Protein 2O4C (pdb70)

InterPro domains:
  IPR006139 D-isomer specific 2-hydroxyacid dehydrogenase, catalytic domain [PF00389] (33-277)
  IPR006140 D-isomer specific 2-hydroxyacid dehydrogenase, NAD-binding domain [PF02826] (108-256)
  IPR020921 Erythronate-4-phosphate dehydrogenase [MF_01825] (1-363)
  IPR020921 Erythronate-4-phosphate dehydrogenase [cd12158] (2-350)
  IPR024531 Erythronate-4-phosphate dehydrogenase, dimerisation domain [PF11890] (289-376)
  IPR029753 D-isomer specific 2-hydroxyacid dehydrogenase, NAD-binding domain conserved site [PS00671] (197-213)
  IPR036291 NAD(P)-binding domain superfamily [SSF51735] (91-258)
  IPR038251 PdxB, dimerisation domain superfamily [G3DSA:3.30.1370.170] (293-380)

Structure (mmCIF, N/CA/C/O backbone):
data_2O4C
#
_entry.id   2O4C
#
_cell.length_a   84.914
_cell.length_b   101.630
_cell.length_c   142.994
_cell.angle_alpha   90.000
_cell.angle_beta   90.000
_cell.angle_gamma   90.000
#
_symmetry.space_group_name_H-M   'P 21 21 21'
#
loop_
_entity.id
_entity.type
_entity.pdbx_description
1 polymer 'Erythronate-4-phosphate dehydrogenase'
2 non-polymer 'PHOSPHATE ION'
3 non-polymer NICOTINAMIDE-ADENINE-DINUCLEOTIDE
4 non-polymer 'L(+)-TARTARIC ACID'
5 non-polymer GLYCEROL
6 water water
#
loop_
_atom_site.group_PDB
_atom_site.id
_atom_site.type_symbol
_atom_site.label_atom_id
_atom_site.label_alt_id
_atom_site.label_comp_id
_atom_site.label_asym_id
_atom_site.label_entity_id
_atom_site.label_seq_id
_atom_site.pdbx_PDB_ins_code
_atom_site.Cartn_x
_atom_site.Cartn_y
_atom_site.Cartn_z
_atom_site.occupancy
_atom_site.B_iso_or_equiv
_atom_site.auth_seq_id
_atom_site.auth_comp_id
_atom_site.auth_asym_id
_atom_site.auth_atom_id
_atom_site.pdbx_PDB_model_num
ATOM 1 N N . MET A 1 1 ? 39.060 83.402 -23.485 1.00 46.20 1 MET A N 1
ATOM 2 C CA . MET A 1 1 ? 38.511 84.513 -22.660 1.00 46.43 1 MET A CA 1
ATOM 3 C C . MET A 1 1 ? 39.602 85.213 -21.860 1.00 46.50 1 MET A C 1
ATOM 4 O O . MET A 1 1 ? 40.700 84.682 -21.689 1.00 46.72 1 MET A O 1
ATOM 9 N N . ARG A 1 2 ? 39.284 86.399 -21.354 1.00 46.47 2 ARG A N 1
ATOM 10 C CA . ARG A 1 2 ? 40.159 87.098 -20.429 1.00 47.01 2 ARG A CA 1
ATOM 11 C C . ARG A 1 2 ? 39.427 87.341 -19.114 1.00 46.50 2 ARG A C 1
ATOM 12 O O . ARG A 1 2 ? 38.495 88.150 -19.042 1.00 46.34 2 ARG A O 1
ATOM 20 N N . ILE A 1 3 ? 39.862 86.631 -18.076 1.00 45.86 3 ILE A N 1
ATOM 21 C CA . ILE A 1 3 ? 39.161 86.617 -16.798 1.00 45.06 3 ILE A CA 1
ATOM 22 C C . ILE A 1 3 ? 39.807 87.612 -15.844 1.00 44.66 3 ILE A C 1
ATOM 23 O O . ILE A 1 3 ? 41.033 87.656 -15.718 1.00 44.83 3 ILE A O 1
ATOM 28 N N . LEU A 1 4 ? 38.981 88.432 -15.206 1.00 43.84 4 LEU A N 1
ATOM 29 C CA . LEU A 1 4 ? 39.413 89.186 -14.040 1.00 43.58 4 LEU A CA 1
ATOM 30 C C . LEU A 1 4 ? 38.577 88.749 -12.843 1.00 43.26 4 LEU A C 1
ATOM 31 O O . LEU A 1 4 ? 37.363 88.571 -12.956 1.00 42.94 4 LEU A O 1
ATOM 36 N N . ALA A 1 5 ? 39.237 88.594 -11.701 1.00 43.03 5 ALA A N 1
ATOM 37 C CA . ALA A 1 5 ? 38.573 88.182 -10.484 1.00 43.20 5 ALA A CA 1
ATOM 38 C C . ALA A 1 5 ? 39.085 88.946 -9.275 1.00 43.37 5 ALA A C 1
ATOM 39 O O . ALA A 1 5 ? 40.264 89.272 -9.191 1.00 43.43 5 ALA A O 1
ATOM 41 N N . ASP A 1 6 ? 38.178 89.233 -8.346 1.00 43.78 6 ASP A N 1
ATOM 42 C CA . ASP A 1 6 ? 38.546 89.644 -6.997 1.00 44.35 6 ASP A CA 1
ATOM 43 C C . ASP A 1 6 ? 39.549 88.608 -6.458 1.00 44.63 6 ASP A C 1
ATOM 44 O O . ASP A 1 6 ? 39.292 87.401 -6.500 1.00 44.81 6 ASP A O 1
ATOM 49 N N . GLU A 1 7 ? 40.689 89.091 -5.968 1.00 45.07 7 GLU A N 1
ATOM 50 C CA . GLU A 1 7 ? 41.802 88.235 -5.527 1.00 45.45 7 GLU A CA 1
ATOM 51 C C . GLU A 1 7 ? 41.459 87.296 -4.363 1.00 44.83 7 GLU A C 1
ATOM 52 O O . GLU A 1 7 ? 42.213 86.361 -4.073 1.00 45.20 7 GLU A O 1
ATOM 58 N N . ASN A 1 8 ? 40.326 87.548 -3.707 1.00 44.01 8 ASN A N 1
ATOM 59 C CA . ASN A 1 8 ? 39.839 86.694 -2.627 1.00 42.96 8 ASN A CA 1
ATOM 60 C C . ASN A 1 8 ? 38.981 85.512 -3.105 1.00 41.53 8 ASN A C 1
ATOM 61 O O . ASN A 1 8 ? 38.704 84.595 -2.328 1.00 41.47 8 ASN A O 1
ATOM 66 N N . ILE A 1 9 ? 38.572 85.530 -4.373 1.00 39.67 9 ILE A N 1
ATOM 67 C CA . ILE A 1 9 ? 37.786 84.433 -4.950 1.00 37.84 9 ILE A CA 1
ATOM 68 C C . ILE A 1 9 ? 38.642 83.170 -5.128 1.00 36.56 9 ILE A C 1
ATOM 69 O O . ILE A 1 9 ? 39.641 83.186 -5.850 1.00 36.41 9 ILE A O 1
ATOM 74 N N . PRO A 1 10 ? 38.251 82.068 -4.459 1.00 35.09 10 PRO A N 1
ATOM 75 C CA . PRO A 1 10 ? 39.075 80.860 -4.505 1.00 33.53 10 PRO A CA 1
ATOM 76 C C . PRO A 1 10 ? 38.898 80.025 -5.774 1.00 32.44 10 PRO A C 1
ATOM 77 O O . PRO A 1 10 ? 37.881 80.135 -6.469 1.00 31.69 10 PRO A O 1
ATOM 81 N N . VAL A 1 11 ? 39.907 79.198 -6.048 1.00 31.90 11 VAL A N 1
ATOM 82 C CA . VAL A 1 11 ? 39.897 78.143 -7.087 1.00 31.20 11 VAL A CA 1
ATOM 83 C C . VAL A 1 11 ? 39.490 78.587 -8.501 1.00 31.50 11 VAL A C 1
ATOM 84 O O . VAL A 1 11 ? 38.909 77.826 -9.274 1.00 31.25 11 VAL A O 1
ATOM 88 N N . VAL A 1 12 ? 39.836 79.820 -8.840 1.00 32.09 12 VAL A N 1
ATOM 89 C CA . VAL A 1 12 ? 39.611 80.338 -10.181 1.00 32.53 12 VAL A CA 1
ATOM 90 C C . VAL A 1 12 ? 40.448 79.576 -11.215 1.00 33.17 12 VAL A C 1
ATOM 91 O O . VAL A 1 12 ? 39.960 79.272 -12.308 1.00 33.24 12 VAL A O 1
ATOM 95 N N . ASP A 1 13 ? 41.692 79.243 -10.863 1.00 33.29 13 ASP A N 1
ATOM 96 C CA . ASP A 1 13 ? 42.561 78.483 -11.770 1.00 33.56 13 ASP A CA 1
ATOM 97 C C . ASP A 1 13 ? 42.007 77.106 -12.125 1.00 34.12 13 ASP A C 1
ATOM 98 O O . ASP A 1 13 ? 41.967 76.740 -13.308 1.00 34.46 13 ASP A O 1
ATOM 103 N N . ALA A 1 14 ? 41.603 76.337 -11.108 1.00 34.48 14 ALA A N 1
ATOM 104 C CA . ALA A 1 14 ? 41.055 74.993 -11.319 1.00 34.76 14 ALA A CA 1
ATOM 105 C C . ALA A 1 14 ? 39.850 75.028 -12.251 1.00 35.42 14 ALA A C 1
ATOM 106 O O . ALA A 1 14 ? 39.683 74.140 -13.098 1.00 35.97 14 ALA A O 1
ATOM 108 N N . PHE A 1 15 ? 39.012 76.052 -12.100 1.00 35.52 15 PHE A N 1
ATOM 109 C CA . PHE A 1 15 ? 37.806 76.152 -12.919 1.00 35.86 15 PHE A CA 1
ATOM 110 C C . PHE A 1 15 ? 38.000 76.875 -14.262 1.00 36.22 15 PHE A C 1
ATOM 111 O O . PHE A 1 15 ? 37.297 76.564 -15.231 1.00 36.25 15 PHE A O 1
ATOM 119 N N . PHE A 1 16 ? 38.968 77.796 -14.328 1.00 36.52 16 PHE A N 1
ATOM 120 C CA . PHE A 1 16 ? 39.096 78.689 -15.492 1.00 37.45 16 PHE A CA 1
ATOM 121 C C . PHE A 1 16 ? 40.415 78.655 -16.294 1.00 37.99 16 PHE A C 1
ATOM 122 O O . PHE A 1 16 ? 40.467 79.232 -17.376 1.00 38.28 16 PHE A O 1
ATOM 130 N N . ALA A 1 17 ? 41.465 78.006 -15.788 1.00 38.48 17 ALA A N 1
ATOM 131 C CA . ALA A 1 17 ? 42.773 77.993 -16.481 1.00 39.35 17 ALA A CA 1
ATOM 132 C C . ALA A 1 17 ? 42.677 77.603 -17.965 1.00 40.13 17 ALA A C 1
ATOM 133 O O . ALA A 1 17 ? 43.384 78.146 -18.814 1.00 39.88 17 ALA A O 1
ATOM 135 N N . ASP A 1 18 ? 41.781 76.668 -18.257 1.00 41.32 18 ASP A N 1
ATOM 136 C CA . ASP A 1 18 ? 41.523 76.187 -19.610 1.00 42.66 18 ASP A CA 1
ATOM 137 C C . ASP A 1 18 ? 40.775 77.185 -20.504 1.00 42.90 18 ASP A C 1
ATOM 138 O O . ASP A 1 18 ? 40.603 76.941 -21.696 1.00 43.15 18 ASP A O 1
ATOM 143 N N . GLN A 1 19 ? 40.331 78.302 -19.934 1.00 43.22 19 GLN A N 1
ATOM 144 C CA . GLN A 1 19 ? 39.490 79.262 -20.663 1.00 43.47 19 GLN A CA 1
ATOM 145 C C . GLN A 1 19 ? 40.254 80.477 -21.171 1.00 43.46 19 GLN A C 1
ATOM 146 O O . GLN A 1 19 ? 39.703 81.280 -21.922 1.00 43.74 19 GLN A O 1
ATOM 152 N N . GLY A 1 20 ? 41.511 80.613 -20.755 1.00 43.36 20 GLY A N 1
ATOM 153 C CA . GLY A 1 20 ? 42.361 81.719 -21.200 1.00 43.16 20 GLY A CA 1
ATOM 154 C C . GLY A 1 20 ? 43.136 82.358 -20.066 1.00 43.08 20 GLY A C 1
ATOM 155 O O . GLY A 1 20 ? 43.569 81.673 -19.136 1.00 42.98 20 GLY A O 1
ATOM 156 N N . SER A 1 21 ? 43.309 83.675 -20.152 1.00 42.98 21 SER A N 1
ATOM 157 C CA . SER A 1 21 ? 44.100 84.435 -19.189 1.00 42.93 21 SER A CA 1
ATOM 158 C C . SER A 1 21 ? 43.333 84.748 -17.903 1.00 42.85 21 SER A C 1
ATOM 159 O O . SER A 1 21 ? 42.114 84.923 -17.924 1.00 42.64 21 SER A O 1
ATOM 162 N N . ILE A 1 22 ? 44.062 84.827 -16.791 1.00 42.79 22 ILE A N 1
ATOM 163 C CA . ILE A 1 22 ? 43.471 85.131 -15.496 1.00 42.54 22 ILE A CA 1
ATOM 164 C C . ILE A 1 22 ? 44.234 86.253 -14.794 1.00 43.29 22 ILE A C 1
ATOM 165 O O . ILE A 1 22 ? 45.407 86.102 -14.455 1.00 42.90 22 ILE A O 1
ATOM 170 N N . ARG A 1 23 ? 43.555 87.378 -14.584 1.00 44.22 23 ARG A N 1
ATOM 171 C CA . ARG A 1 23 ? 44.105 88.485 -13.819 1.00 45.50 23 ARG A CA 1
ATOM 172 C C . ARG A 1 23 ? 43.321 88.598 -12.530 1.00 45.46 23 ARG A C 1
ATOM 173 O O . ARG A 1 23 ? 42.143 88.259 -12.493 1.00 45.58 23 ARG A O 1
ATOM 181 N N . ARG A 1 24 ? 43.988 89.071 -11.484 1.00 45.95 24 ARG A N 1
ATOM 182 C CA . ARG A 1 24 ? 43.353 89.338 -10.200 1.00 46.43 24 ARG A CA 1
ATOM 183 C C . ARG A 1 24 ? 43.587 90.782 -9.774 1.00 47.39 24 ARG A C 1
ATOM 184 O O . ARG A 1 24 ? 44.544 91.423 -10.214 1.00 47.32 24 ARG A O 1
ATOM 192 N N . LEU A 1 25 ? 42.686 91.282 -8.931 1.00 48.53 25 LEU A N 1
ATOM 193 C CA . LEU A 1 25 ? 42.762 92.629 -8.366 1.00 49.79 25 LEU A CA 1
ATOM 194 C C . LEU A 1 25 ? 42.023 92.642 -7.045 1.00 50.69 25 LEU A C 1
ATOM 195 O O . LEU A 1 25 ? 41.090 91.855 -6.861 1.00 50.58 25 LEU A O 1
ATOM 200 N N . PRO A 1 26 ? 42.435 93.526 -6.110 1.00 51.83 26 PRO A N 1
ATOM 201 C CA . PRO A 1 26 ? 41.573 93.749 -4.948 1.00 52.51 26 PRO A CA 1
ATOM 202 C C . PRO A 1 26 ? 40.184 94.224 -5.402 1.00 53.61 26 PRO A C 1
ATOM 203 O O . PRO A 1 26 ? 40.056 94.877 -6.450 1.00 53.33 26 PRO A O 1
ATOM 207 N N . GLY A 1 27 ? 39.159 93.864 -4.631 1.00 54.76 27 GLY A N 1
ATOM 208 C CA . GLY A 1 27 ? 37.778 94.197 -4.951 1.00 56.31 27 GLY A CA 1
ATOM 209 C C . GLY A 1 27 ? 37.529 95.662 -5.257 1.00 57.57 27 GLY A C 1
ATOM 210 O O . GLY A 1 27 ? 37.015 95.994 -6.329 1.00 57.71 27 GLY A O 1
ATOM 211 N N . ARG A 1 28 ? 37.902 96.540 -4.327 1.00 58.70 28 ARG A N 1
ATOM 212 C CA . ARG A 1 28 ? 37.615 97.977 -4.475 1.00 60.10 28 ARG A CA 1
ATOM 213 C C . ARG A 1 28 ? 38.413 98.655 -5.584 1.00 60.47 28 ARG A C 1
ATOM 214 O O . ARG A 1 28 ? 38.060 99.748 -6.018 1.00 60.70 28 ARG A O 1
ATOM 222 N N . ALA A 1 29 ? 39.473 97.992 -6.044 1.00 61.01 29 ALA A N 1
ATOM 223 C CA . ALA A 1 29 ? 40.320 98.503 -7.120 1.00 61.44 29 ALA A CA 1
ATOM 224 C C . ALA A 1 29 ? 39.805 98.120 -8.509 1.00 61.79 29 ALA A C 1
ATOM 225 O O . ALA A 1 29 ? 40.468 98.382 -9.517 1.00 61.86 29 ALA A O 1
ATOM 227 N N . ILE A 1 30 ? 38.628 97.502 -8.563 1.00 62.34 30 ILE A N 1
ATOM 228 C CA . ILE A 1 30 ? 38.016 97.136 -9.845 1.00 63.00 30 ILE A CA 1
ATOM 229 C C . ILE A 1 30 ? 37.065 98.232 -10.319 1.00 63.53 30 ILE A C 1
ATOM 230 O O . ILE A 1 30 ? 36.057 98.518 -9.666 1.00 63.56 30 ILE A O 1
ATOM 235 N N . ASP A 1 31 ? 37.408 98.838 -11.456 1.00 64.32 31 ASP A N 1
ATOM 236 C CA . ASP A 1 31 ? 36.597 99.888 -12.090 1.00 64.96 31 ASP A CA 1
ATOM 237 C C . ASP A 1 31 ? 36.656 99.791 -13.622 1.00 65.42 31 ASP A C 1
ATOM 238 O O . ASP A 1 31 ? 37.163 98.802 -14.166 1.00 65.50 31 ASP A O 1
ATOM 243 N N . ARG A 1 32 ? 36.129 100.808 -14.305 1.00 66.02 32 ARG A N 1
ATOM 244 C CA . ARG A 1 32 ? 36.089 100.857 -15.774 1.00 66.22 32 ARG A CA 1
ATOM 245 C C . ARG A 1 32 ? 37.487 100.850 -16.399 1.00 66.25 32 ARG A C 1
ATOM 246 O O . ARG A 1 32 ? 37.692 100.262 -17.471 1.00 66.12 32 ARG A O 1
ATOM 254 N N . ALA A 1 33 ? 38.437 101.508 -15.728 1.00 66.09 33 ALA A N 1
ATOM 255 C CA . ALA A 1 33 ? 39.845 101.454 -16.125 1.00 66.05 33 ALA A CA 1
ATOM 256 C C . ALA A 1 33 ? 40.325 100.000 -16.127 1.00 65.88 33 ALA A C 1
ATOM 257 O O . ALA A 1 33 ? 40.801 99.489 -17.146 1.00 65.78 33 ALA A O 1
ATOM 259 N N . ALA A 1 34 ? 40.138 99.333 -14.989 1.00 65.78 34 ALA A N 1
ATOM 260 C CA . ALA A 1 34 ? 40.537 97.935 -14.796 1.00 65.46 34 ALA A CA 1
ATOM 261 C C . ALA A 1 34 ? 39.818 96.925 -15.701 1.00 65.11 34 ALA A C 1
ATOM 262 O O . ALA A 1 34 ? 40.298 95.809 -15.877 1.00 65.33 34 ALA A O 1
ATOM 264 N N . LEU A 1 35 ? 38.689 97.323 -16.282 1.00 64.66 35 LEU A N 1
ATOM 265 C CA . LEU A 1 35 ? 37.827 96.401 -17.036 1.00 64.13 35 LEU A CA 1
ATOM 266 C C . LEU A 1 35 ? 37.986 96.443 -18.559 1.00 63.69 35 LEU A C 1
ATOM 267 O O . LEU A 1 35 ? 37.234 95.784 -19.288 1.00 63.34 35 LEU A O 1
ATOM 272 N N . ALA A 1 36 ? 38.969 97.208 -19.031 1.00 63.43 36 ALA A N 1
ATOM 273 C CA . ALA A 1 36 ? 39.194 97.400 -20.467 1.00 63.02 36 ALA A CA 1
ATOM 274 C C . ALA A 1 36 ? 39.524 96.091 -21.181 1.00 62.76 36 ALA A C 1
ATOM 275 O O . ALA A 1 36 ? 39.124 95.878 -22.330 1.00 62.65 36 ALA A O 1
ATOM 277 N N . GLU A 1 37 ? 40.224 95.209 -20.468 1.00 62.38 37 GLU A N 1
ATOM 278 C CA . GLU A 1 37 ? 40.790 93.993 -21.036 1.00 61.98 37 GLU A CA 1
ATOM 279 C C . GLU A 1 37 ? 40.071 92.722 -20.550 1.00 61.38 37 GLU A C 1
ATOM 280 O O . GLU A 1 37 ? 40.660 91.635 -20.547 1.00 61.55 37 GLU A O 1
ATOM 286 N N . VAL A 1 38 ? 38.803 92.854 -20.162 1.00 60.41 38 VAL A N 1
ATOM 287 C CA . VAL A 1 38 ? 38.083 91.786 -19.449 1.00 59.20 38 VAL A CA 1
ATOM 288 C C . VAL A 1 38 ? 36.821 91.317 -20.178 1.00 58.57 38 VAL A C 1
ATOM 289 O O . VAL A 1 38 ? 35.953 92.127 -20.514 1.00 58.58 38 VAL A O 1
ATOM 293 N N . ASP A 1 39 ? 36.725 90.009 -20.415 1.00 57.67 39 ASP A N 1
ATOM 294 C CA . ASP A 1 39 ? 35.515 89.385 -20.977 1.00 56.72 39 ASP A CA 1
ATOM 295 C C . ASP A 1 39 ? 34.659 88.746 -19.886 1.00 56.09 39 ASP A C 1
ATOM 296 O O . ASP A 1 39 ? 33.434 88.929 -19.850 1.00 55.79 39 ASP A O 1
ATOM 301 N N . VAL A 1 40 ? 35.318 87.992 -19.004 1.00 55.08 40 VAL A N 1
ATOM 302 C CA . VAL A 1 40 ? 34.652 87.327 -17.888 1.00 54.07 40 VAL A CA 1
ATOM 303 C C . VAL A 1 40 ? 35.056 88.000 -16.580 1.00 53.61 40 VAL A C 1
ATOM 304 O O . VAL A 1 40 ? 36.241 88.064 -16.241 1.00 53.75 40 VAL A O 1
ATOM 308 N N . LEU A 1 41 ? 34.064 88.514 -15.858 1.00 52.87 41 LEU A N 1
ATOM 309 C CA . LEU A 1 41 ? 34.303 89.201 -14.595 1.00 52.41 41 LEU A CA 1
ATOM 310 C C . LEU A 1 41 ? 33.739 88.406 -13.420 1.00 51.97 41 LEU A C 1
ATOM 311 O O . LEU A 1 41 ? 32.573 88.023 -13.420 1.00 51.85 41 LEU A O 1
ATOM 316 N N . LEU A 1 42 ? 34.582 88.149 -12.427 1.00 51.49 42 LEU A N 1
ATOM 317 C CA . LEU A 1 42 ? 34.151 87.451 -11.222 1.00 51.29 42 LEU A CA 1
ATOM 318 C C . LEU A 1 42 ? 34.353 88.379 -10.048 1.00 51.24 42 LEU A C 1
ATOM 319 O O . LEU A 1 42 ? 35.466 88.840 -9.811 1.00 51.10 42 LEU A O 1
ATOM 324 N N . VAL A 1 43 ? 33.272 88.661 -9.322 1.00 51.43 43 VAL A N 1
ATOM 325 C CA . VAL A 1 43 ? 33.307 89.662 -8.259 1.00 52.01 43 VAL A CA 1
ATOM 326 C C . VAL A 1 43 ? 32.758 89.202 -6.913 1.00 52.65 43 VAL A C 1
ATOM 327 O O . VAL A 1 43 ? 32.166 88.128 -6.792 1.00 52.60 43 VAL A O 1
ATOM 331 N N . ARG A 1 44 ? 32.980 90.051 -5.914 1.00 53.61 44 ARG A N 1
ATOM 332 C CA . ARG A 1 44 ? 32.397 89.951 -4.588 1.00 54.66 44 ARG A CA 1
ATOM 333 C C . ARG A 1 44 ? 31.527 91.209 -4.400 1.00 55.23 44 ARG A C 1
ATOM 334 O O . ARG A 1 44 ? 31.460 92.050 -5.299 1.00 55.45 44 ARG A O 1
ATOM 342 N N . SER A 1 45 ? 30.874 91.343 -3.246 1.00 56.18 45 SER A N 1
ATOM 343 C CA . SER A 1 45 ? 29.941 92.455 -2.998 1.00 57.11 45 SER A CA 1
ATOM 344 C C . SER A 1 45 ? 30.617 93.828 -2.905 1.00 57.98 45 SER A C 1
ATOM 345 O O . SER A 1 45 ? 29.966 94.860 -3.099 1.00 58.12 45 SER A O 1
ATOM 348 N N . VAL A 1 46 ? 31.919 93.832 -2.616 1.00 58.93 46 VAL A N 1
ATOM 349 C CA . VAL A 1 46 ? 32.688 95.072 -2.427 1.00 59.73 46 VAL A CA 1
ATOM 350 C C . VAL A 1 46 ? 32.933 95.895 -3.704 1.00 60.27 46 VAL A C 1
ATOM 351 O O . VAL A 1 46 ? 33.385 97.034 -3.612 1.00 60.38 46 VAL A O 1
ATOM 355 N N . THR A 1 47 ? 32.653 95.326 -4.877 1.00 61.04 47 THR A N 1
ATOM 356 C CA . THR A 1 47 ? 32.780 96.071 -6.146 1.00 62.00 47 THR A CA 1
ATOM 357 C C . THR A 1 47 ? 31.470 96.262 -6.918 1.00 62.65 47 THR A C 1
ATOM 358 O O . THR A 1 47 ? 30.725 95.302 -7.159 1.00 62.51 47 THR A O 1
ATOM 362 N N . GLU A 1 48 ? 31.217 97.512 -7.306 1.00 63.48 48 GLU A N 1
ATOM 363 C CA . GLU A 1 48 ? 30.042 97.878 -8.092 1.00 64.33 48 GLU A CA 1
ATOM 364 C C . GLU A 1 48 ? 30.196 97.475 -9.551 1.00 64.69 48 GLU A C 1
ATOM 365 O O . GLU A 1 48 ? 31.142 97.885 -10.224 1.00 64.88 48 GLU A O 1
ATOM 371 N N . VAL A 1 49 ? 29.262 96.668 -10.039 1.00 65.27 49 VAL A N 1
ATOM 372 C CA . VAL A 1 49 ? 29.253 96.297 -11.448 1.00 65.90 49 VAL A CA 1
ATOM 373 C C . VAL A 1 49 ? 28.155 97.114 -12.140 1.00 66.38 49 VAL A C 1
ATOM 374 O O . VAL A 1 49 ? 27.144 96.579 -12.617 1.00 66.28 49 VAL A O 1
ATOM 378 N N . SER A 1 50 ? 28.391 98.425 -12.180 1.00 67.04 50 SER A N 1
ATOM 379 C CA . SER A 1 50 ? 27.405 99.414 -12.608 1.00 67.53 50 SER A CA 1
ATOM 380 C C . SER A 1 50 ? 27.491 99.757 -14.096 1.00 68.05 50 SER A C 1
ATOM 381 O O . SER A 1 50 ? 28.386 99.284 -14.809 1.00 68.22 50 SER A O 1
ATOM 384 N N . ARG A 1 51 ? 26.539 100.579 -14.547 1.00 68.59 51 ARG A N 1
ATOM 385 C CA . ARG A 1 51 ? 26.493 101.112 -15.914 1.00 68.86 51 ARG A CA 1
ATOM 386 C C . ARG A 1 51 ? 27.739 101.942 -16.235 1.00 68.96 51 ARG A C 1
ATOM 387 O O . ARG A 1 51 ? 28.296 101.831 -17.328 1.00 69.00 51 ARG A O 1
ATOM 395 N N . ALA A 1 52 ? 28.161 102.764 -15.272 1.00 69.03 52 ALA A N 1
ATOM 396 C CA . ALA A 1 52 ? 29.342 103.616 -15.413 1.00 69.17 52 ALA A CA 1
ATOM 397 C C . ALA A 1 52 ? 30.627 102.794 -15.525 1.00 69.24 52 ALA A C 1
ATOM 398 O O . ALA A 1 52 ? 31.507 103.109 -16.336 1.00 69.40 52 ALA A O 1
ATOM 400 N N . ALA A 1 53 ? 30.717 101.740 -14.713 1.00 69.14 53 ALA A N 1
ATOM 401 C CA . ALA A 1 53 ? 31.889 100.862 -14.682 1.00 68.84 53 ALA A CA 1
ATOM 402 C C . ALA A 1 53 ? 32.004 99.943 -15.903 1.00 68.57 53 ALA A C 1
ATOM 403 O O . ALA A 1 53 ? 33.111 99.629 -16.328 1.00 68.64 53 ALA A O 1
ATOM 405 N N . LEU A 1 54 ? 30.875 99.523 -16.472 1.00 68.22 54 LEU A N 1
ATOM 406 C CA . LEU A 1 54 ? 30.897 98.529 -17.555 1.00 68.00 54 LEU A CA 1
ATOM 407 C C . LEU A 1 54 ? 30.771 99.070 -18.978 1.00 67.73 54 LEU A C 1
ATOM 408 O O . LEU A 1 54 ? 30.978 98.320 -19.937 1.00 67.69 54 LEU A O 1
ATOM 413 N N . ALA A 1 55 ? 30.424 100.348 -19.120 1.00 67.47 55 ALA A N 1
ATOM 414 C CA . ALA A 1 55 ? 30.169 100.931 -20.445 1.00 67.14 55 ALA A CA 1
ATOM 415 C C . ALA A 1 55 ? 31.429 101.013 -21.308 1.00 66.79 55 ALA A C 1
ATOM 416 O O . ALA A 1 55 ? 32.413 101.649 -20.924 1.00 66.76 55 ALA A O 1
ATOM 418 N N . GLY A 1 56 ? 31.392 100.358 -22.468 1.00 66.39 56 GLY A N 1
ATOM 419 C CA . GLY A 1 56 ? 32.526 100.358 -23.399 1.00 65.92 56 GLY A CA 1
ATOM 420 C C . GLY A 1 56 ? 33.460 99.161 -23.272 1.00 65.54 56 GLY A C 1
ATOM 421 O O . GLY A 1 56 ? 34.198 98.836 -24.217 1.00 65.49 56 GLY A O 1
ATOM 422 N N . SER A 1 57 ? 33.427 98.507 -22.107 1.00 64.78 57 SER A N 1
ATOM 423 C CA . SER A 1 57 ? 34.224 97.300 -21.856 1.00 63.93 57 SER A CA 1
ATOM 424 C C . SER A 1 57 ? 33.661 96.077 -22.610 1.00 63.03 57 SER A C 1
ATOM 425 O O . SER A 1 57 ? 32.485 96.067 -22.983 1.00 63.08 57 SER A O 1
ATOM 428 N N . PRO A 1 58 ? 34.503 95.051 -22.857 1.00 62.14 58 PRO A N 1
ATOM 429 C CA . PRO A 1 58 ? 33.999 93.868 -23.552 1.00 61.31 58 PRO A CA 1
ATOM 430 C C . PRO A 1 58 ? 33.409 92.794 -22.622 1.00 60.56 58 PRO A C 1
ATOM 431 O O . PRO A 1 58 ? 33.194 91.662 -23.065 1.00 60.36 58 PRO A O 1
ATOM 435 N N . VAL A 1 59 ? 33.141 93.157 -21.363 1.00 59.74 59 VAL A N 1
ATOM 436 C CA . VAL A 1 59 ? 32.548 92.244 -20.366 1.00 59.14 59 VAL A CA 1
ATOM 437 C C . VAL A 1 59 ? 31.202 91.683 -20.824 1.00 58.82 59 VAL A C 1
ATOM 438 O O . VAL A 1 59 ? 30.228 92.430 -20.976 1.00 59.00 59 VAL A O 1
ATOM 442 N N . ARG A 1 60 ? 31.158 90.369 -21.038 1.00 58.33 60 ARG A N 1
ATOM 443 C CA . ARG A 1 60 ? 29.940 89.684 -21.483 1.00 57.79 60 ARG A CA 1
ATOM 444 C C . ARG A 1 60 ? 29.329 88.743 -20.427 1.00 57.01 60 ARG A C 1
ATOM 445 O O . ARG A 1 60 ? 28.165 88.349 -20.547 1.00 56.71 60 ARG A O 1
ATOM 453 N N . PHE A 1 61 ? 30.115 88.393 -19.404 1.00 56.01 61 PHE A N 1
ATOM 454 C CA . PHE A 1 61 ? 29.676 87.497 -18.325 1.00 54.84 61 PHE A CA 1
ATOM 455 C C . PHE A 1 61 ? 30.142 88.017 -16.969 1.00 54.09 61 PHE A C 1
ATOM 456 O O . PHE A 1 61 ? 31.300 88.400 -16.807 1.00 53.86 61 PHE A O 1
ATOM 464 N N . VAL A 1 62 ? 29.225 88.038 -16.003 1.00 53.32 62 VAL A N 1
ATOM 465 C CA . VAL A 1 62 ? 29.528 88.464 -14.635 1.00 52.45 62 VAL A CA 1
ATOM 466 C C . VAL A 1 62 ? 29.098 87.369 -13.651 1.00 51.89 62 VAL A C 1
ATOM 467 O O . VAL A 1 62 ? 27.973 86.887 -13.716 1.00 52.01 62 VAL A O 1
ATOM 471 N N . GLY A 1 63 ? 30.002 86.978 -12.753 1.00 51.11 63 GLY A N 1
ATOM 472 C CA . GLY A 1 63 ? 29.709 85.969 -11.741 1.00 49.69 63 GLY A CA 1
ATOM 473 C C . GLY A 1 63 ? 30.023 86.474 -10.348 1.00 49.08 63 GLY A C 1
ATOM 474 O O . GLY A 1 63 ? 31.026 87.159 -10.146 1.00 49.17 63 GLY A O 1
ATOM 475 N N . THR A 1 64 ? 29.164 86.140 -9.384 1.00 48.25 64 THR A N 1
ATOM 476 C CA . THR A 1 64 ? 29.378 86.522 -7.986 1.00 47.62 64 THR A CA 1
ATOM 477 C C . THR A 1 64 ? 28.781 85.507 -6.998 1.00 47.62 64 THR A C 1
ATOM 478 O O . THR A 1 64 ? 27.738 84.918 -7.263 1.00 47.39 64 THR A O 1
ATOM 482 N N . CYS A 1 65 ? 29.466 85.293 -5.877 1.00 47.40 65 CYS A N 1
ATOM 483 C CA . CYS A 1 65 ? 28.910 84.539 -4.740 1.00 48.36 65 CYS A CA 1
ATOM 484 C C . CYS A 1 65 ? 29.243 85.287 -3.459 1.00 49.57 65 CYS A C 1
ATOM 485 O O . CYS A 1 65 ? 30.387 85.281 -2.996 1.00 49.76 65 CYS A O 1
ATOM 488 N N . THR A 1 66 ? 28.234 85.939 -2.895 1.00 51.26 66 THR A N 1
ATOM 489 C CA . THR A 1 66 ? 28.449 86.861 -1.787 1.00 52.86 66 THR A CA 1
ATOM 490 C C . THR A 1 66 ? 27.122 87.151 -1.086 1.00 54.31 66 THR A C 1
ATOM 491 O O . THR A 1 66 ? 26.199 86.336 -1.144 1.00 54.68 66 THR A O 1
ATOM 495 N N . ILE A 1 67 ? 27.045 88.297 -0.414 1.00 56.15 67 ILE A N 1
ATOM 496 C CA . ILE A 1 67 ? 25.832 88.769 0.254 1.00 57.69 67 ILE A CA 1
ATOM 497 C C . ILE A 1 67 ? 24.983 89.570 -0.736 1.00 58.63 67 ILE A C 1
ATOM 498 O O . ILE A 1 67 ? 25.343 90.700 -1.106 1.00 59.02 67 ILE A O 1
ATOM 503 N N . GLY A 1 68 ? 23.875 88.975 -1.179 1.00 59.47 68 GLY A N 1
ATOM 504 C CA . GLY A 1 68 ? 22.926 89.634 -2.092 1.00 60.41 68 GLY A CA 1
ATOM 505 C C . GLY A 1 68 ? 23.473 89.987 -3.465 1.00 61.13 68 GLY A C 1
ATOM 506 O O . GLY A 1 68 ? 24.601 89.621 -3.809 1.00 61.19 68 GLY A O 1
ATOM 507 N N . THR A 1 69 ? 22.665 90.703 -4.251 1.00 61.85 69 THR A N 1
ATOM 508 C CA . THR A 1 69 ? 23.073 91.178 -5.584 1.00 62.44 69 THR A CA 1
ATOM 509 C C . THR A 1 69 ? 22.914 92.696 -5.756 1.00 63.00 69 THR A C 1
ATOM 510 O O . THR A 1 69 ? 22.737 93.184 -6.877 1.00 63.03 69 THR A O 1
ATOM 514 N N . ASP A 1 70 ? 23.002 93.432 -4.649 1.00 63.85 70 ASP A N 1
ATOM 515 C CA . ASP A 1 70 ? 22.833 94.894 -4.652 1.00 64.81 70 ASP A CA 1
ATOM 516 C C . ASP A 1 70 ? 23.960 95.647 -5.373 1.00 65.26 70 ASP A C 1
ATOM 517 O O . ASP A 1 70 ? 23.754 96.760 -5.870 1.00 65.32 70 ASP A O 1
ATOM 522 N N . HIS A 1 71 ? 25.141 95.029 -5.422 1.00 65.61 71 HIS A N 1
ATOM 523 C CA . HIS A 1 71 ? 26.308 95.572 -6.117 1.00 65.78 71 HIS A CA 1
ATOM 524 C C . HIS A 1 71 ? 26.249 95.359 -7.638 1.00 66.02 71 HIS A C 1
ATOM 525 O O . HIS A 1 71 ? 27.046 95.933 -8.386 1.00 65.88 71 HIS A O 1
ATOM 532 N N . LEU A 1 72 ? 25.304 94.533 -8.085 1.00 66.44 72 LEU A N 1
ATOM 533 C CA . LEU A 1 72 ? 25.093 94.288 -9.512 1.00 66.96 72 LEU A CA 1
ATOM 534 C C . LEU A 1 72 ? 24.000 95.196 -10.089 1.00 67.51 72 LEU A C 1
ATOM 535 O O . LEU A 1 72 ? 22.974 95.440 -9.443 1.00 67.57 72 LEU A O 1
ATOM 540 N N . ASP A 1 73 ? 24.233 95.698 -11.300 1.00 68.03 73 ASP A N 1
ATOM 541 C CA . ASP A 1 73 ? 23.239 96.483 -12.029 1.00 68.45 73 ASP A CA 1
ATOM 542 C C . ASP A 1 73 ? 22.511 95.554 -13.004 1.00 68.86 73 ASP A C 1
ATOM 543 O O . ASP A 1 73 ? 22.799 95.535 -14.210 1.00 68.89 73 ASP A O 1
ATOM 548 N N . LEU A 1 74 ? 21.572 94.781 -12.459 1.00 69.39 74 LEU A N 1
ATOM 549 C CA . LEU A 1 74 ? 20.874 93.719 -13.193 1.00 69.94 74 LEU A CA 1
ATOM 550 C C . LEU A 1 74 ? 19.996 94.212 -14.344 1.00 70.37 74 LEU A C 1
ATOM 551 O O . LEU A 1 74 ? 19.787 93.487 -15.326 1.00 70.33 74 LEU A O 1
ATOM 556 N N . ASP A 1 75 ? 19.474 95.432 -14.212 1.00 70.92 75 ASP A N 1
ATOM 557 C CA . ASP A 1 75 ? 18.718 96.075 -15.291 1.00 71.47 75 ASP A CA 1
ATOM 558 C C . ASP A 1 75 ? 19.609 96.310 -16.515 1.00 71.81 75 ASP A C 1
ATOM 559 O O . ASP A 1 75 ? 19.266 95.911 -17.639 1.00 71.81 75 ASP A O 1
ATOM 564 N N . TYR A 1 76 ? 20.762 96.935 -16.270 1.00 72.19 76 TYR A N 1
ATOM 565 C CA . TYR A 1 76 ? 21.772 97.177 -17.297 1.00 72.52 76 TYR A CA 1
ATOM 566 C C . TYR A 1 76 ? 22.268 95.900 -17.985 1.00 72.39 76 TYR A C 1
ATOM 567 O O . TYR A 1 76 ? 22.492 95.913 -19.199 1.00 72.52 76 TYR A O 1
ATOM 576 N N . PHE A 1 77 ? 22.432 94.811 -17.223 1.00 72.03 77 PHE A N 1
ATOM 577 C CA . PHE A 1 77 ? 22.871 93.532 -17.803 1.00 71.58 77 PHE A CA 1
ATOM 578 C C . PHE A 1 77 ? 21.835 93.022 -18.802 1.00 71.20 77 PHE A C 1
ATOM 579 O O . PHE A 1 77 ? 22.188 92.598 -19.903 1.00 71.22 77 PHE A O 1
ATOM 587 N N . ALA A 1 78 ? 20.563 93.063 -18.401 1.00 70.73 78 ALA A N 1
ATOM 588 C CA . ALA A 1 78 ? 19.446 92.661 -19.262 1.00 70.15 78 ALA A CA 1
ATOM 589 C C . ALA A 1 78 ? 19.390 93.515 -20.532 1.00 69.63 78 ALA A C 1
ATOM 590 O O . ALA A 1 78 ? 19.165 92.994 -21.627 1.00 69.53 78 ALA A O 1
ATOM 592 N N . GLU A 1 79 ? 19.610 94.820 -20.366 1.00 68.91 79 GLU A N 1
ATOM 593 C CA . GLU A 1 79 ? 19.699 95.766 -21.479 1.00 68.30 79 GLU A CA 1
ATOM 594 C C . GLU A 1 79 ? 20.883 95.448 -22.405 1.00 67.70 79 GLU A C 1
ATOM 595 O O . GLU A 1 79 ? 20.699 95.256 -23.611 1.00 67.48 79 GLU A O 1
ATOM 601 N N . ALA A 1 80 ? 22.084 95.370 -21.826 1.00 66.85 80 ALA A N 1
ATOM 602 C CA . ALA A 1 80 ? 23.327 95.233 -22.596 1.00 65.94 80 ALA A CA 1
ATOM 603 C C . ALA A 1 80 ? 23.649 93.809 -23.086 1.00 65.20 80 ALA A C 1
ATOM 604 O O . ALA A 1 80 ? 24.657 93.599 -23.768 1.00 65.22 80 ALA A O 1
ATOM 606 N N . GLY A 1 81 ? 22.793 92.843 -22.756 1.00 64.28 81 GLY A N 1
ATOM 607 C CA . GLY A 1 81 ? 22.987 91.453 -23.183 1.00 63.14 81 GLY A CA 1
ATOM 608 C C . GLY A 1 81 ? 24.104 90.735 -22.437 1.00 62.28 81 GLY A C 1
ATOM 609 O O . GLY A 1 81 ? 24.698 89.785 -22.952 1.00 62.26 81 GLY A O 1
ATOM 610 N N . ILE A 1 82 ? 24.385 91.199 -21.223 1.00 61.27 82 ILE A N 1
ATOM 611 C CA . ILE A 1 82 ? 25.404 90.605 -20.358 1.00 60.22 82 ILE A CA 1
ATOM 612 C C . ILE A 1 82 ? 24.819 89.444 -19.541 1.00 59.48 82 ILE A C 1
ATOM 613 O O . ILE A 1 82 ? 23.885 89.628 -18.754 1.00 59.32 82 ILE A O 1
ATOM 618 N N . ALA A 1 83 ? 25.366 88.249 -19.762 1.00 58.62 83 ALA A N 1
ATOM 619 C CA . ALA A 1 83 ? 25.009 87.052 -18.996 1.00 57.53 83 ALA A CA 1
ATOM 620 C C . ALA A 1 83 ? 25.572 87.138 -17.579 1.00 56.72 83 ALA A C 1
ATOM 621 O O . ALA A 1 83 ? 26.545 87.844 -17.338 1.00 56.65 83 ALA A O 1
ATOM 623 N N . TRP A 1 84 ? 24.957 86.434 -16.637 1.00 55.86 84 TRP A N 1
ATOM 624 C CA . TRP A 1 84 ? 25.387 86.534 -15.245 1.00 55.08 84 TRP A CA 1
ATOM 625 C C . TRP A 1 84 ? 24.980 85.351 -14.377 1.00 54.01 84 TRP A C 1
ATOM 626 O O . TRP A 1 84 ? 24.168 84.504 -14.778 1.00 53.81 84 TRP A O 1
ATOM 637 N N . SER A 1 85 ? 25.583 85.298 -13.191 1.00 52.49 85 SER A N 1
ATOM 638 C CA . SER A 1 85 ? 25.260 84.310 -12.176 1.00 50.91 85 SER A CA 1
ATOM 639 C C . SER A 1 85 ? 25.533 84.895 -10.804 1.00 49.82 85 SER A C 1
ATOM 640 O O . SER A 1 85 ? 26.575 85.517 -10.566 1.00 49.24 85 SER A O 1
ATOM 643 N N . SER A 1 86 ? 24.570 84.705 -9.911 1.00 48.44 86 SER A N 1
ATOM 644 C CA . SER A 1 86 ? 24.740 85.038 -8.504 1.00 47.09 86 SER A CA 1
ATOM 645 C C . SER A 1 86 ? 24.946 83.760 -7.695 1.00 45.88 86 SER A C 1
ATOM 646 O O . SER A 1 86 ? 24.925 83.791 -6.462 1.00 45.95 86 SER A O 1
ATOM 649 N N . ALA A 1 87 ? 25.161 82.649 -8.399 1.00 44.41 87 ALA A N 1
ATOM 650 C CA . ALA A 1 87 ? 25.366 81.347 -7.772 1.00 43.21 87 ALA A CA 1
ATOM 651 C C . ALA A 1 87 ? 24.416 81.184 -6.578 1.00 42.32 87 ALA A C 1
ATOM 652 O O . ALA A 1 87 ? 24.872 81.088 -5.436 1.00 42.16 87 ALA A O 1
ATOM 654 N N . PRO A 1 88 ? 23.089 81.158 -6.838 1.00 41.31 88 PRO A N 1
ATOM 655 C CA . PRO A 1 88 ? 22.115 81.164 -5.736 1.00 40.46 88 PRO A CA 1
ATOM 656 C C . PRO A 1 88 ? 22.292 79.972 -4.796 1.00 39.36 88 PRO A C 1
ATOM 657 O O . PRO A 1 88 ? 22.451 78.836 -5.244 1.00 39.00 88 PRO A O 1
ATOM 661 N N . GLY A 1 89 ? 22.306 80.254 -3.498 1.00 38.57 89 GLY A N 1
ATOM 662 C CA . GLY A 1 89 ? 22.475 79.222 -2.472 1.00 37.00 89 GLY A CA 1
ATOM 663 C C . GLY A 1 89 ? 23.904 78.765 -2.223 1.00 36.28 89 GLY A C 1
ATOM 664 O O . GLY A 1 89 ? 24.111 77.766 -1.535 1.00 35.38 89 GLY A O 1
ATOM 665 N N . CYS A 1 90 ? 24.894 79.483 -2.764 1.00 35.33 90 CYS A N 1
ATOM 666 C CA . CYS A 1 90 ? 26.297 79.029 -2.664 1.00 35.02 90 CYS A CA 1
ATOM 667 C C . CYS A 1 90 ? 26.769 78.919 -1.213 1.00 34.17 90 CYS A C 1
ATOM 668 O O . CYS A 1 90 ? 27.519 78.010 -0.877 1.00 33.66 90 CYS A O 1
ATOM 671 N N . ASN A 1 91 ? 26.280 79.830 -0.371 1.00 33.63 91 ASN A N 1
ATOM 672 C CA . ASN A 1 91 ? 26.637 79.932 1.045 1.00 33.26 91 ASN A CA 1
ATOM 673 C C . ASN A 1 91 ? 25.447 79.665 1.978 1.00 32.13 91 ASN A C 1
ATOM 674 O O . ASN A 1 91 ? 25.507 79.948 3.173 1.00 32.31 91 ASN A O 1
ATOM 679 N N . ALA A 1 92 ? 24.367 79.124 1.428 1.00 31.03 92 ALA A N 1
ATOM 680 C CA . ALA A 1 92 ? 23.114 78.937 2.166 1.00 29.58 92 ALA A CA 1
ATOM 681 C C . ALA A 1 92 ? 23.192 77.930 3.333 1.00 28.82 92 ALA A C 1
ATOM 682 O O . ALA A 1 92 ? 22.730 78.220 4.440 1.00 28.38 92 ALA A O 1
ATOM 684 N N . ARG A 1 93 ? 23.779 76.760 3.087 1.00 28.10 93 ARG A N 1
ATOM 685 C CA . ARG A 1 93 ? 23.746 75.653 4.069 1.00 27.41 93 ARG A CA 1
ATOM 686 C C . ARG A 1 93 ? 24.513 75.941 5.369 1.00 26.59 93 ARG A C 1
ATOM 687 O O . ARG A 1 93 ? 24.081 75.518 6.445 1.00 26.20 93 ARG A O 1
ATOM 695 N N . GLY A 1 94 ? 25.604 76.703 5.278 1.00 25.63 94 GLY A N 1
ATOM 696 C CA . GLY A 1 94 ? 26.324 77.137 6.478 1.00 25.09 94 GLY A CA 1
ATOM 697 C C . GLY A 1 94 ? 25.423 77.889 7.452 1.00 25.16 94 GLY A C 1
ATOM 698 O O . GLY A 1 94 ? 25.553 77.731 8.679 1.00 24.88 94 GLY A O 1
ATOM 699 N N . VAL A 1 95 ? 24.503 78.698 6.905 1.00 25.02 95 VAL A N 1
ATOM 700 C CA . VAL A 1 95 ? 23.529 79.468 7.711 1.00 25.07 95 VAL A CA 1
ATOM 701 C C . VAL A 1 95 ? 22.530 78.556 8.414 1.00 24.57 95 VAL A C 1
ATOM 702 O O . VAL A 1 95 ? 22.166 78.800 9.572 1.00 25.02 95 VAL A O 1
ATOM 706 N N . VAL A 1 96 ? 22.069 77.533 7.697 1.00 24.12 96 VAL A N 1
ATOM 707 C CA . VAL A 1 96 ? 21.215 76.478 8.271 1.00 23.23 96 VAL A CA 1
ATOM 708 C C . VAL A 1 96 ? 21.890 75.836 9.500 1.00 23.06 96 VAL A C 1
ATOM 709 O O . VAL A 1 96 ? 21.288 75.801 10.567 1.00 22.59 96 VAL A O 1
ATOM 713 N N . ASP A 1 97 ? 23.134 75.362 9.336 1.00 22.90 97 ASP A N 1
ATOM 714 C CA . ASP A 1 97 ? 23.937 74.775 10.424 1.00 23.28 97 ASP A CA 1
ATOM 715 C C . ASP A 1 97 ? 24.097 75.750 11.590 1.00 23.69 97 ASP A C 1
ATOM 716 O O . ASP A 1 97 ? 24.094 75.351 12.758 1.00 23.66 97 ASP A O 1
ATOM 721 N N . TYR A 1 98 ? 24.245 77.032 11.252 1.00 24.29 98 TYR A N 1
ATOM 722 C CA . TYR A 1 98 ? 24.338 78.105 12.238 1.00 24.15 98 TYR A CA 1
ATOM 723 C C . TYR A 1 98 ? 23.047 78.209 13.050 1.00 24.24 98 TYR A C 1
ATOM 724 O O . TYR A 1 98 ? 23.107 78.258 14.278 1.00 24.55 98 TYR A O 1
ATOM 733 N N . VAL A 1 99 ? 21.893 78.233 12.372 1.00 23.81 99 VAL A N 1
ATOM 734 C CA . VAL A 1 99 ? 20.594 78.340 13.049 1.00 23.92 99 VAL A CA 1
ATOM 735 C C . VAL A 1 99 ? 20.375 77.148 13.993 1.00 24.36 99 VAL A C 1
ATOM 736 O O . VAL A 1 99 ? 19.945 77.321 15.145 1.00 24.46 99 VAL A O 1
ATOM 740 N N . LEU A 1 100 ? 20.687 75.948 13.499 1.00 24.09 100 LEU A N 1
ATOM 741 C CA . LEU A 1 100 ? 20.546 74.720 14.272 1.00 24.64 100 LEU A CA 1
ATOM 742 C C . LEU A 1 100 ? 21.367 74.809 15.549 1.00 24.70 100 LEU A C 1
ATOM 743 O O . LEU A 1 100 ? 20.868 74.483 16.605 1.00 25.07 100 LEU A O 1
ATOM 748 N N . GLY A 1 101 ? 22.620 75.251 15.426 1.00 24.82 101 GLY A N 1
ATOM 749 C CA . GLY A 1 101 ? 23.503 75.473 16.561 1.00 24.72 101 GLY A CA 1
ATOM 750 C C . GLY A 1 101 ? 22.966 76.485 17.556 1.00 25.37 101 GLY A C 1
ATOM 751 O O . GLY A 1 101 ? 23.141 76.306 18.768 1.00 25.57 101 GLY A O 1
ATOM 752 N N . CYS A 1 102 ? 22.331 77.551 17.055 1.00 25.16 102 CYS A N 1
ATOM 753 C CA . CYS A 1 102 ? 21.651 78.542 17.913 1.00 25.73 102 CYS A CA 1
ATOM 754 C C . CYS A 1 102 ? 20.473 77.931 18.683 1.00 25.69 102 CYS A C 1
ATOM 755 O O . CYS A 1 102 ? 20.350 78.137 19.886 1.00 26.02 102 CYS A O 1
ATOM 758 N N . LEU A 1 103 ? 19.625 77.171 17.990 1.00 26.07 103 LEU A N 1
ATOM 759 C CA . LEU A 1 103 ? 18.502 76.467 18.630 1.00 26.02 103 LEU A CA 1
ATOM 760 C C . LEU A 1 103 ? 18.973 75.521 19.720 1.00 25.63 103 LEU A C 1
ATOM 761 O O . LEU A 1 103 ? 18.328 75.399 20.755 1.00 25.58 103 LEU A O 1
ATOM 766 N N . LEU A 1 104 ? 20.079 74.832 19.470 1.00 25.85 104 LEU A N 1
ATOM 767 C CA . LEU A 1 104 ? 20.663 73.920 20.462 1.00 25.92 104 LEU A CA 1
ATOM 768 C C . LEU A 1 104 ? 21.147 74.702 21.699 1.00 26.18 104 LEU A C 1
ATOM 769 O O . LEU A 1 104 ? 20.890 74.313 22.838 1.00 26.61 104 LEU A O 1
ATOM 774 N N . ALA A 1 105 ? 21.828 75.819 21.463 1.00 26.85 105 ALA A N 1
ATOM 775 C CA . ALA A 1 105 ? 22.294 76.711 22.537 1.00 27.21 105 ALA A CA 1
ATOM 776 C C . ALA A 1 105 ? 21.114 77.240 23.328 1.00 27.23 105 ALA A C 1
ATOM 777 O O . ALA A 1 105 ? 21.115 77.178 24.565 1.00 28.52 105 ALA A O 1
ATOM 779 N N . MET A 1 106 ? 20.100 77.721 22.603 1.00 26.73 106 MET A N 1
ATOM 780 C CA . MET A 1 106 ? 18.879 78.294 23.196 1.00 25.05 106 MET A CA 1
ATOM 781 C C . MET A 1 106 ? 18.064 77.281 24.009 1.00 26.84 106 MET A C 1
ATOM 782 O O . MET A 1 106 ? 17.601 77.609 25.107 1.00 27.20 106 MET A O 1
ATOM 787 N N . ALA A 1 107 ? 17.880 76.068 23.473 1.00 27.22 107 ALA A N 1
ATOM 788 C CA . ALA A 1 107 ? 17.225 74.983 24.223 1.00 28.08 107 ALA A CA 1
ATOM 789 C C . ALA A 1 107 ? 17.972 74.633 25.501 1.00 28.29 107 ALA A C 1
ATOM 790 O O . ALA A 1 107 ? 17.363 74.375 26.526 1.00 28.57 107 ALA A O 1
ATOM 792 N N . GLU A 1 108 ? 19.292 74.615 25.424 1.00 29.33 108 GLU A N 1
ATOM 793 C CA . GLU A 1 108 ? 20.132 74.255 26.558 1.00 30.46 108 GLU A CA 1
ATOM 794 C C . GLU A 1 108 ? 20.016 75.273 27.704 1.00 31.19 108 GLU A C 1
ATOM 795 O O . GLU A 1 108 ? 19.788 74.896 28.845 1.00 31.17 108 GLU A O 1
ATOM 801 N N . VAL A 1 109 ? 20.138 76.562 27.391 1.00 32.10 109 VAL A N 1
ATOM 802 C CA . VAL A 1 109 ? 19.974 77.607 28.404 1.00 32.74 109 VAL A CA 1
ATOM 803 C C . VAL A 1 109 ? 18.554 77.587 29.021 1.00 33.44 109 VAL A C 1
ATOM 804 O O . VAL A 1 109 ? 18.399 77.707 30.242 1.00 33.00 109 VAL A O 1
ATOM 808 N N . ARG A 1 110 ? 17.534 77.417 28.180 1.00 33.80 110 ARG A N 1
ATOM 809 C CA . ARG A 1 110 ? 16.156 77.485 28.647 1.00 34.65 110 ARG A CA 1
ATOM 810 C C . ARG A 1 110 ? 15.625 76.144 29.175 1.00 34.67 110 ARG A C 1
ATOM 811 O O . ARG A 1 110 ? 14.566 76.102 29.796 1.00 35.47 110 ARG A O 1
ATOM 819 N N . GLY A 1 111 ? 16.365 75.064 28.948 1.00 34.46 111 GLY A N 1
ATOM 820 C CA . GLY A 1 111 ? 15.916 73.722 29.335 1.00 34.44 111 GLY A CA 1
ATOM 821 C C . GLY A 1 111 ? 14.702 73.296 28.518 1.00 34.46 111 GLY A C 1
ATOM 822 O O . GLY A 1 111 ? 13.815 72.617 29.023 1.00 34.38 111 GLY A O 1
ATOM 823 N N . ALA A 1 112 ? 14.669 73.696 27.246 1.00 33.69 112 ALA A N 1
ATOM 824 C CA . ALA A 1 112 ? 13.508 73.449 26.400 1.00 32.93 112 ALA A CA 1
ATOM 825 C C . ALA A 1 112 ? 13.651 72.198 25.557 1.00 32.48 112 ALA A C 1
ATOM 826 O O . ALA A 1 112 ? 14.754 71.790 25.192 1.00 32.53 112 ALA A O 1
ATOM 828 N N . ASP A 1 113 ? 12.515 71.595 25.250 1.00 32.17 113 ASP A N 1
ATOM 829 C CA . ASP A 1 113 ? 12.447 70.534 24.262 1.00 32.12 113 ASP A CA 1
ATOM 830 C C . ASP A 1 113 ? 12.215 71.186 22.881 1.00 31.63 113 ASP A C 1
ATOM 831 O O . ASP A 1 113 ? 11.170 71.790 22.639 1.00 31.16 113 ASP A O 1
ATOM 836 N N . LEU A 1 114 ? 13.208 71.074 21.998 1.00 31.14 114 LEU A N 1
ATOM 837 C CA . LEU A 1 114 ? 13.117 71.575 20.603 1.00 30.35 114 LEU A CA 1
ATOM 838 C C . LEU A 1 114 ? 11.904 71.062 19.832 1.00 30.42 114 LEU A C 1
ATOM 839 O O . LEU A 1 114 ? 11.360 71.770 18.980 1.00 30.25 114 LEU A O 1
ATOM 844 N N . ALA A 1 115 ? 11.490 69.834 20.142 1.00 30.53 115 ALA A N 1
ATOM 845 C CA . ALA A 1 115 ? 10.357 69.189 19.476 1.00 30.89 115 ALA A CA 1
ATOM 846 C C . ALA A 1 115 ? 8.995 69.776 19.861 1.00 31.03 115 ALA A C 1
ATOM 847 O O . ALA A 1 115 ? 7.996 69.469 19.212 1.00 30.98 115 ALA A O 1
ATOM 849 N N . GLU A 1 116 ? 8.975 70.626 20.892 1.00 31.56 116 GLU A N 1
ATOM 850 C CA . GLU A 1 116 ? 7.745 71.235 21.443 1.00 32.85 116 GLU A CA 1
ATOM 851 C C . GLU A 1 116 ? 7.535 72.685 21.015 1.00 32.14 116 GLU A C 1
ATOM 852 O O . GLU A 1 116 ? 6.479 73.278 21.257 1.00 32.09 116 GLU A O 1
ATOM 858 N N . ARG A 1 117 ? 8.568 73.259 20.416 1.00 31.48 117 ARG A N 1
ATOM 859 C CA . ARG A 1 117 ? 8.524 74.618 19.901 1.00 30.76 117 ARG A CA 1
ATOM 860 C C . ARG A 1 117 ? 7.645 74.736 18.656 1.00 30.25 117 ARG A C 1
ATOM 861 O O . ARG A 1 117 ? 7.367 73.745 17.981 1.00 29.89 117 ARG A O 1
ATOM 869 N N . THR A 1 118 ? 7.200 75.954 18.367 1.00 29.77 118 THR A N 1
ATOM 870 C CA . THR A 1 118 ? 6.565 76.254 17.090 1.00 29.17 118 THR A CA 1
ATOM 871 C C . THR A 1 118 ? 7.484 77.190 16.353 1.00 28.39 118 THR A C 1
ATOM 872 O O . THR A 1 118 ? 7.765 78.275 16.824 1.00 28.69 118 THR A O 1
ATOM 876 N N . TYR A 1 119 ? 7.951 76.743 15.195 1.00 28.18 119 TYR A N 1
ATOM 877 C CA . TYR A 1 119 ? 8.943 77.460 14.399 1.00 27.25 119 TYR A CA 1
ATOM 878 C C . TYR A 1 119 ? 8.274 78.338 13.355 1.00 27.25 119 TYR A C 1
ATOM 879 O O . TYR A 1 119 ? 7.365 77.903 12.670 1.00 27.12 119 TYR A O 1
ATOM 888 N N . GLY A 1 120 ? 8.683 79.601 13.291 1.00 27.31 120 GLY A N 1
ATOM 889 C CA . GLY A 1 120 ? 8.239 80.497 12.231 1.00 27.23 120 GLY A CA 1
ATOM 890 C C . GLY A 1 120 ? 9.428 80.866 11.374 1.00 27.06 120 GLY A C 1
ATOM 891 O O . GLY A 1 120 ? 10.389 81.435 11.873 1.00 27.99 120 GLY A O 1
ATOM 892 N N . VAL A 1 121 ? 9.388 80.501 10.100 1.00 26.91 121 VAL A N 1
ATOM 893 C CA . VAL A 1 121 ? 10.403 80.923 9.145 1.00 26.89 121 VAL A CA 1
ATOM 894 C C . VAL A 1 121 ? 9.850 82.054 8.246 1.00 27.11 121 VAL A C 1
ATOM 895 O O . VAL A 1 121 ? 8.910 81.851 7.461 1.00 26.12 121 VAL A O 1
ATOM 899 N N . VAL A 1 122 ? 10.443 83.241 8.394 1.00 27.46 122 VAL A N 1
ATOM 900 C CA . VAL A 1 122 ? 10.069 84.433 7.618 1.00 27.63 122 VAL A CA 1
ATOM 901 C C . VAL A 1 122 ? 11.033 84.550 6.438 1.00 28.01 122 VAL A C 1
ATOM 902 O O . VAL A 1 122 ? 12.199 84.894 6.615 1.00 28.33 122 VAL A O 1
ATOM 906 N N . GLY A 1 123 ? 10.561 84.221 5.239 1.00 28.12 123 GLY A N 1
ATOM 907 C CA . GLY A 1 123 ? 11.442 84.137 4.076 1.00 28.21 123 GLY A CA 1
ATOM 908 C C . GLY A 1 123 ? 11.970 82.728 3.883 1.00 28.62 123 GLY A C 1
ATOM 909 O O . GLY A 1 123 ? 12.793 82.247 4.670 1.00 28.23 123 GLY A O 1
ATOM 910 N N . ALA A 1 124 ? 11.494 82.076 2.821 1.00 28.77 124 ALA A N 1
ATOM 911 C CA . ALA A 1 124 ? 11.778 80.672 2.558 1.00 28.82 124 ALA A CA 1
ATOM 912 C C . ALA A 1 124 ? 12.434 80.471 1.192 1.00 28.96 124 ALA A C 1
ATOM 913 O O . ALA A 1 124 ? 11.944 79.689 0.356 1.00 29.26 124 ALA A O 1
ATOM 915 N N . GLY A 1 125 ? 13.556 81.159 0.986 1.00 28.76 125 GLY A N 1
ATOM 916 C CA . GLY A 1 125 ? 14.331 81.051 -0.253 1.00 28.55 125 GLY A CA 1
ATOM 917 C C . GLY A 1 125 ? 15.438 80.030 -0.108 1.00 28.33 125 GLY A C 1
ATOM 918 O O . GLY A 1 125 ? 15.214 78.939 0.434 1.00 28.20 125 GLY A O 1
ATOM 919 N N . GLN A 1 126 ? 16.636 80.388 -0.565 1.00 27.80 126 GLN A N 1
ATOM 920 C CA . GLN A 1 126 ? 17.773 79.473 -0.529 1.00 27.89 126 GLN A CA 1
ATOM 921 C C . GLN A 1 126 ? 18.086 78.986 0.893 1.00 27.46 126 GLN A C 1
ATOM 922 O O . GLN A 1 126 ? 18.275 77.793 1.115 1.00 27.46 126 GLN A O 1
ATOM 928 N N . VAL A 1 127 ? 18.132 79.914 1.843 1.00 26.98 127 VAL A N 1
ATOM 929 C CA . VAL A 1 127 ? 18.401 79.586 3.238 1.00 26.39 127 VAL A CA 1
ATOM 930 C C . VAL A 1 127 ? 17.138 79.093 3.975 1.00 26.69 127 VAL A C 1
ATOM 931 O O . VAL A 1 127 ? 17.140 77.995 4.546 1.00 26.13 127 VAL A O 1
ATOM 935 N N . GLY A 1 128 ? 16.086 79.919 3.976 1.00 26.28 128 GLY A N 1
ATOM 936 C CA . GLY A 1 128 ? 14.857 79.621 4.707 1.00 26.41 128 GLY A CA 1
ATOM 937 C C . GLY A 1 128 ? 14.199 78.326 4.254 1.00 26.88 128 GLY A C 1
ATOM 938 O O . GLY A 1 128 ? 13.731 77.537 5.085 1.00 26.82 128 GLY A O 1
ATOM 939 N N . GLY A 1 129 ? 14.189 78.095 2.939 1.00 27.03 129 GLY A N 1
ATOM 940 C CA . GLY A 1 129 ? 13.616 76.869 2.367 1.00 27.22 129 GLY A CA 1
ATOM 941 C C . GLY A 1 129 ? 14.374 75.632 2.813 1.00 27.10 129 GLY A C 1
ATOM 942 O O . GLY A 1 129 ? 13.773 74.602 3.082 1.00 27.26 129 GLY A O 1
ATOM 943 N N . ARG A 1 130 ? 15.701 75.728 2.879 1.00 27.29 130 ARG A N 1
ATOM 944 C CA . ARG A 1 130 ? 16.523 74.644 3.419 1.00 27.33 130 ARG A CA 1
ATOM 945 C C . ARG A 1 130 ? 16.243 74.370 4.902 1.00 27.60 130 ARG A C 1
ATOM 946 O O . ARG A 1 130 ? 16.159 73.199 5.327 1.00 27.94 130 ARG A O 1
ATOM 954 N N . LEU A 1 131 ? 16.119 75.444 5.681 1.00 27.23 131 LEU A N 1
ATOM 955 C CA . LEU A 1 131 ? 15.788 75.360 7.108 1.00 27.83 131 LEU A CA 1
ATOM 956 C C . LEU A 1 131 ? 14.451 74.644 7.313 1.00 28.04 131 LEU A C 1
ATOM 957 O O . LEU A 1 131 ? 14.343 73.717 8.122 1.00 27.94 131 LEU A O 1
ATOM 962 N N . VAL A 1 132 ? 13.439 75.084 6.565 1.00 28.24 132 VAL A N 1
ATOM 963 C CA . VAL A 1 132 ? 12.087 74.542 6.664 1.00 28.76 132 VAL A CA 1
ATOM 964 C C . VAL A 1 132 ? 12.090 73.024 6.470 1.00 29.53 132 VAL A C 1
ATOM 965 O O . VAL A 1 132 ? 11.478 72.301 7.239 1.00 29.50 132 VAL A O 1
ATOM 969 N N . GLU A 1 133 ? 12.795 72.579 5.433 1.00 30.41 133 GLU A N 1
ATOM 970 C CA . GLU A 1 133 ? 12.965 71.168 5.074 1.00 31.57 133 GLU A CA 1
ATOM 971 C C . GLU A 1 133 ? 13.595 70.356 6.223 1.00 30.55 133 GLU A C 1
ATOM 972 O O . GLU A 1 133 ? 13.137 69.246 6.521 1.00 30.36 133 GLU A O 1
ATOM 978 N N . VAL A 1 134 ? 14.620 70.914 6.879 1.00 30.21 134 VAL A N 1
ATOM 979 C CA . VAL A 1 134 ? 15.210 70.282 8.068 1.00 29.51 134 VAL A CA 1
ATOM 980 C C . VAL A 1 134 ? 14.180 70.164 9.198 1.00 29.97 134 VAL A C 1
ATOM 981 O O . VAL A 1 134 ? 13.976 69.076 9.757 1.00 29.71 134 VAL A O 1
ATOM 985 N N . LEU A 1 135 ? 13.540 71.286 9.529 1.00 29.99 135 LEU A N 1
ATOM 986 C CA . LEU A 1 135 ? 12.556 71.320 10.617 1.00 30.63 135 LEU A CA 1
ATOM 987 C C . LEU A 1 135 ? 11.389 70.366 10.374 1.00 30.43 135 LEU A C 1
ATOM 988 O O . LEU A 1 135 ? 11.014 69.619 11.270 1.00 30.34 135 LEU A O 1
ATOM 993 N N . ARG A 1 136 ? 10.839 70.378 9.160 1.00 30.25 136 ARG A N 1
ATOM 994 C CA . ARG A 1 136 ? 9.772 69.442 8.801 1.00 30.43 136 ARG A CA 1
ATOM 995 C C . ARG A 1 136 ? 10.238 67.995 8.839 1.00 30.46 136 ARG A C 1
ATOM 996 O O . ARG A 1 136 ? 9.483 67.118 9.260 1.00 30.84 136 ARG A O 1
ATOM 1004 N N . GLY A 1 137 ? 11.471 67.758 8.386 1.00 30.02 137 GLY A N 1
ATOM 1005 C CA . GLY A 1 137 ? 12.043 66.416 8.315 1.00 30.13 137 GLY A CA 1
ATOM 1006 C C . GLY A 1 137 ? 12.172 65.786 9.688 1.00 30.29 137 GLY A C 1
ATOM 1007 O O . GLY A 1 137 ? 12.137 64.570 9.820 1.00 29.62 137 GLY A O 1
ATOM 1008 N N . LEU A 1 138 ? 12.337 66.638 10.702 1.00 30.61 138 LEU A N 1
ATOM 1009 C CA . LEU A 1 138 ? 12.421 66.222 12.096 1.00 30.47 138 LEU A CA 1
ATOM 1010 C C . LEU A 1 138 ? 11.044 66.016 12.730 1.00 30.75 138 LEU A C 1
ATOM 1011 O O . LEU A 1 138 ? 10.944 65.529 13.858 1.00 31.11 138 LEU A O 1
ATOM 1016 N N . GLY A 1 139 ? 9.989 66.393 12.005 1.00 30.67 139 GLY A N 1
ATOM 1017 C CA . GLY A 1 139 ? 8.613 66.258 12.478 1.00 30.32 139 GLY A CA 1
ATOM 1018 C C . GLY A 1 139 ? 8.124 67.399 13.357 1.00 30.49 139 GLY A C 1
ATOM 1019 O O . GLY A 1 139 ? 7.101 67.269 14.031 1.00 30.42 139 GLY A O 1
ATOM 1020 N N . TRP A 1 140 ? 8.831 68.527 13.337 1.00 30.51 140 TRP A N 1
ATOM 1021 C CA . TRP A 1 140 ? 8.494 69.668 14.192 1.00 30.69 140 TRP A CA 1
ATOM 1022 C C . TRP A 1 140 ? 7.489 70.623 13.531 1.00 30.86 140 TRP A C 1
ATOM 1023 O O . TRP A 1 140 ? 7.392 70.698 12.298 1.00 31.00 140 TRP A O 1
ATOM 1034 N N . LYS A 1 141 ? 6.757 71.353 14.365 1.00 30.62 141 LYS A N 1
ATOM 1035 C CA . LYS A 1 141 ? 5.753 72.317 13.914 1.00 30.78 141 LYS A CA 1
ATOM 1036 C C . LYS A 1 141 ? 6.375 73.571 13.297 1.00 30.69 141 LYS A C 1
ATOM 1037 O O . LYS A 1 141 ? 7.172 74.273 13.940 1.00 30.88 141 LYS A O 1
ATOM 1043 N N . VAL A 1 142 ? 6.006 73.841 12.046 1.00 30.96 142 VAL A N 1
ATOM 1044 C CA . VAL A 1 142 ? 6.605 74.937 11.278 1.00 30.73 142 VAL A CA 1
ATOM 1045 C C . VAL A 1 142 ? 5.564 75.804 10.564 1.00 31.04 142 VAL A C 1
ATOM 1046 O O . VAL A 1 142 ? 4.652 75.295 9.889 1.00 30.37 142 VAL A O 1
ATOM 1050 N N . LEU A 1 143 ? 5.741 77.116 10.715 1.00 31.16 143 LEU A N 1
ATOM 1051 C CA . LEU A 1 143 ? 4.983 78.139 9.995 1.00 31.84 143 LEU A CA 1
ATOM 1052 C C . LEU A 1 143 ? 5.911 78.875 9.034 1.00 31.71 143 LEU A C 1
ATOM 1053 O O . LEU A 1 143 ? 7.009 79.291 9.413 1.00 31.25 143 LEU A O 1
ATOM 1058 N N . VAL A 1 144 ? 5.470 79.018 7.786 1.00 31.70 144 VAL A N 1
ATOM 1059 C CA . VAL A 1 144 ? 6.275 79.683 6.765 1.00 31.43 144 VAL A CA 1
ATOM 1060 C C . VAL A 1 144 ? 5.607 80.988 6.306 1.00 32.11 144 VAL A C 1
ATOM 1061 O O . VAL A 1 144 ? 4.455 80.984 5.863 1.00 31.96 144 VAL A O 1
ATOM 1065 N N . CYS A 1 145 ? 6.329 82.098 6.447 1.00 32.35 145 CYS A N 1
ATOM 1066 C CA . CYS A 1 145 ? 5.886 83.387 5.904 1.00 32.53 145 CYS A CA 1
ATOM 1067 C C . CYS A 1 145 ? 6.777 83.804 4.723 1.00 32.56 145 CYS A C 1
ATOM 1068 O O . CYS A 1 145 ? 7.985 83.994 4.874 1.00 32.42 145 CYS A O 1
ATOM 1071 N N . ASP A 1 146 ? 6.175 83.905 3.543 1.00 32.77 146 ASP A N 1
ATOM 1072 C CA . ASP A 1 146 ? 6.889 84.290 2.330 1.00 33.28 146 ASP A CA 1
ATOM 1073 C C . ASP A 1 146 ? 5.865 84.781 1.301 1.00 33.43 146 ASP A C 1
ATOM 1074 O O . ASP A 1 146 ? 5.445 84.015 0.424 1.00 32.95 146 ASP A O 1
ATOM 1079 N N . PRO A 1 147 ? 5.441 86.055 1.425 1.00 33.81 147 PRO A N 1
ATOM 1080 C CA . PRO A 1 147 ? 4.365 86.576 0.566 1.00 34.69 147 PRO A CA 1
ATOM 1081 C C . PRO A 1 147 ? 4.645 86.527 -0.942 1.00 35.02 147 PRO A C 1
ATOM 1082 O O . PRO A 1 147 ? 3.749 86.136 -1.692 1.00 35.81 147 PRO A O 1
ATOM 1086 N N . PRO A 1 148 ? 5.867 86.912 -1.394 1.00 35.33 148 PRO A N 1
ATOM 1087 C CA . PRO A 1 148 ? 6.212 86.688 -2.799 1.00 35.19 148 PRO A CA 1
ATOM 1088 C C . PRO A 1 148 ? 6.060 85.248 -3.276 1.00 35.23 148 PRO A C 1
ATOM 1089 O O . PRO A 1 148 ? 5.499 85.019 -4.347 1.00 35.61 148 PRO A O 1
ATOM 1093 N N . ARG A 1 149 ? 6.566 84.288 -2.508 1.00 35.46 149 ARG A N 1
ATOM 1094 C CA . ARG A 1 149 ? 6.413 82.865 -2.847 1.00 35.63 149 ARG A CA 1
ATOM 1095 C C . ARG A 1 149 ? 4.974 82.379 -2.769 1.00 35.60 149 ARG A C 1
ATOM 1096 O O . ARG A 1 149 ? 4.564 81.564 -3.573 1.00 35.63 149 ARG A O 1
ATOM 1104 N N . GLN A 1 150 ? 4.222 82.872 -1.794 1.00 36.44 150 GLN A N 1
ATOM 1105 C CA . GLN A 1 150 ? 2.825 82.473 -1.612 1.00 37.41 150 GLN A CA 1
ATOM 1106 C C . GLN A 1 150 ? 1.960 82.936 -2.779 1.00 38.23 150 GLN A C 1
ATOM 1107 O O . GLN A 1 150 ? 1.119 82.186 -3.255 1.00 38.21 150 GLN A O 1
ATOM 1113 N N . ALA A 1 151 ? 2.180 84.173 -3.230 1.00 39.20 151 ALA A N 1
ATOM 1114 C CA . ALA A 1 151 ? 1.421 84.749 -4.340 1.00 39.68 151 ALA A CA 1
ATOM 1115 C C . ALA A 1 151 ? 1.675 83.971 -5.626 1.00 39.92 151 ALA A C 1
ATOM 1116 O O . ALA A 1 151 ? 0.760 83.748 -6.408 1.00 39.90 151 ALA A O 1
ATOM 1118 N N . ARG A 1 152 ? 2.916 83.525 -5.816 1.00 40.51 152 ARG A N 1
ATOM 1119 C CA . ARG A 1 152 ? 3.285 82.698 -6.971 1.00 40.66 152 ARG A CA 1
ATOM 1120 C C . ARG A 1 152 ? 2.971 81.211 -6.819 1.00 40.68 152 ARG A C 1
ATOM 1121 O O . ARG A 1 152 ? 2.834 80.502 -7.818 1.00 40.82 152 ARG A O 1
ATOM 1129 N N . GLU A 1 153 ? 2.908 80.726 -5.577 1.00 40.49 153 GLU A N 1
ATOM 1130 C CA . GLU A 1 153 ? 2.657 79.305 -5.300 1.00 40.14 153 GLU A CA 1
ATOM 1131 C C . GLU A 1 153 ? 1.430 79.195 -4.398 1.00 39.98 153 GLU A C 1
ATOM 1132 O O . GLU A 1 153 ? 1.547 78.790 -3.245 1.00 39.54 153 GLU A O 1
ATOM 1138 N N . PRO A 1 154 ? 0.239 79.539 -4.927 1.00 40.04 154 PRO A N 1
ATOM 1139 C CA . PRO A 1 154 ? -0.907 79.752 -4.043 1.00 40.24 154 PRO A CA 1
ATOM 1140 C C . PRO A 1 154 ? -1.419 78.487 -3.346 1.00 40.35 154 PRO A C 1
ATOM 1141 O O . PRO A 1 154 ? -1.998 78.593 -2.266 1.00 40.48 154 PRO A O 1
ATOM 1145 N N . ASP A 1 155 ? -1.173 77.315 -3.933 1.00 40.42 155 ASP A N 1
ATOM 1146 C CA . ASP A 1 155 ? -1.523 76.033 -3.300 1.00 41.03 155 ASP A CA 1
ATOM 1147 C C . ASP A 1 155 ? -0.537 75.579 -2.205 1.00 40.69 155 ASP A C 1
ATOM 1148 O O . ASP A 1 155 ? -0.708 74.523 -1.594 1.00 40.81 155 ASP A O 1
ATOM 1153 N N . GLY A 1 156 ? 0.486 76.387 -1.954 1.00 40.20 156 GLY A N 1
ATOM 1154 C CA . GLY A 1 156 ? 1.424 76.119 -0.881 1.00 40.35 156 GLY A CA 1
ATOM 1155 C C . GLY A 1 156 ? 0.845 76.354 0.517 1.00 40.18 156 GLY A C 1
ATOM 1156 O O . GLY A 1 156 ? -0.293 76.845 0.677 1.00 40.37 156 GLY A O 1
ATOM 1157 N N . GLU A 1 157 ? 1.624 75.986 1.528 1.00 38.75 157 GLU A N 1
ATOM 1158 C CA . GLU A 1 157 ? 1.234 76.222 2.901 1.00 38.24 157 GLU A CA 1
ATOM 1159 C C . GLU A 1 157 ? 1.992 77.419 3.428 1.00 37.53 157 GLU A C 1
ATOM 1160 O O . GLU A 1 157 ? 3.143 77.304 3.874 1.00 37.31 157 GLU A O 1
ATOM 1166 N N . PHE A 1 158 ? 1.345 78.575 3.345 1.00 36.61 158 PHE A N 1
ATOM 1167 C CA . PHE A 1 158 ? 1.928 79.810 3.831 1.00 36.07 158 PHE A CA 1
ATOM 1168 C C . PHE A 1 158 ? 0.989 80.481 4.809 1.00 35.97 158 PHE A C 1
ATOM 1169 O O . PHE A 1 158 ? -0.186 80.118 4.915 1.00 36.11 158 PHE A O 1
ATOM 1177 N N . VAL A 1 159 ? 1.523 81.461 5.516 1.00 35.71 159 VAL A N 1
ATOM 1178 C CA . VAL A 1 159 ? 0.779 82.198 6.507 1.00 35.91 159 VAL A CA 1
ATOM 1179 C C . VAL A 1 159 ? 1.245 83.662 6.492 1.00 36.30 159 VAL A C 1
ATOM 1180 O O . VAL A 1 159 ? 2.354 83.965 6.040 1.00 36.46 159 VAL A O 1
ATOM 1184 N N . SER A 1 160 ? 0.383 84.561 6.962 1.00 36.60 160 SER A N 1
ATOM 1185 C CA . SER A 1 160 ? 0.731 85.968 7.150 1.00 36.90 160 SER A CA 1
ATOM 1186 C C . SER A 1 160 ? 1.756 86.119 8.278 1.00 37.24 160 SER A C 1
ATOM 1187 O O . SER A 1 160 ? 1.875 85.244 9.146 1.00 36.81 160 SER A O 1
ATOM 1190 N N . LEU A 1 161 ? 2.482 87.236 8.258 1.00 37.77 161 LEU A N 1
ATOM 1191 C CA . LEU A 1 161 ? 3.446 87.582 9.298 1.00 38.29 161 LEU A CA 1
ATOM 1192 C C . LEU A 1 161 ? 2.751 87.701 10.638 1.00 38.80 161 LEU A C 1
ATOM 1193 O O . LEU A 1 161 ? 3.226 87.161 11.639 1.00 38.80 161 LEU A O 1
ATOM 1198 N N . GLU A 1 162 ? 1.626 88.421 10.645 1.00 39.36 162 GLU A N 1
ATOM 1199 C CA . GLU A 1 162 ? 0.840 88.661 11.852 1.00 40.11 162 GLU A CA 1
ATOM 1200 C C . GLU A 1 162 ? 0.524 87.358 12.573 1.00 39.07 162 GLU A C 1
ATOM 1201 O O . GLU A 1 162 ? 0.704 87.258 13.778 1.00 39.27 162 GLU A O 1
ATOM 1207 N N . ARG A 1 163 ? 0.054 86.364 11.830 1.00 38.78 163 ARG A N 1
ATOM 1208 C CA . ARG A 1 163 ? -0.304 85.077 12.419 1.00 38.45 163 ARG A CA 1
ATOM 1209 C C . ARG A 1 163 ? 0.919 84.256 12.821 1.00 37.33 163 ARG A C 1
ATOM 1210 O O . ARG A 1 163 ? 0.928 83.640 13.878 1.00 36.65 163 ARG A O 1
ATOM 1218 N N . LEU A 1 164 ? 1.942 84.237 11.969 1.00 36.50 164 LEU A N 1
ATOM 1219 C CA . LEU A 1 164 ? 3.193 83.576 12.322 1.00 35.86 164 LEU A CA 1
ATOM 1220 C C . LEU A 1 164 ? 3.720 84.143 13.647 1.00 35.84 164 LEU A C 1
ATOM 1221 O O . LEU A 1 164 ? 4.067 83.390 14.562 1.00 35.70 164 LEU A O 1
ATOM 1226 N N . LEU A 1 165 ? 3.744 85.467 13.749 1.00 35.63 165 LEU A N 1
ATOM 1227 C CA . LEU A 1 165 ? 4.237 86.143 14.943 1.00 35.77 165 LEU A CA 1
ATOM 1228 C C . LEU A 1 165 ? 3.402 85.876 16.185 1.00 35.68 165 LEU A C 1
ATOM 1229 O O . LEU A 1 165 ? 3.913 85.924 17.300 1.00 35.99 165 LEU A O 1
ATOM 1234 N N . ALA A 1 166 ? 2.119 85.597 15.993 1.00 35.72 166 ALA A N 1
ATOM 1235 C CA . ALA A 1 166 ? 1.240 85.244 17.103 1.00 35.40 166 ALA A CA 1
ATOM 1236 C C . ALA A 1 166 ? 1.383 83.773 17.511 1.00 35.42 166 ALA A C 1
ATOM 1237 O O . ALA A 1 166 ? 1.230 83.431 18.678 1.00 35.56 166 ALA A O 1
ATOM 1239 N N . GLU A 1 167 ? 1.674 82.895 16.558 1.00 35.71 167 GLU A N 1
ATOM 1240 C CA . GLU A 1 167 ? 1.698 81.454 16.859 1.00 35.83 167 GLU A CA 1
ATOM 1241 C C . GLU A 1 167 ? 3.087 80.911 17.178 1.00 35.09 167 GLU A C 1
ATOM 1242 O O . GLU A 1 167 ? 3.222 80.010 18.001 1.00 35.43 167 GLU A O 1
ATOM 1248 N N . ALA A 1 168 ? 4.114 81.456 16.530 1.00 34.49 168 ALA A N 1
ATOM 1249 C CA . ALA A 1 168 ? 5.474 80.938 16.668 1.00 33.65 168 ALA A CA 1
ATOM 1250 C C . ALA A 1 168 ? 6.135 81.394 17.966 1.00 33.44 168 ALA A C 1
ATOM 1251 O O . ALA A 1 168 ? 5.918 82.516 18.422 1.00 33.26 168 ALA A O 1
ATOM 1253 N N . ASP A 1 169 ? 6.921 80.506 18.569 1.00 33.13 169 ASP A N 1
ATOM 1254 C CA . ASP A 1 169 ? 7.751 80.900 19.702 1.00 32.95 169 ASP A CA 1
ATOM 1255 C C . ASP A 1 169 ? 9.231 80.764 19.389 1.00 32.56 169 ASP A C 1
ATOM 1256 O O . ASP A 1 169 ? 10.070 80.989 20.252 1.00 33.37 169 ASP A O 1
ATOM 1261 N N . VAL A 1 170 ? 9.540 80.375 18.152 1.00 32.16 170 VAL A N 1
ATOM 1262 C CA . VAL A 1 170 ? 10.903 80.450 17.622 1.00 31.29 170 VAL A CA 1
ATOM 1263 C C . VAL A 1 170 ? 10.818 81.078 16.239 1.00 31.26 170 VAL A C 1
ATOM 1264 O O . VAL A 1 170 ? 10.180 80.531 15.344 1.00 31.38 170 VAL A O 1
ATOM 1268 N N . ILE A 1 171 ? 11.446 82.244 16.079 1.00 30.93 171 ILE A N 1
ATOM 1269 C CA . ILE A 1 171 ? 11.411 82.973 14.821 1.00 30.21 171 ILE A CA 1
ATOM 1270 C C . ILE A 1 171 ? 12.805 83.030 14.198 1.00 29.79 171 ILE A C 1
ATOM 1271 O O . ILE A 1 171 ? 13.769 83.421 14.851 1.00 29.70 171 ILE A O 1
ATOM 1276 N N . SER A 1 172 ? 12.914 82.618 12.940 1.00 28.77 172 SER A N 1
ATOM 1277 C CA . SER A 1 172 ? 14.169 82.799 12.223 1.00 28.04 172 SER A CA 1
ATOM 1278 C C . SER A 1 172 ? 13.921 83.565 10.925 1.00 27.96 172 SER A C 1
ATOM 1279 O O . SER A 1 172 ? 12.998 83.261 10.180 1.00 27.90 172 SER A O 1
ATOM 1282 N N . LEU A 1 173 ? 14.765 84.555 10.668 1.00 28.28 173 LEU A N 1
ATOM 1283 C CA . LEU A 1 173 ? 14.535 85.511 9.594 1.00 28.49 173 LEU A CA 1
ATOM 1284 C C . LEU A 1 173 ? 15.511 85.295 8.464 1.00 28.82 173 LEU A C 1
ATOM 1285 O O . LEU A 1 173 ? 16.731 85.270 8.676 1.00 28.55 173 LEU A O 1
ATOM 1290 N N . HIS A 1 174 ? 14.965 85.146 7.261 1.00 29.03 174 HIS A N 1
ATOM 1291 C CA . HIS A 1 174 ? 15.764 84.852 6.089 1.00 29.75 174 HIS A CA 1
ATOM 1292 C C . HIS A 1 174 ? 15.261 85.620 4.851 1.00 30.58 174 HIS A C 1
ATOM 1293 O O . HIS A 1 174 ? 15.257 85.090 3.748 1.00 30.44 174 HIS A O 1
ATOM 1300 N N . THR A 1 175 ? 14.839 86.872 5.050 1.00 32.10 175 THR A N 1
ATOM 1301 C CA . THR A 1 175 ? 14.436 87.756 3.936 1.00 33.61 175 THR A CA 1
ATOM 1302 C C . THR A 1 175 ? 15.623 88.587 3.430 1.00 35.34 175 THR A C 1
ATOM 1303 O O . THR A 1 175 ? 16.641 88.711 4.128 1.00 34.63 175 THR A O 1
ATOM 1307 N N . PRO A 1 176 ? 15.512 89.147 2.203 1.00 37.23 176 PRO A N 1
ATOM 1308 C CA . PRO A 1 176 ? 16.461 90.201 1.817 1.00 38.44 176 PRO A CA 1
ATOM 1309 C C . PRO A 1 176 ? 16.173 91.499 2.580 1.00 39.48 176 PRO A C 1
ATOM 1310 O O . PRO A 1 176 ? 15.228 91.553 3.366 1.00 39.06 176 PRO A O 1
ATOM 1314 N N . LEU A 1 177 ? 17.002 92.520 2.381 1.00 41.63 177 LEU A N 1
ATOM 1315 C CA . LEU A 1 177 ? 16.741 93.838 2.956 1.00 43.58 177 LEU A CA 1
ATOM 1316 C C . LEU A 1 177 ? 16.175 94.717 1.847 1.00 45.19 177 LEU A C 1
ATOM 1317 O O . LEU A 1 177 ? 16.895 95.112 0.924 1.00 45.57 177 LEU A O 1
ATOM 1322 N N . ASN A 1 178 ? 14.876 94.987 1.924 1.00 47.09 178 ASN A N 1
ATOM 1323 C CA . ASN A 1 178 ? 14.185 95.782 0.910 1.00 48.94 178 ASN A CA 1
ATOM 1324 C C . ASN A 1 178 ? 13.509 96.981 1.546 1.00 50.22 178 ASN A C 1
ATOM 1325 O O . ASN A 1 178 ? 12.692 96.830 2.455 1.00 50.18 178 ASN A O 1
ATOM 1330 N N . ARG A 1 179 ? 13.872 98.172 1.076 1.00 52.21 179 ARG A N 1
ATOM 1331 C CA . ARG A 1 179 ? 13.352 99.409 1.655 1.00 54.10 179 ARG A CA 1
ATOM 1332 C C . ARG A 1 179 ? 11.959 99.684 1.112 1.00 54.50 179 ARG A C 1
ATOM 1333 O O . ARG A 1 179 ? 11.096 100.185 1.834 1.00 54.68 179 ARG A O 1
ATOM 1341 N N . ASP A 1 180 ? 11.753 99.327 -0.157 1.00 55.22 180 ASP A N 1
ATOM 1342 C CA . ASP A 1 180 ? 10.513 99.630 -0.883 1.00 55.88 180 ASP A CA 1
ATOM 1343 C C . ASP A 1 180 ? 9.859 98.369 -1.453 1.00 55.82 180 ASP A C 1
ATOM 1344 O O . ASP A 1 180 ? 10.435 97.274 -1.410 1.00 55.85 180 ASP A O 1
ATOM 1349 N N . GLY A 1 181 ? 8.664 98.546 -2.012 1.00 55.51 181 GLY A N 1
ATOM 1350 C CA . GLY A 1 181 ? 7.922 97.463 -2.641 1.00 54.98 181 GLY A CA 1
ATOM 1351 C C . GLY A 1 181 ? 6.647 97.187 -1.875 1.00 54.93 181 GLY A C 1
ATOM 1352 O O . GLY A 1 181 ? 6.247 97.964 -0.997 1.00 54.77 181 GLY A O 1
ATOM 1353 N N . GLU A 1 182 ? 6.015 96.065 -2.204 1.00 54.76 182 GLU A N 1
ATOM 1354 C CA . GLU A 1 182 ? 4.805 95.612 -1.519 1.00 54.37 182 GLU A CA 1
ATOM 1355 C C . GLU A 1 182 ? 5.137 94.957 -0.186 1.00 53.44 182 GLU A C 1
ATOM 1356 O O . GLU A 1 182 ? 4.309 94.932 0.729 1.00 53.20 182 GLU A O 1
ATOM 1362 N N . HIS A 1 183 ? 6.348 94.412 -0.088 1.00 52.32 183 HIS A N 1
ATOM 1363 C CA . HIS A 1 183 ? 6.758 93.682 1.107 1.00 51.21 183 HIS A CA 1
ATOM 1364 C C . HIS A 1 183 ? 8.145 94.118 1.571 1.00 50.64 183 HIS A C 1
ATOM 1365 O O . HIS A 1 183 ? 9.077 93.299 1.597 1.00 50.57 183 HIS A O 1
ATOM 1372 N N . PRO A 1 184 ? 8.280 95.409 1.961 1.00 49.79 184 PRO A N 1
ATOM 1373 C CA . PRO A 1 184 ? 9.566 95.920 2.421 1.00 49.00 184 PRO A CA 1
ATOM 1374 C C . PRO A 1 184 ? 9.956 95.261 3.749 1.00 48.20 184 PRO A C 1
ATOM 1375 O O . PRO A 1 184 ? 9.081 94.901 4.540 1.00 47.68 184 PRO A O 1
ATOM 1379 N N . THR A 1 185 ? 11.253 95.091 3.982 1.00 47.72 185 THR A N 1
ATOM 1380 C CA . THR A 1 185 ? 11.702 94.338 5.156 1.00 47.46 185 THR A CA 1
ATOM 1381 C C . THR A 1 185 ? 12.553 95.115 6.150 1.00 47.60 185 THR A C 1
ATOM 1382 O O . THR A 1 185 ? 13.015 94.539 7.142 1.00 47.39 185 THR A O 1
ATOM 1386 N N . ARG A 1 186 ? 12.757 96.411 5.896 1.00 47.41 186 ARG A N 1
ATOM 1387 C CA . ARG A 1 186 ? 13.486 97.238 6.848 1.00 47.37 186 ARG A CA 1
ATOM 1388 C C . ARG A 1 186 ? 12.647 97.390 8.108 1.00 47.02 186 ARG A C 1
ATOM 1389 O O . ARG A 1 186 ? 11.489 97.818 8.052 1.00 47.01 186 ARG A O 1
ATOM 1397 N N . HIS A 1 187 ? 13.240 97.010 9.237 1.00 46.40 187 HIS A N 1
ATOM 1398 C CA . HIS A 1 187 ? 12.552 96.976 10.523 1.00 46.03 187 HIS A CA 1
ATOM 1399 C C . HIS A 1 187 ? 11.246 96.192 10.442 1.00 45.81 187 HIS A C 1
ATOM 1400 O O . HIS A 1 187 ? 10.235 96.572 11.051 1.00 45.61 187 HIS A O 1
ATOM 1407 N N . LEU A 1 188 ? 11.282 95.082 9.696 1.00 45.60 188 LEU A N 1
ATOM 1408 C CA . LEU A 1 188 ? 10.178 94.121 9.676 1.00 45.20 188 LEU A CA 1
ATOM 1409 C C . LEU A 1 188 ? 9.856 93.717 11.100 1.00 45.21 188 LEU A C 1
ATOM 1410 O O . LEU A 1 188 ? 8.694 93.550 11.456 1.00 45.15 188 LEU A O 1
ATOM 1415 N N . LEU A 1 189 ? 10.892 93.559 11.917 1.00 45.34 189 LEU A N 1
ATOM 1416 C CA . LEU A 1 189 ? 10.692 93.448 13.348 1.00 45.97 189 LEU A CA 1
ATOM 1417 C C . LEU A 1 189 ? 10.999 94.793 14.008 1.00 46.28 189 LEU A C 1
ATOM 1418 O O . LEU A 1 189 ? 12.165 95.182 14.168 1.00 46.09 189 LEU A O 1
ATOM 1423 N N . ASP A 1 190 ? 9.923 95.501 14.355 1.00 46.84 190 ASP A N 1
ATOM 1424 C CA . ASP A 1 190 ? 9.979 96.857 14.907 1.00 47.42 190 ASP A CA 1
ATOM 1425 C C . ASP A 1 190 ? 9.527 96.825 16.350 1.00 47.80 190 ASP A C 1
ATOM 1426 O O . ASP A 1 190 ? 9.175 95.764 16.854 1.00 48.03 190 ASP A O 1
ATOM 1431 N N . GLU A 1 191 ? 9.512 97.983 17.007 1.00 48.46 191 GLU A N 1
ATOM 1432 C CA . GLU A 1 191 ? 9.121 98.063 18.421 1.00 49.20 191 GLU A CA 1
ATOM 1433 C C . GLU A 1 191 ? 7.809 97.331 18.757 1.00 48.77 191 GLU A C 1
ATOM 1434 O O . GLU A 1 191 ? 7.820 96.480 19.647 1.00 48.77 191 GLU A O 1
ATOM 1440 N N . PRO A 1 192 ? 6.690 97.643 18.055 1.00 48.56 192 PRO A N 1
ATOM 1441 C CA . PRO A 1 192 ? 5.435 96.981 18.452 1.00 48.39 192 PRO A CA 1
ATOM 1442 C C . PRO A 1 192 ? 5.399 95.461 18.233 1.00 48.07 192 PRO A C 1
ATOM 1443 O O . PRO A 1 192 ? 4.807 94.743 19.042 1.00 48.20 192 PRO A O 1
ATOM 1447 N N . ARG A 1 193 ? 6.021 94.981 17.158 1.00 47.82 193 ARG A N 1
ATOM 1448 C CA . ARG A 1 193 ? 6.076 93.538 16.887 1.00 47.38 193 ARG A CA 1
ATOM 1449 C C . ARG A 1 193 ? 6.979 92.809 17.869 1.00 47.28 193 ARG A C 1
ATOM 1450 O O . ARG A 1 193 ? 6.593 91.773 18.410 1.00 47.26 193 ARG A O 1
ATOM 1458 N N . LEU A 1 194 ? 8.167 93.361 18.101 1.00 47.02 194 LEU A N 1
ATOM 1459 C CA . LEU A 1 194 ? 9.095 92.837 19.098 1.00 47.11 194 LEU A CA 1
ATOM 1460 C C . LEU A 1 194 ? 8.463 92.807 20.489 1.00 47.35 194 LEU A C 1
ATOM 1461 O O . LEU A 1 194 ? 8.603 91.818 21.222 1.00 47.42 194 LEU A O 1
ATOM 1466 N N . ALA A 1 195 ? 7.750 93.881 20.838 1.00 47.57 195 ALA A N 1
ATOM 1467 C CA . ALA A 1 195 ? 7.062 93.974 22.126 1.00 47.62 195 ALA A CA 1
ATOM 1468 C C . ALA A 1 195 ? 5.931 92.958 22.301 1.00 47.61 195 ALA A C 1
ATOM 1469 O O . ALA A 1 195 ? 5.669 92.518 23.416 1.00 47.58 195 ALA A O 1
ATOM 1471 N N . ALA A 1 196 ? 5.273 92.580 21.205 1.00 47.76 196 ALA A N 1
ATOM 1472 C CA . ALA A 1 196 ? 4.154 91.630 21.260 1.00 48.00 196 ALA A CA 1
ATOM 1473 C C . ALA A 1 196 ? 4.572 90.161 21.126 1.00 48.36 196 ALA A C 1
ATOM 1474 O O . ALA A 1 196 ? 3.721 89.275 21.018 1.00 48.72 196 ALA A O 1
ATOM 1476 N N . LEU A 1 197 ? 5.876 89.900 21.131 1.00 48.39 197 LEU A N 1
ATOM 1477 C CA . LEU A 1 197 ? 6.376 88.532 21.078 1.00 48.41 197 LEU A CA 1
ATOM 1478 C C . LEU A 1 197 ? 6.038 87.785 22.367 1.00 48.80 197 LEU A C 1
ATOM 1479 O O . LEU A 1 197 ? 6.294 88.281 23.466 1.00 48.96 197 LEU A O 1
ATOM 1484 N N . ARG A 1 198 ? 5.459 86.594 22.225 1.00 49.05 198 ARG A N 1
ATOM 1485 C CA . ARG A 1 198 ? 5.087 85.766 23.376 1.00 49.14 198 ARG A CA 1
ATOM 1486 C C . ARG A 1 198 ? 6.308 85.593 24.271 1.00 48.43 198 ARG A C 1
ATOM 1487 O O . ARG A 1 198 ? 7.405 85.364 23.764 1.00 48.60 198 ARG A O 1
ATOM 1495 N N . PRO A 1 199 ? 6.134 85.715 25.602 1.00 47.66 199 PRO A N 1
ATOM 1496 C CA . PRO A 1 199 ? 7.289 85.607 26.502 1.00 46.48 199 PRO A CA 1
ATOM 1497 C C . PRO A 1 199 ? 7.985 84.256 26.349 1.00 45.38 199 PRO A C 1
ATOM 1498 O O . PRO A 1 199 ? 7.315 83.228 26.176 1.00 45.19 199 PRO A O 1
ATOM 1502 N N . GLY A 1 200 ? 9.317 84.274 26.384 1.00 43.68 200 GLY A N 1
ATOM 1503 C CA . GLY A 1 200 ? 10.111 83.075 26.160 1.00 41.57 200 GLY A CA 1
ATOM 1504 C C . GLY A 1 200 ? 10.341 82.740 24.693 1.00 40.03 200 GLY A C 1
ATOM 1505 O O . GLY A 1 200 ? 10.801 81.645 24.379 1.00 40.33 200 GLY A O 1
ATOM 1506 N N . THR A 1 201 ? 10.021 83.676 23.799 1.00 38.53 201 THR A N 1
ATOM 1507 C CA . THR A 1 201 ? 10.221 83.491 22.356 1.00 37.00 201 THR A CA 1
ATOM 1508 C C . THR A 1 201 ? 11.709 83.598 22.022 1.00 35.64 201 THR A C 1
ATOM 1509 O O . THR A 1 201 ? 12.442 84.356 22.670 1.00 35.45 201 THR A O 1
ATOM 1513 N N . TRP A 1 202 ? 12.150 82.808 21.042 1.00 33.62 202 TRP A N 1
ATOM 1514 C CA . TRP A 1 202 ? 13.519 82.905 20.541 1.00 32.12 202 TRP A CA 1
ATOM 1515 C C . TRP A 1 202 ? 13.501 83.580 19.194 1.00 31.55 202 TRP A C 1
ATOM 1516 O O . TRP A 1 202 ? 12.665 83.272 18.348 1.00 31.36 202 TRP A O 1
ATOM 1527 N N . LEU A 1 203 ? 14.429 84.508 19.007 1.00 30.86 203 LEU A N 1
ATOM 1528 C CA . LEU A 1 203 ? 14.565 85.202 17.750 1.00 30.18 203 LEU A CA 1
ATOM 1529 C C . LEU A 1 203 ? 15.959 84.973 17.213 1.00 29.43 203 LEU A C 1
ATOM 1530 O O . LEU A 1 203 ? 16.933 85.169 17.921 1.00 29.68 203 LEU A O 1
ATOM 1535 N N . VAL A 1 204 ? 16.047 84.545 15.961 1.00 28.61 204 VAL A N 1
ATOM 1536 C CA . VAL A 1 204 ? 17.322 84.404 15.284 1.00 27.79 204 VAL A CA 1
ATOM 1537 C C . VAL A 1 204 ? 17.300 85.328 14.070 1.00 27.37 204 VAL A C 1
ATOM 1538 O O . VAL A 1 204 ? 16.369 85.279 13.274 1.00 26.57 204 VAL A O 1
ATOM 1542 N N . ASN A 1 205 ? 18.304 86.198 13.966 1.00 27.09 205 ASN A N 1
ATOM 1543 C CA . ASN A 1 205 ? 18.519 86.972 12.745 1.00 27.35 205 ASN A CA 1
ATOM 1544 C C . ASN A 1 205 ? 19.910 86.766 12.168 1.00 26.98 205 ASN A C 1
ATOM 1545 O O . ASN A 1 205 ? 20.888 87.304 12.670 1.00 27.13 205 ASN A O 1
ATOM 1550 N N . ALA A 1 206 ? 19.972 85.971 11.110 1.00 27.45 206 ALA A N 1
ATOM 1551 C CA . ALA A 1 206 ? 21.165 85.825 10.293 1.00 27.71 206 ALA A CA 1
ATOM 1552 C C . ALA A 1 206 ? 20.853 86.196 8.832 1.00 28.19 206 ALA A C 1
ATOM 1553 O O . ALA A 1 206 ? 21.492 85.688 7.906 1.00 28.52 206 ALA A O 1
ATOM 1555 N N . SER A 1 207 ? 19.872 87.080 8.627 1.00 28.56 207 SER A N 1
ATOM 1556 C CA . SER A 1 207 ? 19.586 87.627 7.278 1.00 29.30 207 SER A CA 1
ATOM 1557 C C . SER A 1 207 ? 20.402 88.901 7.013 1.00 29.91 207 SER A C 1
ATOM 1558 O O . SER A 1 207 ? 21.559 88.816 6.596 1.00 29.91 207 SER A O 1
ATOM 1561 N N . ARG A 1 208 ? 19.809 90.068 7.258 1.00 31.13 208 ARG A N 1
ATOM 1562 C CA . ARG A 1 208 ? 20.530 91.353 7.185 1.00 32.32 208 ARG A CA 1
ATOM 1563 C C . ARG A 1 208 ? 20.252 92.175 8.438 1.00 32.22 208 ARG A C 1
ATOM 1564 O O . ARG A 1 208 ? 19.219 91.994 9.098 1.00 32.18 208 ARG A O 1
ATOM 1572 N N . GLY A 1 209 ? 21.182 93.070 8.770 1.00 32.18 209 GLY A N 1
ATOM 1573 C CA . GLY A 1 209 ? 21.102 93.833 10.007 1.00 32.70 209 GLY A CA 1
ATOM 1574 C C . GLY A 1 209 ? 19.777 94.523 10.239 1.00 33.07 209 GLY A C 1
ATOM 1575 O O . GLY A 1 209 ? 19.140 94.311 11.265 1.00 33.01 209 GLY A O 1
ATOM 1576 N N . ALA A 1 210 ? 19.356 95.324 9.259 1.00 33.98 210 ALA A N 1
ATOM 1577 C CA . ALA A 1 210 ? 18.268 96.310 9.430 1.00 34.50 210 ALA A CA 1
ATOM 1578 C C . ALA A 1 210 ? 16.865 95.724 9.307 1.00 34.71 210 ALA A C 1
ATOM 1579 O O . ALA A 1 210 ? 15.879 96.463 9.349 1.00 34.87 210 ALA A O 1
ATOM 1581 N N . VAL A 1 211 ? 16.780 94.402 9.147 1.00 34.71 211 VAL A N 1
ATOM 1582 C CA . VAL A 1 211 ? 15.498 93.689 9.192 1.00 34.14 211 VAL A CA 1
ATOM 1583 C C . VAL A 1 211 ? 14.916 93.750 10.603 1.00 34.25 211 VAL A C 1
ATOM 1584 O O . VAL A 1 211 ? 13.700 93.770 10.774 1.00 34.40 211 VAL A O 1
ATOM 1588 N N . VAL A 1 212 ? 15.790 93.760 11.609 1.00 34.44 212 VAL A N 1
ATOM 1589 C CA . VAL A 1 212 ? 15.384 93.965 12.996 1.00 35.19 212 VAL A CA 1
ATOM 1590 C C . VAL A 1 212 ? 15.787 95.382 13.453 1.00 36.27 212 VAL A C 1
ATOM 1591 O O . VAL A 1 212 ? 16.889 95.849 13.170 1.00 36.18 212 VAL A O 1
ATOM 1595 N N . ASP A 1 213 ? 14.875 96.065 14.137 1.00 37.59 213 ASP A N 1
ATOM 1596 C CA . ASP A 1 213 ? 15.190 97.331 14.796 1.00 38.67 213 ASP A CA 1
ATOM 1597 C C . ASP A 1 213 ? 16.078 97.069 15.998 1.00 38.89 213 ASP A C 1
ATOM 1598 O O . ASP A 1 213 ? 15.592 96.682 17.065 1.00 38.98 213 ASP A O 1
ATOM 1603 N N . ASN A 1 214 ? 17.380 97.289 15.825 1.00 39.74 214 ASN A N 1
ATOM 1604 C CA . ASN A 1 214 ? 18.367 96.934 16.859 1.00 40.77 214 ASN A CA 1
ATOM 1605 C C . ASN A 1 214 ? 18.227 97.724 18.150 1.00 41.73 214 ASN A C 1
ATOM 1606 O O . ASN A 1 214 ? 18.290 97.155 19.241 1.00 42.16 214 ASN A O 1
ATOM 1611 N N . GLN A 1 215 ? 18.026 99.036 18.019 1.00 42.89 215 GLN A N 1
ATOM 1612 C CA . GLN A 1 215 ? 17.800 99.911 19.168 1.00 43.63 215 GLN A CA 1
ATOM 1613 C C . GLN A 1 215 ? 16.546 99.548 19.963 1.00 43.38 215 GLN A C 1
ATOM 1614 O O . GLN A 1 215 ? 16.595 99.466 21.189 1.00 43.72 215 GLN A O 1
ATOM 1620 N N . ALA A 1 216 ? 15.437 99.310 19.267 1.00 43.48 216 ALA A N 1
ATOM 1621 C CA . ALA A 1 216 ? 14.191 98.884 19.911 1.00 43.57 216 ALA A CA 1
ATOM 1622 C C . ALA A 1 216 ? 14.339 97.523 20.588 1.00 43.95 216 ALA A C 1
ATOM 1623 O O . ALA A 1 216 ? 13.825 97.320 21.696 1.00 44.14 216 ALA A O 1
ATOM 1625 N N . LEU A 1 217 ? 15.039 96.596 19.923 1.00 44.07 217 LEU A N 1
ATOM 1626 C CA . LEU A 1 217 ? 15.353 95.294 20.514 1.00 44.00 217 LEU A CA 1
ATOM 1627 C C . LEU A 1 217 ? 16.150 95.485 21.811 1.00 44.25 217 LEU A C 1
ATOM 1628 O O . LEU A 1 217 ? 15.773 94.948 22.860 1.00 43.80 217 LEU A O 1
ATOM 1633 N N . ARG A 1 218 ? 17.229 96.263 21.737 1.00 45.00 218 ARG A N 1
ATOM 1634 C CA . ARG A 1 218 ? 18.085 96.512 22.904 1.00 46.39 218 ARG A CA 1
ATOM 1635 C C . ARG A 1 218 ? 17.329 97.080 24.113 1.00 47.07 218 ARG A C 1
ATOM 1636 O O . ARG A 1 218 ? 17.544 96.636 25.251 1.00 47.33 218 ARG A O 1
ATOM 1644 N N . ARG A 1 219 ? 16.448 98.051 23.860 1.00 47.90 219 ARG A N 1
ATOM 1645 C CA . ARG A 1 219 ? 15.647 98.672 24.922 1.00 48.98 219 ARG A CA 1
ATOM 1646 C C . ARG A 1 219 ? 14.663 97.691 25.543 1.00 49.14 219 ARG A C 1
ATOM 1647 O O . ARG A 1 219 ? 14.460 97.694 26.760 1.00 49.53 219 ARG A O 1
ATOM 1655 N N . LEU A 1 220 ? 14.066 96.840 24.712 1.00 49.56 220 LEU A N 1
ATOM 1656 C CA . LEU A 1 220 ? 13.172 95.801 25.211 1.00 49.99 220 LEU A CA 1
ATOM 1657 C C . LEU A 1 220 ? 13.900 94.795 26.106 1.00 50.05 220 LEU A C 1
ATOM 1658 O O . LEU A 1 220 ? 13.408 94.444 27.181 1.00 50.34 220 LEU A O 1
ATOM 1663 N N . LEU A 1 221 ? 15.077 94.356 25.670 1.00 50.17 221 LEU A N 1
ATOM 1664 C CA . LEU A 1 221 ? 15.890 93.413 26.441 1.00 50.18 221 LEU A CA 1
ATOM 1665 C C . LEU A 1 221 ? 16.394 94.026 27.747 1.00 50.59 221 LEU A C 1
ATOM 1666 O O . LEU A 1 221 ? 16.441 93.348 28.774 1.00 50.85 221 LEU A O 1
ATOM 1671 N N . GLU A 1 222 ? 16.766 95.307 27.699 1.00 51.00 222 GLU A N 1
ATOM 1672 C CA . GLU A 1 222 ? 17.094 96.084 28.905 1.00 51.10 222 GLU A CA 1
ATOM 1673 C C . GLU A 1 222 ? 15.887 96.264 29.824 1.00 50.90 222 GLU A C 1
ATOM 1674 O O . GLU A 1 222 ? 16.029 96.263 31.050 1.00 51.16 222 GLU A O 1
ATOM 1680 N N . GLY A 1 223 ? 14.705 96.419 29.229 1.00 50.34 223 GLY A N 1
ATOM 1681 C CA . GLY A 1 223 ? 13.462 96.554 29.990 1.00 49.58 223 GLY A CA 1
ATOM 1682 C C . GLY A 1 223 ? 12.955 95.270 30.625 1.00 49.12 223 GLY A C 1
ATOM 1683 O O . GLY A 1 223 ? 11.907 95.270 31.275 1.00 49.34 223 GLY A O 1
ATOM 1684 N N . GLY A 1 224 ? 13.687 94.172 30.425 1.00 48.46 224 GLY A N 1
ATOM 1685 C CA . GLY A 1 224 ? 13.372 92.893 31.053 1.00 47.10 224 GLY A CA 1
ATOM 1686 C C . GLY A 1 224 ? 12.556 91.928 30.210 1.00 46.40 224 GLY A C 1
ATOM 1687 O O . GLY A 1 224 ? 12.052 90.923 30.735 1.00 46.07 224 GLY A O 1
ATOM 1688 N N . ALA A 1 225 ? 12.428 92.220 28.912 1.00 45.43 225 ALA A N 1
ATOM 1689 C CA . ALA A 1 225 ? 11.705 91.337 27.977 1.00 44.75 225 ALA A CA 1
ATOM 1690 C C . ALA A 1 225 ? 12.172 89.878 28.054 1.00 44.16 225 ALA A C 1
ATOM 1691 O O . ALA A 1 225 ? 13.371 89.598 28.038 1.00 44.00 225 ALA A O 1
ATOM 1693 N N . ASP A 1 226 ? 11.210 88.965 28.160 1.00 43.51 226 ASP A N 1
ATOM 1694 C CA . ASP A 1 226 ? 11.486 87.528 28.223 1.00 42.84 226 ASP A CA 1
ATOM 1695 C C . ASP A 1 226 ? 11.697 86.988 26.802 1.00 41.96 226 ASP A C 1
ATOM 1696 O O . ASP A 1 226 ? 10.736 86.636 26.111 1.00 41.85 226 ASP A O 1
ATOM 1701 N N . LEU A 1 227 ? 12.963 86.953 26.381 1.00 40.76 227 LEU A N 1
ATOM 1702 C CA . LEU A 1 227 ? 13.355 86.587 25.020 1.00 39.99 227 LEU A CA 1
ATOM 1703 C C . LEU A 1 227 ? 14.760 86.009 24.985 1.00 39.02 227 LEU A C 1
ATOM 1704 O O . LEU A 1 227 ? 15.616 86.435 25.757 1.00 39.04 227 LEU A O 1
ATOM 1709 N N . GLU A 1 228 ? 14.997 85.053 24.083 1.00 37.63 228 GLU A N 1
ATOM 1710 C CA . GLU A 1 228 ? 16.364 84.688 23.694 1.00 36.04 228 GLU A CA 1
ATOM 1711 C C . GLU A 1 228 ? 16.629 85.210 22.285 1.00 34.72 228 GLU A C 1
ATOM 1712 O O . GLU A 1 228 ? 15.749 85.188 21.421 1.00 34.12 228 GLU A O 1
ATOM 1718 N N . VAL A 1 229 ? 17.849 85.677 22.059 1.00 33.24 229 VAL A N 1
ATOM 1719 C CA . VAL A 1 229 ? 18.204 86.325 20.807 1.00 32.16 229 VAL A CA 1
ATOM 1720 C C . VAL A 1 229 ? 19.549 85.813 20.323 1.00 31.04 229 VAL A C 1
ATOM 1721 O O . VAL A 1 229 ? 20.490 85.693 21.098 1.00 30.63 229 VAL A O 1
ATOM 1725 N N . ALA A 1 230 ? 19.611 85.498 19.038 1.00 29.89 230 ALA A N 1
ATOM 1726 C CA . ALA A 1 230 ? 20.853 85.119 18.384 1.00 29.48 230 ALA A CA 1
ATOM 1727 C C . ALA A 1 230 ? 21.006 86.023 17.176 1.00 29.08 230 ALA A C 1
ATOM 1728 O O . ALA A 1 230 ? 20.162 86.006 16.278 1.00 29.29 230 ALA A O 1
ATOM 1730 N N . LEU A 1 231 ? 22.069 86.822 17.160 1.00 28.80 231 LEU A N 1
ATOM 1731 C CA . LEU A 1 231 ? 22.298 87.747 16.041 1.00 28.85 231 LEU A CA 1
ATOM 1732 C C . LEU A 1 231 ? 23.626 87.494 15.373 1.00 28.15 231 LEU A C 1
ATOM 1733 O O . LEU A 1 231 ? 24.643 87.399 16.034 1.00 27.40 231 LEU A O 1
ATOM 1738 N N . ASP A 1 232 ? 23.591 87.381 14.050 1.00 28.48 232 ASP A N 1
ATOM 1739 C CA . ASP A 1 232 ? 24.802 87.248 13.246 1.00 28.79 232 ASP A CA 1
ATOM 1740 C C . ASP A 1 232 ? 24.925 88.506 12.395 1.00 29.53 232 ASP A C 1
ATOM 1741 O O . ASP A 1 232 ? 25.964 88.765 11.802 1.00 29.31 232 ASP A O 1
ATOM 1746 N N . VAL A 1 233 ? 23.845 89.287 12.361 1.00 30.73 233 VAL A N 1
ATOM 1747 C CA . VAL A 1 233 ? 23.742 90.475 11.509 1.00 31.51 233 VAL A CA 1
ATOM 1748 C C . VAL A 1 233 ? 23.212 91.668 12.307 1.00 32.49 233 VAL A C 1
ATOM 1749 O O . VAL A 1 233 ? 22.285 91.541 13.122 1.00 32.54 233 VAL A O 1
ATOM 1753 N N . TRP A 1 234 ? 23.817 92.824 12.049 1.00 33.10 234 TRP A N 1
ATOM 1754 C CA . TRP A 1 234 ? 23.710 93.997 12.916 1.00 33.88 234 TRP A CA 1
ATOM 1755 C C . TRP A 1 234 ? 23.474 95.246 12.077 1.00 34.56 234 TRP A C 1
ATOM 1756 O O . TRP A 1 234 ? 24.014 95.372 10.991 1.00 34.66 234 TRP A O 1
ATOM 1767 N N . GLU A 1 235 ? 22.647 96.156 12.575 1.00 35.85 235 GLU A N 1
ATOM 1768 C CA . GLU A 1 235 ? 22.599 97.509 12.021 1.00 37.02 235 GLU A CA 1
ATOM 1769 C C . GLU A 1 235 ? 23.908 98.181 12.404 1.00 37.37 235 GLU A C 1
ATOM 1770 O O . GLU A 1 235 ? 24.356 98.063 13.551 1.00 37.52 235 GLU A O 1
ATOM 1776 N N . GLY A 1 236 ? 24.542 98.830 11.436 1.00 37.82 236 GLY A N 1
ATOM 1777 C CA . GLY A 1 236 ? 25.784 99.541 11.679 1.00 38.50 236 GLY A CA 1
ATOM 1778 C C . GLY A 1 236 ? 27.056 98.731 11.506 1.00 39.16 236 GLY A C 1
ATOM 1779 O O . GLY A 1 236 ? 28.123 99.197 11.885 1.00 39.04 236 GLY A O 1
ATOM 1780 N N . GLU A 1 237 ? 26.963 97.524 10.939 1.00 39.71 237 GLU A N 1
ATOM 1781 C CA . GLU A 1 237 ? 28.150 96.668 10.719 1.00 40.05 237 GLU A CA 1
ATOM 1782 C C . GLU A 1 237 ? 29.241 97.460 9.996 1.00 40.53 237 GLU A C 1
ATOM 1783 O O . GLU A 1 237 ? 28.925 98.218 9.082 1.00 40.67 237 GLU A O 1
ATOM 1789 N N . PRO A 1 238 ? 30.527 97.289 10.380 1.00 40.73 238 PRO A N 1
ATOM 1790 C CA . PRO A 1 238 ? 31.142 96.448 11.419 1.00 40.78 238 PRO A CA 1
ATOM 1791 C C . PRO A 1 238 ? 31.032 96.971 12.857 1.00 40.93 238 PRO A C 1
ATOM 1792 O O . PRO A 1 238 ? 31.695 96.449 13.758 1.00 40.53 238 PRO A O 1
ATOM 1796 N N . GLN A 1 239 ? 30.193 97.980 13.064 1.00 41.17 239 GLN A N 1
ATOM 1797 C CA . GLN A 1 239 ? 29.996 98.571 14.376 1.00 41.59 239 GLN A CA 1
ATOM 1798 C C . GLN A 1 239 ? 28.773 97.976 15.067 1.00 41.87 239 GLN A C 1
ATOM 1799 O O . GLN A 1 239 ? 27.716 98.614 15.133 1.00 42.28 239 GLN A O 1
ATOM 1805 N N . ALA A 1 240 ? 28.915 96.762 15.590 1.00 41.95 240 ALA A N 1
ATOM 1806 C CA . ALA A 1 240 ? 27.827 96.113 16.305 1.00 41.88 240 ALA A CA 1
ATOM 1807 C C . ALA A 1 240 ? 27.537 96.896 17.578 1.00 42.21 240 ALA A C 1
ATOM 1808 O O . ALA A 1 240 ? 28.466 97.378 18.236 1.00 42.63 240 ALA A O 1
ATOM 1810 N N . ASP A 1 241 ? 26.256 97.023 17.922 1.00 42.03 241 ASP A N 1
ATOM 1811 C CA . ASP A 1 241 ? 25.861 97.645 19.179 1.00 42.02 241 ASP A CA 1
ATOM 1812 C C . ASP A 1 241 ? 26.229 96.703 20.332 1.00 42.12 241 ASP A C 1
ATOM 1813 O O . ASP A 1 241 ? 25.581 95.670 20.513 1.00 42.15 241 ASP A O 1
ATOM 1818 N N . PRO A 1 242 ? 27.259 97.070 21.128 1.00 42.33 242 PRO A N 1
ATOM 1819 C CA . PRO A 1 242 ? 27.814 96.174 22.147 1.00 42.25 242 PRO A CA 1
ATOM 1820 C C . PRO A 1 242 ? 26.882 95.939 23.335 1.00 42.35 242 PRO A C 1
ATOM 1821 O O . PRO A 1 242 ? 26.956 94.894 23.984 1.00 42.11 242 PRO A O 1
ATOM 1825 N N . GLU A 1 243 ? 26.020 96.913 23.619 1.00 42.47 243 GLU A N 1
ATOM 1826 C CA . GLU A 1 243 ? 25.018 96.773 24.669 1.00 42.52 243 GLU A CA 1
ATOM 1827 C C . GLU A 1 243 ? 23.912 95.813 24.237 1.00 41.84 243 GLU A C 1
ATOM 1828 O O . GLU A 1 243 ? 23.352 95.082 25.063 1.00 41.96 243 GLU A O 1
ATOM 1834 N N . LEU A 1 244 ? 23.609 95.807 22.939 1.00 41.07 244 LEU A N 1
ATOM 1835 C CA . LEU A 1 244 ? 22.696 94.817 22.367 1.00 39.96 244 LEU A CA 1
ATOM 1836 C C . LEU A 1 244 ? 23.319 93.408 22.429 1.00 39.75 244 LEU A C 1
ATOM 1837 O O . LEU A 1 244 ? 22.708 92.472 22.959 1.00 39.27 244 LEU A O 1
ATOM 1842 N N . ALA A 1 245 ? 24.538 93.291 21.899 1.00 39.24 245 ALA A N 1
ATOM 1843 C CA . ALA A 1 245 ? 25.302 92.049 21.859 1.00 38.75 245 ALA A CA 1
ATOM 1844 C C . ALA A 1 245 ? 25.402 91.373 23.220 1.00 38.80 245 ALA A C 1
ATOM 1845 O O . ALA A 1 245 ? 25.229 90.155 23.319 1.00 38.71 245 ALA A O 1
ATOM 1847 N N . ALA A 1 246 ? 25.672 92.166 24.262 1.00 38.47 246 ALA A N 1
ATOM 1848 C CA . ALA A 1 246 ? 25.723 91.683 25.646 1.00 38.23 246 ALA A CA 1
ATOM 1849 C C . ALA A 1 246 ? 24.434 91.015 26.122 1.00 38.03 246 ALA A C 1
ATOM 1850 O O . ALA A 1 246 ? 24.457 90.194 27.038 1.00 38.19 246 ALA A O 1
ATOM 1852 N N . ARG A 1 247 ? 23.313 91.383 25.514 1.00 37.92 247 ARG A N 1
ATOM 1853 C CA . ARG A 1 247 ? 22.014 90.824 25.873 1.00 37.91 247 ARG A CA 1
ATOM 1854 C C . ARG A 1 247 ? 21.577 89.671 24.935 1.00 37.05 247 ARG A C 1
ATOM 1855 O O . ARG A 1 247 ? 20.526 89.056 25.148 1.00 36.59 247 ARG A O 1
ATOM 1863 N N . CYS A 1 248 ? 22.385 89.393 23.909 1.00 35.75 248 CYS A N 1
ATOM 1864 C CA . CYS A 1 248 ? 22.134 88.277 22.984 1.00 35.09 248 CYS A CA 1
ATOM 1865 C C . CYS A 1 248 ? 22.798 87.004 23.488 1.00 34.33 248 CYS A C 1
ATOM 1866 O O . CYS A 1 248 ? 23.963 87.030 23.887 1.00 34.21 248 CYS A O 1
ATOM 1869 N N . LEU A 1 249 ? 22.049 85.903 23.484 1.00 33.90 249 LEU A N 1
ATOM 1870 C CA . LEU A 1 249 ? 22.592 84.590 23.823 1.00 33.38 249 LEU A CA 1
ATOM 1871 C C . LEU A 1 249 ? 23.714 84.248 22.843 1.00 32.38 249 LEU A C 1
ATOM 1872 O O . LEU A 1 249 ? 24.772 83.770 23.250 1.00 32.28 249 LEU A O 1
ATOM 1877 N N . ILE A 1 250 ? 23.482 84.516 21.559 1.00 30.70 250 ILE A N 1
ATOM 1878 C CA . ILE A 1 250 ? 24.499 84.286 20.535 1.00 29.51 250 ILE A CA 1
ATOM 1879 C C . ILE A 1 250 ? 24.746 85.577 19.757 1.00 28.86 250 ILE A C 1
ATOM 1880 O O . ILE A 1 250 ? 23.810 86.248 19.337 1.00 28.61 250 ILE A O 1
ATOM 1885 N N . ALA A 1 251 ? 26.013 85.920 19.578 1.00 28.31 251 ALA A N 1
ATOM 1886 C CA . ALA A 1 251 ? 26.373 87.130 18.859 1.00 28.27 251 ALA A CA 1
ATOM 1887 C C . ALA A 1 251 ? 27.607 86.840 18.039 1.00 27.77 251 ALA A C 1
ATOM 1888 O O . ALA A 1 251 ? 28.638 86.443 18.581 1.00 28.03 251 ALA A O 1
ATOM 1890 N N . THR A 1 252 ? 27.512 87.043 16.733 1.00 27.29 252 THR A N 1
ATOM 1891 C CA . THR A 1 252 ? 28.617 86.712 15.833 1.00 27.24 252 THR A CA 1
ATOM 1892 C C . THR A 1 252 ? 28.785 87.758 14.722 1.00 27.21 252 THR A C 1
ATOM 1893 O O . THR A 1 252 ? 27.826 88.465 14.397 1.00 26.60 252 THR A O 1
ATOM 1897 N N . PRO A 1 253 ? 30.010 87.872 14.150 1.00 27.63 253 PRO A N 1
ATOM 1898 C CA . PRO A 1 253 ? 30.292 88.892 13.123 1.00 27.55 253 PRO A CA 1
ATOM 1899 C C . PRO A 1 253 ? 29.871 88.557 11.705 1.00 27.79 253 PRO A C 1
ATOM 1900 O O . PRO A 1 253 ? 30.723 88.531 10.815 1.00 28.39 253 PRO A O 1
ATOM 1904 N N . HIS A 1 254 ? 28.582 88.332 11.466 1.00 27.85 254 HIS A N 1
ATOM 1905 C CA . HIS A 1 254 ? 28.101 88.073 10.104 1.00 28.09 254 HIS A CA 1
ATOM 1906 C C . HIS A 1 254 ? 28.883 86.929 9.408 1.00 27.89 254 HIS A C 1
ATOM 1907 O O . HIS A 1 254 ? 29.386 87.073 8.286 1.00 26.99 254 HIS A O 1
ATOM 1914 N N . ILE A 1 255 ? 28.974 85.780 10.073 1.00 27.79 255 ILE A N 1
ATOM 1915 C CA . ILE A 1 255 ? 29.756 84.663 9.525 1.00 27.47 255 ILE A CA 1
ATOM 1916 C C . ILE A 1 255 ? 28.953 83.372 9.369 1.00 27.78 255 ILE A C 1
ATOM 1917 O O . ILE A 1 255 ? 29.528 82.322 9.082 1.00 28.26 255 ILE A O 1
ATOM 1922 N N . ALA A 1 256 ? 27.632 83.451 9.546 1.00 27.76 256 ALA A N 1
ATOM 1923 C CA . ALA A 1 256 ? 26.757 82.263 9.507 1.00 27.65 256 ALA A CA 1
ATOM 1924 C C . ALA A 1 256 ? 27.005 81.444 8.247 1.00 28.13 256 ALA A C 1
ATOM 1925 O O . ALA A 1 256 ? 27.092 80.206 8.292 1.00 27.98 256 ALA A O 1
ATOM 1927 N N . GLY A 1 257 ? 27.150 82.140 7.125 1.00 28.67 257 GLY A N 1
ATOM 1928 C CA . GLY A 1 257 ? 27.351 81.476 5.837 1.00 30.09 257 GLY A CA 1
ATOM 1929 C C . GLY A 1 257 ? 28.796 81.270 5.435 1.00 31.05 257 GLY A C 1
ATOM 1930 O O . GLY A 1 257 ? 29.075 81.072 4.256 1.00 32.20 257 GLY A O 1
ATOM 1931 N N . TYR A 1 258 ? 29.711 81.299 6.402 1.00 31.37 258 TYR A N 1
ATOM 1932 C CA . TYR A 1 258 ? 31.151 81.222 6.127 1.00 31.70 258 TYR A CA 1
ATOM 1933 C C . TYR A 1 258 ? 31.749 79.817 6.232 1.00 31.22 258 TYR A C 1
ATOM 1934 O O . TYR A 1 258 ? 32.903 79.649 6.645 1.00 31.20 258 TYR A O 1
ATOM 1943 N N . SER A 1 259 ? 30.979 78.806 5.853 1.00 30.36 259 SER A N 1
ATOM 1944 C CA . SER A 1 259 ? 31.525 77.460 5.778 1.00 29.43 259 SER A CA 1
ATOM 1945 C C . SER A 1 259 ? 32.523 77.387 4.628 1.00 30.36 259 SER A C 1
ATOM 1946 O O . SER A 1 259 ? 32.386 78.088 3.616 1.00 30.17 259 SER A O 1
ATOM 1949 N N . LEU A 1 260 ? 33.524 76.536 4.802 1.00 30.75 260 LEU A N 1
ATOM 1950 C CA . LEU A 1 260 ? 34.572 76.337 3.821 1.00 32.14 260 LEU A CA 1
ATOM 1951 C C . LEU A 1 260 ? 34.007 75.942 2.447 1.00 32.59 260 LEU A C 1
ATOM 1952 O O . LEU A 1 260 ? 34.462 76.437 1.405 1.00 32.66 260 LEU A O 1
ATOM 1957 N N . GLU A 1 261 ? 33.014 75.061 2.429 1.00 33.25 261 GLU A N 1
ATOM 1958 C CA . GLU A 1 261 ? 32.482 74.629 1.137 1.00 33.82 261 GLU A CA 1
ATOM 1959 C C . GLU A 1 261 ? 31.656 75.684 0.395 1.00 33.98 261 GLU A C 1
ATOM 1960 O O . GLU A 1 261 ? 31.586 75.638 -0.829 1.00 34.00 261 GLU A O 1
ATOM 1966 N N . GLY A 1 262 ? 31.062 76.632 1.124 1.00 34.30 262 GLY A N 1
ATOM 1967 C CA . GLY A 1 262 ? 30.347 77.764 0.510 1.00 35.07 262 GLY A CA 1
ATOM 1968 C C . GLY A 1 262 ? 31.197 78.588 -0.459 1.00 35.77 262 GLY A C 1
ATOM 1969 O O . GLY A 1 262 ? 30.755 78.943 -1.564 1.00 35.91 262 GLY A O 1
ATOM 1970 N N . LYS A 1 263 ? 32.429 78.866 -0.041 1.00 35.87 263 LYS A N 1
ATOM 1971 C CA . LYS A 1 263 ? 33.398 79.636 -0.817 1.00 36.54 263 LYS A CA 1
ATOM 1972 C C . LYS A 1 263 ? 33.799 78.897 -2.095 1.00 35.92 263 LYS A C 1
ATOM 1973 O O . LYS A 1 263 ? 33.944 79.504 -3.158 1.00 36.11 263 LYS A O 1
ATOM 1979 N N . LEU A 1 264 ? 33.950 77.580 -1.985 1.00 35.43 264 LEU A N 1
ATOM 1980 C CA . LEU A 1 264 ? 34.259 76.730 -3.128 1.00 35.13 264 LEU A CA 1
ATOM 1981 C C . LEU A 1 264 ? 33.074 76.596 -4.085 1.00 35.32 264 LEU A C 1
ATOM 1982 O O . LEU A 1 264 ? 33.244 76.731 -5.301 1.00 35.66 264 LEU A O 1
ATOM 1987 N N . ARG A 1 265 ? 31.888 76.341 -3.529 1.00 34.99 265 ARG A N 1
ATOM 1988 C CA . ARG A 1 265 ? 30.638 76.264 -4.291 1.00 34.94 265 ARG A CA 1
ATOM 1989 C C . ARG A 1 265 ? 30.335 77.518 -5.080 1.00 34.50 265 ARG A C 1
ATOM 1990 O O . ARG A 1 265 ? 29.750 77.427 -6.145 1.00 34.96 265 ARG A O 1
ATOM 1998 N N . GLY A 1 266 ? 30.682 78.681 -4.537 1.00 34.13 266 GLY A N 1
ATOM 1999 C CA . GLY A 1 266 ? 30.518 79.934 -5.263 1.00 33.85 266 GLY A CA 1
ATOM 2000 C C . GLY A 1 266 ? 31.187 79.905 -6.626 1.00 33.85 266 GLY A C 1
ATOM 2001 O O . GLY A 1 266 ? 30.546 80.117 -7.655 1.00 34.02 266 GLY A O 1
ATOM 2002 N N . THR A 1 267 ? 32.481 79.614 -6.633 1.00 33.49 267 THR A N 1
ATOM 2003 C CA . THR A 1 267 ? 33.228 79.534 -7.879 1.00 32.90 267 THR A CA 1
ATOM 2004 C C . THR A 1 267 ? 32.708 78.400 -8.754 1.00 33.39 267 THR A C 1
ATOM 2005 O O . THR A 1 267 ? 32.546 78.580 -9.962 1.00 33.26 267 THR A O 1
ATOM 2009 N N . ALA A 1 268 ? 32.444 77.248 -8.140 1.00 33.92 268 ALA A N 1
ATOM 2010 C CA . ALA A 1 268 ? 31.952 76.077 -8.869 1.00 35.00 268 ALA A CA 1
ATOM 2011 C C . ALA A 1 268 ? 30.605 76.322 -9.541 1.00 35.67 268 ALA A C 1
ATOM 2012 O O . ALA A 1 268 ? 30.410 75.894 -10.665 1.00 35.99 268 ALA A O 1
ATOM 2014 N N . GLN A 1 269 ? 29.687 77.019 -8.870 1.00 36.63 269 GLN A N 1
ATOM 2015 C CA . GLN A 1 269 ? 28.384 77.325 -9.478 1.00 37.84 269 GLN A CA 1
ATOM 2016 C C . GLN A 1 269 ? 28.509 78.337 -10.619 1.00 37.91 269 GLN A C 1
ATOM 2017 O O . GLN A 1 269 ? 27.879 78.166 -11.657 1.00 38.54 269 GLN A O 1
ATOM 2023 N N . ILE A 1 270 ? 29.324 79.372 -10.418 1.00 38.07 270 ILE A N 1
ATOM 2024 C CA . ILE A 1 270 ? 29.625 80.371 -11.452 1.00 38.09 270 ILE A CA 1
ATOM 2025 C C . ILE A 1 270 ? 30.171 79.708 -12.721 1.00 38.24 270 ILE A C 1
ATOM 2026 O O . ILE A 1 270 ? 29.751 80.033 -13.825 1.00 38.13 270 ILE A O 1
ATOM 2031 N N . TYR A 1 271 ? 31.094 78.768 -12.549 1.00 38.58 271 TYR A N 1
ATOM 2032 C CA . TYR A 1 271 ? 31.608 77.968 -13.655 1.00 38.66 271 TYR A CA 1
ATOM 2033 C C . TYR A 1 271 ? 30.503 77.188 -14.371 1.00 39.63 271 TYR A C 1
ATOM 2034 O O . TYR A 1 271 ? 30.476 77.149 -15.606 1.00 40.16 271 TYR A O 1
ATOM 2043 N N . GLN A 1 272 ? 29.602 76.565 -13.615 1.00 40.34 272 GLN A N 1
ATOM 2044 C CA . GLN A 1 272 ? 28.486 75.821 -14.220 1.00 41.21 272 GLN A CA 1
ATOM 2045 C C . GLN A 1 272 ? 27.591 76.727 -15.059 1.00 41.75 272 GLN A C 1
ATOM 2046 O O . GLN A 1 272 ? 27.164 76.346 -16.137 1.00 42.00 272 GLN A O 1
ATOM 2052 N N . ALA A 1 273 ? 27.319 77.923 -14.545 1.00 42.71 273 ALA A N 1
ATOM 2053 C CA . ALA A 1 273 ? 26.582 78.955 -15.261 1.00 43.73 273 ALA A CA 1
ATOM 2054 C C . ALA A 1 273 ? 27.337 79.443 -16.498 1.00 44.60 273 ALA A C 1
ATOM 2055 O O . ALA A 1 273 ? 26.732 79.665 -17.551 1.00 45.07 273 ALA A O 1
ATOM 2057 N N . TYR A 1 274 ? 28.653 79.613 -16.357 1.00 45.37 274 TYR A N 1
ATOM 2058 C CA . TYR A 1 274 ? 29.529 80.049 -17.452 1.00 45.91 274 TYR A CA 1
ATOM 2059 C C . TYR A 1 274 ? 29.538 79.040 -18.592 1.00 46.32 274 TYR A C 1
ATOM 2060 O O . TYR A 1 274 ? 29.523 79.425 -19.756 1.00 46.65 274 TYR A O 1
ATOM 2069 N N . CYS A 1 275 ? 29.563 77.756 -18.244 1.00 47.04 275 CYS A N 1
ATOM 2070 C CA . CYS A 1 275 ? 29.513 76.672 -19.214 1.00 47.91 275 CYS A CA 1
ATOM 2071 C C . CYS A 1 275 ? 28.186 76.624 -19.978 1.00 49.23 275 CYS A C 1
ATOM 2072 O O . CYS A 1 275 ? 28.168 76.291 -21.162 1.00 49.54 275 CYS A O 1
ATOM 2075 N N . ALA A 1 276 ? 27.085 76.943 -19.300 1.00 50.52 276 ALA A N 1
ATOM 2076 C CA . ALA A 1 276 ? 25.777 76.989 -19.950 1.00 52.01 276 ALA A CA 1
ATOM 2077 C C . ALA A 1 276 ? 25.714 78.148 -20.932 1.00 52.81 276 ALA A C 1
ATOM 2078 O O . ALA A 1 276 ? 25.254 77.977 -22.059 1.00 53.06 276 ALA A O 1
ATOM 2080 N N . TRP A 1 277 ? 26.197 79.312 -20.497 1.00 53.86 277 TRP A N 1
ATOM 2081 C CA . TRP A 1 277 ? 26.247 80.522 -21.321 1.00 54.93 277 TRP A CA 1
ATOM 2082 C C . TRP A 1 277 ? 27.088 80.336 -22.580 1.00 55.45 277 TRP A C 1
ATOM 2083 O O . TRP A 1 277 ? 26.710 80.797 -23.654 1.00 55.73 277 TRP A O 1
ATOM 2094 N N . ARG A 1 278 ? 28.229 79.668 -22.436 1.00 55.91 278 ARG A N 1
ATOM 2095 C CA . ARG A 1 278 ? 29.092 79.351 -23.568 1.00 56.06 278 ARG A CA 1
ATOM 2096 C C . ARG A 1 278 ? 28.621 78.119 -24.318 1.00 55.87 278 ARG A C 1
ATOM 2097 O O . ARG A 1 278 ? 29.120 77.813 -25.403 1.00 56.17 278 ARG A O 1
ATOM 2105 N N . GLY A 1 279 ? 27.662 77.408 -23.737 1.00 55.65 279 GLY A N 1
ATOM 2106 C CA . GLY A 1 279 ? 27.137 76.192 -24.350 1.00 55.09 279 GLY A CA 1
ATOM 2107 C C . GLY A 1 279 ? 28.199 75.125 -24.510 1.00 54.63 279 GLY A C 1
ATOM 2108 O O . GLY A 1 279 ? 28.353 74.556 -25.589 1.00 54.71 279 GLY A O 1
ATOM 2109 N N . ILE A 1 280 ? 28.937 74.866 -23.431 1.00 54.08 280 ILE A N 1
ATOM 2110 C CA . ILE A 1 280 ? 29.951 73.812 -23.400 1.00 53.43 280 ILE A CA 1
ATOM 2111 C C . ILE A 1 280 ? 29.674 72.852 -22.248 1.00 53.20 280 ILE A C 1
ATOM 2112 O O . ILE A 1 280 ? 28.965 73.206 -21.305 1.00 53.42 280 ILE A O 1
ATOM 2117 N N . ALA A 1 281 ? 30.216 71.639 -22.325 1.00 52.69 281 ALA A N 1
ATOM 2118 C CA . ALA A 1 281 ? 30.038 70.659 -21.253 1.00 52.47 281 ALA A CA 1
ATOM 2119 C C . ALA A 1 281 ? 30.884 71.006 -20.023 1.00 52.38 281 ALA A C 1
ATOM 2120 O O . ALA A 1 281 ? 31.974 71.585 -20.145 1.00 52.30 281 ALA A O 1
ATOM 2122 N N . GLU A 1 282 ? 30.371 70.658 -18.844 1.00 52.00 282 GLU A N 1
ATOM 2123 C CA . GLU A 1 282 ? 31.083 70.886 -17.588 1.00 51.64 282 GLU A CA 1
ATOM 2124 C C . GLU A 1 282 ? 32.213 69.893 -17.457 1.00 51.25 282 GLU A C 1
ATOM 2125 O O . GLU A 1 282 ? 32.000 68.694 -17.607 1.00 51.70 282 GLU A O 1
ATOM 2131 N N . ARG A 1 283 ? 33.408 70.393 -17.164 1.00 50.72 283 ARG A N 1
ATOM 2132 C CA . ARG A 1 283 ? 34.587 69.537 -17.056 1.00 50.55 283 ARG A CA 1
ATOM 2133 C C . ARG A 1 283 ? 35.042 69.404 -15.601 1.00 49.85 283 ARG A C 1
ATOM 2134 O O . ARG A 1 283 ? 35.198 68.290 -15.083 1.00 49.78 283 ARG A O 1
ATOM 2142 N N . VAL A 1 284 ? 35.222 70.552 -14.948 1.00 48.91 284 VAL A N 1
ATOM 2143 C CA . VAL A 1 284 ? 35.627 70.633 -13.549 1.00 47.78 284 VAL A CA 1
ATOM 2144 C C . VAL A 1 284 ? 34.379 70.654 -12.648 1.00 47.14 284 VAL A C 1
ATOM 2145 O O . VAL A 1 284 ? 33.335 71.186 -13.034 1.00 46.75 284 VAL A O 1
ATOM 2149 N N . SER A 1 285 ? 34.492 70.061 -11.459 1.00 46.36 285 SER A N 1
ATOM 2150 C CA . SER A 1 285 ? 33.417 70.091 -10.460 1.00 45.38 285 SER A CA 1
ATOM 2151 C C . SER A 1 285 ? 33.937 70.395 -9.058 1.00 44.58 285 SER A C 1
ATOM 2152 O O . SER A 1 285 ? 35.140 70.363 -8.812 1.00 44.25 285 SER A O 1
ATOM 2155 N N . LEU A 1 286 ? 33.013 70.680 -8.143 1.00 43.89 286 LEU A N 1
ATOM 2156 C CA . LEU A 1 286 ? 33.334 70.960 -6.744 1.00 43.35 286 LEU A CA 1
ATOM 2157 C C . LEU A 1 286 ? 34.176 69.861 -6.074 1.00 43.24 286 LEU A C 1
ATOM 2158 O O . LEU A 1 286 ? 35.058 70.163 -5.266 1.00 42.74 286 LEU A O 1
ATOM 2163 N N . GLN A 1 287 ? 33.910 68.599 -6.432 1.00 42.88 287 GLN A N 1
ATOM 2164 C CA . GLN A 1 287 ? 34.648 67.449 -5.905 1.00 42.90 287 GLN A CA 1
ATOM 2165 C C . GLN A 1 287 ? 36.151 67.511 -6.200 1.00 41.60 287 GLN A C 1
ATOM 2166 O O . GLN A 1 287 ? 36.957 66.995 -5.421 1.00 41.58 287 GLN A O 1
ATOM 2172 N N . ASP A 1 288 ? 36.516 68.147 -7.314 1.00 40.39 288 ASP A N 1
ATOM 2173 C CA . ASP A 1 288 ? 37.915 68.282 -7.715 1.00 39.43 288 ASP A CA 1
ATOM 2174 C C . ASP A 1 288 ? 38.737 69.164 -6.772 1.00 38.63 288 ASP A C 1
ATOM 2175 O O . ASP A 1 288 ? 39.952 68.986 -6.665 1.00 38.71 288 ASP A O 1
ATOM 2180 N N . VAL A 1 289 ? 38.074 70.097 -6.089 1.00 37.50 289 VAL A N 1
ATOM 2181 C CA . VAL A 1 289 ? 38.751 71.064 -5.200 1.00 36.45 289 VAL A CA 1
ATOM 2182 C C . VAL A 1 289 ? 38.353 70.967 -3.714 1.00 36.06 289 VAL A C 1
ATOM 2183 O O . VAL A 1 289 ? 38.900 71.686 -2.871 1.00 35.78 289 VAL A O 1
ATOM 2187 N N . LEU A 1 290 ? 37.391 70.097 -3.407 1.00 35.13 290 LEU A N 1
ATOM 2188 C CA . LEU A 1 290 ? 36.884 69.949 -2.047 1.00 34.97 290 LEU A CA 1
ATOM 2189 C C . LEU A 1 290 ? 37.834 69.126 -1.174 1.00 34.19 290 LEU A C 1
ATOM 2190 O O . LEU A 1 290 ? 38.167 67.984 -1.512 1.00 34.41 290 LEU A O 1
ATOM 2195 N N . PRO A 1 291 ? 38.292 69.704 -0.052 1.00 33.40 291 PRO A N 1
ATOM 2196 C CA . PRO A 1 291 ? 39.170 68.925 0.813 1.00 33.25 291 PRO A CA 1
ATOM 2197 C C . PRO A 1 291 ? 38.384 67.857 1.571 1.00 33.22 291 PRO A C 1
ATOM 2198 O O . PRO A 1 291 ? 37.178 68.005 1.774 1.00 33.54 291 PRO A O 1
ATOM 2202 N N . GLU A 1 292 ? 39.065 66.789 1.970 1.00 33.46 292 GLU A N 1
ATOM 2203 C CA . GLU A 1 292 ? 38.487 65.788 2.858 1.00 33.66 292 GLU A CA 1
ATOM 2204 C C . GLU A 1 292 ? 38.070 66.445 4.168 1.00 32.37 292 GLU A C 1
ATOM 2205 O O . GLU A 1 292 ? 38.733 67.363 4.635 1.00 31.86 292 GLU A O 1
ATOM 2211 N N . THR A 1 293 ? 36.986 65.954 4.765 1.00 31.36 293 THR A N 1
ATOM 2212 C CA . THR A 1 293 ? 36.563 66.392 6.103 1.00 30.77 293 THR A CA 1
ATOM 2213 C C . THR A 1 293 ? 37.581 65.984 7.174 1.00 30.32 293 THR A C 1
ATOM 2214 O O . THR A 1 293 ? 38.331 65.019 6.996 1.00 30.09 293 THR A O 1
ATOM 2218 N N . TRP A 1 294 ? 37.620 66.728 8.274 1.00 29.83 294 TRP A N 1
ATOM 2219 C CA . TRP A 1 294 ? 38.450 66.347 9.422 1.00 29.37 294 TRP A CA 1
ATOM 2220 C C . TRP A 1 294 ? 37.749 65.245 10.220 1.00 29.21 294 TRP A C 1
ATOM 2221 O O . TRP A 1 294 ? 38.354 64.229 10.585 1.00 29.16 294 TRP A O 1
ATOM 2232 N N . LEU A 1 295 ? 36.466 65.464 10.475 1.00 29.04 295 LEU A N 1
ATOM 2233 C CA . LEU A 1 295 ? 35.613 64.460 11.066 1.00 29.57 295 LEU A CA 1
ATOM 2234 C C . LEU A 1 295 ? 34.879 63.713 9.939 1.00 29.90 295 LEU A C 1
ATOM 2235 O O . LEU A 1 295 ? 33.963 64.259 9.302 1.00 29.46 295 LEU A O 1
ATOM 2240 N N . ALA A 1 296 ? 35.304 62.477 9.682 1.00 30.56 296 ALA A N 1
ATOM 2241 C CA . ALA A 1 296 ? 34.635 61.638 8.682 1.00 31.31 296 ALA A CA 1
ATOM 2242 C C . ALA A 1 296 ? 33.188 61.337 9.072 1.00 31.86 296 ALA A C 1
ATOM 2243 O O . ALA A 1 296 ? 32.269 61.497 8.258 1.00 32.47 296 ALA A O 1
ATOM 2245 N N . GLY A 1 297 ? 32.981 60.919 10.315 1.00 32.15 297 GLY A N 1
ATOM 2246 C CA . GLY A 1 297 ? 31.664 60.463 10.733 1.00 32.63 297 GLY A CA 1
ATOM 2247 C C . GLY A 1 297 ? 31.565 60.054 12.188 1.00 33.17 297 GLY A C 1
ATOM 2248 O O . GLY A 1 297 ? 32.567 59.998 12.895 1.00 32.49 297 GLY A O 1
ATOM 2249 N N . LEU A 1 298 ? 30.331 59.791 12.617 1.00 34.07 298 LEU A N 1
ATOM 2250 C CA . LEU A 1 298 ? 30.007 59.331 13.967 1.00 34.93 298 LEU A CA 1
ATOM 2251 C C . LEU A 1 298 ? 29.215 58.019 13.882 1.00 35.51 298 LEU A C 1
ATOM 2252 O O . LEU A 1 298 ? 28.438 57.824 12.947 1.00 36.05 298 LEU A O 1
ATOM 2257 N N . GLN A 1 299 ? 29.394 57.145 14.868 1.00 36.00 299 GLN A N 1
ATOM 2258 C CA . GLN A 1 299 ? 28.616 55.910 14.965 1.00 37.02 299 GLN A CA 1
ATOM 2259 C C . GLN A 1 299 ? 27.733 55.905 16.204 1.00 36.54 299 GLN A C 1
ATOM 2260 O O . GLN A 1 299 ? 28.219 55.912 17.337 1.00 36.27 299 GLN A O 1
ATOM 2266 N N . LEU A 1 300 ? 26.427 55.890 15.975 1.00 36.78 300 LEU A N 1
ATOM 2267 C CA . LEU A 1 300 ? 25.462 55.869 17.059 1.00 37.00 300 LEU A CA 1
ATOM 2268 C C . LEU A 1 300 ? 24.967 54.429 17.258 1.00 37.22 300 LEU A C 1
ATOM 2269 O O . LEU A 1 300 ? 24.773 53.694 16.285 1.00 36.99 300 LEU A O 1
ATOM 2274 N N . ASN A 1 301 ? 24.774 54.036 18.515 1.00 37.39 301 ASN A N 1
ATOM 2275 C CA . ASN A 1 301 ? 24.122 52.766 18.826 1.00 37.57 301 ASN A CA 1
ATOM 2276 C C . ASN A 1 301 ? 22.597 52.913 18.776 1.00 37.63 301 ASN A C 1
ATOM 2277 O O . ASN A 1 301 ? 22.078 53.976 19.126 1.00 37.67 301 ASN A O 1
ATOM 2282 N N . PRO A 1 302 ? 21.879 51.852 18.336 1.00 37.67 302 PRO A N 1
ATOM 2283 C CA . PRO A 1 302 ? 20.416 51.890 18.137 1.00 37.57 302 PRO A CA 1
ATOM 2284 C C . PRO A 1 302 ? 19.632 52.511 19.286 1.00 37.30 302 PRO A C 1
ATOM 2285 O O . PRO A 1 302 ? 18.582 53.124 19.057 1.00 38.11 302 PRO A O 1
ATOM 2289 N N . GLY A 1 303 ? 20.135 52.371 20.505 1.00 36.47 303 GLY A N 1
ATOM 2290 C CA . GLY A 1 303 ? 19.441 52.877 21.685 1.00 35.71 303 GLY A CA 1
ATOM 2291 C C . GLY A 1 303 ? 19.666 54.352 22.012 1.00 35.22 303 GLY A C 1
ATOM 2292 O O . GLY A 1 303 ? 19.146 54.845 23.030 1.00 34.68 303 GLY A O 1
ATOM 2293 N N . CYS A 1 304 ? 20.428 55.053 21.162 1.00 34.30 304 CYS A N 1
ATOM 2294 C CA . CYS A 1 304 ? 20.733 56.489 21.368 1.00 33.89 304 CYS A CA 1
ATOM 2295 C C . CYS A 1 304 ? 19.468 57.330 21.461 1.00 33.42 304 CYS A C 1
ATOM 2296 O O . CYS A 1 304 ? 18.538 57.148 20.676 1.00 33.33 304 CYS A O 1
ATOM 2299 N N . ASP A 1 305 ? 19.423 58.229 22.437 1.00 33.57 305 ASP A N 1
ATOM 2300 C CA . ASP A 1 305 ? 18.350 59.211 22.519 1.00 33.80 305 ASP A CA 1
ATOM 2301 C C . ASP A 1 305 ? 18.407 60.072 21.248 1.00 33.14 305 ASP A C 1
ATOM 2302 O O . ASP A 1 305 ? 19.455 60.645 20.944 1.00 33.16 305 ASP A O 1
ATOM 2307 N N . PRO A 1 306 ? 17.302 60.120 20.482 1.00 32.25 306 PRO A N 1
ATOM 2308 C CA . PRO A 1 306 ? 17.255 60.915 19.249 1.00 32.02 306 PRO A CA 1
ATOM 2309 C C . PRO A 1 306 ? 17.636 62.387 19.458 1.00 31.43 306 PRO A C 1
ATOM 2310 O O . PRO A 1 306 ? 18.432 62.919 18.689 1.00 31.70 306 PRO A O 1
ATOM 2314 N N . ALA A 1 307 ? 17.088 63.015 20.498 1.00 30.71 307 ALA A N 1
ATOM 2315 C CA . ALA A 1 307 ? 17.340 64.417 20.806 1.00 30.37 307 ALA A CA 1
ATOM 2316 C C . ALA A 1 307 ? 18.807 64.671 21.158 1.00 30.27 307 ALA A C 1
ATOM 2317 O O . ALA A 1 307 ? 19.371 65.699 20.786 1.00 30.18 307 ALA A O 1
ATOM 2319 N N . TRP A 1 308 ? 19.419 63.720 21.866 1.00 29.88 308 TRP A N 1
ATOM 2320 C CA . TRP A 1 308 ? 20.838 63.775 22.168 1.00 29.21 308 TRP A CA 1
ATOM 2321 C C . TRP A 1 308 ? 21.685 63.627 20.904 1.00 28.75 308 TRP A C 1
ATOM 2322 O O . TRP A 1 308 ? 22.700 64.303 20.753 1.00 28.17 308 TRP A O 1
ATOM 2333 N N . ALA A 1 309 ? 21.268 62.728 20.016 1.00 29.13 309 ALA A N 1
ATOM 2334 C CA . ALA A 1 309 ? 21.947 62.485 18.736 1.00 28.58 309 ALA A CA 1
ATOM 2335 C C . ALA A 1 309 ? 21.954 63.741 17.866 1.00 28.47 309 ALA A C 1
ATOM 2336 O O . ALA A 1 309 ? 22.982 64.095 17.293 1.00 28.37 309 ALA A O 1
ATOM 2338 N N . LEU A 1 310 ? 20.799 64.400 17.762 1.00 28.67 310 LEU A N 1
ATOM 2339 C CA . LEU A 1 310 ? 20.672 65.645 16.994 1.00 28.61 310 LEU A CA 1
ATOM 2340 C C . LEU A 1 310 ? 21.684 66.688 17.477 1.00 28.13 310 LEU A C 1
ATOM 2341 O O . LEU A 1 310 ? 22.412 67.264 16.668 1.00 28.22 310 LEU A O 1
ATOM 2346 N N . ALA A 1 311 ? 21.731 66.906 18.794 1.00 27.92 311 ALA A N 1
ATOM 2347 C CA . ALA A 1 311 ? 22.631 67.891 19.416 1.00 27.70 311 ALA A CA 1
ATOM 2348 C C . ALA A 1 311 ? 24.089 67.529 19.208 1.00 27.92 311 ALA A C 1
ATOM 2349 O O . ALA A 1 311 ? 24.894 68.389 18.876 1.00 27.95 311 ALA A O 1
ATOM 2351 N N . THR A 1 312 ? 24.417 66.249 19.400 1.00 27.72 312 THR A N 1
ATOM 2352 C CA . THR A 1 312 ? 25.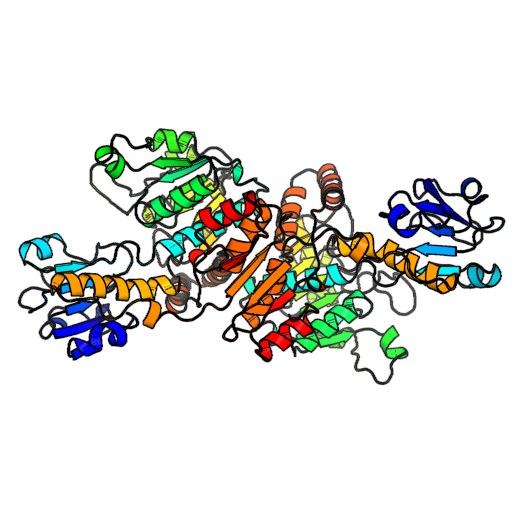780 65.749 19.236 1.00 27.67 312 THR A CA 1
ATOM 2353 C C . THR A 1 312 ? 26.273 65.840 17.795 1.00 27.47 312 THR A C 1
ATOM 2354 O O . THR A 1 312 ? 27.384 66.307 17.552 1.00 27.99 312 THR A O 1
ATOM 2358 N N . LEU A 1 313 ? 25.446 65.403 16.850 1.00 27.31 313 LEU A N 1
ATOM 2359 C CA . LEU A 1 313 ? 25.786 65.463 15.432 1.00 27.19 313 LEU A CA 1
ATOM 2360 C C . LEU A 1 313 ? 26.041 66.893 14.954 1.00 26.49 313 LEU A C 1
ATOM 2361 O O . LEU A 1 313 ? 27.025 67.153 14.262 1.00 26.44 313 LEU A O 1
ATOM 2366 N N . CYS A 1 314 ? 25.141 67.809 15.301 1.00 25.86 314 CYS A N 1
ATOM 2367 C CA . CYS A 1 314 ? 25.241 69.183 14.810 1.00 25.51 314 CYS A CA 1
ATOM 2368 C C . CYS A 1 314 ? 26.511 69.820 15.332 1.00 25.29 314 CYS A C 1
ATOM 2369 O O . CYS A 1 314 ? 27.347 70.288 14.550 1.00 25.10 314 CYS A O 1
ATOM 2372 N N . ARG A 1 315 ? 26.660 69.775 16.655 1.00 24.38 315 ARG A N 1
ATOM 2373 C CA . ARG A 1 315 ? 27.784 70.371 17.359 1.00 24.23 315 ARG A CA 1
ATOM 2374 C C . ARG A 1 315 ? 29.143 69.767 16.995 1.00 24.51 315 ARG A C 1
ATOM 2375 O O . ARG A 1 315 ? 30.139 70.490 16.959 1.00 24.33 315 ARG A O 1
ATOM 2383 N N . ALA A 1 316 ? 29.183 68.461 16.717 1.00 24.82 316 ALA A N 1
ATOM 2384 C CA . ALA A 1 316 ? 30.418 67.800 16.270 1.00 25.37 316 ALA A CA 1
ATOM 2385 C C . ALA A 1 316 ? 31.000 68.482 15.038 1.00 25.43 316 ALA A C 1
ATOM 2386 O O . ALA A 1 316 ? 32.219 68.521 14.849 1.00 25.90 316 ALA A O 1
ATOM 2388 N N . VAL A 1 317 ? 30.122 69.023 14.205 1.00 25.26 317 VAL A N 1
ATOM 2389 C CA . VAL A 1 317 ? 30.553 69.734 13.009 1.00 25.21 317 VAL A CA 1
ATOM 2390 C C . VAL A 1 317 ? 30.778 71.218 13.298 1.00 25.19 317 VAL A C 1
ATOM 2391 O O . VAL A 1 317 ? 31.832 71.767 12.968 1.00 25.52 317 VAL A O 1
ATOM 2395 N N . TYR A 1 318 ? 29.785 71.856 13.916 1.00 24.74 318 TYR A N 1
ATOM 2396 C CA . TYR A 1 318 ? 29.817 73.295 14.132 1.00 24.46 318 TYR A CA 1
ATOM 2397 C C . TYR A 1 318 ? 28.921 73.710 15.285 1.00 23.95 318 TYR A C 1
ATOM 2398 O O . TYR A 1 318 ? 27.722 73.473 15.262 1.00 24.02 318 TYR A O 1
ATOM 2407 N N . ASP A 1 319 ? 29.525 74.334 16.287 1.00 24.02 319 ASP A N 1
ATOM 2408 C CA . ASP A 1 319 ? 28.787 75.025 17.340 1.00 24.67 319 ASP A CA 1
ATOM 2409 C C . ASP A 1 319 ? 29.129 76.533 17.267 1.00 24.22 319 ASP A C 1
ATOM 2410 O O . ASP A 1 319 ? 30.297 76.911 17.426 1.00 24.02 319 ASP A O 1
ATOM 2415 N N . PRO A 1 320 ? 28.126 77.387 16.989 1.00 23.96 320 PRO A N 1
ATOM 2416 C CA . PRO A 1 320 ? 28.354 78.846 16.921 1.00 24.07 320 PRO A CA 1
ATOM 2417 C C . PRO A 1 320 ? 28.695 79.525 18.266 1.00 24.66 320 PRO A C 1
ATOM 2418 O O . PRO A 1 320 ? 29.064 80.694 18.276 1.00 25.03 320 PRO A O 1
ATOM 2422 N N . ARG A 1 321 ? 28.590 78.800 19.378 1.00 25.42 321 ARG A N 1
ATOM 2423 C CA . ARG A 1 321 ? 29.115 79.284 20.653 1.00 26.07 321 ARG A CA 1
ATOM 2424 C C . ARG A 1 321 ? 30.611 79.608 20.588 1.00 26.91 321 ARG A C 1
ATOM 2425 O O . ARG A 1 321 ? 31.069 80.545 21.259 1.00 27.33 321 ARG A O 1
ATOM 2433 N N . SER A 1 322 ? 31.366 78.856 19.781 1.00 27.23 322 SER A N 1
ATOM 2434 C CA . SER A 1 322 ? 32.797 79.130 19.563 1.00 28.14 322 SER A CA 1
ATOM 2435 C C . SER A 1 322 ? 33.060 80.467 18.867 1.00 27.84 322 SER A C 1
ATOM 2436 O O . SER A 1 322 ? 34.037 81.155 19.174 1.00 27.99 322 SER A O 1
ATOM 2439 N N . ASP A 1 323 ? 32.199 80.817 17.920 1.00 27.69 323 ASP A N 1
ATOM 2440 C CA . ASP A 1 323 ? 32.330 82.072 17.185 1.00 27.81 323 ASP A CA 1
ATOM 2441 C C . ASP A 1 323 ? 31.854 83.232 18.074 1.00 28.30 323 ASP A C 1
ATOM 2442 O O . ASP A 1 323 ? 32.403 84.319 18.034 1.00 28.15 323 ASP A O 1
ATOM 2447 N N . ASP A 1 324 ? 30.825 82.966 18.873 1.00 29.08 324 ASP A N 1
ATOM 2448 C CA . ASP A 1 324 ? 30.329 83.890 19.879 1.00 29.56 324 ASP A CA 1
ATOM 2449 C C . ASP A 1 324 ? 31.424 84.268 20.882 1.00 30.23 324 ASP A C 1
ATOM 2450 O O . ASP A 1 324 ? 31.552 85.428 21.257 1.00 30.46 324 ASP A O 1
ATOM 2455 N N . ALA A 1 325 ? 32.210 83.287 21.317 1.00 30.67 325 ALA A N 1
ATOM 2456 C CA . ALA A 1 325 ? 33.319 83.550 22.237 1.00 31.05 325 ALA A CA 1
ATOM 2457 C C . ALA A 1 325 ? 34.370 84.489 21.628 1.00 31.67 325 ALA A C 1
ATOM 2458 O O . ALA A 1 325 ? 34.811 85.445 22.282 1.00 32.47 325 ALA A O 1
ATOM 2460 N N . ALA A 1 326 ? 34.768 84.215 20.386 1.00 31.77 326 ALA A N 1
ATOM 2461 C CA . ALA A 1 326 ? 35.721 85.056 19.674 1.00 32.50 326 ALA A CA 1
ATOM 2462 C C . ALA A 1 326 ? 35.157 86.463 19.462 1.00 33.26 326 ALA A C 1
ATOM 2463 O O . ALA A 1 326 ? 35.893 87.446 19.563 1.00 33.79 326 ALA A O 1
ATOM 2465 N N . PHE A 1 327 ? 33.856 86.547 19.171 1.00 34.06 327 PHE A N 1
ATOM 2466 C CA . PHE A 1 327 ? 33.171 87.823 18.982 1.00 34.73 327 PHE A CA 1
ATOM 2467 C C . PHE A 1 327 ? 33.081 88.692 20.243 1.00 35.14 327 PHE A C 1
ATOM 2468 O O . PHE A 1 327 ? 33.170 89.921 20.139 1.00 35.28 327 PHE A O 1
ATOM 2476 N N . ARG A 1 328 ? 32.885 88.069 21.410 1.00 35.52 328 ARG A N 1
ATOM 2477 C CA . ARG A 1 328 ? 32.805 88.808 22.682 1.00 36.61 328 ARG A CA 1
ATOM 2478 C C . ARG A 1 328 ? 34.086 89.600 22.908 1.00 37.27 328 ARG A C 1
ATOM 2479 O O . ARG A 1 328 ? 34.049 90.731 23.379 1.00 38.00 328 ARG A O 1
ATOM 2487 N N . ARG A 1 329 ? 35.213 88.993 22.553 1.00 37.93 329 ARG A N 1
ATOM 2488 C CA . ARG A 1 329 ? 36.523 89.587 22.749 1.00 38.87 329 ARG A CA 1
ATOM 2489 C C . ARG A 1 329 ? 36.785 90.763 21.813 1.00 39.49 329 ARG A C 1
ATOM 2490 O O . ARG A 1 329 ? 37.483 91.711 22.183 1.00 39.30 329 ARG A O 1
ATOM 2498 N N . SER A 1 330 ? 36.237 90.679 20.602 1.00 39.98 330 SER A N 1
ATOM 2499 C CA . SER A 1 330 ? 36.330 91.752 19.623 1.00 40.78 330 SER A CA 1
ATOM 2500 C C . SER A 1 330 ? 35.580 93.017 20.088 1.00 41.78 330 SER A C 1
ATOM 2501 O O . SER A 1 330 ? 35.754 94.089 19.521 1.00 42.19 330 SER A O 1
ATOM 2504 N N . LEU A 1 331 ? 34.747 92.887 21.111 1.00 43.01 331 LEU A N 1
ATOM 2505 C CA . LEU A 1 331 ? 33.943 94.009 21.584 1.00 44.55 331 LEU A CA 1
ATOM 2506 C C . LEU A 1 331 ? 34.560 94.768 22.779 1.00 45.84 331 LEU A C 1
ATOM 2507 O O . LEU A 1 331 ? 33.860 95.523 23.470 1.00 46.09 331 LEU A O 1
ATOM 2512 N N . THR A 1 332 ? 35.864 94.592 23.004 1.00 47.10 332 THR A N 1
ATOM 2513 C CA . THR A 1 332 ? 36.521 95.153 24.193 1.00 48.67 332 THR A CA 1
ATOM 2514 C C . THR A 1 332 ? 37.074 96.573 24.039 1.00 49.38 332 THR A C 1
ATOM 2515 O O . THR A 1 332 ? 36.983 97.371 24.978 1.00 49.92 332 THR A O 1
ATOM 2519 N N . GLY A 1 333 ? 37.643 96.896 22.881 1.00 49.84 333 GLY A N 1
ATOM 2520 C CA . GLY A 1 333 ? 38.295 98.202 22.708 1.00 50.66 333 GLY A CA 1
ATOM 2521 C C . GLY A 1 333 ? 37.355 99.369 22.436 1.00 50.88 333 GLY A C 1
ATOM 2522 O O . GLY A 1 333 ? 36.168 99.317 22.772 1.00 51.10 333 GLY A O 1
ATOM 2523 N N . ASP A 1 334 ? 37.890 100.427 21.826 1.00 51.06 334 ASP A N 1
ATOM 2524 C CA . ASP A 1 334 ? 37.070 101.570 21.415 1.00 51.27 334 ASP A CA 1
ATOM 2525 C C . ASP A 1 334 ? 36.421 101.322 20.057 1.00 50.93 334 ASP A C 1
ATOM 2526 O O . ASP A 1 334 ? 36.697 100.313 19.407 1.00 51.19 334 ASP A O 1
ATOM 2531 N N . SER A 1 335 ? 35.568 102.248 19.630 1.00 50.44 335 SER A N 1
ATOM 2532 C CA . SER A 1 335 ? 34.800 102.090 18.402 1.00 49.74 335 SER A CA 1
ATOM 2533 C C . SER A 1 335 ? 35.631 101.615 17.215 1.00 49.40 335 SER A C 1
ATOM 2534 O O . SER A 1 335 ? 35.277 100.626 16.564 1.00 49.34 335 SER A O 1
ATOM 2537 N N . ALA A 1 336 ? 36.732 102.316 16.944 1.00 48.64 336 ALA A N 1
ATOM 2538 C CA . ALA A 1 336 ? 37.623 101.979 15.834 1.00 47.99 336 ALA A CA 1
ATOM 2539 C C . ALA A 1 336 ? 38.181 100.557 15.965 1.00 47.57 336 ALA A C 1
ATOM 2540 O O . ALA A 1 336 ? 38.314 99.846 14.967 1.00 47.64 336 ALA A O 1
ATOM 2542 N N . THR A 1 337 ? 38.501 100.167 17.200 1.00 46.94 337 THR A N 1
ATOM 2543 C CA . THR A 1 337 ? 39.077 98.862 17.510 1.00 46.43 337 THR A CA 1
ATOM 2544 C C . THR A 1 337 ? 38.047 97.753 17.284 1.00 45.56 337 THR A C 1
ATOM 2545 O O . THR A 1 337 ? 38.357 96.750 16.661 1.00 45.48 337 THR A O 1
ATOM 2549 N N . ARG A 1 338 ? 36.827 97.953 17.782 1.00 44.51 338 ARG A N 1
ATOM 2550 C CA . ARG A 1 338 ? 35.749 96.982 17.615 1.00 43.54 338 ARG A CA 1
ATOM 2551 C C . ARG A 1 338 ? 35.392 96.763 16.148 1.00 43.21 338 ARG A C 1
ATOM 2552 O O . ARG A 1 338 ? 35.208 95.619 15.723 1.00 43.35 338 ARG A O 1
ATOM 2560 N N . ARG A 1 339 ? 35.320 97.852 15.380 1.00 42.67 339 ARG A N 1
ATOM 2561 C CA . ARG A 1 339 ? 35.050 97.796 13.943 1.00 42.24 339 ARG A CA 1
ATOM 2562 C C . ARG A 1 339 ? 36.076 96.967 13.184 1.00 41.71 339 ARG A C 1
ATOM 2563 O O . ARG A 1 339 ? 35.715 96.101 12.380 1.00 41.97 339 ARG A O 1
ATOM 2571 N N . ALA A 1 340 ? 37.353 97.245 13.429 1.00 40.83 340 ALA A N 1
ATOM 2572 C CA . ALA A 1 340 ? 38.439 96.512 12.777 1.00 40.19 340 ALA A CA 1
ATOM 2573 C C . ALA A 1 340 ? 38.513 95.046 13.237 1.00 39.53 340 ALA A C 1
ATOM 2574 O O . ALA A 1 340 ? 38.798 94.155 12.430 1.00 38.93 340 ALA A O 1
ATOM 2576 N N . ALA A 1 341 ? 38.242 94.814 14.527 1.00 38.84 341 ALA A N 1
ATOM 2577 C CA . ALA A 1 341 ? 38.242 93.471 15.119 1.00 38.56 341 ALA A CA 1
ATOM 2578 C C . ALA A 1 341 ? 37.107 92.592 14.573 1.00 38.26 341 ALA A C 1
ATOM 2579 O O . ALA A 1 341 ? 37.247 91.373 14.495 1.00 38.20 341 ALA A O 1
ATOM 2581 N N . PHE A 1 342 ? 35.999 93.237 14.203 1.00 37.83 342 PHE A N 1
ATOM 2582 C CA . PHE A 1 342 ? 34.825 92.607 13.584 1.00 37.40 342 PHE A CA 1
ATOM 2583 C C . PHE A 1 342 ? 35.226 92.040 12.222 1.00 37.64 342 PHE A C 1
ATOM 2584 O O . PHE A 1 342 ? 35.014 90.851 11.955 1.00 37.62 342 PHE A O 1
ATOM 2592 N N . ASP A 1 343 ? 35.834 92.887 11.382 1.00 37.39 343 ASP A N 1
ATOM 2593 C CA . ASP A 1 343 ? 36.317 92.488 10.060 1.00 37.18 343 ASP A CA 1
ATOM 2594 C C . ASP A 1 343 ? 37.439 91.447 10.108 1.00 36.61 343 ASP A C 1
ATOM 2595 O O . ASP A 1 343 ? 37.487 90.546 9.266 1.00 36.59 343 ASP A O 1
ATOM 2600 N N . ALA A 1 344 ? 38.340 91.581 11.080 1.00 35.87 344 ALA A N 1
ATOM 2601 C CA . ALA A 1 344 ? 39.432 90.629 11.247 1.00 35.51 344 ALA A CA 1
ATOM 2602 C C . ALA A 1 344 ? 38.932 89.191 11.473 1.00 35.27 344 ALA A C 1
ATOM 2603 O O . ALA A 1 344 ? 39.527 88.255 10.947 1.00 35.09 344 ALA A O 1
ATOM 2605 N N . LEU A 1 345 ? 37.863 89.031 12.261 1.00 34.94 345 LEU A N 1
ATOM 2606 C CA . LEU A 1 345 ? 37.227 87.718 12.493 1.00 35.32 345 LEU A CA 1
ATOM 2607 C C . LEU A 1 345 ? 36.604 87.113 11.225 1.00 35.69 345 LEU A C 1
ATOM 2608 O O . LEU A 1 345 ? 36.640 85.899 11.035 1.00 35.81 345 LEU A O 1
ATOM 2613 N N . ARG A 1 346 ? 36.028 87.962 10.377 1.00 36.15 346 ARG A N 1
ATOM 2614 C CA . ARG A 1 346 ? 35.489 87.529 9.078 1.00 36.74 346 ARG A CA 1
ATOM 2615 C C . ARG A 1 346 ? 36.593 87.156 8.096 1.00 37.04 346 ARG A C 1
ATOM 2616 O O . ARG A 1 346 ? 36.514 86.123 7.428 1.00 37.16 346 ARG A O 1
ATOM 2624 N N . LYS A 1 347 ? 37.625 87.996 8.008 1.00 37.51 347 LYS A N 1
ATOM 2625 C CA . LYS A 1 347 ? 38.729 87.764 7.068 1.00 37.62 347 LYS A CA 1
ATOM 2626 C C . LYS A 1 347 ? 39.566 86.534 7.432 1.00 37.36 347 LYS A C 1
ATOM 2627 O O . LYS A 1 347 ? 40.141 85.884 6.558 1.00 37.52 347 LYS A O 1
ATOM 2633 N N . HIS A 1 348 ? 39.649 86.229 8.722 1.00 36.72 348 HIS A N 1
ATOM 2634 C CA . HIS A 1 348 ? 40.484 85.133 9.176 1.00 36.45 348 HIS A CA 1
ATOM 2635 C C . HIS A 1 348 ? 39.660 84.031 9.834 1.00 35.97 348 HIS A C 1
ATOM 2636 O O . HIS A 1 348 ? 40.170 83.272 10.657 1.00 36.40 348 HIS A O 1
ATOM 2643 N N . TYR A 1 349 ? 38.384 83.954 9.441 1.00 34.95 349 TYR A N 1
ATOM 2644 C CA . TYR A 1 349 ? 37.455 82.920 9.910 1.00 34.39 349 TYR A CA 1
ATOM 2645 C C . TYR A 1 349 ? 38.070 81.517 9.769 1.00 34.15 349 TYR A C 1
ATOM 2646 O O . TYR A 1 349 ? 38.631 81.209 8.729 1.00 33.94 349 TYR A O 1
ATOM 2655 N N . PRO A 1 350 ? 37.988 80.676 10.821 1.00 34.26 350 PRO A N 1
ATOM 2656 C CA . PRO A 1 350 ? 38.673 79.364 10.763 1.00 34.58 350 PRO A CA 1
ATOM 2657 C C . PRO A 1 350 ? 37.947 78.345 9.865 1.00 34.62 350 PRO A C 1
ATOM 2658 O O . PRO A 1 350 ? 36.776 78.553 9.550 1.00 34.80 350 PRO A O 1
ATOM 2662 N N . PRO A 1 351 ? 38.653 77.282 9.405 1.00 34.90 351 PRO A N 1
ATOM 2663 C CA . PRO A 1 351 ? 38.004 76.233 8.607 1.00 34.28 351 PRO A CA 1
ATOM 2664 C C . PRO A 1 351 ? 36.800 75.617 9.333 1.00 33.74 351 PRO A C 1
ATOM 2665 O O . PRO A 1 351 ? 36.872 75.287 10.536 1.00 33.98 351 PRO A O 1
ATOM 2669 N N . ARG A 1 352 ? 35.690 75.501 8.610 1.00 32.12 352 ARG A N 1
ATOM 2670 C CA . ARG A 1 352 ? 34.444 75.068 9.216 1.00 30.71 352 ARG A CA 1
ATOM 2671 C C . ARG A 1 352 ? 33.572 74.378 8.176 1.00 29.97 352 ARG A C 1
ATOM 2672 O O . ARG A 1 352 ? 33.280 74.933 7.108 1.00 29.61 352 ARG A O 1
ATOM 2680 N N . ARG A 1 353 ? 33.169 73.150 8.503 1.00 29.04 353 ARG A N 1
ATOM 2681 C CA . ARG A 1 353 ? 32.537 72.267 7.540 1.00 28.08 353 ARG A CA 1
ATOM 2682 C C . ARG A 1 353 ? 31.034 72.279 7.711 1.00 27.37 353 ARG A C 1
ATOM 2683 O O . ARG A 1 353 ? 30.519 72.962 8.583 1.00 27.21 353 ARG A O 1
ATOM 2691 N N . GLU A 1 354 ? 30.338 71.524 6.865 1.00 26.66 354 GLU A N 1
ATOM 2692 C CA . GLU A 1 354 ? 28.883 71.519 6.852 1.00 26.43 354 GLU A CA 1
ATOM 2693 C C . GLU A 1 354 ? 28.340 70.195 7.329 1.00 26.09 354 GLU A C 1
ATOM 2694 O O . GLU A 1 354 ? 28.910 69.150 7.022 1.00 26.71 354 GLU A O 1
ATOM 2700 N N . ILE A 1 355 ? 27.217 70.251 8.044 1.00 26.25 355 ILE A N 1
ATOM 2701 C CA . ILE A 1 355 ? 26.574 69.074 8.630 1.00 26.28 355 ILE A CA 1
ATOM 2702 C C . ILE A 1 355 ? 26.215 68.023 7.560 1.00 26.93 355 ILE A C 1
ATOM 2703 O O . ILE A 1 355 ? 26.256 66.823 7.839 1.00 26.47 355 ILE A O 1
ATOM 2708 N N . THR A 1 356 ? 25.926 68.484 6.337 1.00 27.16 356 THR A N 1
ATOM 2709 C CA . THR A 1 356 ? 25.602 67.609 5.211 1.00 27.58 356 THR A CA 1
ATOM 2710 C C . THR A 1 356 ? 26.743 66.658 4.830 1.00 28.35 356 THR A C 1
ATOM 2711 O O . THR A 1 356 ? 26.489 65.574 4.313 1.00 29.31 356 THR A O 1
ATOM 2715 N N . GLY A 1 357 ? 27.987 67.065 5.092 1.00 29.10 357 GLY A N 1
ATOM 2716 C CA . GLY A 1 357 ? 29.169 66.233 4.837 1.00 29.06 357 GLY A CA 1
ATOM 2717 C C . GLY A 1 357 ? 29.471 65.159 5.882 1.00 29.54 357 GLY A C 1
ATOM 2718 O O . GLY A 1 357 ? 30.386 64.352 5.697 1.00 29.63 357 GLY A O 1
ATOM 2719 N N . LEU A 1 358 ? 28.710 65.135 6.977 1.00 29.77 358 LEU A N 1
ATOM 2720 C CA . LEU A 1 358 ? 28.929 64.146 8.048 1.00 29.67 358 LEU A CA 1
ATOM 2721 C C . LEU A 1 358 ? 28.332 62.767 7.725 1.00 30.44 358 LEU A C 1
ATOM 2722 O O . LEU A 1 358 ? 27.159 62.654 7.347 1.00 30.18 358 LEU A O 1
ATOM 2727 N N . ARG A 1 359 ? 29.133 61.717 7.890 1.00 30.68 359 ARG A N 1
ATOM 2728 C CA . ARG A 1 359 ? 28.627 60.359 7.681 1.00 31.61 359 ARG A CA 1
ATOM 2729 C C . ARG A 1 359 ? 28.158 59.784 9.012 1.00 31.60 359 ARG A C 1
ATOM 2730 O O . ARG A 1 359 ? 28.882 59.825 9.998 1.00 32.08 359 ARG A O 1
ATOM 2738 N N . VAL A 1 360 ? 26.934 59.273 9.058 1.00 32.22 360 VAL A N 1
ATOM 2739 C CA . VAL A 1 360 ? 26.398 58.748 10.312 1.00 32.54 360 VAL A CA 1
ATOM 2740 C C . VAL A 1 360 ? 25.873 57.320 10.151 1.00 33.50 360 VAL A C 1
ATOM 2741 O O . VAL A 1 360 ? 25.048 57.055 9.274 1.00 33.22 360 VAL A O 1
ATOM 2745 N N . ALA A 1 361 ? 26.370 56.425 11.011 1.00 34.11 361 ALA A N 1
ATOM 2746 C CA . ALA A 1 361 ? 25.795 55.091 11.212 1.00 35.03 361 ALA A CA 1
ATOM 2747 C C . ALA A 1 361 ? 24.891 55.102 12.446 1.00 35.79 361 ALA A C 1
ATOM 2748 O O . ALA A 1 361 ? 25.187 55.766 13.449 1.00 36.03 361 ALA A O 1
ATOM 2750 N N . THR A 1 362 ? 23.788 54.363 12.363 1.00 36.89 362 THR A N 1
ATOM 2751 C CA . THR A 1 362 ? 22.701 54.429 13.339 1.00 37.94 362 THR A CA 1
ATOM 2752 C C . THR A 1 362 ? 22.250 53.053 13.878 1.00 38.59 362 THR A C 1
ATOM 2753 O O . THR A 1 362 ? 21.357 52.979 14.727 1.00 38.55 362 THR A O 1
ATOM 2757 N N . GLY A 1 363 ? 22.861 51.976 13.387 1.00 39.60 363 GLY A N 1
ATOM 2758 C CA . GLY A 1 363 ? 22.451 50.603 13.751 1.00 40.81 363 GLY A CA 1
ATOM 2759 C C . GLY A 1 363 ? 21.041 50.241 13.280 1.00 41.48 363 GLY A C 1
ATOM 2760 O O . GLY A 1 363 ? 20.347 49.438 13.912 1.00 41.66 363 GLY A O 1
ATOM 2761 N N . GLY A 1 364 ? 20.615 50.854 12.177 1.00 41.99 364 GLY A N 1
ATOM 2762 C CA . GLY A 1 364 ? 19.289 50.631 11.605 1.00 42.40 364 GLY A CA 1
ATOM 2763 C C . GLY A 1 364 ? 18.114 51.116 12.435 1.00 42.78 364 GLY A C 1
ATOM 2764 O O . GLY A 1 364 ? 16.985 50.685 12.219 1.00 43.05 364 GLY A O 1
ATOM 2765 N N . GLN A 1 365 ? 18.365 52.013 13.380 1.00 42.98 365 GLN A N 1
ATOM 2766 C CA . GLN A 1 365 ? 17.292 52.573 14.194 1.00 43.51 365 GLN A CA 1
ATOM 2767 C C . GLN A 1 365 ? 16.562 53.692 13.437 1.00 43.60 365 GLN A C 1
ATOM 2768 O O . GLN A 1 365 ? 17.172 54.698 13.062 1.00 43.31 365 GLN A O 1
ATOM 2774 N N . ALA A 1 366 ? 15.254 53.507 13.236 1.00 43.56 366 ALA A N 1
ATOM 2775 C CA . ALA A 1 366 ? 14.445 54.380 12.382 1.00 43.42 366 ALA A CA 1
ATOM 2776 C C . ALA A 1 366 ? 14.370 55.827 12.862 1.00 43.12 366 ALA A C 1
ATOM 2777 O O . ALA A 1 366 ? 14.451 56.749 12.048 1.00 43.44 366 ALA A O 1
ATOM 2779 N N . GLU A 1 367 ? 14.207 56.021 14.170 1.00 42.78 367 GLU A N 1
ATOM 2780 C CA . GLU A 1 367 ? 14.175 57.369 14.759 1.00 42.35 367 GLU A CA 1
ATOM 2781 C C . GLU A 1 367 ? 15.486 58.129 14.517 1.00 40.92 367 GLU A C 1
ATOM 2782 O O . GLU A 1 367 ? 15.472 59.340 14.322 1.00 40.62 367 GLU A O 1
ATOM 2788 N N . LEU A 1 368 ? 16.605 57.404 14.532 1.00 39.42 368 LEU A N 1
ATOM 2789 C CA . LEU A 1 368 ? 17.921 57.990 14.282 1.00 38.01 368 LEU A CA 1
ATOM 2790 C C . LEU A 1 368 ? 18.180 58.274 12.798 1.00 37.38 368 LEU A C 1
ATOM 2791 O O . LEU A 1 368 ? 18.753 59.313 12.458 1.00 36.75 368 LEU A O 1
ATOM 2796 N N . GLN A 1 369 ? 17.753 57.360 11.925 1.00 36.48 369 GLN A N 1
ATOM 2797 C CA . GLN A 1 369 ? 17.826 57.566 10.475 1.00 36.17 369 GLN A CA 1
ATOM 2798 C C . GLN A 1 369 ? 17.060 58.810 10.044 1.00 35.85 369 GLN A C 1
ATOM 2799 O O . GLN A 1 369 ? 17.517 59.554 9.177 1.00 35.41 369 GLN A O 1
ATOM 2805 N N . ARG A 1 370 ? 15.897 59.016 10.666 1.00 35.71 370 ARG A N 1
ATOM 2806 C CA . ARG A 1 370 ? 15.050 60.183 10.448 1.00 35.70 370 ARG A CA 1
ATOM 2807 C C . ARG A 1 370 ? 15.799 61.483 10.795 1.00 35.01 370 ARG A C 1
ATOM 2808 O O . ARG A 1 370 ? 15.749 62.446 10.029 1.00 35.18 370 ARG A O 1
ATOM 2816 N N . VAL A 1 371 ? 16.505 61.491 11.928 1.00 33.92 371 VAL A N 1
ATOM 2817 C CA . VAL A 1 371 ? 17.320 62.638 12.360 1.00 33.01 371 VAL A CA 1
ATOM 2818 C C . VAL A 1 371 ? 18.449 62.923 11.373 1.00 32.90 371 VAL A C 1
ATOM 2819 O O . VAL A 1 371 ? 18.636 64.062 10.951 1.00 32.75 371 VAL A O 1
ATOM 2823 N N . VAL A 1 372 ? 19.179 61.881 10.989 1.00 32.35 372 VAL A N 1
ATOM 2824 C CA . VAL A 1 372 ? 20.266 62.000 10.020 1.00 31.76 372 VAL A CA 1
ATOM 2825 C C . VAL A 1 372 ? 19.786 62.561 8.669 1.00 32.02 372 VAL A C 1
ATOM 2826 O O . VAL A 1 372 ? 20.408 63.493 8.139 1.00 31.93 372 VAL A O 1
ATOM 2830 N N . ARG A 1 373 ? 18.697 62.003 8.121 1.00 31.75 373 ARG A N 1
ATOM 2831 C CA . ARG A 1 373 ? 18.157 62.449 6.812 1.00 32.24 373 ARG A CA 1
ATOM 2832 C C . ARG A 1 373 ? 17.585 63.864 6.875 1.00 30.71 373 ARG A C 1
ATOM 2833 O O . ARG A 1 373 ? 17.769 64.640 5.952 1.00 30.63 373 ARG A O 1
ATOM 2841 N N . ALA A 1 374 ? 16.880 64.174 7.963 1.00 29.96 374 ALA A N 1
ATOM 2842 C CA . ALA A 1 374 ? 16.329 65.515 8.202 1.00 29.41 374 ALA A CA 1
ATOM 2843 C C . ALA A 1 374 ? 17.434 66.567 8.225 1.00 29.17 374 ALA A C 1
ATOM 2844 O O . ALA A 1 374 ? 17.289 67.650 7.642 1.00 28.72 374 ALA A O 1
ATOM 2846 N N . LEU A 1 375 ? 18.535 66.223 8.890 1.00 28.51 375 LEU A N 1
ATOM 2847 C CA . LEU A 1 375 ? 19.724 67.055 8.936 1.00 28.84 375 LEU A CA 1
ATOM 2848 C C . LEU A 1 375 ? 20.415 67.173 7.591 1.00 29.00 375 LEU A C 1
ATOM 2849 O O . LEU A 1 375 ? 21.121 68.157 7.342 1.00 29.31 375 LEU A O 1
ATOM 2854 N N . GLY A 1 376 ? 20.208 66.181 6.725 1.00 28.96 376 GLY A N 1
ATOM 2855 C CA . GLY A 1 376 ? 20.900 66.120 5.431 1.00 29.27 376 GLY A CA 1
ATOM 2856 C C . GLY A 1 376 ? 22.314 65.562 5.525 1.00 29.56 376 GLY A C 1
ATOM 2857 O O . GLY A 1 376 ? 23.097 65.669 4.586 1.00 30.32 376 GLY A O 1
ATOM 2858 N N . ALA A 1 377 ? 22.643 64.983 6.673 1.00 29.80 377 ALA A N 1
ATOM 2859 C CA . ALA A 1 377 ? 23.866 64.233 6.851 1.00 30.18 377 ALA A CA 1
ATOM 2860 C C . ALA A 1 377 ? 23.764 62.907 6.079 1.00 30.68 377 ALA A C 1
ATOM 2861 O O . ALA A 1 377 ? 22.686 62.514 5.649 1.00 29.95 377 ALA A O 1
ATOM 2863 N N . GLN A 1 378 ? 24.896 62.243 5.891 1.00 32.05 378 GLN A N 1
ATOM 2864 C CA . GLN A 1 378 ? 24.978 61.052 5.041 1.00 33.97 378 GLN A CA 1
ATOM 2865 C C . GLN A 1 378 ? 24.791 59.782 5.853 1.00 34.56 378 GLN A C 1
ATOM 2866 O O . GLN A 1 378 ? 25.614 59.463 6.699 1.00 35.06 378 GLN A O 1
ATOM 2872 N N . LEU A 1 379 ? 23.699 59.069 5.607 1.00 36.01 379 LEU A N 1
ATOM 2873 C CA . LEU A 1 379 ? 23.402 57.828 6.325 1.00 37.27 379 LEU A CA 1
ATOM 2874 C C . LEU A 1 379 ? 24.264 56.725 5.751 1.00 38.30 379 LEU A C 1
ATOM 2875 O O . LEU A 1 379 ? 24.281 56.521 4.535 1.00 38.84 379 LEU A O 1
ATOM 2880 N N . VAL A 1 380 ? 24.998 56.033 6.618 1.00 39.67 380 VAL A N 1
ATOM 2881 C CA . VAL A 1 380 ? 25.853 54.921 6.184 1.00 41.12 380 VAL A CA 1
ATOM 2882 C C . VAL A 1 380 ? 25.586 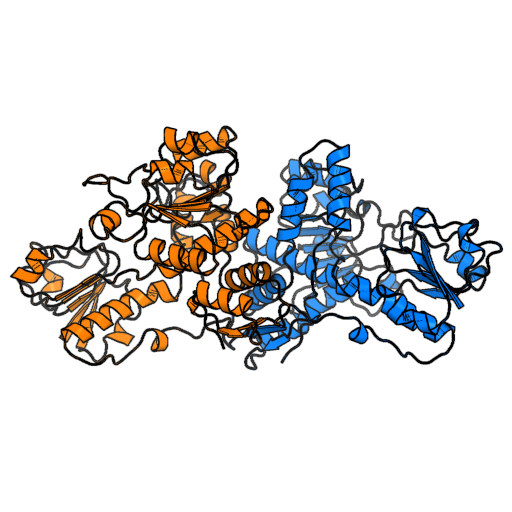53.637 6.971 1.00 41.53 380 VAL A C 1
ATOM 2883 O O . VAL A 1 380 ? 24.891 53.667 7.988 1.00 42.36 380 VAL A O 1
ATOM 2887 N N . MET B 1 1 ? 25.745 32.367 51.473 1.00 59.13 1 MET B N 1
ATOM 2888 C CA . MET B 1 1 ? 26.230 33.624 52.119 1.00 59.09 1 MET B CA 1
ATOM 2889 C C . MET B 1 1 ? 25.078 34.630 52.257 1.00 59.38 1 MET B C 1
ATOM 2890 O O . MET B 1 1 ? 24.249 34.756 51.352 1.00 59.51 1 MET B O 1
ATOM 2895 N N . ARG B 1 2 ? 25.026 35.333 53.388 1.00 59.57 2 ARG B N 1
ATOM 2896 C CA . ARG B 1 2 ? 23.930 36.266 53.676 1.00 59.87 2 ARG B CA 1
ATOM 2897 C C . ARG B 1 2 ? 24.371 37.730 53.563 1.00 59.80 2 ARG B C 1
ATOM 2898 O O . ARG B 1 2 ? 25.169 38.219 54.371 1.00 59.70 2 ARG B O 1
ATOM 2906 N N . ILE B 1 3 ? 23.819 38.419 52.563 1.00 59.73 3 ILE B N 1
ATOM 2907 C CA . ILE B 1 3 ? 24.277 39.752 52.159 1.00 59.56 3 ILE B CA 1
ATOM 2908 C C . ILE B 1 3 ? 23.340 40.868 52.627 1.00 59.59 3 ILE B C 1
ATOM 2909 O O . ILE B 1 3 ? 22.119 40.769 52.485 1.00 59.56 3 ILE B O 1
ATOM 2914 N N . LEU B 1 4 ? 23.929 41.924 53.188 1.00 59.73 4 LEU B N 1
ATOM 2915 C CA . LEU B 1 4 ? 23.204 43.160 53.471 1.00 59.92 4 LEU B CA 1
ATOM 2916 C C . LEU B 1 4 ? 23.830 44.359 52.762 1.00 59.95 4 LEU B C 1
ATOM 2917 O O . LEU B 1 4 ? 24.993 44.695 53.006 1.00 60.00 4 LEU B O 1
ATOM 2922 N N . ALA B 1 5 ? 23.042 45.008 51.903 1.00 59.91 5 ALA B N 1
ATOM 2923 C CA . ALA B 1 5 ? 23.489 46.197 51.172 1.00 59.82 5 ALA B CA 1
ATOM 2924 C C . ALA B 1 5 ? 22.668 47.439 51.515 1.00 59.66 5 ALA B C 1
ATOM 2925 O O . ALA B 1 5 ? 21.454 47.355 51.700 1.00 59.73 5 ALA B O 1
ATOM 2927 N N . ASP B 1 6 ? 23.343 48.582 51.620 1.00 59.48 6 ASP B N 1
ATOM 2928 C CA . ASP B 1 6 ? 22.667 49.876 51.663 1.00 59.31 6 ASP B CA 1
ATOM 2929 C C . ASP B 1 6 ? 21.801 49.964 50.405 1.00 59.09 6 ASP B C 1
ATOM 2930 O O . ASP B 1 6 ? 22.281 49.702 49.298 1.00 59.01 6 ASP B O 1
ATOM 2935 N N . GLU B 1 7 ? 20.528 50.314 50.588 1.00 58.78 7 GLU B N 1
ATOM 2936 C CA . GLU B 1 7 ? 19.535 50.293 49.503 1.00 58.48 7 GLU B CA 1
ATOM 2937 C C . GLU B 1 7 ? 19.899 51.159 48.296 1.00 57.87 7 GLU B C 1
ATOM 2938 O O . GLU B 1 7 ? 19.471 50.870 47.178 1.00 57.97 7 GLU B O 1
ATOM 2944 N N . ASN B 1 8 ? 20.697 52.200 48.531 1.00 57.25 8 ASN B N 1
ATOM 2945 C CA . ASN B 1 8 ? 21.138 53.122 47.479 1.00 56.85 8 ASN B CA 1
ATOM 2946 C C . ASN B 1 8 ? 22.155 52.546 46.495 1.00 56.32 8 ASN B C 1
ATOM 2947 O O . ASN B 1 8 ? 22.358 53.101 45.409 1.00 56.54 8 ASN B O 1
ATOM 2952 N N . ILE B 1 9 ? 22.799 51.447 46.883 1.00 55.43 9 ILE B N 1
ATOM 2953 C CA . ILE B 1 9 ? 23.846 50.822 46.076 1.00 54.32 9 ILE B CA 1
ATOM 2954 C C . ILE B 1 9 ? 23.217 50.023 44.932 1.00 53.66 9 ILE B C 1
ATOM 2955 O O . ILE B 1 9 ? 22.434 49.099 45.175 1.00 53.65 9 ILE B O 1
ATOM 2960 N N . PRO B 1 10 ? 23.550 50.390 43.680 1.00 52.88 10 PRO B N 1
ATOM 2961 C CA . PRO B 1 10 ? 22.933 49.757 42.522 1.00 52.68 10 PRO B CA 1
ATOM 2962 C C . PRO B 1 10 ? 23.547 48.403 42.169 1.00 52.52 10 PRO B C 1
ATOM 2963 O O . PRO B 1 10 ? 24.680 48.102 42.562 1.00 52.45 10 PRO B O 1
ATOM 2967 N N . VAL B 1 11 ? 22.777 47.595 41.447 1.00 52.16 11 VAL B N 1
ATOM 2968 C CA . VAL B 1 11 ? 23.290 46.412 40.759 1.00 52.20 11 VAL B CA 1
ATOM 2969 C C . VAL B 1 11 ? 23.910 45.354 41.705 1.00 52.12 11 VAL B C 1
ATOM 2970 O O . VAL B 1 11 ? 24.786 44.583 41.318 1.00 51.68 11 VAL B O 1
ATOM 2974 N N . VAL B 1 12 ? 23.425 45.323 42.944 1.00 52.34 12 VAL B N 1
ATOM 2975 C CA . VAL B 1 12 ? 23.848 44.328 43.929 1.00 52.40 12 VAL B CA 1
ATOM 2976 C C . VAL B 1 12 ? 23.422 42.918 43.516 1.00 52.69 12 VAL B C 1
ATOM 2977 O O . VAL B 1 12 ? 24.216 41.984 43.602 1.00 52.71 12 VAL B O 1
ATOM 2981 N N . ASP B 1 13 ? 22.183 42.779 43.047 1.00 52.92 13 ASP B N 1
ATOM 2982 C CA . ASP B 1 13 ? 21.666 41.489 42.596 1.00 53.35 13 ASP B CA 1
ATOM 2983 C C . ASP B 1 13 ? 22.434 40.928 41.414 1.00 53.03 13 ASP B C 1
ATOM 2984 O O . ASP B 1 13 ? 22.795 39.755 41.409 1.00 52.99 13 ASP B O 1
ATOM 2989 N N . ALA B 1 14 ? 22.675 41.768 40.411 1.00 52.76 14 ALA B N 1
ATOM 2990 C CA . ALA B 1 14 ? 23.400 41.351 39.215 1.00 52.40 14 ALA B CA 1
ATOM 2991 C C . ALA B 1 14 ? 24.763 40.751 39.560 1.00 52.15 14 ALA B C 1
ATOM 2992 O O . ALA B 1 14 ? 25.171 39.758 38.962 1.00 51.83 14 ALA B O 1
ATOM 2994 N N . PHE B 1 15 ? 25.449 41.351 40.531 1.00 52.13 15 PHE B N 1
ATOM 2995 C CA . PHE B 1 15 ? 26.756 40.864 40.968 1.00 52.54 15 PHE B CA 1
ATOM 2996 C C . PHE B 1 15 ? 26.665 39.718 41.986 1.00 53.21 15 PHE B C 1
ATOM 2997 O O . PHE B 1 15 ? 27.350 38.712 41.833 1.00 53.19 15 PHE B O 1
ATOM 3005 N N . PHE B 1 16 ? 25.789 39.854 42.983 1.00 54.13 16 PHE B N 1
ATOM 3006 C CA . PHE B 1 16 ? 25.773 38.952 44.145 1.00 55.39 16 PHE B CA 1
ATOM 3007 C C . PHE B 1 16 ? 24.605 37.954 44.252 1.00 56.46 16 PHE B C 1
ATOM 3008 O O . PHE B 1 16 ? 24.454 37.305 45.290 1.00 56.71 16 PHE B O 1
ATOM 3016 N N . ALA B 1 17 ? 23.787 37.819 43.208 1.00 57.68 17 ALA B N 1
ATOM 3017 C CA . ALA B 1 17 ? 22.596 36.958 43.290 1.00 58.79 17 ALA B CA 1
ATOM 3018 C C . ALA B 1 17 ? 22.933 35.488 43.561 1.00 59.59 17 ALA B C 1
ATOM 3019 O O . ALA B 1 17 ? 22.409 34.901 44.510 1.00 59.86 17 ALA B O 1
ATOM 3021 N N . ASP B 1 18 ? 23.811 34.908 42.740 1.00 60.47 18 ASP B N 1
ATOM 3022 C CA . ASP B 1 18 ? 24.165 33.489 42.850 1.00 61.16 18 ASP B CA 1
ATOM 3023 C C . ASP B 1 18 ? 25.123 33.237 44.016 1.00 61.62 18 ASP B C 1
ATOM 3024 O O . ASP B 1 18 ? 25.651 32.136 44.184 1.00 61.59 18 ASP B O 1
ATOM 3029 N N . GLN B 1 19 ? 25.324 34.277 44.815 1.00 62.34 19 GLN B N 1
ATOM 3030 C CA . GLN B 1 19 ? 26.271 34.264 45.911 1.00 63.18 19 GLN B CA 1
ATOM 3031 C C . GLN B 1 19 ? 25.577 33.985 47.242 1.00 64.03 19 GLN B C 1
ATOM 3032 O O . GLN B 1 19 ? 26.227 33.666 48.241 1.00 64.17 19 GLN B O 1
ATOM 3038 N N . GLY B 1 20 ? 24.253 34.100 47.241 1.00 64.97 20 GLY B N 1
ATOM 3039 C CA . GLY B 1 20 ? 23.441 33.869 48.431 1.00 66.17 20 GLY B CA 1
ATOM 3040 C C . GLY B 1 20 ? 22.203 34.740 48.424 1.00 66.94 20 GLY B C 1
ATOM 3041 O O . GLY B 1 20 ? 21.730 35.149 47.361 1.00 67.15 20 GLY B O 1
ATOM 3042 N N . SER B 1 21 ? 21.677 35.025 49.611 1.00 67.76 21 SER B N 1
ATOM 3043 C CA . SER B 1 21 ? 20.500 35.878 49.747 1.00 68.40 21 SER B CA 1
ATOM 3044 C C . SER B 1 21 ? 20.918 37.325 49.981 1.00 68.90 21 SER B C 1
ATOM 3045 O O . SER B 1 21 ? 21.847 37.595 50.747 1.00 68.92 21 SER B O 1
ATOM 3048 N N . ILE B 1 22 ? 20.220 38.245 49.320 1.00 69.64 22 ILE B N 1
ATOM 3049 C CA . ILE B 1 22 ? 20.466 39.677 49.474 1.00 70.33 22 ILE B CA 1
ATOM 3050 C C . ILE B 1 22 ? 19.312 40.339 50.218 1.00 70.98 22 ILE B C 1
ATOM 3051 O O . ILE B 1 22 ? 18.141 40.079 49.929 1.00 70.92 22 ILE B O 1
ATOM 3056 N N . ARG B 1 23 ? 19.662 41.180 51.186 1.00 71.90 23 ARG B N 1
ATOM 3057 C CA . ARG B 1 23 ? 18.701 42.003 51.906 1.00 72.94 23 ARG B CA 1
ATOM 3058 C C . ARG B 1 23 ? 19.118 43.468 51.778 1.00 73.41 23 ARG B C 1
ATOM 3059 O O . ARG B 1 23 ? 20.311 43.784 51.770 1.00 73.62 23 ARG B O 1
ATOM 3067 N N . ARG B 1 24 ? 18.136 44.357 51.666 1.00 74.00 24 ARG B N 1
ATOM 3068 C CA . ARG B 1 24 ? 18.413 45.777 51.465 1.00 74.62 24 ARG B CA 1
ATOM 3069 C C . ARG B 1 24 ? 17.687 46.644 52.480 1.00 74.92 24 ARG B C 1
ATOM 3070 O O . ARG B 1 24 ? 16.491 46.466 52.722 1.00 75.14 24 ARG B O 1
ATOM 3078 N N . LEU B 1 25 ? 18.421 47.583 53.069 1.00 75.22 25 LEU B N 1
ATOM 3079 C CA . LEU B 1 25 ? 17.870 48.507 54.052 1.00 75.58 25 LEU B CA 1
ATOM 3080 C C . LEU B 1 25 ? 18.467 49.896 53.839 1.00 75.84 25 LEU B C 1
ATOM 3081 O O . LEU B 1 25 ? 19.551 50.013 53.267 1.00 75.86 25 LEU B O 1
ATOM 3086 N N . PRO B 1 26 ? 17.755 50.957 54.278 1.00 76.14 26 PRO B N 1
ATOM 3087 C CA . PRO B 1 26 ? 18.330 52.307 54.302 1.00 76.34 26 PRO B CA 1
ATOM 3088 C C . PRO B 1 26 ? 19.635 52.359 55.093 1.00 76.57 26 PRO B C 1
ATOM 3089 O O . PRO B 1 26 ? 19.836 51.555 56.002 1.00 76.66 26 PRO B O 1
ATOM 3093 N N . GLY B 1 27 ? 20.502 53.306 54.745 1.00 76.85 27 GLY B N 1
ATOM 3094 C CA . GLY B 1 27 ? 21.839 53.415 55.329 1.00 77.30 27 GLY B CA 1
ATOM 3095 C C . GLY B 1 27 ? 21.908 53.538 56.840 1.00 77.60 27 GLY B C 1
ATOM 3096 O O . GLY B 1 27 ? 22.650 52.803 57.494 1.00 77.67 27 GLY B O 1
ATOM 3097 N N . ARG B 1 28 ? 21.140 54.469 57.398 1.00 77.90 28 ARG B N 1
ATOM 3098 C CA . ARG B 1 28 ? 21.139 54.695 58.846 1.00 78.16 28 ARG B CA 1
ATOM 3099 C C . ARG B 1 28 ? 20.172 53.770 59.600 1.00 78.22 28 ARG B C 1
ATOM 3100 O O . ARG B 1 28 ? 20.158 53.742 60.833 1.00 78.28 28 ARG B O 1
ATOM 3108 N N . ALA B 1 29 ? 19.390 52.997 58.846 1.00 78.34 29 ALA B N 1
ATOM 3109 C CA . ALA B 1 29 ? 18.519 51.964 59.407 1.00 78.52 29 ALA B CA 1
ATOM 3110 C C . ALA B 1 29 ? 19.239 50.614 59.540 1.00 78.71 29 ALA B C 1
ATOM 3111 O O . ALA B 1 29 ? 18.613 49.586 59.825 1.00 78.65 29 ALA B O 1
ATOM 3113 N N . ILE B 1 30 ? 20.554 50.627 59.323 1.00 78.97 30 ILE B N 1
ATOM 3114 C CA . ILE B 1 30 ? 21.397 49.444 59.506 1.00 79.07 30 ILE B CA 1
ATOM 3115 C C . ILE B 1 30 ? 22.186 49.598 60.808 1.00 79.11 30 ILE B C 1
ATOM 3116 O O . ILE B 1 30 ? 23.069 50.459 60.918 1.00 79.06 30 ILE B O 1
ATOM 3121 N N . ASP B 1 31 ? 21.834 48.770 61.792 1.00 79.17 31 ASP B N 1
ATOM 3122 C CA . ASP B 1 31 ? 22.459 48.789 63.118 1.00 79.20 31 ASP B CA 1
ATOM 3123 C C . ASP B 1 31 ? 22.676 47.367 63.651 1.00 79.18 31 ASP B C 1
ATOM 3124 O O . ASP B 1 31 ? 22.597 46.397 62.888 1.00 79.24 31 ASP B O 1
ATOM 3129 N N . ARG B 1 32 ? 22.933 47.256 64.957 1.00 79.06 32 ARG B N 1
ATOM 3130 C CA . ARG B 1 32 ? 23.251 45.981 65.616 1.00 78.87 32 ARG B CA 1
ATOM 3131 C C . ARG B 1 32 ? 22.246 44.854 65.355 1.00 78.52 32 ARG B C 1
ATOM 3132 O O . ARG B 1 32 ? 22.644 43.708 65.133 1.00 78.44 32 ARG B O 1
ATOM 3140 N N . ALA B 1 33 ? 20.954 45.185 65.380 1.00 78.07 33 ALA B N 1
ATOM 3141 C CA . ALA B 1 33 ? 19.888 44.196 65.186 1.00 77.59 33 ALA B CA 1
ATOM 3142 C C . ALA B 1 33 ? 19.882 43.621 63.770 1.00 77.19 33 ALA B C 1
ATOM 3143 O O . ALA B 1 33 ? 19.655 42.419 63.580 1.00 77.23 33 ALA B O 1
ATOM 3145 N N . ALA B 1 34 ? 20.135 44.490 62.791 1.00 76.56 34 ALA B N 1
ATOM 3146 C CA . ALA B 1 34 ? 20.184 44.112 61.374 1.00 75.76 34 ALA B CA 1
ATOM 3147 C C . ALA B 1 34 ? 21.383 43.219 61.032 1.00 75.16 34 ALA B C 1
ATOM 3148 O O . ALA B 1 34 ? 21.278 42.325 60.190 1.00 74.94 34 ALA B O 1
ATOM 3150 N N . LEU B 1 35 ? 22.509 43.458 61.701 1.00 74.49 35 LEU B N 1
ATOM 3151 C CA . LEU B 1 35 ? 23.763 42.751 61.412 1.00 73.92 35 LEU B CA 1
ATOM 3152 C C . LEU B 1 35 ? 23.837 41.316 61.959 1.00 73.63 35 LEU B C 1
ATOM 3153 O O . LEU B 1 35 ? 24.759 40.566 61.617 1.00 73.65 35 LEU B O 1
ATOM 3158 N N . ALA B 1 36 ? 22.861 40.940 62.786 1.00 73.07 36 ALA B N 1
ATOM 3159 C CA . ALA B 1 36 ? 22.840 39.636 63.463 1.00 72.51 36 ALA B CA 1
ATOM 3160 C C . ALA B 1 36 ? 22.796 38.419 62.528 1.00 71.98 36 ALA B C 1
ATOM 3161 O O . ALA B 1 36 ? 23.176 37.317 62.926 1.00 71.97 36 ALA B O 1
ATOM 3163 N N . GLU B 1 37 ? 22.326 38.620 61.298 1.00 71.27 37 GLU B N 1
ATOM 3164 C CA . GLU B 1 37 ? 22.304 37.557 60.288 1.00 70.64 37 GLU B CA 1
ATOM 3165 C C . GLU B 1 37 ? 22.981 37.998 58.984 1.00 69.82 37 GLU B C 1
ATOM 3166 O O . GLU B 1 37 ? 22.510 37.682 57.884 1.00 69.84 37 GLU B O 1
ATOM 3172 N N . VAL B 1 38 ? 24.092 38.724 59.121 1.00 68.73 38 VAL B N 1
ATOM 3173 C CA . VAL B 1 38 ? 24.812 39.296 57.978 1.00 67.49 38 VAL B CA 1
ATOM 3174 C C . VAL B 1 38 ? 26.248 38.779 57.890 1.00 66.52 38 VAL B C 1
ATOM 3175 O O . VAL B 1 38 ? 27.020 38.904 58.837 1.00 66.44 38 VAL B O 1
ATOM 3179 N N . ASP B 1 39 ? 26.593 38.212 56.738 1.00 65.46 39 ASP B N 1
ATOM 3180 C CA . ASP B 1 39 ? 27.944 37.718 56.478 1.00 64.35 39 ASP B CA 1
ATOM 3181 C C . ASP B 1 39 ? 28.782 38.728 55.695 1.00 63.39 39 ASP B C 1
ATOM 3182 O O . ASP B 1 39 ? 29.938 38.975 56.038 1.00 63.05 39 ASP B O 1
ATOM 3187 N N . VAL B 1 40 ? 28.195 39.299 54.643 1.00 62.20 40 VAL B N 1
ATOM 3188 C CA . VAL B 1 40 ? 28.850 40.362 53.874 1.00 61.00 40 VAL B CA 1
ATOM 3189 C C . VAL B 1 40 ? 28.044 41.669 53.897 1.00 60.08 40 VAL B C 1
ATOM 3190 O O . VAL B 1 40 ? 26.883 41.714 53.490 1.00 59.45 40 VAL B O 1
ATOM 3194 N N . LEU B 1 41 ? 28.678 42.716 54.412 1.00 59.29 41 LEU B N 1
ATOM 3195 C CA . LEU B 1 41 ? 28.058 44.025 54.507 1.00 58.81 41 LEU B CA 1
ATOM 3196 C C . LEU B 1 41 ? 28.548 45.000 53.424 1.00 58.84 41 LEU B C 1
ATOM 3197 O O . LEU B 1 41 ? 29.755 45.197 53.241 1.00 58.47 41 LEU B O 1
ATOM 3202 N N . LEU B 1 42 ? 27.593 45.608 52.720 1.00 58.87 42 LEU B N 1
ATOM 3203 C CA . LEU B 1 42 ? 27.885 46.586 51.664 1.00 59.14 42 LEU B CA 1
ATOM 3204 C C . LEU B 1 42 ? 27.258 47.935 51.992 1.00 59.41 42 LEU B C 1
ATOM 3205 O O . LEU B 1 42 ? 26.036 48.089 51.970 1.00 59.39 42 LEU B O 1
ATOM 3210 N N . VAL B 1 43 ? 28.104 48.909 52.311 1.00 59.99 43 VAL B N 1
ATOM 3211 C CA . VAL B 1 43 ? 27.636 50.199 52.811 1.00 60.69 43 VAL B CA 1
ATOM 3212 C C . VAL B 1 43 ? 28.152 51.400 52.024 1.00 61.49 43 VAL B C 1
ATOM 3213 O O . VAL B 1 43 ? 29.009 51.275 51.147 1.00 61.36 43 VAL B O 1
ATOM 3217 N N . ARG B 1 44 ? 27.600 52.562 52.359 1.00 62.53 44 ARG B N 1
ATOM 3218 C CA . ARG B 1 44 ? 28.139 53.842 51.946 1.00 63.60 44 ARG B CA 1
ATOM 3219 C C . ARG B 1 44 ? 28.644 54.537 53.207 1.00 64.18 44 ARG B C 1
ATOM 3220 O O . ARG B 1 44 ? 28.805 53.887 54.243 1.00 64.62 44 ARG B O 1
ATOM 3228 N N . SER B 1 45 ? 28.885 55.844 53.136 1.00 64.74 45 SER B N 1
ATOM 3229 C CA . SER B 1 45 ? 29.463 56.577 54.267 1.00 65.41 45 SER B CA 1
ATOM 3230 C C . SER B 1 45 ? 28.465 56.931 55.381 1.00 65.69 45 SER B C 1
ATOM 3231 O O . SER B 1 45 ? 28.791 57.707 56.285 1.00 65.65 45 SER B O 1
ATOM 3234 N N . VAL B 1 46 ? 27.271 56.339 55.328 1.00 66.07 46 VAL B N 1
ATOM 3235 C CA . VAL B 1 46 ? 26.212 56.618 56.308 1.00 66.57 46 VAL B CA 1
ATOM 3236 C C . VAL B 1 46 ? 26.172 55.562 57.419 1.00 66.69 46 VAL B C 1
ATOM 3237 O O . VAL B 1 46 ? 26.108 55.903 58.605 1.00 66.66 46 VAL B O 1
ATOM 3241 N N . THR B 1 47 ? 26.211 54.290 57.024 1.00 66.80 47 THR B N 1
ATOM 3242 C CA . THR B 1 47 ? 26.201 53.168 57.962 1.00 66.77 47 THR B CA 1
ATOM 3243 C C . THR B 1 47 ? 27.502 53.079 58.763 1.00 66.86 47 THR B C 1
ATOM 3244 O O . THR B 1 47 ? 28.597 53.294 58.229 1.00 66.79 47 THR B O 1
ATOM 3248 N N . GLU B 1 48 ? 27.359 52.761 60.049 1.00 66.88 48 GLU B N 1
ATOM 3249 C CA . GLU B 1 48 ? 28.488 52.632 60.963 1.00 66.97 48 GLU B CA 1
ATOM 3250 C C . GLU B 1 48 ? 29.117 51.237 60.857 1.00 66.66 48 GLU B C 1
ATOM 3251 O O . GLU B 1 48 ? 28.417 50.222 60.926 1.00 66.68 48 GLU B O 1
ATOM 3257 N N . VAL B 1 49 ? 30.436 51.197 60.676 1.00 66.33 49 VAL B N 1
ATOM 3258 C CA . VAL B 1 49 ? 31.166 49.933 60.519 1.00 65.95 49 VAL B CA 1
ATOM 3259 C C . VAL B 1 49 ? 32.338 49.818 61.504 1.00 65.84 49 VAL B C 1
ATOM 3260 O O . VAL B 1 49 ? 33.355 49.180 61.216 1.00 65.80 49 VAL B O 1
ATOM 3264 N N . SER B 1 50 ? 32.175 50.435 62.671 1.00 65.63 50 SER B N 1
ATOM 3265 C CA . SER B 1 50 ? 33.211 50.450 63.702 1.00 65.44 50 SER B CA 1
ATOM 3266 C C . SER B 1 50 ? 33.163 49.189 64.567 1.00 65.27 50 SER B C 1
ATOM 3267 O O . SER B 1 50 ? 32.333 48.300 64.342 1.00 65.23 50 SER B O 1
ATOM 3270 N N . ARG B 1 51 ? 34.068 49.119 65.544 1.00 65.17 51 ARG B N 1
ATOM 3271 C CA . ARG B 1 51 ? 34.104 48.029 66.525 1.00 64.93 51 ARG B CA 1
ATOM 3272 C C . ARG B 1 51 ? 32.761 47.920 67.250 1.00 64.72 51 ARG B C 1
ATOM 3273 O O . ARG B 1 51 ? 32.135 46.855 67.260 1.00 64.43 51 ARG B O 1
ATOM 3281 N N . ALA B 1 52 ? 32.332 49.039 67.838 1.00 64.61 52 ALA B N 1
ATOM 3282 C CA . ALA B 1 52 ? 31.049 49.133 68.540 1.00 64.57 52 ALA B CA 1
ATOM 3283 C C . ALA B 1 52 ? 29.897 48.587 67.691 1.00 64.43 52 ALA B C 1
ATOM 3284 O O . ALA B 1 52 ? 29.069 47.809 68.178 1.00 64.18 52 ALA B O 1
ATOM 3286 N N . ALA B 1 53 ? 29.882 48.981 66.417 1.00 64.26 53 ALA B N 1
ATOM 3287 C CA . ALA B 1 53 ? 28.839 48.595 65.471 1.00 64.18 53 ALA B CA 1
ATOM 3288 C C . ALA B 1 53 ? 28.876 47.118 65.057 1.00 64.15 53 ALA B C 1
ATOM 3289 O O . ALA B 1 53 ? 27.825 46.496 64.898 1.00 64.17 53 ALA B O 1
ATOM 3291 N N . LEU B 1 54 ? 30.080 46.564 64.895 1.00 64.03 54 LEU B N 1
ATOM 3292 C CA . LEU B 1 54 ? 30.258 45.237 64.281 1.00 63.81 54 LEU B CA 1
ATOM 3293 C C . LEU B 1 54 ? 30.432 44.048 65.233 1.00 63.75 54 LEU B C 1
ATOM 3294 O O . LEU B 1 54 ? 30.061 42.925 64.882 1.00 63.53 54 LEU B O 1
ATOM 3299 N N . ALA B 1 55 ? 31.004 44.288 66.415 1.00 63.72 55 ALA B N 1
ATOM 3300 C CA . ALA B 1 55 ? 31.326 43.205 67.362 1.00 63.79 55 ALA B CA 1
ATOM 3301 C C . ALA B 1 55 ? 30.100 42.384 67.763 1.00 63.68 55 ALA B C 1
ATOM 3302 O O . ALA B 1 55 ? 29.073 42.940 68.170 1.00 63.81 55 ALA B O 1
ATOM 3304 N N . GLY B 1 56 ? 30.210 41.064 67.627 1.00 63.30 56 GLY B N 1
ATOM 3305 C CA . GLY B 1 56 ? 29.113 40.163 67.966 1.00 63.13 56 GLY B CA 1
ATOM 3306 C C . GLY B 1 56 ? 28.261 39.721 66.788 1.00 62.99 56 GLY B C 1
ATOM 3307 O O . GLY B 1 56 ? 27.330 38.930 66.960 1.00 62.94 56 GLY B O 1
ATOM 3308 N N . SER B 1 57 ? 28.576 40.234 65.595 1.00 62.69 57 SER B N 1
ATOM 3309 C CA . SER B 1 57 ? 27.891 39.840 64.356 1.00 62.02 57 SER B CA 1
ATOM 3310 C C . SER B 1 57 ? 28.768 38.891 63.533 1.00 61.66 57 SER B C 1
ATOM 3311 O O . SER B 1 57 ? 29.992 38.887 63.698 1.00 61.51 57 SER B O 1
ATOM 3314 N N . PRO B 1 58 ? 28.148 38.077 62.651 1.00 61.23 58 PRO B N 1
ATOM 3315 C CA . PRO B 1 58 ? 28.900 37.179 61.769 1.00 60.94 58 PRO B CA 1
ATOM 3316 C C . PRO B 1 58 ? 29.470 37.845 60.499 1.00 60.65 58 PRO B C 1
ATOM 3317 O O . PRO B 1 58 ? 29.816 37.144 59.541 1.00 60.48 58 PRO B O 1
ATOM 3321 N N . VAL B 1 59 ? 29.574 39.175 60.513 1.00 60.32 59 VAL B N 1
ATOM 3322 C CA . VAL B 1 59 ? 30.103 39.963 59.388 1.00 60.18 59 VAL B CA 1
ATOM 3323 C C . VAL B 1 59 ? 31.575 39.654 59.094 1.00 59.81 59 VAL B C 1
ATOM 3324 O O . VAL B 1 59 ? 32.451 39.905 59.925 1.00 59.80 59 VAL B O 1
ATOM 3328 N N . ARG B 1 60 ? 31.826 39.131 57.894 1.00 59.31 60 ARG B N 1
ATOM 3329 C CA . ARG B 1 60 ? 33.157 38.675 57.484 1.00 58.99 60 ARG B CA 1
ATOM 3330 C C . ARG B 1 60 ? 33.766 39.519 56.358 1.00 58.41 60 ARG B C 1
ATOM 3331 O O . ARG B 1 60 ? 34.948 39.369 56.029 1.00 58.34 60 ARG B O 1
ATOM 3339 N N . PHE B 1 61 ? 32.950 40.390 55.765 1.00 57.73 61 PHE B N 1
ATOM 3340 C CA . PHE B 1 61 ? 33.376 41.256 54.659 1.00 57.01 61 PHE B CA 1
ATOM 3341 C C . PHE B 1 61 ? 32.649 42.604 54.710 1.00 56.64 61 PHE B C 1
ATOM 3342 O O . PHE B 1 61 ? 31.423 42.650 54.805 1.00 56.55 61 PHE B O 1
ATOM 3350 N N . VAL B 1 62 ? 33.412 43.693 54.657 1.00 56.50 62 VAL B N 1
ATOM 3351 C CA . VAL B 1 62 ? 32.854 45.051 54.575 1.00 56.28 62 VAL B CA 1
ATOM 3352 C C . VAL B 1 62 ? 33.275 45.735 53.264 1.00 56.54 62 VAL B C 1
ATOM 3353 O O . VAL B 1 62 ? 34.460 45.962 53.030 1.00 56.43 62 VAL B O 1
ATOM 3357 N N . GLY B 1 63 ? 32.298 46.064 52.420 1.00 56.78 63 GLY B N 1
ATOM 3358 C CA . GLY B 1 63 ? 32.565 46.731 51.143 1.00 57.33 63 GLY B CA 1
ATOM 3359 C C . GLY B 1 63 ? 31.984 48.134 51.031 1.00 57.74 63 GLY B C 1
ATOM 3360 O O . GLY B 1 63 ? 30.834 48.369 51.405 1.00 57.56 63 GLY B O 1
ATOM 3361 N N . THR B 1 64 ? 32.782 49.058 50.496 1.00 58.19 64 THR B N 1
ATOM 3362 C CA . THR B 1 64 ? 32.389 50.462 50.345 1.00 58.77 64 THR B CA 1
ATOM 3363 C C . THR B 1 64 ? 33.206 51.184 49.265 1.00 59.49 64 THR B C 1
ATOM 3364 O O . THR B 1 64 ? 34.296 50.738 48.899 1.00 59.36 64 THR B O 1
ATOM 3368 N N . CYS B 1 65 ? 32.660 52.291 48.757 1.00 60.50 65 CYS B N 1
ATOM 3369 C CA . CYS B 1 65 ? 33.416 53.258 47.952 1.00 61.51 65 CYS B CA 1
ATOM 3370 C C . CYS B 1 65 ? 33.619 54.560 48.712 1.00 62.36 65 CYS B C 1
ATOM 3371 O O . CYS B 1 65 ? 34.740 55.051 48.834 1.00 62.84 65 CYS B O 1
ATOM 3374 N N . THR B 1 66 ? 32.523 55.109 49.226 1.00 63.42 66 THR B N 1
ATOM 3375 C CA . THR B 1 66 ? 32.505 56.454 49.811 1.00 64.39 66 THR B CA 1
ATOM 3376 C C . THR B 1 66 ? 33.450 56.684 50.998 1.00 64.96 66 THR B C 1
ATOM 3377 O O . THR B 1 66 ? 33.842 57.826 51.261 1.00 65.27 66 THR B O 1
ATOM 3381 N N . ILE B 1 67 ? 33.811 55.610 51.705 1.00 65.44 67 ILE B N 1
ATOM 3382 C CA . ILE B 1 67 ? 34.677 55.706 52.888 1.00 65.72 67 ILE B CA 1
ATOM 3383 C C . ILE B 1 67 ? 36.119 55.337 52.537 1.00 65.89 67 ILE B C 1
ATOM 3384 O O . ILE B 1 67 ? 36.373 54.271 51.963 1.00 66.10 67 ILE B O 1
ATOM 3389 N N . GLY B 1 68 ? 37.054 56.221 52.881 1.00 66.03 68 GLY B N 1
ATOM 3390 C CA . GLY B 1 68 ? 38.485 55.951 52.702 1.00 65.95 68 GLY B CA 1
ATOM 3391 C C . GLY B 1 68 ? 39.035 55.061 53.805 1.00 65.88 68 GLY B C 1
ATOM 3392 O O . GLY B 1 68 ? 38.385 54.868 54.836 1.00 65.67 68 GLY B O 1
ATOM 3393 N N . THR B 1 69 ? 40.236 54.522 53.589 1.00 65.94 69 THR B N 1
ATOM 3394 C CA . THR B 1 69 ? 40.890 53.652 54.583 1.00 65.93 69 THR B CA 1
ATOM 3395 C C . THR B 1 69 ? 41.352 54.409 55.837 1.00 66.00 69 THR B C 1
ATOM 3396 O O . THR B 1 69 ? 41.644 53.792 56.865 1.00 66.06 69 THR B O 1
ATOM 3400 N N . ASP B 1 70 ? 41.407 55.740 55.742 1.00 65.99 70 ASP B N 1
ATOM 3401 C CA . ASP B 1 70 ? 41.647 56.607 56.901 1.00 66.15 70 ASP B CA 1
ATOM 3402 C C . ASP B 1 70 ? 40.466 56.620 57.867 1.00 65.94 70 ASP B C 1
ATOM 3403 O O . ASP B 1 70 ? 40.637 56.888 59.056 1.00 66.12 70 ASP B O 1
ATOM 3408 N N . HIS B 1 71 ? 39.273 56.329 57.354 1.00 65.69 71 HIS B N 1
ATOM 3409 C CA . HIS B 1 71 ? 38.049 56.366 58.159 1.00 65.45 71 HIS B CA 1
ATOM 3410 C C . HIS B 1 71 ? 37.423 54.983 58.370 1.00 64.92 71 HIS B C 1
ATOM 3411 O O . HIS B 1 71 ? 36.269 54.863 58.793 1.00 64.81 71 HIS B O 1
ATOM 3418 N N . LEU B 1 72 ? 38.201 53.944 58.072 1.00 64.30 72 LEU B N 1
ATOM 3419 C CA . LEU B 1 72 ? 37.837 52.564 58.408 1.00 63.38 72 LEU B CA 1
ATOM 3420 C C . LEU B 1 72 ? 38.760 52.050 59.506 1.00 62.70 72 LEU B C 1
ATOM 3421 O O . LEU B 1 72 ? 39.968 52.307 59.482 1.00 62.57 72 LEU B O 1
ATOM 3426 N N . ASP B 1 73 ? 38.185 51.342 60.476 1.00 61.82 73 ASP B N 1
ATOM 3427 C CA . ASP B 1 73 ? 38.964 50.763 61.568 1.00 60.96 73 ASP B CA 1
ATOM 3428 C C . ASP B 1 73 ? 39.609 49.451 61.103 1.00 60.40 73 ASP B C 1
ATOM 3429 O O . ASP B 1 73 ? 39.156 48.359 61.463 1.00 60.05 73 ASP B O 1
ATOM 3434 N N . LEU B 1 74 ? 40.664 49.580 60.297 1.00 59.69 74 LEU B N 1
ATOM 3435 C CA . LEU B 1 74 ? 41.347 48.431 59.695 1.00 59.20 74 LEU B CA 1
ATOM 3436 C C . LEU B 1 74 ? 42.044 47.542 60.732 1.00 58.78 74 LEU B C 1
ATOM 3437 O O . LEU B 1 74 ? 42.034 46.314 60.598 1.00 58.58 74 LEU B O 1
ATOM 3442 N N . ASP B 1 75 ? 42.629 48.158 61.761 1.00 58.36 75 ASP B N 1
ATOM 3443 C CA . ASP B 1 75 ? 43.171 47.403 62.897 1.00 58.05 75 ASP B CA 1
ATOM 3444 C C . ASP B 1 75 ? 42.103 46.549 63.587 1.00 57.15 75 ASP B C 1
ATOM 3445 O O . ASP B 1 75 ? 42.400 45.433 64.020 1.00 57.21 75 ASP B O 1
ATOM 3450 N N . TYR B 1 76 ? 40.867 47.045 63.670 1.00 55.95 76 TYR B N 1
ATOM 3451 C CA . TYR B 1 76 ? 39.781 46.215 64.196 1.00 54.85 76 TYR B CA 1
ATOM 3452 C C . TYR B 1 76 ? 39.413 45.057 63.257 1.00 54.17 76 TYR B C 1
ATOM 3453 O O . TYR B 1 76 ? 39.216 43.928 63.716 1.00 53.85 76 TYR B O 1
ATOM 3462 N N . PHE B 1 77 ? 39.308 45.344 61.958 1.00 53.56 77 PHE B N 1
ATOM 3463 C CA . PHE B 1 77 ? 39.002 44.316 60.951 1.00 53.00 77 PHE B CA 1
ATOM 3464 C C . PHE B 1 77 ? 40.027 43.180 60.982 1.00 52.32 77 PHE B C 1
ATOM 3465 O O . PHE B 1 77 ? 39.664 42.007 60.884 1.00 52.04 77 PHE B O 1
ATOM 3473 N N . ALA B 1 78 ? 41.303 43.547 61.105 1.00 51.72 78 ALA B N 1
ATOM 3474 C CA . ALA B 1 78 ? 42.382 42.576 61.267 1.00 51.56 78 ALA B CA 1
ATOM 3475 C C . ALA B 1 78 ? 42.177 41.734 62.531 1.00 51.19 78 ALA B C 1
ATOM 3476 O O . ALA B 1 78 ? 42.191 40.506 62.471 1.00 51.00 78 ALA B O 1
ATOM 3478 N N . GLU B 1 79 ? 41.971 42.407 63.660 1.00 50.98 79 GLU B N 1
ATOM 3479 C CA . GLU B 1 79 ? 41.723 41.750 64.942 1.00 51.03 79 GLU B CA 1
ATOM 3480 C C . GLU B 1 79 ? 40.547 40.764 64.892 1.00 50.70 79 GLU B C 1
ATOM 3481 O O . GLU B 1 79 ? 40.642 39.655 65.423 1.00 50.49 79 GLU B O 1
ATOM 3487 N N . ALA B 1 80 ? 39.457 41.169 64.237 1.00 50.33 80 ALA B N 1
ATOM 3488 C CA . ALA B 1 80 ? 38.234 40.366 64.177 1.00 50.06 80 ALA B CA 1
ATOM 3489 C C . ALA B 1 80 ? 38.222 39.354 63.025 1.00 49.91 80 ALA B C 1
ATOM 3490 O O . ALA B 1 80 ? 37.382 38.455 62.992 1.00 49.76 80 ALA B O 1
ATOM 3492 N N . GLY B 1 81 ? 39.161 39.490 62.094 1.00 49.74 81 GLY B N 1
ATOM 3493 C CA . GLY B 1 81 ? 39.191 38.637 60.912 1.00 49.77 81 GLY B CA 1
ATOM 3494 C C . GLY B 1 81 ? 38.098 38.988 59.918 1.00 49.76 81 GLY B C 1
ATOM 3495 O O . GLY B 1 81 ? 37.469 38.108 59.335 1.00 49.37 81 GLY B O 1
ATOM 3496 N N . ILE B 1 82 ? 37.868 40.287 59.741 1.00 50.16 82 ILE B N 1
ATOM 3497 C CA . ILE B 1 82 ? 36.905 40.784 58.757 1.00 50.53 82 ILE B CA 1
ATOM 3498 C C . ILE B 1 82 ? 37.670 41.291 57.538 1.00 50.48 82 ILE B C 1
ATOM 3499 O O . ILE B 1 82 ? 38.604 42.085 57.669 1.00 50.44 82 ILE B O 1
ATOM 3504 N N . ALA B 1 83 ? 37.287 40.800 56.361 1.00 50.81 83 ALA B N 1
ATOM 3505 C CA . ALA B 1 83 ? 37.826 41.299 55.097 1.00 51.21 83 ALA B CA 1
ATOM 3506 C C . ALA B 1 83 ? 37.136 42.613 54.723 1.00 51.55 83 ALA B C 1
ATOM 3507 O O . ALA B 1 83 ? 36.028 42.902 55.193 1.00 51.36 83 ALA B O 1
ATOM 3509 N N . TRP B 1 84 ? 37.796 43.408 53.884 1.00 51.87 84 TRP B N 1
ATOM 3510 C CA . TRP B 1 84 ? 37.273 44.714 53.517 1.00 52.17 84 TRP B CA 1
ATOM 3511 C C . TRP B 1 84 ? 37.631 45.134 52.095 1.00 52.46 84 TRP B C 1
ATOM 3512 O O . TRP B 1 84 ? 38.685 44.772 51.567 1.00 52.69 84 TRP B O 1
ATOM 3523 N N . SER B 1 85 ? 36.733 45.900 51.486 1.00 52.56 85 SER B N 1
ATOM 3524 C CA . SER B 1 85 ? 37.010 46.588 50.234 1.00 52.55 85 SER B CA 1
ATOM 3525 C C . SER B 1 85 ? 36.665 48.060 50.401 1.00 52.60 85 SER B C 1
ATOM 3526 O O . SER B 1 85 ? 35.515 48.407 50.684 1.00 52.29 85 SER B O 1
ATOM 3529 N N . SER B 1 86 ? 37.678 48.909 50.272 1.00 52.81 86 SER B N 1
ATOM 3530 C CA . SER B 1 86 ? 37.477 50.341 50.131 1.00 53.27 86 SER B CA 1
ATOM 3531 C C . SER B 1 86 ? 37.841 50.699 48.699 1.00 53.43 86 SER B C 1
ATOM 3532 O O . SER B 1 86 ? 38.932 51.208 48.435 1.00 53.42 86 SER B O 1
ATOM 3535 N N . ALA B 1 87 ? 36.918 50.402 47.785 1.00 53.46 87 ALA B N 1
ATOM 3536 C CA . ALA B 1 87 ? 37.143 50.499 46.346 1.00 53.45 87 ALA B CA 1
ATOM 3537 C C . ALA B 1 87 ? 37.698 51.864 45.933 1.00 53.53 87 ALA B C 1
ATOM 3538 O O . ALA B 1 87 ? 37.010 52.878 46.047 1.00 53.66 87 ALA B O 1
ATOM 3540 N N . PRO B 1 88 ? 38.956 51.893 45.460 1.00 53.53 88 PRO B N 1
ATOM 3541 C CA . PRO B 1 88 ? 39.603 53.161 45.105 1.00 53.23 88 PRO B CA 1
ATOM 3542 C C . PRO B 1 88 ? 39.104 53.739 43.775 1.00 52.85 88 PRO B C 1
ATOM 3543 O O . PRO B 1 88 ? 39.041 53.026 42.770 1.00 52.44 88 PRO B O 1
ATOM 3547 N N . GLY B 1 89 ? 38.744 55.020 43.788 1.00 52.68 89 GLY B N 1
ATOM 3548 C CA . GLY B 1 89 ? 38.361 55.750 42.571 1.00 52.51 89 GLY B CA 1
ATOM 3549 C C . GLY B 1 89 ? 37.169 55.217 41.797 1.00 52.33 89 GLY B C 1
ATOM 3550 O O . GLY B 1 89 ? 37.227 55.094 40.573 1.00 52.06 89 GLY B O 1
ATOM 3551 N N . CYS B 1 90 ? 36.089 54.909 42.517 1.00 52.33 90 CYS B N 1
ATOM 3552 C CA . CYS B 1 90 ? 34.844 54.408 41.928 1.00 52.59 90 CYS B CA 1
ATOM 3553 C C . CYS B 1 90 ? 34.256 55.416 40.940 1.00 51.28 90 CYS B C 1
ATOM 3554 O O . CYS B 1 90 ? 33.784 55.042 39.865 1.00 50.87 90 CYS B O 1
ATOM 3557 N N . ASN B 1 91 ? 34.302 56.692 41.320 1.00 50.08 91 ASN B N 1
ATOM 3558 C CA . ASN B 1 91 ? 33.770 57.777 40.497 1.00 49.14 91 ASN B CA 1
ATOM 3559 C C . ASN B 1 91 ? 34.835 58.778 40.022 1.00 47.78 91 ASN B C 1
ATOM 3560 O O . ASN B 1 91 ? 34.527 59.947 39.777 1.00 47.77 91 ASN B O 1
ATOM 3565 N N . ALA B 1 92 ? 36.073 58.307 39.881 1.00 46.26 92 ALA B N 1
ATOM 3566 C CA . ALA B 1 92 ? 37.210 59.171 39.526 1.00 44.98 92 ALA B CA 1
ATOM 3567 C C . ALA B 1 92 ? 37.265 59.645 38.057 1.00 43.89 92 ALA B C 1
ATOM 3568 O O . ALA B 1 92 ? 37.520 60.821 37.803 1.00 43.67 92 ALA B O 1
ATOM 3570 N N . ARG B 1 93 ? 37.038 58.738 37.106 1.00 42.64 93 ARG B N 1
ATOM 3571 C CA . ARG B 1 93 ? 37.177 59.050 35.672 1.00 41.68 93 ARG B CA 1
ATOM 3572 C C . ARG B 1 93 ? 36.236 60.162 35.208 1.00 40.82 93 ARG B C 1
ATOM 3573 O O . ARG B 1 93 ? 36.620 61.000 34.399 1.00 40.71 93 ARG B O 1
ATOM 3581 N N . GLY B 1 94 ? 35.009 60.152 35.718 1.00 39.92 94 GLY B N 1
ATOM 3582 C CA . GLY B 1 94 ? 34.034 61.192 35.430 1.00 39.08 94 GLY B CA 1
ATOM 3583 C C . GLY B 1 94 ? 34.522 62.597 35.735 1.00 38.64 94 GLY B C 1
ATOM 3584 O O . GLY B 1 94 ? 34.163 63.546 35.024 1.00 38.98 94 GLY B O 1
ATOM 3585 N N . VAL B 1 95 ? 35.330 62.733 36.789 1.00 37.81 95 VAL B N 1
ATOM 3586 C CA . VAL B 1 95 ? 35.874 64.032 37.200 1.00 36.81 95 VAL B CA 1
ATOM 3587 C C . VAL B 1 95 ? 36.931 64.493 36.213 1.00 36.34 95 VAL B C 1
ATOM 3588 O O . VAL B 1 95 ? 37.057 65.684 35.949 1.00 36.55 95 VAL B O 1
ATOM 3592 N N . VAL B 1 96 ? 37.690 63.548 35.670 1.00 35.44 96 VAL B N 1
ATOM 3593 C CA . VAL B 1 96 ? 38.705 63.861 34.673 1.00 34.70 96 VAL B CA 1
ATOM 3594 C C . VAL B 1 96 ? 38.054 64.440 33.408 1.00 34.26 96 VAL B C 1
ATOM 3595 O O . VAL B 1 96 ? 38.544 65.427 32.854 1.00 34.29 96 VAL B O 1
ATOM 3599 N N . ASP B 1 97 ? 36.955 63.816 32.970 1.00 33.49 97 ASP B N 1
ATOM 3600 C CA . ASP B 1 97 ? 36.181 64.273 31.817 1.00 32.88 97 ASP B CA 1
ATOM 3601 C C . ASP B 1 97 ? 35.631 65.683 32.040 1.00 32.44 97 ASP B C 1
ATOM 3602 O O . ASP B 1 97 ? 35.697 66.513 31.139 1.00 32.04 97 ASP B O 1
ATOM 3607 N N . TYR B 1 98 ? 35.124 65.943 33.250 1.00 32.17 98 TYR B N 1
ATOM 3608 C CA . TYR B 1 98 ? 34.610 67.258 33.653 1.00 31.72 98 TYR B CA 1
ATOM 3609 C C . TYR B 1 98 ? 35.665 68.357 33.570 1.00 31.92 98 TYR B C 1
ATOM 3610 O O . TYR B 1 98 ? 35.377 69.453 33.104 1.00 31.93 98 TYR B O 1
ATOM 3619 N N . VAL B 1 99 ? 36.880 68.066 34.039 1.00 31.96 99 VAL B N 1
ATOM 3620 C CA . VAL B 1 99 ? 37.982 69.025 33.994 1.00 31.46 99 VAL B CA 1
ATOM 3621 C C . VAL B 1 99 ? 38.368 69.337 32.536 1.00 31.36 99 VAL B C 1
ATOM 3622 O O . VAL B 1 99 ? 38.500 70.503 32.152 1.00 31.13 99 VAL B O 1
ATOM 3626 N N . LEU B 1 100 ? 38.555 68.286 31.742 1.00 30.96 100 LEU B N 1
ATOM 3627 C CA . LEU B 1 100 ? 38.822 68.430 30.307 1.00 30.63 100 LEU B CA 1
ATOM 3628 C C . LEU B 1 100 ? 37.791 69.329 29.627 1.00 30.02 100 LEU B C 1
ATOM 3629 O O . LEU B 1 100 ? 38.167 70.234 28.899 1.00 30.27 100 LEU B O 1
ATOM 3634 N N . GLY B 1 101 ? 36.506 69.085 29.891 1.00 29.68 101 GLY B N 1
ATOM 3635 C CA . GLY B 1 101 ? 35.416 69.915 29.371 1.00 29.52 101 GLY B CA 1
ATOM 3636 C C . GLY B 1 101 ? 35.499 71.380 29.795 1.00 29.34 101 GLY B C 1
ATOM 3637 O O . GLY B 1 101 ? 35.229 72.272 28.990 1.00 29.18 101 GLY B O 1
ATOM 3638 N N . CYS B 1 102 ? 35.855 71.612 31.063 1.00 28.81 102 CYS B N 1
ATOM 3639 C CA . CYS B 1 102 ? 36.087 72.950 31.620 1.00 28.61 102 CYS B CA 1
ATOM 3640 C C . CYS B 1 102 ? 37.242 73.661 30.946 1.00 28.52 102 CYS B C 1
ATOM 3641 O O . CYS B 1 102 ? 37.137 74.844 30.631 1.00 28.62 102 CYS B O 1
ATOM 3644 N N . LEU B 1 103 ? 38.345 72.944 30.742 1.00 28.51 103 LEU B N 1
ATOM 3645 C CA . LEU B 1 103 ? 39.515 73.506 30.071 1.00 28.37 103 LEU B CA 1
ATOM 3646 C C . LEU B 1 103 ? 39.180 73.937 28.645 1.00 28.32 103 LEU B C 1
ATOM 3647 O O . LEU B 1 103 ? 39.645 74.985 28.175 1.00 27.87 103 LEU B O 1
ATOM 3652 N N . LEU B 1 104 ? 38.363 73.128 27.969 1.00 28.20 104 LEU B N 1
ATOM 3653 C CA . LEU B 1 104 ? 37.894 73.441 26.612 1.00 27.85 104 LEU B CA 1
ATOM 3654 C C . LEU B 1 104 ? 37.045 74.696 26.593 1.00 27.46 104 LEU B C 1
ATOM 3655 O O . LEU B 1 104 ? 37.225 75.539 25.728 1.00 27.69 104 LEU B O 1
ATOM 3660 N N . ALA B 1 105 ? 36.144 74.827 27.562 1.00 27.48 105 ALA B N 1
ATOM 3661 C CA . ALA B 1 105 ? 35.296 76.024 27.686 1.00 27.36 105 ALA B CA 1
ATOM 3662 C C . ALA B 1 105 ? 36.123 77.260 27.978 1.00 27.44 105 ALA B C 1
ATOM 3663 O O . ALA B 1 105 ? 35.854 78.340 27.427 1.00 28.15 105 ALA B O 1
ATOM 3665 N N . MET B 1 106 ? 37.119 77.086 28.851 1.00 26.73 106 MET B N 1
ATOM 3666 C CA . MET B 1 106 ? 38.030 78.150 29.286 1.00 25.37 106 MET B CA 1
ATOM 3667 C C . MET B 1 106 ? 38.913 78.616 28.134 1.00 27.13 106 MET B C 1
ATOM 3668 O O . MET B 1 106 ? 39.077 79.817 27.930 1.00 27.44 106 MET B O 1
ATOM 3673 N N . ALA B 1 107 ? 39.488 77.662 27.392 1.00 27.54 107 ALA B N 1
ATOM 3674 C CA . ALA B 1 107 ? 40.311 77.978 26.220 1.00 28.25 107 ALA B CA 1
ATOM 3675 C C . ALA B 1 107 ? 39.506 78.734 25.155 1.00 28.98 107 ALA B C 1
ATOM 3676 O O . ALA B 1 107 ? 40.029 79.628 24.481 1.00 29.34 107 ALA B O 1
ATOM 3678 N N . GLU B 1 108 ? 38.237 78.360 25.016 1.00 29.62 108 GLU B N 1
ATOM 3679 C CA . GLU B 1 108 ? 37.319 78.978 24.066 1.00 29.89 108 GLU B CA 1
ATOM 3680 C C . GLU B 1 108 ? 36.959 80.442 24.434 1.00 30.21 108 GLU B C 1
ATOM 3681 O O . GLU B 1 108 ? 36.991 81.312 23.568 1.00 29.74 108 GLU B O 1
ATOM 3687 N N . VAL B 1 109 ? 36.622 80.726 25.694 1.00 30.82 109 VAL B N 1
ATOM 3688 C CA . VAL B 1 109 ? 36.339 82.130 26.074 1.00 31.50 109 VAL B CA 1
ATOM 3689 C C . VAL B 1 109 ? 37.573 83.031 25.950 1.00 31.66 109 VAL B C 1
ATOM 3690 O O . VAL B 1 109 ? 37.460 84.222 25.624 1.00 31.56 109 VAL B O 1
ATOM 3694 N N . ARG B 1 110 ? 38.744 82.429 26.144 1.00 32.20 110 ARG B N 1
ATOM 3695 C CA . ARG B 1 110 ? 40.026 83.141 26.160 1.00 32.82 110 ARG B CA 1
ATOM 3696 C C . ARG B 1 110 ? 40.813 83.130 24.855 1.00 33.33 110 ARG B C 1
ATOM 3697 O O . ARG B 1 110 ? 41.744 83.925 24.701 1.00 33.74 110 ARG B O 1
ATOM 3705 N N . GLY B 1 111 ? 40.458 82.244 23.920 1.00 33.47 111 GLY B N 1
ATOM 3706 C CA . GLY B 1 111 ? 41.241 82.076 22.690 1.00 33.51 111 GLY B CA 1
ATOM 3707 C C . GLY B 1 111 ? 42.639 81.563 22.995 1.00 34.27 111 GLY B C 1
ATOM 3708 O O . GLY B 1 111 ? 43.619 81.973 22.368 1.00 34.33 111 GLY B O 1
ATOM 3709 N N . ALA B 1 112 ? 42.726 80.660 23.971 1.00 34.52 112 ALA B N 1
ATOM 3710 C CA . ALA B 1 112 ? 44.011 80.128 24.432 1.00 34.65 112 ALA B CA 1
ATOM 3711 C C . ALA B 1 112 ? 44.322 78.781 23.795 1.00 34.89 112 ALA B C 1
ATOM 3712 O O . ALA B 1 112 ? 43.427 77.966 23.566 1.00 34.80 112 ALA B O 1
ATOM 3714 N N . ASP B 1 113 ? 45.604 78.564 23.527 1.00 35.38 113 ASP B N 1
ATOM 3715 C CA . ASP B 1 113 ? 46.137 77.264 23.160 1.00 35.72 113 ASP B CA 1
ATOM 3716 C C . ASP B 1 113 ? 46.420 76.480 24.458 1.00 36.02 113 ASP B C 1
ATOM 3717 O O . ASP B 1 113 ? 47.339 76.833 25.215 1.00 36.09 113 ASP B O 1
ATOM 3722 N N . LEU B 1 114 ? 45.626 75.432 24.707 1.00 36.07 114 LEU B N 1
ATOM 3723 C CA . LEU B 1 114 ? 45.790 74.554 25.884 1.00 36.16 114 LEU B CA 1
ATOM 3724 C C . LEU B 1 114 ? 47.190 73.954 26.054 1.00 36.62 114 LEU B C 1
ATOM 3725 O O . LEU B 1 114 ? 47.628 73.703 27.177 1.00 36.60 114 LEU B O 1
ATOM 3730 N N . ALA B 1 115 ? 47.877 73.728 24.935 1.00 37.31 115 ALA B N 1
ATOM 3731 C CA . ALA B 1 115 ? 49.204 73.116 24.924 1.00 38.06 115 ALA B CA 1
ATOM 3732 C C . ALA B 1 115 ? 50.303 74.033 25.470 1.00 38.85 115 ALA B C 1
ATOM 3733 O O . ALA B 1 115 ? 51.382 73.559 25.837 1.00 39.24 115 ALA B O 1
ATOM 3735 N N . GLU B 1 116 ? 50.037 75.340 25.491 1.00 39.53 116 GLU B N 1
ATOM 3736 C CA . GLU B 1 116 ? 51.011 76.330 25.948 1.00 40.05 116 GLU B CA 1
ATOM 3737 C C . GLU B 1 116 ? 50.782 76.687 27.418 1.00 40.03 116 GLU B C 1
ATOM 3738 O O . GLU B 1 116 ? 51.565 77.420 28.021 1.00 40.18 116 GLU B O 1
ATOM 3744 N N . ARG B 1 117 ? 49.704 76.156 27.987 1.00 39.54 117 ARG B N 1
ATOM 3745 C CA . ARG B 1 117 ? 49.393 76.363 29.394 1.00 39.17 117 ARG B CA 1
ATOM 3746 C C . ARG B 1 117 ? 50.319 75.569 30.321 1.00 38.59 117 ARG B C 1
ATOM 3747 O O . ARG B 1 117 ? 50.925 74.579 29.926 1.00 38.39 117 ARG B O 1
ATOM 3755 N N . THR B 1 118 ? 50.430 76.037 31.554 1.00 38.25 118 THR B N 1
ATOM 3756 C CA . THR B 1 118 ? 51.238 75.382 32.571 1.00 37.80 118 THR B CA 1
ATOM 3757 C C . THR B 1 118 ? 50.276 74.920 33.645 1.00 37.33 118 THR B C 1
ATOM 3758 O O . THR B 1 118 ? 49.619 75.735 34.304 1.00 37.15 118 THR B O 1
ATOM 3762 N N . TYR B 1 119 ? 50.177 73.602 33.788 1.00 36.71 119 TYR B N 1
ATOM 3763 C CA . TYR B 1 119 ? 49.153 73.007 34.627 1.00 36.80 119 TYR B CA 1
ATOM 3764 C C . TYR B 1 119 ? 49.697 72.695 36.011 1.00 37.25 119 TYR B C 1
ATOM 3765 O O . TYR B 1 119 ? 50.860 72.320 36.168 1.00 37.04 119 TYR B O 1
ATOM 3774 N N . GLY B 1 120 ? 48.845 72.883 37.010 1.00 37.51 120 GLY B N 1
ATOM 3775 C CA . GLY B 1 120 ? 49.199 72.610 38.388 1.00 37.86 120 GLY B CA 1
ATOM 3776 C C . GLY B 1 120 ? 48.108 71.765 38.986 1.00 38.29 120 GLY B C 1
ATOM 3777 O O . GLY B 1 120 ? 46.980 72.226 39.133 1.00 38.33 120 GLY B O 1
ATOM 3778 N N . VAL B 1 121 ? 48.444 70.512 39.290 1.00 38.87 121 VAL B N 1
ATOM 3779 C CA . VAL B 1 121 ? 47.516 69.571 39.904 1.00 39.19 121 VAL B CA 1
ATOM 3780 C C . VAL B 1 121 ? 47.875 69.440 41.398 1.00 40.08 121 VAL B C 1
ATOM 3781 O O . VAL B 1 121 ? 48.950 68.930 41.754 1.00 39.53 121 VAL B O 1
ATOM 3785 N N . VAL B 1 122 ? 46.979 69.929 42.259 1.00 40.77 122 VAL B N 1
ATOM 3786 C CA . VAL B 1 122 ? 47.142 69.826 43.708 1.00 41.22 122 VAL B CA 1
ATOM 3787 C C . VAL B 1 122 ? 46.347 68.617 44.201 1.00 41.73 122 VAL B C 1
ATOM 3788 O O . VAL B 1 122 ? 45.122 68.662 44.309 1.00 41.85 122 VAL B O 1
ATOM 3792 N N . GLY B 1 123 ? 47.061 67.533 44.487 1.00 42.20 123 GLY B N 1
ATOM 3793 C CA . GLY B 1 123 ? 46.440 66.281 44.874 1.00 42.65 123 GLY B CA 1
ATOM 3794 C C . GLY B 1 123 ? 46.392 65.384 43.664 1.00 43.17 123 GLY B C 1
ATOM 3795 O O . GLY B 1 123 ? 45.639 65.649 42.719 1.00 43.76 123 GLY B O 1
ATOM 3796 N N . ALA B 1 124 ? 47.200 64.328 43.689 1.00 43.21 124 ALA B N 1
ATOM 3797 C CA . ALA B 1 124 ? 47.353 63.440 42.552 1.00 43.15 124 ALA B CA 1
ATOM 3798 C C . ALA B 1 124 ? 47.102 61.988 42.934 1.00 43.42 124 ALA B C 1
ATOM 3799 O O . ALA B 1 124 ? 47.967 61.118 42.753 1.00 43.66 124 ALA B O 1
ATOM 3801 N N . GLY B 1 125 ? 45.898 61.732 43.443 1.00 43.56 125 GLY B N 1
ATOM 3802 C CA . GLY B 1 125 ? 45.463 60.383 43.783 1.00 43.37 125 GLY B CA 1
ATOM 3803 C C . GLY B 1 125 ? 44.702 59.757 42.635 1.00 43.32 125 GLY B C 1
ATOM 3804 O O . GLY B 1 125 ? 45.179 59.757 41.494 1.00 43.60 125 GLY B O 1
ATOM 3805 N N . GLN B 1 126 ? 43.518 59.229 42.933 1.00 42.80 126 GLN B N 1
ATOM 3806 C CA . GLN B 1 126 ? 42.697 58.540 41.939 1.00 42.56 126 GLN B CA 1
ATOM 3807 C C . GLN B 1 126 ? 42.264 59.477 40.811 1.00 42.19 126 GLN B C 1
ATOM 3808 O O . GLN B 1 126 ? 42.369 59.125 39.640 1.00 41.68 126 GLN B O 1
ATOM 3814 N N . VAL B 1 127 ? 41.791 60.666 41.179 1.00 42.02 127 VAL B N 1
ATOM 3815 C CA . VAL B 1 127 ? 41.371 61.664 40.198 1.00 42.14 127 VAL B CA 1
ATOM 3816 C C . VAL B 1 127 ? 42.580 62.381 39.606 1.00 42.01 127 VAL B C 1
ATOM 3817 O O . VAL B 1 127 ? 42.874 62.216 38.419 1.00 42.38 127 VAL B O 1
ATOM 3821 N N . GLY B 1 128 ? 43.275 63.160 40.438 1.00 41.61 128 GLY B N 1
ATOM 3822 C CA . GLY B 1 128 ? 44.456 63.911 40.024 1.00 41.25 128 GLY B CA 1
ATOM 3823 C C . GLY B 1 128 ? 45.501 63.108 39.274 1.00 41.04 128 GLY B C 1
ATOM 3824 O O . GLY B 1 128 ? 46.072 63.585 38.296 1.00 41.36 128 GLY B O 1
ATOM 3825 N N . GLY B 1 129 ? 45.762 61.886 39.723 1.00 41.01 129 GLY B N 1
ATOM 3826 C CA . GLY B 1 129 ? 46.722 61.011 39.036 1.00 40.52 129 GLY B CA 1
ATOM 3827 C C . GLY B 1 129 ? 46.290 60.671 37.619 1.00 40.14 129 GLY B C 1
ATOM 3828 O O . GLY B 1 129 ? 47.118 60.603 36.714 1.00 40.25 129 GLY B O 1
ATOM 3829 N N . ARG B 1 130 ? 44.989 60.451 37.431 1.00 39.98 130 ARG B N 1
ATOM 3830 C CA . ARG B 1 130 ? 44.416 60.241 36.095 1.00 40.03 130 ARG B CA 1
ATOM 3831 C C . ARG B 1 130 ? 44.508 61.497 35.219 1.00 39.36 130 ARG B C 1
ATOM 3832 O O . ARG B 1 130 ? 44.849 61.398 34.045 1.00 38.97 130 ARG B O 1
ATOM 3840 N N . LEU B 1 131 ? 44.204 62.658 35.803 1.00 38.99 131 LEU B N 1
ATOM 3841 C CA . LEU B 1 131 ? 44.307 63.943 35.106 1.00 39.05 131 LEU B CA 1
ATOM 3842 C C . LEU B 1 131 ? 45.720 64.177 34.600 1.00 39.25 131 LEU B C 1
ATOM 3843 O O . LEU B 1 131 ? 45.923 64.416 33.406 1.00 38.97 131 LEU B O 1
ATOM 3848 N N . VAL B 1 132 ? 46.684 64.085 35.520 1.00 39.67 132 VAL B N 1
ATOM 3849 C CA . VAL B 1 132 ? 48.115 64.197 35.215 1.00 39.74 132 VAL B CA 1
ATOM 3850 C C . VAL B 1 132 ? 48.551 63.368 34.001 1.00 40.15 132 VAL B C 1
ATOM 3851 O O . VAL B 1 132 ? 49.256 63.882 33.134 1.00 40.23 132 VAL B O 1
ATOM 3855 N N . GLU B 1 133 ? 48.145 62.102 33.922 1.00 40.76 133 GLU B N 1
ATOM 3856 C CA . GLU B 1 133 ? 48.603 61.267 32.796 1.00 41.86 133 GLU B CA 1
ATOM 3857 C C . GLU B 1 133 ? 47.926 61.607 31.457 1.00 41.21 133 GLU B C 1
ATOM 3858 O O . GLU B 1 133 ? 48.500 61.368 30.395 1.00 41.51 133 GLU B O 1
ATOM 3864 N N . VAL B 1 134 ? 46.722 62.173 31.512 1.00 40.76 134 VAL B N 1
ATOM 3865 C CA . VAL B 1 134 ? 46.071 62.689 30.313 1.00 39.88 134 VAL B CA 1
ATOM 3866 C C . VAL B 1 134 ? 46.840 63.916 29.824 1.00 39.80 134 VAL B C 1
ATOM 3867 O O . VAL B 1 134 ? 47.266 63.964 28.672 1.00 39.60 134 VAL B O 1
ATOM 3871 N N . LEU B 1 135 ? 47.022 64.896 30.709 1.00 39.62 135 LEU B N 1
ATOM 3872 C CA . LEU B 1 135 ? 47.695 66.142 30.349 1.00 39.66 135 LEU B CA 1
ATOM 3873 C C . LEU B 1 135 ? 49.103 65.871 29.808 1.00 39.78 135 LEU B C 1
ATOM 3874 O O . LEU B 1 135 ? 49.443 66.336 28.724 1.00 39.97 135 LEU B O 1
ATOM 3879 N N . ARG B 1 136 ? 49.894 65.085 30.541 1.00 39.72 136 ARG B N 1
ATOM 3880 C CA . ARG B 1 136 ? 51.238 64.702 30.101 1.00 39.97 136 ARG B CA 1
ATOM 3881 C C . ARG B 1 136 ? 51.245 63.857 28.829 1.00 39.89 136 ARG B C 1
ATOM 3882 O O . ARG B 1 136 ? 52.160 63.975 28.012 1.00 39.79 136 ARG B O 1
ATOM 3890 N N . GLY B 1 137 ? 50.238 62.996 28.672 1.00 39.63 137 GLY B N 1
ATOM 3891 C CA . GLY B 1 137 ? 50.115 62.165 27.473 1.00 39.58 137 GLY B CA 1
ATOM 3892 C C . GLY B 1 137 ? 49.974 63.016 26.222 1.00 39.63 137 GLY B C 1
ATOM 3893 O O . GLY B 1 137 ? 50.425 62.631 25.144 1.00 39.71 137 GLY B O 1
ATOM 3894 N N . LEU B 1 138 ? 49.339 64.176 26.382 1.00 39.58 138 LEU B N 1
ATOM 3895 C CA . LEU B 1 138 ? 49.154 65.156 25.308 1.00 39.38 138 LEU B CA 1
ATOM 3896 C C . LEU B 1 138 ? 50.420 65.984 25.067 1.00 39.52 138 LEU B C 1
ATOM 3897 O O . LEU B 1 138 ? 50.514 66.727 24.083 1.00 39.56 138 LEU B O 1
ATOM 3902 N N . GLY B 1 139 ? 51.380 65.852 25.983 1.00 39.73 139 GLY B N 1
ATOM 3903 C CA . GLY B 1 139 ? 52.668 66.524 25.896 1.00 39.77 139 GLY B CA 1
ATOM 3904 C C . GLY B 1 139 ? 52.717 67.854 26.625 1.00 40.22 139 GLY B C 1
ATOM 3905 O O . GLY B 1 139 ? 53.626 68.646 26.392 1.00 40.30 139 GLY B O 1
ATOM 3906 N N . TRP B 1 140 ? 51.750 68.092 27.510 1.00 40.29 140 TRP B N 1
ATOM 3907 C CA . TRP B 1 140 ? 51.608 69.387 28.183 1.00 40.71 140 TRP B CA 1
ATOM 3908 C C . TRP B 1 140 ? 52.412 69.454 29.486 1.00 41.80 140 TRP B C 1
ATOM 3909 O O . TRP B 1 140 ? 52.708 68.420 30.100 1.00 42.38 140 TRP B O 1
ATOM 3920 N N . LYS B 1 141 ? 52.762 70.668 29.906 1.00 42.80 141 LYS B N 1
ATOM 3921 C CA . LYS B 1 141 ? 53.561 70.861 31.119 1.00 44.20 141 LYS B CA 1
ATOM 3922 C C . LYS B 1 141 ? 52.673 70.759 32.352 1.00 43.84 141 LYS B C 1
ATOM 3923 O O . LYS B 1 141 ? 51.729 71.533 32.504 1.00 43.60 141 LYS B O 1
ATOM 3929 N N . VAL B 1 142 ? 52.982 69.800 33.226 1.00 44.24 142 VAL B N 1
ATOM 3930 C CA . VAL B 1 142 ? 52.224 69.597 34.464 1.00 44.58 142 VAL B CA 1
ATOM 3931 C C . VAL B 1 142 ? 53.122 69.615 35.716 1.00 45.32 142 VAL B C 1
ATOM 3932 O O . VAL B 1 142 ? 54.063 68.829 35.848 1.00 44.83 142 VAL B O 1
ATOM 3936 N N . LEU B 1 143 ? 52.809 70.535 36.623 1.00 46.34 143 LEU B N 1
ATOM 3937 C CA . LEU B 1 143 ? 53.408 70.590 37.954 1.00 47.33 143 LEU B CA 1
ATOM 3938 C C . LEU B 1 143 ? 52.501 69.851 38.928 1.00 47.91 143 LEU B C 1
ATOM 3939 O O . LEU B 1 143 ? 51.295 70.118 38.984 1.00 48.10 143 LEU B O 1
ATOM 3944 N N . VAL B 1 144 ? 53.074 68.919 39.687 1.00 48.76 144 VAL B N 1
ATOM 3945 C CA . VAL B 1 144 ? 52.294 68.104 40.622 1.00 49.66 144 VAL B CA 1
ATOM 3946 C C . VAL B 1 144 ? 52.636 68.416 42.084 1.00 50.59 144 VAL B C 1
ATOM 3947 O O . VAL B 1 144 ? 53.784 68.267 42.516 1.00 50.76 144 VAL B O 1
ATOM 3951 N N . CYS B 1 145 ? 51.631 68.849 42.837 1.00 51.54 145 CYS B N 1
ATOM 3952 C CA . CYS B 1 145 ? 51.777 69.049 44.272 1.00 52.05 145 CYS B CA 1
ATOM 3953 C C . CYS B 1 145 ? 51.028 67.949 45.025 1.00 52.67 145 CYS B C 1
ATOM 3954 O O . CYS B 1 145 ? 49.799 67.835 44.929 1.00 52.56 145 CYS B O 1
ATOM 3957 N N . ASP B 1 146 ? 51.786 67.126 45.746 1.00 53.35 146 ASP B N 1
ATOM 3958 C CA . ASP B 1 146 ? 51.242 66.040 46.563 1.00 54.36 146 ASP B CA 1
ATOM 3959 C C . ASP B 1 146 ? 52.289 65.655 47.629 1.00 54.97 146 ASP B C 1
ATOM 3960 O O . ASP B 1 146 ? 53.078 64.722 47.415 1.00 54.58 146 ASP B O 1
ATOM 3965 N N . PRO B 1 147 ? 52.313 66.391 48.768 1.00 55.79 147 PRO B N 1
ATOM 3966 C CA . PRO B 1 147 ? 53.305 66.150 49.842 1.00 56.32 147 PRO B CA 1
ATOM 3967 C C . PRO B 1 147 ? 53.380 64.704 50.374 1.00 56.76 147 PRO B C 1
ATOM 3968 O O . PRO B 1 147 ? 54.486 64.177 50.479 1.00 57.10 147 PRO B O 1
ATOM 3972 N N . PRO B 1 148 ? 52.234 64.067 50.716 1.00 57.25 148 PRO B N 1
ATOM 3973 C CA . PRO B 1 148 ? 52.276 62.634 51.066 1.00 57.82 148 PRO B CA 1
ATOM 3974 C C . PRO B 1 148 ? 52.941 61.716 50.032 1.00 58.64 148 PRO B C 1
ATOM 3975 O O . PRO B 1 148 ? 53.808 60.920 50.401 1.00 59.10 148 PRO B O 1
ATOM 3979 N N . ARG B 1 149 ? 52.542 61.817 48.762 1.00 59.28 149 ARG B N 1
ATOM 3980 C CA . ARG B 1 149 ? 53.134 61.004 47.689 1.00 59.82 149 ARG B CA 1
ATOM 3981 C C . ARG B 1 149 ? 54.622 61.294 47.500 1.00 60.50 149 ARG B C 1
ATOM 3982 O O . ARG B 1 149 ? 55.394 60.416 47.116 1.00 60.64 149 ARG B O 1
ATOM 3990 N N . GLN B 1 150 ? 55.004 62.540 47.760 1.00 61.39 150 GLN B N 1
ATOM 3991 C CA . GLN B 1 150 ? 56.387 62.996 47.644 1.00 62.40 150 GLN B CA 1
ATOM 3992 C C . GLN B 1 150 ? 57.275 62.303 48.682 1.00 63.15 150 GLN B C 1
ATOM 3993 O O . GLN B 1 150 ? 58.398 61.900 48.375 1.00 63.38 150 GLN B O 1
ATOM 3999 N N . ALA B 1 151 ? 56.744 62.162 49.896 1.00 63.97 151 ALA B N 1
ATOM 4000 C CA . ALA B 1 151 ? 57.431 61.513 51.009 1.00 64.76 151 ALA B CA 1
ATOM 4001 C C . ALA B 1 151 ? 57.625 60.010 50.791 1.00 65.28 151 ALA B C 1
ATOM 4002 O O . ALA B 1 151 ? 58.605 59.437 51.273 1.00 65.55 151 ALA B O 1
ATOM 4004 N N . ARG B 1 152 ? 56.704 59.381 50.063 1.00 65.70 152 ARG B N 1
ATOM 4005 C CA . ARG B 1 152 ? 56.777 57.944 49.783 1.00 66.18 152 ARG B CA 1
ATOM 4006 C C . ARG B 1 152 ? 57.455 57.644 48.441 1.00 66.38 152 ARG B C 1
ATOM 4007 O O . ARG B 1 152 ? 57.881 56.512 48.189 1.00 66.40 152 ARG B O 1
ATOM 4015 N N . GLU B 1 153 ? 57.529 58.652 47.577 1.00 66.65 153 GLU B N 1
ATOM 4016 C CA . GLU B 1 153 ? 58.158 58.508 46.267 1.00 66.75 153 GLU B CA 1
ATOM 4017 C C . GLU B 1 153 ? 59.278 59.539 46.143 1.00 67.03 153 GLU B C 1
ATOM 4018 O O . GLU B 1 153 ? 59.039 60.679 45.726 1.00 67.31 153 GLU B O 1
ATOM 4024 N N . PRO B 1 154 ? 60.505 59.152 46.538 1.00 67.08 154 PRO B N 1
ATOM 4025 C CA . PRO B 1 154 ? 61.652 60.058 46.451 1.00 66.96 154 PRO B CA 1
ATOM 4026 C C . PRO B 1 154 ? 62.216 60.212 45.034 1.00 66.80 154 PRO B C 1
ATOM 4027 O O . PRO B 1 154 ? 62.997 61.133 44.785 1.00 66.75 154 PRO B O 1
ATOM 4031 N N . ASP B 1 155 ? 61.828 59.321 44.122 1.00 66.58 155 ASP B N 1
ATOM 4032 C CA . ASP B 1 155 ? 62.296 59.373 42.735 1.00 66.46 155 ASP B CA 1
ATOM 4033 C C . ASP B 1 155 ? 61.401 60.232 41.830 1.00 66.19 155 ASP B C 1
ATOM 4034 O O . ASP B 1 155 ? 61.859 60.758 40.810 1.00 66.39 155 ASP B O 1
ATOM 4039 N N . GLY B 1 156 ? 60.129 60.370 42.200 1.00 65.63 156 GLY B N 1
ATOM 4040 C CA . GLY B 1 156 ? 59.185 61.182 41.429 1.00 64.80 156 GLY B CA 1
ATOM 4041 C C . GLY B 1 156 ? 59.468 62.669 41.536 1.00 64.11 156 GLY B C 1
ATOM 4042 O O . GLY B 1 156 ? 60.093 63.120 42.501 1.00 64.01 156 GLY B O 1
ATOM 4043 N N . GLU B 1 157 ? 59.015 63.429 40.539 1.00 63.42 157 GLU B N 1
ATOM 4044 C CA . GLU B 1 157 ? 59.158 64.888 40.554 1.00 62.84 157 GLU B CA 1
ATOM 4045 C C . GLU B 1 157 ? 57.876 65.587 41.025 1.00 61.68 157 GLU B C 1
ATOM 4046 O O . GLU B 1 157 ? 56.867 65.642 40.310 1.00 61.58 157 GLU B O 1
ATOM 4052 N N . PHE B 1 158 ? 57.931 66.092 42.253 1.00 60.37 158 PHE B N 1
ATOM 4053 C CA . PHE B 1 158 ? 56.823 66.813 42.866 1.00 59.13 158 PHE B CA 1
ATOM 4054 C C . PHE B 1 158 ? 57.277 68.223 43.198 1.00 58.48 158 PHE B C 1
ATOM 4055 O O . PHE B 1 158 ? 58.472 68.487 43.315 1.00 58.54 158 PHE B O 1
ATOM 4063 N N . VAL B 1 159 ? 56.323 69.135 43.337 1.00 57.81 159 VAL B N 1
ATOM 4064 C CA . VAL B 1 159 ? 56.630 70.509 43.721 1.00 57.12 159 VAL B CA 1
ATOM 4065 C C . VAL B 1 159 ? 55.813 70.910 44.950 1.00 56.92 159 VAL B C 1
ATOM 4066 O O . VAL B 1 159 ? 54.828 70.248 45.295 1.00 56.62 159 VAL B O 1
ATOM 4070 N N . SER B 1 160 ? 56.241 71.982 45.610 1.00 56.84 160 SER B N 1
ATOM 4071 C CA . SER B 1 160 ? 55.519 72.534 46.752 1.00 56.79 160 SER B CA 1
ATOM 4072 C C . SER B 1 160 ? 54.311 73.318 46.269 1.00 56.79 160 SER B C 1
ATOM 4073 O O . SER B 1 160 ? 54.266 73.754 45.119 1.00 56.88 160 SER B O 1
ATOM 4076 N N . LEU B 1 161 ? 53.339 73.497 47.157 1.00 56.84 161 LEU B N 1
ATOM 4077 C CA . LEU B 1 161 ? 52.142 74.281 46.865 1.00 56.78 161 LEU B CA 1
ATOM 4078 C C . LEU B 1 161 ? 52.469 75.700 46.393 1.00 56.62 161 LEU B C 1
ATOM 4079 O O . LEU B 1 161 ? 51.811 76.214 45.487 1.00 56.64 161 LEU B O 1
ATOM 4084 N N . GLU B 1 162 ? 53.484 76.320 46.995 1.00 56.37 162 GLU B N 1
ATOM 4085 C CA . GLU B 1 162 ? 53.820 77.719 46.689 1.00 56.10 162 GLU B CA 1
ATOM 4086 C C . GLU B 1 162 ? 54.564 77.879 45.362 1.00 55.44 162 GLU B C 1
ATOM 4087 O O . GLU B 1 162 ? 54.463 78.929 44.723 1.00 55.12 162 GLU B O 1
ATOM 4093 N N . ARG B 1 163 ? 55.309 76.849 44.955 1.00 54.68 163 ARG B N 1
ATOM 4094 C CA . ARG B 1 163 ? 55.938 76.849 43.638 1.00 54.50 163 ARG B CA 1
ATOM 4095 C C . ARG B 1 163 ? 54.897 76.614 42.534 1.00 53.74 163 ARG B C 1
ATOM 4096 O O . ARG B 1 163 ? 54.965 77.232 41.467 1.00 53.58 163 ARG B O 1
ATOM 4104 N N . LEU B 1 164 ? 53.946 75.717 42.799 1.00 52.80 164 LEU B N 1
ATOM 4105 C CA . LEU B 1 164 ? 52.840 75.463 41.883 1.00 51.72 164 LEU B CA 1
ATOM 4106 C C . LEU B 1 164 ? 52.083 76.761 41.636 1.00 51.37 164 LEU B C 1
ATOM 4107 O O . LEU B 1 164 ? 51.852 77.139 40.490 1.00 50.97 164 LEU B O 1
ATOM 4112 N N . LEU B 1 165 ? 51.733 77.454 42.716 1.00 51.02 165 LEU B N 1
ATOM 4113 C CA . LEU B 1 165 ? 51.058 78.749 42.614 1.00 50.80 165 LEU B CA 1
ATOM 4114 C C . LEU B 1 165 ? 51.908 79.802 41.911 1.00 50.36 165 LEU B C 1
ATOM 4115 O O . LEU B 1 165 ? 51.376 80.734 41.311 1.00 50.15 165 LEU B O 1
ATOM 4120 N N . ALA B 1 166 ? 53.227 79.642 41.976 1.00 50.03 166 ALA B N 1
ATOM 4121 C CA . ALA B 1 166 ? 54.133 80.579 41.329 1.00 49.93 166 ALA B CA 1
ATOM 4122 C C . ALA B 1 166 ? 54.203 80.335 39.828 1.00 49.74 166 ALA B C 1
ATOM 4123 O O . ALA B 1 166 ? 54.312 81.284 39.049 1.00 50.15 166 ALA B O 1
ATOM 4125 N N . GLU B 1 167 ? 54.135 79.069 39.424 1.00 49.09 167 GLU B N 1
ATOM 4126 C CA . GLU B 1 167 ? 54.407 78.705 38.031 1.00 48.76 167 GLU B CA 1
ATOM 4127 C C . GLU B 1 167 ? 53.199 78.251 37.191 1.00 47.37 167 GLU B C 1
ATOM 4128 O O . GLU B 1 167 ? 53.227 78.368 35.968 1.00 47.74 167 GLU B O 1
ATOM 4134 N N . ALA B 1 168 ? 52.154 77.737 37.833 1.00 45.96 168 ALA B N 1
ATOM 4135 C CA . ALA B 1 168 ? 50.951 77.281 37.120 1.00 44.53 168 ALA B CA 1
ATOM 4136 C C . ALA B 1 168 ? 50.036 78.431 36.709 1.00 43.53 168 ALA B C 1
ATOM 4137 O O . ALA B 1 168 ? 49.786 79.341 37.498 1.00 43.47 168 ALA B O 1
ATOM 4139 N N . ASP B 1 169 ? 49.543 78.393 35.473 1.00 42.27 169 ASP B N 1
ATOM 4140 C CA . ASP B 1 169 ? 48.454 79.292 35.064 1.00 40.80 169 ASP B CA 1
ATOM 4141 C C . ASP B 1 169 ? 47.105 78.571 34.952 1.00 39.90 169 ASP B C 1
ATOM 4142 O O . ASP B 1 169 ? 46.080 79.202 34.697 1.00 39.56 169 ASP B O 1
ATOM 4147 N N . VAL B 1 170 ? 47.113 77.252 35.155 1.00 39.15 170 VAL B N 1
ATOM 4148 C CA . VAL B 1 170 ? 45.882 76.472 35.305 1.00 38.55 170 VAL B CA 1
ATOM 4149 C C . VAL B 1 170 ? 45.976 75.589 36.541 1.00 38.41 170 VAL B C 1
ATOM 4150 O O . VAL B 1 170 ? 46.857 74.745 36.640 1.00 38.50 170 VAL B O 1
ATOM 4154 N N . ILE B 1 171 ? 45.058 75.785 37.478 1.00 38.36 171 ILE B N 1
ATOM 4155 C CA . ILE B 1 171 ? 45.055 75.017 38.716 1.00 38.34 171 ILE B CA 1
ATOM 4156 C C . ILE B 1 171 ? 43.818 74.139 38.788 1.00 38.30 171 ILE B C 1
ATOM 4157 O O . ILE B 1 171 ? 42.697 74.610 38.567 1.00 38.27 171 ILE B O 1
ATOM 4162 N N . SER B 1 172 ? 44.025 72.858 39.084 1.00 38.27 172 SER B N 1
ATOM 4163 C CA . SER B 1 172 ? 42.913 71.976 39.409 1.00 38.34 172 SER B CA 1
ATOM 4164 C C . SER B 1 172 ? 43.164 71.274 40.740 1.00 38.58 172 SER B C 1
ATOM 4165 O O . SER B 1 172 ? 44.216 70.684 40.947 1.00 38.20 172 SER B O 1
ATOM 4168 N N . LEU B 1 173 ? 42.181 71.345 41.630 1.00 39.40 173 LEU B N 1
ATOM 4169 C CA . LEU B 1 173 ? 42.296 70.790 42.976 1.00 40.10 173 LEU B CA 1
ATOM 4170 C C . LEU B 1 173 ? 41.658 69.409 43.078 1.00 41.00 173 LEU B C 1
ATOM 4171 O O . LEU B 1 173 ? 40.510 69.217 42.664 1.00 40.83 173 LEU B O 1
ATOM 4176 N N . HIS B 1 174 ? 42.415 68.450 43.618 1.00 42.06 174 HIS B N 1
ATOM 4177 C CA . HIS B 1 174 ? 41.947 67.072 43.781 1.00 43.60 174 HIS B CA 1
ATOM 4178 C C . HIS B 1 174 ? 42.434 66.415 45.085 1.00 44.69 174 HIS B C 1
ATOM 4179 O O . HIS B 1 174 ? 42.840 65.240 45.099 1.00 44.66 174 HIS B O 1
ATOM 4186 N N . THR B 1 175 ? 42.391 67.186 46.167 1.00 46.11 175 THR B N 1
ATOM 4187 C CA . THR B 1 175 ? 42.758 66.708 47.500 1.00 47.25 175 THR B CA 1
ATOM 4188 C C . THR B 1 175 ? 41.495 66.312 48.266 1.00 48.51 175 THR B C 1
ATOM 4189 O O . THR B 1 175 ? 40.393 66.756 47.909 1.00 48.42 175 THR B O 1
ATOM 4193 N N . PRO B 1 176 ? 41.641 65.482 49.327 1.00 49.58 176 PRO B N 1
ATOM 4194 C CA . PRO B 1 176 ? 40.525 65.313 50.263 1.00 50.22 176 PRO B CA 1
ATOM 4195 C C . PRO B 1 176 ? 40.340 66.601 51.059 1.00 51.04 176 PRO B C 1
ATOM 4196 O O . PRO B 1 176 ? 41.168 67.501 50.952 1.00 50.83 176 PRO B O 1
ATOM 4200 N N . LEU B 1 177 ? 39.256 66.698 51.825 1.00 52.47 177 LEU B N 1
ATOM 4201 C CA . LEU B 1 177 ? 39.083 67.809 52.761 1.00 53.71 177 LEU B CA 1
ATOM 4202 C C . LEU B 1 177 ? 39.567 67.376 54.147 1.00 54.92 177 LEU B C 1
ATOM 4203 O O . LEU B 1 177 ? 38.848 66.702 54.890 1.00 55.17 177 LEU B O 1
ATOM 4208 N N . ASN B 1 178 ? 40.805 67.737 54.470 1.00 56.41 178 ASN B N 1
ATOM 4209 C CA . ASN B 1 178 ? 41.389 67.437 55.779 1.00 57.92 178 ASN B CA 1
ATOM 4210 C C . ASN B 1 178 ? 41.535 68.715 56.607 1.00 59.10 178 ASN B C 1
ATOM 4211 O O . ASN B 1 178 ? 42.295 69.614 56.245 1.00 58.92 178 ASN B O 1
ATOM 4216 N N . ARG B 1 179 ? 40.772 68.798 57.698 1.00 60.86 179 ARG B N 1
ATOM 4217 C CA . ARG B 1 179 ? 40.861 69.923 58.639 1.00 62.54 179 ARG B CA 1
ATOM 4218 C C . ARG B 1 179 ? 42.111 69.813 59.509 1.00 63.25 179 ARG B C 1
ATOM 4219 O O . ARG B 1 179 ? 42.693 70.824 59.907 1.00 63.27 179 ARG B O 1
ATOM 4227 N N . ASP B 1 180 ? 42.522 68.575 59.778 1.00 64.36 180 ASP B N 1
ATOM 4228 C CA . ASP B 1 180 ? 43.644 68.295 60.669 1.00 65.39 180 ASP B CA 1
ATOM 4229 C C . ASP B 1 180 ? 44.737 67.497 59.956 1.00 65.87 180 ASP B C 1
ATOM 4230 O O . ASP B 1 180 ? 44.877 67.573 58.727 1.00 66.08 180 ASP B O 1
ATOM 4235 N N . GLY B 1 181 ? 45.512 66.739 60.729 1.00 66.30 181 GLY B N 1
ATOM 4236 C CA . GLY B 1 181 ? 46.594 65.926 60.183 1.00 66.63 181 GLY B CA 1
ATOM 4237 C C . GLY B 1 181 ? 47.816 66.749 59.825 1.00 66.90 181 GLY B C 1
ATOM 4238 O O . GLY B 1 181 ? 47.886 67.947 60.123 1.00 66.76 181 GLY B O 1
ATOM 4239 N N . GLU B 1 182 ? 48.776 66.096 59.174 1.00 67.29 182 GLU B N 1
ATOM 4240 C CA . GLU B 1 182 ? 50.053 66.712 58.814 1.00 67.89 182 GLU B CA 1
ATOM 4241 C C . GLU B 1 182 ? 49.916 67.793 57.728 1.00 67.49 182 GLU B C 1
ATOM 4242 O O . GLU B 1 182 ? 50.572 68.841 57.802 1.00 67.57 182 GLU B O 1
ATOM 4248 N N . HIS B 1 183 ? 49.063 67.533 56.733 1.00 66.92 183 HIS B N 1
ATOM 4249 C CA . HIS B 1 183 ? 48.848 68.468 55.622 1.00 66.29 183 HIS B CA 1
ATOM 4250 C C . HIS B 1 183 ? 47.364 68.832 55.470 1.00 65.67 183 HIS B C 1
ATOM 4251 O O . HIS B 1 183 ? 46.643 68.190 54.691 1.00 65.56 183 HIS B O 1
ATOM 4258 N N . PRO B 1 184 ? 46.909 69.867 56.214 1.00 64.75 184 PRO B N 1
ATOM 4259 C CA . PRO B 1 184 ? 45.513 70.314 56.174 1.00 63.98 184 PRO B CA 1
ATOM 4260 C C . PRO B 1 184 ? 45.150 71.002 54.844 1.00 63.06 184 PRO B C 1
ATOM 4261 O O . PRO B 1 184 ? 45.992 71.686 54.253 1.00 62.86 184 PRO B O 1
ATOM 4265 N N . THR B 1 185 ? 43.906 70.818 54.394 1.00 61.93 185 THR B N 1
ATOM 4266 C CA . THR B 1 185 ? 43.468 71.269 53.061 1.00 60.83 185 THR B CA 1
ATOM 4267 C C . THR B 1 185 ? 42.251 72.203 53.072 1.00 60.30 185 THR B C 1
ATOM 4268 O O . THR B 1 185 ? 41.843 72.702 52.015 1.00 60.11 185 THR B O 1
ATOM 4272 N N . ARG B 1 186 ? 41.662 72.430 54.248 1.00 59.43 186 ARG B N 1
ATOM 4273 C CA . ARG B 1 186 ? 40.566 73.388 54.360 1.00 58.61 186 ARG B CA 1
ATOM 4274 C C . ARG B 1 186 ? 41.085 74.787 54.046 1.00 58.08 186 ARG B C 1
ATOM 4275 O O . ARG B 1 186 ? 42.078 75.230 54.630 1.00 57.88 186 ARG B O 1
ATOM 4283 N N . HIS B 1 187 ? 40.407 75.467 53.120 1.00 57.33 187 HIS B N 1
ATOM 4284 C CA . HIS B 1 187 ? 40.837 76.775 52.607 1.00 56.71 187 HIS B CA 1
ATOM 4285 C C . HIS B 1 187 ? 42.295 76.752 52.144 1.00 56.55 187 HIS B C 1
ATOM 4286 O O . HIS B 1 187 ? 43.018 77.740 52.294 1.00 56.48 187 HIS B O 1
ATOM 4293 N N . LEU B 1 188 ? 42.713 75.613 51.590 1.00 56.34 188 LEU B N 1
ATOM 4294 C CA . LEU B 1 188 ? 44.025 75.475 50.962 1.00 56.34 188 LEU B CA 1
ATOM 4295 C C . LEU B 1 188 ? 44.234 76.648 50.016 1.00 56.40 188 LEU B C 1
ATOM 4296 O O . LEU B 1 188 ? 45.358 77.123 49.853 1.00 56.29 188 LEU B O 1
ATOM 4301 N N . LEU B 1 189 ? 43.138 77.101 49.398 1.00 56.44 189 LEU B N 1
ATOM 4302 C CA . LEU B 1 189 ? 43.108 78.374 48.681 1.00 56.56 189 LEU B CA 1
ATOM 4303 C C . LEU B 1 189 ? 42.324 79.418 49.470 1.00 56.72 189 LEU B C 1
ATOM 4304 O O . LEU B 1 189 ? 41.099 79.517 49.365 1.00 56.70 189 LEU B O 1
ATOM 4309 N N . ASP B 1 190 ? 43.062 80.180 50.272 1.00 57.22 190 ASP B N 1
ATOM 4310 C CA . ASP B 1 190 ? 42.524 81.255 51.104 1.00 57.45 190 ASP B CA 1
ATOM 4311 C C . ASP B 1 190 ? 42.689 82.595 50.392 1.00 57.34 190 ASP B C 1
ATOM 4312 O O . ASP B 1 190 ? 43.241 82.641 49.291 1.00 57.21 190 ASP B O 1
ATOM 4317 N N . GLU B 1 191 ? 42.237 83.680 51.026 1.00 57.49 191 GLU B N 1
ATOM 4318 C CA . GLU B 1 191 ? 42.297 85.010 50.399 1.00 57.64 191 GLU B CA 1
ATOM 4319 C C . GLU B 1 191 ? 43.702 85.432 49.916 1.00 57.25 191 GLU B C 1
ATOM 4320 O O . GLU B 1 191 ? 43.825 85.912 48.790 1.00 57.37 191 GLU B O 1
ATOM 4326 N N . PRO B 1 192 ? 44.760 85.252 50.744 1.00 56.81 192 PRO B N 1
ATOM 4327 C CA . PRO B 1 192 ? 46.061 85.690 50.232 1.00 56.27 192 PRO B CA 1
ATOM 4328 C C . PRO B 1 192 ? 46.551 84.912 49.005 1.00 55.72 192 PRO B C 1
ATOM 4329 O O . PRO B 1 192 ? 47.169 85.503 48.122 1.00 55.84 192 PRO B O 1
ATOM 4333 N N . ARG B 1 193 ? 46.284 83.609 48.955 1.00 55.02 193 ARG B N 1
ATOM 4334 C CA . ARG B 1 193 ? 46.702 82.783 47.821 1.00 54.38 193 ARG B CA 1
ATOM 4335 C C . ARG B 1 193 ? 45.838 83.051 46.584 1.00 53.91 193 ARG B C 1
ATOM 4336 O O . ARG B 1 193 ? 46.350 83.089 45.463 1.00 53.93 193 ARG B O 1
ATOM 4344 N N . LEU B 1 194 ? 44.534 83.238 46.801 1.00 53.02 194 LEU B N 1
ATOM 4345 C CA . LEU B 1 194 ? 43.604 83.591 45.734 1.00 52.13 194 LEU B CA 1
ATOM 4346 C C . LEU B 1 194 ? 43.881 84.985 45.176 1.00 51.73 194 LEU B C 1
ATOM 4347 O O . LEU B 1 194 ? 43.840 85.190 43.957 1.00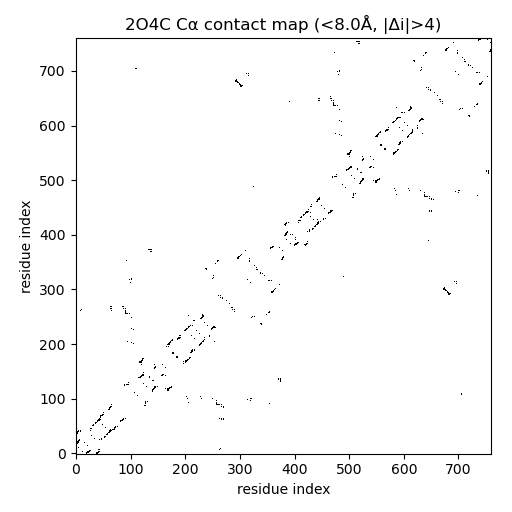 51.60 194 LEU B O 1
ATOM 4352 N N . ALA B 1 195 ? 44.169 85.933 46.070 1.00 50.90 195 ALA B N 1
ATOM 4353 C CA . ALA B 1 195 ? 44.466 87.318 45.689 1.00 49.94 195 ALA B CA 1
ATOM 4354 C C . ALA B 1 195 ? 45.772 87.447 44.925 1.00 49.18 195 ALA B C 1
ATOM 4355 O O . ALA B 1 195 ? 45.943 88.386 44.152 1.00 49.18 195 ALA B O 1
ATOM 4357 N N . ALA B 1 196 ? 46.688 86.507 45.149 1.00 48.37 196 ALA B N 1
ATOM 4358 C CA . ALA B 1 196 ? 47.992 86.502 44.484 1.00 47.96 196 ALA B CA 1
ATOM 4359 C C . ALA B 1 196 ? 47.984 85.833 43.097 1.00 47.71 196 ALA B C 1
ATOM 4360 O O . ALA B 1 196 ? 48.998 85.859 42.389 1.00 47.72 196 ALA B O 1
ATOM 4362 N N . LEU B 1 197 ? 46.854 85.231 42.717 1.00 47.15 197 LEU B N 1
ATOM 4363 C CA . LEU B 1 197 ? 46.736 84.568 41.415 1.00 46.71 197 LEU B CA 1
ATOM 4364 C C . LEU B 1 197 ? 46.862 85.583 40.294 1.00 46.23 197 LEU B C 1
ATOM 4365 O O . LEU B 1 197 ? 46.077 86.521 40.209 1.00 46.26 197 LEU B O 1
ATOM 4370 N N . ARG B 1 198 ? 47.870 85.393 39.452 1.00 45.82 198 ARG B N 1
ATOM 4371 C CA . ARG B 1 198 ? 48.149 86.297 38.350 1.00 45.76 198 ARG B CA 1
ATOM 4372 C C . ARG B 1 198 ? 46.947 86.423 37.415 1.00 45.15 198 ARG B C 1
ATOM 4373 O O . ARG B 1 198 ? 46.212 85.446 37.226 1.00 44.62 198 ARG B O 1
ATOM 4381 N N . PRO B 1 199 ? 46.734 87.633 36.845 1.00 44.57 199 PRO B N 1
ATOM 4382 C CA . PRO B 1 199 ? 45.654 87.854 35.877 1.00 43.99 199 PRO B CA 1
ATOM 4383 C C . PRO B 1 199 ? 45.677 86.824 34.741 1.00 43.27 199 PRO B C 1
ATOM 4384 O O . PRO B 1 199 ? 46.745 86.518 34.205 1.00 42.89 199 PRO B O 1
ATOM 4388 N N . GLY B 1 200 ? 44.506 86.276 34.417 1.00 42.52 200 GLY B N 1
ATOM 4389 C CA . GLY B 1 200 ? 44.367 85.286 33.342 1.00 41.83 200 GLY B CA 1
ATOM 4390 C C . GLY B 1 200 ? 44.650 83.849 33.755 1.00 41.26 200 GLY B C 1
ATOM 4391 O O . GLY B 1 200 ? 44.807 82.979 32.897 1.00 41.49 200 GLY B O 1
ATOM 4392 N N . THR B 1 201 ? 44.738 83.612 35.064 1.00 40.34 201 THR B N 1
ATOM 4393 C CA . THR B 1 201 ? 44.948 82.281 35.625 1.00 39.58 201 THR B CA 1
ATOM 4394 C C . THR B 1 201 ? 43.599 81.555 35.676 1.00 38.83 201 THR B C 1
ATOM 4395 O O . THR B 1 201 ? 42.559 82.188 35.854 1.00 38.52 201 THR B O 1
ATOM 4399 N N . TRP B 1 202 ? 43.614 80.234 35.492 1.00 38.01 202 TRP B N 1
ATOM 4400 C CA . TRP B 1 202 ? 42.380 79.453 35.554 1.00 37.60 202 TRP B CA 1
ATOM 4401 C C . TRP B 1 202 ? 42.365 78.570 36.791 1.00 37.56 202 TRP B C 1
ATOM 4402 O O . TRP B 1 202 ? 43.399 78.027 37.191 1.00 37.96 202 TRP B O 1
ATOM 4413 N N . LEU B 1 203 ? 41.178 78.407 37.366 1.00 37.26 203 LEU B N 1
ATOM 4414 C CA . LEU B 1 203 ? 40.992 77.574 38.540 1.00 37.02 203 LEU B CA 1
ATOM 4415 C C . LEU B 1 203 ? 39.808 76.617 38.375 1.00 36.95 203 LEU B C 1
ATOM 4416 O O . LEU B 1 203 ? 38.686 77.043 38.076 1.00 36.63 203 LEU B O 1
ATOM 4421 N N . VAL B 1 204 ? 40.077 75.327 38.580 1.00 36.77 204 VAL B N 1
ATOM 4422 C CA . VAL B 1 204 ? 39.035 74.310 38.639 1.00 36.62 204 VAL B CA 1
ATOM 4423 C C . VAL B 1 204 ? 39.033 73.691 40.047 1.00 37.11 204 VAL B C 1
ATOM 4424 O O . VAL B 1 204 ? 40.071 73.236 40.532 1.00 37.10 204 VAL B O 1
ATOM 4428 N N . ASN B 1 205 ? 37.878 73.701 40.710 1.00 37.37 205 ASN B N 1
ATOM 4429 C CA . ASN B 1 205 ? 37.701 72.914 41.933 1.00 37.70 205 ASN B CA 1
ATOM 4430 C C . ASN B 1 205 ? 36.510 71.966 41.854 1.00 37.82 205 ASN B C 1
ATOM 4431 O O . ASN B 1 205 ? 35.352 72.382 41.978 1.00 38.08 205 ASN B O 1
ATOM 4436 N N . ALA B 1 206 ? 36.823 70.687 41.647 1.00 38.29 206 ALA B N 1
ATOM 4437 C CA . ALA B 1 206 ? 35.849 69.600 41.733 1.00 38.92 206 ALA B CA 1
ATOM 4438 C C . ALA B 1 206 ? 36.278 68.547 42.767 1.00 39.50 206 ALA B C 1
ATOM 4439 O O . ALA B 1 206 ? 36.005 67.350 42.599 1.00 39.63 206 ALA B O 1
ATOM 4441 N N . SER B 1 207 ? 36.967 68.990 43.818 1.00 40.03 207 SER B N 1
ATOM 4442 C CA . SER B 1 207 ? 37.298 68.116 44.957 1.00 40.54 207 SER B CA 1
ATOM 4443 C C . SER B 1 207 ? 36.205 68.210 46.031 1.00 41.05 207 SER B C 1
ATOM 4444 O O . SER B 1 207 ? 35.162 67.555 45.918 1.00 41.06 207 SER B O 1
ATOM 4447 N N . ARG B 1 208 ? 36.437 69.027 47.055 1.00 41.77 208 ARG B N 1
ATOM 4448 C CA . ARG B 1 208 ? 35.401 69.358 48.040 1.00 42.87 208 ARG B CA 1
ATOM 4449 C C . ARG B 1 208 ? 35.305 70.872 48.203 1.00 42.86 208 ARG B C 1
ATOM 4450 O O . ARG B 1 208 ? 36.298 71.575 48.055 1.00 42.71 208 ARG B O 1
ATOM 4458 N N . GLY B 1 209 ? 34.103 71.362 48.493 1.00 43.43 209 GLY B N 1
ATOM 4459 C CA . GLY B 1 209 ? 33.836 72.798 48.571 1.00 44.18 209 GLY B CA 1
ATOM 4460 C C . GLY B 1 209 ? 34.829 73.581 49.407 1.00 45.12 209 GLY B C 1
ATOM 4461 O O . GLY B 1 209 ? 35.514 74.470 48.897 1.00 45.42 209 GLY B O 1
ATOM 4462 N N . ALA B 1 210 ? 34.928 73.234 50.690 1.00 45.80 210 ALA B N 1
ATOM 4463 C CA . ALA B 1 210 ? 35.729 74.003 51.659 1.00 46.08 210 ALA B CA 1
ATOM 4464 C C . ALA B 1 210 ? 37.248 73.984 51.444 1.00 46.24 210 ALA B C 1
ATOM 4465 O O . ALA B 1 210 ? 37.993 74.487 52.286 1.00 46.90 210 ALA B O 1
ATOM 4467 N N . VAL B 1 211 ? 37.710 73.413 50.332 1.00 46.43 211 VAL B N 1
ATOM 4468 C CA . VAL B 1 211 ? 39.125 73.497 49.950 1.00 46.24 211 VAL B CA 1
ATOM 4469 C C . VAL B 1 211 ? 39.440 74.902 49.420 1.00 46.36 211 VAL B C 1
ATOM 4470 O O . VAL B 1 211 ? 40.571 75.374 49.505 1.00 46.38 211 VAL B O 1
ATOM 4474 N N . VAL B 1 212 ? 38.426 75.569 48.882 1.00 46.82 212 VAL B N 1
ATOM 4475 C CA . VAL B 1 212 ? 38.552 76.961 48.452 1.00 47.10 212 VAL B CA 1
ATOM 4476 C C . VAL B 1 212 ? 37.698 77.831 49.367 1.00 47.71 212 VAL B C 1
ATOM 4477 O O . VAL B 1 212 ? 36.566 77.469 49.706 1.00 47.77 212 VAL B O 1
ATOM 4481 N N . ASP B 1 213 ? 38.252 78.971 49.768 1.00 48.40 213 ASP B N 1
ATOM 4482 C CA . ASP B 1 213 ? 37.506 79.983 50.502 1.00 49.16 213 ASP B CA 1
ATOM 4483 C C . ASP B 1 213 ? 36.517 80.657 49.553 1.00 49.44 213 ASP B C 1
ATOM 4484 O O . ASP B 1 213 ? 36.849 81.651 48.895 1.00 49.53 213 ASP B O 1
ATOM 4489 N N . ASN B 1 214 ? 35.300 80.116 49.496 1.00 50.08 214 ASN B N 1
ATOM 4490 C CA . ASN B 1 214 ? 34.268 80.593 48.556 1.00 50.65 214 ASN B CA 1
ATOM 4491 C C . ASN B 1 214 ? 33.946 82.074 48.670 1.00 51.21 214 ASN B C 1
ATOM 4492 O O . ASN B 1 214 ? 33.733 82.739 47.656 1.00 51.57 214 ASN B O 1
ATOM 4497 N N . GLN B 1 215 ? 33.904 82.586 49.902 1.00 52.04 215 GLN B N 1
ATOM 4498 C CA . GLN B 1 215 ? 33.525 83.985 50.146 1.00 52.53 215 GLN B CA 1
ATOM 4499 C C . GLN B 1 215 ? 34.615 84.956 49.720 1.00 52.13 215 GLN B C 1
ATOM 4500 O O . GLN B 1 215 ? 34.324 86.007 49.153 1.00 52.62 215 GLN B O 1
ATOM 4506 N N . ALA B 1 216 ? 35.866 84.597 49.988 1.00 51.97 216 ALA B N 1
ATOM 4507 C CA . ALA B 1 216 ? 37.015 85.342 49.482 1.00 52.03 216 ALA B CA 1
ATOM 4508 C C . ALA B 1 216 ? 37.041 85.337 47.949 1.00 52.16 216 ALA B C 1
ATOM 4509 O O . ALA B 1 216 ? 37.261 86.377 47.327 1.00 52.11 216 ALA B O 1
ATOM 4511 N N . LEU B 1 217 ? 36.804 84.165 47.352 1.00 52.19 217 LEU B N 1
ATOM 4512 C CA . LEU B 1 217 ? 36.758 84.028 45.895 1.00 52.10 217 LEU B CA 1
ATOM 4513 C C . LEU B 1 217 ? 35.682 84.933 45.280 1.00 52.03 217 LEU B C 1
ATOM 4514 O O . LEU B 1 217 ? 35.953 85.659 44.321 1.00 51.57 217 LEU B O 1
ATOM 4519 N N . ARG B 1 218 ? 34.473 84.895 45.842 1.00 52.39 218 ARG B N 1
ATOM 4520 C CA . ARG B 1 218 ? 33.375 85.744 45.365 1.00 53.28 218 ARG B CA 1
ATOM 4521 C C . ARG B 1 218 ? 33.749 87.224 45.370 1.00 53.47 218 ARG B C 1
ATOM 4522 O O . ARG B 1 218 ? 33.566 87.921 44.367 1.00 53.59 218 ARG B O 1
ATOM 4530 N N . ARG B 1 219 ? 34.285 87.688 46.498 1.00 53.80 219 ARG B N 1
ATOM 4531 C CA . ARG B 1 219 ? 34.644 89.096 46.671 1.00 54.27 219 ARG B CA 1
ATOM 4532 C C . ARG B 1 219 ? 35.793 89.501 45.753 1.00 53.42 219 ARG B C 1
ATOM 4533 O O . ARG B 1 219 ? 35.787 90.598 45.198 1.00 53.30 219 ARG B O 1
ATOM 4541 N N . LEU B 1 220 ? 36.758 88.602 45.582 1.00 52.94 220 LEU B N 1
ATOM 4542 C CA . LEU B 1 220 ? 37.868 88.822 44.651 1.00 52.74 220 LEU B CA 1
ATOM 4543 C C . LEU B 1 220 ? 37.412 88.986 43.207 1.00 52.37 220 LEU B C 1
ATOM 4544 O O . LEU B 1 220 ? 37.948 89.815 42.482 1.00 52.57 220 LEU B O 1
ATOM 4549 N N . LEU B 1 221 ? 36.418 88.196 42.806 1.00 52.01 221 LEU B N 1
ATOM 4550 C CA . LEU B 1 221 ? 35.847 88.272 41.463 1.00 51.58 221 LEU B CA 1
ATOM 4551 C C . LEU B 1 221 ? 34.959 89.497 41.297 1.00 51.69 221 LEU B C 1
ATOM 4552 O O . LEU B 1 221 ? 35.061 90.208 40.292 1.00 51.78 221 LEU B O 1
ATOM 4557 N N . GLU B 1 222 ? 34.092 89.742 42.282 1.00 51.66 222 GLU B N 1
ATOM 4558 C CA . GLU B 1 222 ?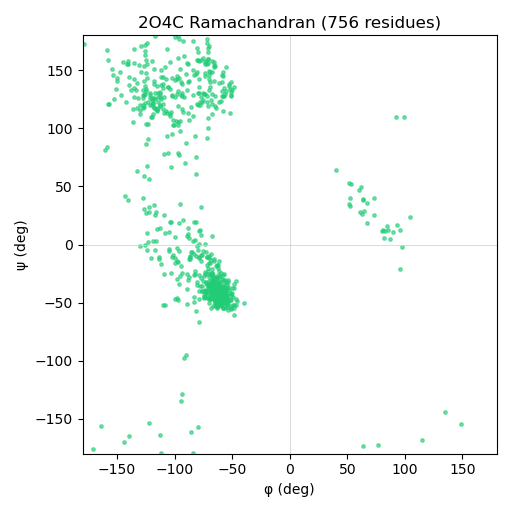 33.278 90.963 42.312 1.00 51.87 222 GLU B CA 1
ATOM 4559 C C . GLU B 1 222 ? 34.158 92.202 42.222 1.00 51.61 222 GLU B C 1
ATOM 4560 O O . GLU B 1 222 ? 33.793 93.180 41.571 1.00 51.62 222 GLU B O 1
ATOM 4566 N N . GLY B 1 223 ? 35.321 92.136 42.868 1.00 51.39 223 GLY B N 1
ATOM 4567 C CA . GLY B 1 223 ? 36.311 93.208 42.829 1.00 51.41 223 GLY B CA 1
ATOM 4568 C C . GLY B 1 223 ? 36.968 93.404 41.474 1.00 51.23 223 GLY B C 1
ATOM 4569 O O . GLY B 1 223 ? 37.648 94.411 41.247 1.00 51.52 223 GLY B O 1
ATOM 4570 N N . GLY B 1 224 ? 36.781 92.440 40.572 1.00 50.86 224 GLY B N 1
ATOM 4571 C CA . GLY B 1 224 ? 37.283 92.561 39.203 1.00 49.90 224 GLY B CA 1
ATOM 4572 C C . GLY B 1 224 ? 38.514 91.733 38.891 1.00 49.32 224 GLY B C 1
ATOM 4573 O O . GLY B 1 224 ? 39.256 92.063 37.963 1.00 49.54 224 GLY B O 1
ATOM 4574 N N . ALA B 1 225 ? 38.735 90.656 39.651 1.00 48.39 225 ALA B N 1
ATOM 4575 C CA . ALA B 1 225 ? 39.874 89.762 39.405 1.00 47.59 225 ALA B CA 1
ATOM 4576 C C . ALA B 1 225 ? 39.775 89.139 38.009 1.00 46.88 225 ALA B C 1
ATOM 4577 O O . ALA B 1 225 ? 38.690 88.761 37.565 1.00 47.18 225 ALA B O 1
ATOM 4579 N N . ASP B 1 226 ? 40.911 89.061 37.326 1.00 45.69 226 ASP B N 1
ATOM 4580 C CA . ASP B 1 226 ? 40.988 88.511 35.988 1.00 44.73 226 ASP B CA 1
ATOM 4581 C C . ASP B 1 226 ? 41.269 87.014 36.092 1.00 44.00 226 ASP B C 1
ATOM 4582 O O . ASP B 1 226 ? 42.427 86.586 36.081 1.00 44.13 226 ASP B O 1
ATOM 4587 N N . LEU B 1 227 ? 40.199 86.229 36.210 1.00 42.83 227 LEU B N 1
ATOM 4588 C CA . LEU B 1 227 ? 40.300 84.774 36.355 1.00 42.20 227 LEU B CA 1
ATOM 4589 C C . LEU B 1 227 ? 39.220 84.050 35.557 1.00 41.28 227 LEU B C 1
ATOM 4590 O O . LEU B 1 227 ? 38.188 84.634 35.227 1.00 41.21 227 LEU B O 1
ATOM 4595 N N . GLU B 1 228 ? 39.476 82.783 35.236 1.00 40.19 228 GLU B N 1
ATOM 4596 C CA . GLU B 1 228 ? 38.412 81.861 34.832 1.00 38.64 228 GLU B CA 1
ATOM 4597 C C . GLU B 1 228 ? 38.266 80.804 35.909 1.00 37.95 228 GLU B C 1
ATOM 4598 O O . GLU B 1 228 ? 39.248 80.189 36.328 1.00 37.60 228 GLU B O 1
ATOM 4604 N N . VAL B 1 229 ? 37.031 80.603 36.350 1.00 37.49 229 VAL B N 1
ATOM 4605 C CA . VAL B 1 229 ? 36.741 79.702 37.454 1.00 37.32 229 VAL B CA 1
ATOM 4606 C C . VAL B 1 229 ? 35.658 78.677 37.098 1.00 37.35 229 VAL B C 1
ATOM 4607 O O . VAL B 1 229 ? 34.590 79.027 36.612 1.00 37.16 229 VAL B O 1
ATOM 4611 N N . ALA B 1 230 ? 35.970 77.408 37.335 1.00 37.66 230 ALA B N 1
ATOM 4612 C CA . ALA B 1 230 ? 34.997 76.326 37.266 1.00 37.94 230 ALA B CA 1
ATOM 4613 C C . ALA B 1 230 ? 34.882 75.689 38.653 1.00 38.06 230 ALA B C 1
ATOM 4614 O O . ALA B 1 230 ? 35.870 75.172 39.183 1.00 37.97 230 ALA B O 1
ATOM 4616 N N . LEU B 1 231 ? 33.687 75.751 39.243 1.00 38.26 231 LEU B N 1
ATOM 4617 C CA . LEU B 1 231 ? 33.417 75.064 40.513 1.00 38.74 231 LEU B CA 1
ATOM 4618 C C . LEU B 1 231 ? 32.314 74.018 40.389 1.00 38.97 231 LEU B C 1
ATOM 4619 O O . LEU B 1 231 ? 31.184 74.335 40.012 1.00 39.17 231 LEU B O 1
ATOM 4624 N N . ASP B 1 232 ? 32.649 72.777 40.722 1.00 39.59 232 ASP B N 1
ATOM 4625 C CA . ASP B 1 232 ? 31.662 71.714 40.852 1.00 40.23 232 ASP B CA 1
ATOM 4626 C C . ASP B 1 232 ? 31.304 71.471 42.328 1.00 41.43 232 ASP B C 1
ATOM 4627 O O . ASP B 1 232 ? 30.292 70.832 42.633 1.00 41.71 232 ASP B O 1
ATOM 4632 N N . VAL B 1 233 ? 32.140 71.978 43.239 1.00 42.29 233 VAL B N 1
ATOM 4633 C CA . VAL B 1 233 ? 31.947 71.781 44.685 1.00 43.00 233 VAL B CA 1
ATOM 4634 C C . VAL B 1 233 ? 31.926 73.103 45.455 1.00 43.95 233 VAL B C 1
ATOM 4635 O O . VAL B 1 233 ? 32.735 73.997 45.199 1.00 44.08 233 VAL B O 1
ATOM 4639 N N . TRP B 1 234 ? 30.986 73.216 46.390 1.00 45.22 234 TRP B N 1
ATOM 4640 C CA . TRP B 1 234 ? 30.668 74.491 47.038 1.00 46.74 234 TRP B CA 1
ATOM 4641 C C . TRP B 1 234 ? 30.740 74.376 48.562 1.00 48.07 234 TRP B C 1
ATOM 4642 O O . TRP B 1 234 ? 30.548 73.292 49.116 1.00 48.21 234 TRP B O 1
ATOM 4653 N N . GLU B 1 235 ? 31.008 75.498 49.230 1.00 49.70 235 GLU B N 1
ATOM 4654 C CA . GLU B 1 235 ? 31.186 75.510 50.685 1.00 51.48 235 GLU B CA 1
ATOM 4655 C C . GLU B 1 235 ? 29.952 75.172 51.521 1.00 52.16 235 GLU B C 1
ATOM 4656 O O . GLU B 1 235 ? 30.088 74.558 52.585 1.00 53.15 235 GLU B O 1
ATOM 4662 N N . GLY B 1 236 ? 28.760 75.542 51.060 1.00 52.60 236 GLY B N 1
ATOM 4663 C CA . GLY B 1 236 ? 27.549 75.270 51.852 1.00 52.88 236 GLY B CA 1
ATOM 4664 C C . GLY B 1 236 ? 26.503 74.353 51.235 1.00 53.10 236 GLY B C 1
ATOM 4665 O O . GLY B 1 236 ? 25.307 74.535 51.481 1.00 53.23 236 GLY B O 1
ATOM 4666 N N . GLU B 1 237 ? 26.948 73.361 50.458 1.00 52.96 237 GLU B N 1
ATOM 4667 C CA . GLU B 1 237 ? 26.056 72.438 49.734 1.00 52.78 237 GLU B CA 1
ATOM 4668 C C . GLU B 1 237 ? 24.944 71.859 50.612 1.00 53.00 237 GLU B C 1
ATOM 4669 O O . GLU B 1 237 ? 25.220 71.435 51.737 1.00 52.92 237 GLU B O 1
ATOM 4675 N N . PRO B 1 238 ? 23.688 71.821 50.103 1.00 52.99 238 PRO B N 1
ATOM 4676 C CA . PRO B 1 238 ? 23.183 72.191 48.769 1.00 52.92 238 PRO B CA 1
ATOM 4677 C C . PRO B 1 238 ? 22.895 73.683 48.557 1.00 52.98 238 PRO B C 1
ATOM 4678 O O . PRO B 1 238 ? 22.158 74.040 47.637 1.00 52.85 238 PRO B O 1
ATOM 4682 N N . GLN B 1 239 ? 23.467 74.540 49.396 1.00 53.12 239 GLN B N 1
ATOM 4683 C CA . GLN B 1 239 ? 23.254 75.979 49.296 1.00 53.27 239 GLN B CA 1
ATOM 4684 C C . GLN B 1 239 ? 24.504 76.626 48.718 1.00 53.07 239 GLN B C 1
ATOM 4685 O O . GLN B 1 239 ? 25.325 77.182 49.454 1.00 53.30 239 GLN B O 1
ATOM 4691 N N . ALA B 1 240 ? 24.652 76.530 47.398 1.00 52.58 240 ALA B N 1
ATOM 4692 C CA . ALA B 1 240 ? 25.741 77.192 46.691 1.00 52.14 240 ALA B CA 1
ATOM 4693 C C . ALA B 1 240 ? 25.546 78.705 46.688 1.00 51.89 240 ALA B C 1
ATOM 4694 O O . ALA B 1 240 ? 24.422 79.197 46.582 1.00 51.85 240 ALA B O 1
ATOM 4696 N N . ASP B 1 241 ? 26.654 79.426 46.820 1.00 51.86 241 ASP B N 1
ATOM 4697 C CA . ASP B 1 241 ? 26.677 80.884 46.804 1.00 51.82 241 ASP B CA 1
ATOM 4698 C C . ASP B 1 241 ? 26.300 81.376 45.402 1.00 51.85 241 ASP B C 1
ATOM 4699 O O . ASP B 1 241 ? 27.060 81.159 44.448 1.00 52.12 241 ASP B O 1
ATOM 4704 N N . PRO B 1 242 ? 25.125 82.030 45.267 1.00 51.60 242 PRO B N 1
ATOM 4705 C CA . PRO B 1 242 ? 24.610 82.403 43.941 1.00 51.28 242 PRO B CA 1
ATOM 4706 C C . PRO B 1 242 ? 25.355 83.563 43.283 1.00 50.99 242 PRO B C 1
ATOM 4707 O O . PRO B 1 242 ? 25.340 83.686 42.052 1.00 51.17 242 PRO B O 1
ATOM 4711 N N . GLU B 1 243 ? 25.998 84.399 44.094 1.00 50.41 243 GLU B N 1
ATOM 4712 C CA . GLU B 1 243 ? 26.754 85.544 43.582 1.00 50.04 243 GLU B CA 1
ATOM 4713 C C . GLU B 1 243 ? 28.145 85.088 43.159 1.00 49.06 243 GLU B C 1
ATOM 4714 O O . GLU B 1 243 ? 28.777 85.708 42.306 1.00 49.09 243 GLU B O 1
ATOM 4720 N N . LEU B 1 244 ? 28.620 84.009 43.776 1.00 48.02 244 LEU B N 1
ATOM 4721 C CA . LEU B 1 244 ? 29.854 83.368 43.343 1.00 46.97 244 LEU B CA 1
ATOM 4722 C C . LEU B 1 244 ? 29.627 82.591 42.037 1.00 46.34 244 LEU B C 1
ATOM 4723 O O . LEU B 1 244 ? 30.447 82.669 41.125 1.00 46.13 244 LEU B O 1
ATOM 4728 N N . ALA B 1 245 ? 28.511 81.864 41.964 1.00 45.45 245 ALA B N 1
ATOM 4729 C CA . ALA B 1 245 ? 28.154 81.060 40.788 1.00 45.03 245 ALA B CA 1
ATOM 4730 C C . ALA B 1 245 ? 28.036 81.902 39.523 1.00 44.73 245 ALA B C 1
ATOM 4731 O O . ALA B 1 245 ? 28.482 81.480 38.456 1.00 44.43 245 ALA B O 1
ATOM 4733 N N . ALA B 1 246 ? 27.459 83.098 39.670 1.00 44.38 246 ALA B N 1
ATOM 4734 C CA . ALA B 1 246 ? 27.261 84.047 38.572 1.00 44.01 246 ALA B CA 1
ATOM 4735 C C . ALA B 1 246 ? 28.574 84.556 37.982 1.00 43.86 246 ALA B C 1
ATOM 4736 O O . ALA B 1 246 ? 28.603 85.073 36.863 1.00 43.76 246 ALA B O 1
ATOM 4738 N N . ARG B 1 247 ? 29.653 84.399 38.742 1.00 43.63 247 ARG B N 1
ATOM 4739 C CA . ARG B 1 247 ? 30.977 84.865 38.345 1.00 43.31 247 ARG B CA 1
ATOM 4740 C C . ARG B 1 247 ? 31.872 83.708 37.907 1.00 42.21 247 ARG B C 1
ATOM 4741 O O . ARG B 1 247 ? 33.007 83.924 37.472 1.00 42.02 247 ARG B O 1
ATOM 4749 N N . CYS B 1 248 ? 31.376 82.480 38.055 1.00 40.92 248 CYS B N 1
ATOM 4750 C CA . CYS B 1 248 ? 32.091 81.312 37.566 1.00 39.55 248 CYS B CA 1
ATOM 4751 C C . CYS B 1 248 ? 31.721 81.067 36.113 1.00 38.62 248 CYS B C 1
ATOM 4752 O O . CYS B 1 248 ? 30.563 81.232 35.730 1.00 38.62 248 CYS B O 1
ATOM 4755 N N . LEU B 1 249 ? 32.709 80.673 35.315 1.00 37.72 249 LEU B N 1
ATOM 4756 C CA . LEU B 1 249 ? 32.486 80.248 33.934 1.00 37.00 249 LEU B CA 1
ATOM 4757 C C . LEU B 1 249 ? 31.653 78.966 33.939 1.00 36.55 249 LEU B C 1
ATOM 4758 O O . LEU B 1 249 ? 30.625 78.885 33.271 1.00 35.82 249 LEU B O 1
ATOM 4763 N N . ILE B 1 250 ? 32.108 77.974 34.703 1.00 35.74 250 ILE B N 1
ATOM 4764 C CA . ILE B 1 250 ? 31.366 76.733 34.865 1.00 35.60 250 ILE B CA 1
ATOM 4765 C C . ILE B 1 250 ? 30.967 76.546 36.333 1.00 35.52 250 ILE B C 1
ATOM 4766 O O . ILE B 1 250 ? 31.805 76.585 37.227 1.00 35.34 250 ILE B O 1
ATOM 4771 N N . ALA B 1 251 ? 29.675 76.342 36.562 1.00 36.09 251 ALA B N 1
ATOM 4772 C CA . ALA B 1 251 ? 29.132 76.154 37.905 1.00 36.50 251 ALA B CA 1
ATOM 4773 C C . ALA B 1 251 ? 28.147 74.992 37.858 1.00 36.71 251 ALA B C 1
ATOM 4774 O O . ALA B 1 251 ? 27.133 75.053 37.158 1.00 36.72 251 ALA B O 1
ATOM 4776 N N . THR B 1 252 ? 28.471 73.926 38.582 1.00 36.82 252 THR B N 1
ATOM 4777 C CA . THR B 1 252 ? 27.681 72.700 38.551 1.00 37.44 252 THR B CA 1
ATOM 4778 C C . THR B 1 252 ? 27.470 72.160 39.977 1.00 37.88 252 THR B C 1
ATOM 4779 O O . THR B 1 252 ? 28.261 72.470 40.880 1.00 38.20 252 THR B O 1
ATOM 4783 N N . PRO B 1 253 ? 26.400 71.370 40.196 1.00 38.15 253 PRO B N 1
ATOM 4784 C CA . PRO B 1 253 ? 26.087 70.938 41.563 1.00 38.44 253 PRO B CA 1
ATOM 4785 C C . PRO B 1 253 ? 26.725 69.606 41.966 1.00 38.74 253 PRO B C 1
ATOM 4786 O O . PRO B 1 253 ? 26.021 68.608 42.117 1.00 38.83 253 PRO B O 1
ATOM 4790 N N . HIS B 1 254 ? 28.042 69.589 42.141 1.00 39.23 254 HIS B N 1
ATOM 4791 C CA . HIS B 1 254 ? 28.743 68.401 42.624 1.00 39.91 254 HIS B CA 1
ATOM 4792 C C . HIS B 1 254 ? 28.378 67.153 41.808 1.00 40.12 254 HIS B C 1
ATOM 4793 O O . HIS B 1 254 ? 27.974 66.119 42.362 1.00 40.63 254 HIS B O 1
ATOM 4800 N N . ILE B 1 255 ? 28.521 67.253 40.488 1.00 40.06 255 ILE B N 1
ATOM 4801 C CA . ILE B 1 255 ? 28.159 66.150 39.590 1.00 39.60 255 ILE B CA 1
ATOM 4802 C C . ILE B 1 255 ? 29.310 65.697 38.700 1.00 39.65 255 ILE B C 1
ATOM 4803 O O . ILE B 1 255 ? 29.128 64.812 37.870 1.00 39.94 255 ILE B O 1
ATOM 4808 N N . ALA B 1 256 ? 30.483 66.304 38.863 1.00 39.76 256 ALA B N 1
ATOM 4809 C CA . ALA B 1 256 ? 31.649 65.939 38.057 1.00 40.08 256 ALA B CA 1
ATOM 4810 C C . ALA B 1 256 ? 31.818 64.420 37.963 1.00 40.71 256 ALA B C 1
ATOM 4811 O O . ALA B 1 256 ? 31.985 63.872 36.869 1.00 40.97 256 ALA B O 1
ATOM 4813 N N . GLY B 1 257 ? 31.748 63.741 39.107 1.00 41.32 257 GLY B N 1
ATOM 4814 C CA . GLY B 1 257 ? 31.929 62.293 39.151 1.00 42.28 257 GLY B CA 1
ATOM 4815 C C . GLY B 1 257 ? 30.761 61.453 38.653 1.00 42.97 257 GLY B C 1
ATOM 4816 O O . GLY B 1 257 ? 30.892 60.231 38.534 1.00 43.49 257 GLY B O 1
ATOM 4817 N N . TYR B 1 258 ? 29.641 62.107 38.326 1.00 43.17 258 TYR B N 1
ATOM 4818 C CA . TYR B 1 258 ? 28.347 61.443 38.112 1.00 43.25 258 TYR B CA 1
ATOM 4819 C C . TYR B 1 258 ? 28.123 60.701 36.785 1.00 43.20 258 TYR B C 1
ATOM 4820 O O . TYR B 1 258 ? 26.985 60.623 36.297 1.00 42.98 258 TYR B O 1
ATOM 4829 N N . SER B 1 259 ? 29.185 60.140 36.217 1.00 43.26 259 SER B N 1
ATOM 4830 C CA . SER B 1 259 ? 29.044 59.272 35.051 1.00 43.81 259 SER B CA 1
ATOM 4831 C C . SER B 1 259 ? 28.277 57.986 35.369 1.00 44.24 259 SER B C 1
ATOM 4832 O O . SER B 1 259 ? 28.265 57.514 36.510 1.00 44.27 259 SER B O 1
ATOM 4835 N N . LEU B 1 260 ? 27.642 57.442 34.334 1.00 45.02 260 LEU B N 1
ATOM 4836 C CA . LEU B 1 260 ? 26.881 56.196 34.378 1.00 45.46 260 LEU B CA 1
ATOM 4837 C C . LEU B 1 260 ? 27.758 55.050 34.880 1.00 45.61 260 LEU B C 1
ATOM 4838 O O . LEU B 1 260 ? 27.358 54.294 35.763 1.00 45.69 260 LEU B O 1
ATOM 4843 N N . GLU B 1 261 ? 28.957 54.940 34.312 1.00 45.90 261 GLU B N 1
ATOM 4844 C CA . GLU B 1 261 ? 29.957 53.966 34.748 1.00 45.95 261 GLU B CA 1
ATOM 4845 C C . GLU B 1 261 ? 30.341 54.169 36.210 1.00 46.71 261 GLU B C 1
ATOM 4846 O O . GLU B 1 261 ? 30.398 53.209 36.968 1.00 47.25 261 GLU B O 1
ATOM 4852 N N . GLY B 1 262 ? 30.581 55.415 36.605 1.00 47.09 262 GLY B N 1
ATOM 4853 C CA . GLY B 1 262 ? 31.000 55.729 37.969 1.00 48.08 262 GLY B CA 1
ATOM 4854 C C . GLY B 1 262 ? 30.022 55.335 39.066 1.00 48.82 262 GLY B C 1
ATOM 4855 O O . GLY B 1 262 ? 30.428 55.088 40.206 1.00 49.37 262 GLY B O 1
ATOM 4856 N N . LYS B 1 263 ? 28.736 55.274 38.732 1.00 49.08 263 LYS B N 1
ATOM 4857 C CA . LYS B 1 263 ? 27.709 54.914 39.701 1.00 49.59 263 LYS B CA 1
ATOM 4858 C C . LYS B 1 263 ? 27.582 53.398 39.887 1.00 49.35 263 LYS B C 1
ATOM 4859 O O . LYS B 1 263 ? 27.112 52.930 40.928 1.00 49.77 263 LYS B O 1
ATOM 4865 N N . LEU B 1 264 ? 28.020 52.644 38.883 1.00 48.93 264 LEU B N 1
ATOM 4866 C CA . LEU B 1 264 ? 27.936 51.190 38.888 1.00 48.33 264 LEU B CA 1
ATOM 4867 C C . LEU B 1 264 ? 29.285 50.542 39.201 1.00 48.40 264 LEU B C 1
ATOM 4868 O O . LEU B 1 264 ? 29.338 49.408 39.705 1.00 48.27 264 LEU B O 1
ATOM 4873 N N . ARG B 1 265 ? 30.365 51.271 38.914 1.00 47.82 265 ARG B N 1
ATOM 4874 C CA . ARG B 1 265 ? 31.727 50.784 39.114 1.00 47.37 265 ARG B CA 1
ATOM 4875 C C . ARG B 1 265 ? 32.040 50.460 40.587 1.00 47.23 265 ARG B C 1
ATOM 4876 O O . ARG B 1 265 ? 32.803 49.532 40.875 1.00 47.13 265 ARG B O 1
ATOM 4884 N N . GLY B 1 266 ? 31.444 51.218 41.506 1.00 46.71 266 GLY B N 1
ATOM 4885 C CA . GLY B 1 266 ? 31.584 50.963 42.937 1.00 46.35 266 GLY B CA 1
ATOM 4886 C C . GLY B 1 266 ? 31.210 49.546 43.350 1.00 46.05 266 GLY B C 1
ATOM 4887 O O . GLY B 1 266 ? 31.986 48.857 44.020 1.00 45.81 266 GLY B O 1
ATOM 4888 N N . THR B 1 267 ? 30.015 49.122 42.937 1.00 45.41 267 THR B N 1
ATOM 4889 C CA . THR B 1 267 ? 29.529 47.768 43.149 1.00 44.69 267 THR B CA 1
ATOM 4890 C C . THR B 1 267 ? 30.450 46.738 42.479 1.00 44.40 267 THR B C 1
ATOM 4891 O O . THR B 1 267 ? 30.747 45.699 43.071 1.00 44.10 267 THR B O 1
ATOM 4895 N N . ALA B 1 268 ? 30.888 47.031 41.250 1.00 43.84 268 ALA B N 1
ATOM 4896 C CA . ALA B 1 268 ? 31.752 46.127 40.491 1.00 43.60 268 ALA B CA 1
ATOM 4897 C C . ALA B 1 268 ? 33.096 45.890 41.196 1.00 43.57 268 ALA B C 1
ATOM 4898 O O . ALA B 1 268 ? 33.560 44.746 41.286 1.00 42.97 268 ALA B O 1
ATOM 4900 N N . GLN B 1 269 ? 33.693 46.974 41.697 1.00 43.24 269 GLN B N 1
ATOM 4901 C CA . GLN B 1 269 ? 34.991 46.926 42.366 1.00 43.83 269 GLN B CA 1
ATOM 4902 C C . GLN B 1 269 ? 34.944 46.213 43.721 1.00 43.14 269 GLN B C 1
ATOM 4903 O O . GLN B 1 269 ? 35.899 45.531 44.095 1.00 43.15 269 GLN B O 1
ATOM 4909 N N . ILE B 1 270 ? 33.844 46.391 44.449 1.00 42.79 270 ILE B N 1
ATOM 4910 C CA . ILE B 1 270 ? 33.618 45.693 45.711 1.00 42.28 270 ILE B CA 1
ATOM 4911 C C . ILE B 1 270 ? 33.499 44.192 45.443 1.00 42.01 270 ILE B C 1
ATOM 4912 O O . ILE B 1 270 ? 34.131 43.375 46.122 1.00 41.95 270 ILE B O 1
ATOM 4917 N N . TYR B 1 271 ? 32.696 43.848 44.443 1.00 41.39 271 TYR B N 1
ATOM 4918 C CA . TYR B 1 271 ? 32.537 42.464 43.994 1.00 41.09 271 TYR B CA 1
ATOM 4919 C C . TYR B 1 271 ? 33.852 41.796 43.569 1.00 41.10 271 TYR B C 1
ATOM 4920 O O . TYR B 1 271 ? 34.035 40.596 43.791 1.00 41.03 271 TYR B O 1
ATOM 4929 N N . GLN B 1 272 ? 34.745 42.566 42.947 1.00 41.17 272 GLN B N 1
ATOM 4930 C CA . GLN B 1 272 ? 36.033 42.048 42.497 1.00 41.56 272 GLN B CA 1
ATOM 4931 C C . GLN B 1 272 ? 36.935 41.701 43.683 1.00 41.91 272 GLN B C 1
ATOM 4932 O O . GLN B 1 272 ? 37.642 40.688 43.654 1.00 41.63 272 GLN B O 1
ATOM 4938 N N . ALA B 1 273 ? 36.907 42.555 44.708 1.00 42.07 273 ALA B N 1
ATOM 4939 C CA . ALA B 1 273 ? 37.655 42.324 45.934 1.00 42.71 273 ALA B CA 1
ATOM 4940 C C . ALA B 1 273 ? 37.036 41.159 46.705 1.00 43.09 273 ALA B C 1
ATOM 4941 O O . ALA B 1 273 ? 37.748 40.346 47.282 1.00 43.32 273 ALA B O 1
ATOM 4943 N N . TYR B 1 274 ? 35.708 41.085 46.683 1.00 43.53 274 TYR B N 1
ATOM 4944 C CA . TYR B 1 274 ? 34.954 39.987 47.282 1.00 44.17 274 TYR B CA 1
ATOM 4945 C C . TYR B 1 274 ? 35.280 38.628 46.637 1.00 44.53 274 TYR B C 1
ATOM 4946 O O . TYR B 1 274 ? 35.288 37.592 47.314 1.00 44.57 274 TYR B O 1
ATOM 4955 N N . CYS B 1 275 ? 35.523 38.637 45.328 1.00 44.74 275 CYS B N 1
ATOM 4956 C CA . CYS B 1 275 ? 35.951 37.447 44.609 1.00 44.73 275 CYS B CA 1
ATOM 4957 C C . CYS B 1 275 ? 37.408 37.112 44.943 1.00 45.31 275 CYS B C 1
ATOM 4958 O O . CYS B 1 275 ? 37.747 35.945 45.145 1.00 45.03 275 CYS B O 1
ATOM 4961 N N . ALA B 1 276 ? 38.253 38.138 45.011 1.00 45.73 276 ALA B N 1
ATOM 4962 C CA . ALA B 1 276 ? 39.656 37.968 45.367 1.00 46.97 276 ALA B CA 1
ATOM 4963 C C . ALA B 1 276 ? 39.825 37.416 46.788 1.00 47.86 276 ALA B C 1
ATOM 4964 O O . ALA B 1 276 ? 40.744 36.623 47.041 1.00 48.12 276 ALA B O 1
ATOM 4966 N N . TRP B 1 277 ? 38.940 37.844 47.692 1.00 48.51 277 TRP B N 1
ATOM 4967 C CA . TRP B 1 277 ? 38.926 37.406 49.088 1.00 49.34 277 TRP B CA 1
ATOM 4968 C C . TRP B 1 277 ? 38.488 35.950 49.215 1.00 49.66 277 TRP B C 1
ATOM 4969 O O . TRP B 1 277 ? 39.153 35.161 49.881 1.00 49.79 277 TRP B O 1
ATOM 4980 N N . ARG B 1 278 ? 37.365 35.616 48.583 1.00 50.03 278 ARG B N 1
ATOM 4981 C CA . ARG B 1 278 ? 36.817 34.263 48.581 1.00 50.56 278 ARG B CA 1
ATOM 4982 C C . ARG B 1 278 ? 37.636 33.280 47.733 1.00 50.32 278 ARG B C 1
ATOM 4983 O O . ARG B 1 278 ? 37.404 32.073 47.783 1.00 50.73 278 ARG B O 1
ATOM 4991 N N . GLY B 1 279 ? 38.582 33.794 46.954 1.00 49.99 279 GLY B N 1
ATOM 4992 C CA . GLY B 1 279 ? 39.341 32.966 46.015 1.00 49.75 279 GLY B CA 1
ATOM 4993 C C . GLY B 1 279 ? 38.473 32.350 44.930 1.00 49.70 279 GLY B C 1
ATOM 4994 O O . GLY B 1 279 ? 38.669 31.189 44.547 1.00 49.69 279 GLY B O 1
ATOM 4995 N N . ILE B 1 280 ? 37.506 33.124 44.437 1.00 49.46 280 ILE B N 1
ATOM 4996 C CA . ILE B 1 280 ? 36.635 32.682 43.339 1.00 49.06 280 ILE B CA 1
ATOM 4997 C C . ILE B 1 280 ? 36.781 33.563 42.088 1.00 48.83 280 ILE B C 1
ATOM 4998 O O . ILE B 1 280 ? 37.114 34.750 42.185 1.00 48.84 280 ILE B O 1
ATOM 5003 N N . ALA B 1 281 ? 36.555 32.968 40.919 1.00 48.44 281 ALA B N 1
ATOM 5004 C CA . ALA B 1 281 ? 36.574 33.702 39.653 1.00 48.06 281 ALA B CA 1
ATOM 5005 C C . ALA B 1 281 ? 35.371 34.644 39.548 1.00 47.93 281 ALA B C 1
ATOM 5006 O O . ALA B 1 281 ? 34.306 34.369 40.108 1.00 47.33 281 ALA B O 1
ATOM 5008 N N . GLU B 1 282 ? 35.551 35.758 38.839 1.00 47.86 282 GLU B N 1
ATOM 5009 C CA . GLU B 1 282 ? 34.456 36.710 38.629 1.00 47.87 282 GLU B CA 1
ATOM 5010 C C . GLU B 1 282 ? 33.422 36.152 37.659 1.00 47.75 282 GLU B C 1
ATOM 5011 O O . GLU B 1 282 ? 33.759 35.717 36.558 1.00 47.54 282 GLU B O 1
ATOM 5017 N N . ARG B 1 283 ? 32.164 36.160 38.078 1.00 47.85 283 ARG B N 1
ATOM 5018 C CA . ARG B 1 283 ? 31.084 35.658 37.230 1.00 48.26 283 ARG B CA 1
ATOM 5019 C C . ARG B 1 283 ? 30.407 36.760 36.409 1.00 47.89 283 ARG B C 1
ATOM 5020 O O . ARG B 1 283 ? 29.821 36.482 35.365 1.00 47.60 283 ARG B O 1
ATOM 5028 N N . VAL B 1 284 ? 30.489 37.999 36.891 1.00 47.77 284 VAL B N 1
ATOM 5029 C CA . VAL B 1 284 ? 29.882 39.145 36.206 1.00 47.85 284 VAL B CA 1
ATOM 5030 C C . VAL B 1 284 ? 30.774 40.399 36.241 1.00 47.77 284 VAL B C 1
ATOM 5031 O O . VAL B 1 284 ? 31.398 40.710 37.260 1.00 47.97 284 VAL B O 1
ATOM 5035 N N . SER B 1 285 ? 30.849 41.086 35.100 1.00 47.50 285 SER B N 1
ATOM 5036 C CA . SER B 1 285 ? 31.721 42.246 34.927 1.00 47.35 285 SER B CA 1
ATOM 5037 C C . SER B 1 285 ? 30.949 43.566 34.909 1.00 47.33 285 SER B C 1
ATOM 5038 O O . SER B 1 285 ? 29.720 43.575 34.816 1.00 47.37 285 SER B O 1
ATOM 5041 N N . LEU B 1 286 ? 31.677 44.678 34.992 1.00 47.24 286 LEU B N 1
ATOM 5042 C CA . LEU B 1 286 ? 31.093 46.006 34.792 1.00 47.36 286 LEU B CA 1
ATOM 5043 C C . LEU B 1 286 ? 30.425 46.088 33.406 1.00 47.70 286 LEU B C 1
ATOM 5044 O O . LEU B 1 286 ? 29.281 46.517 33.286 1.00 47.39 286 LEU B O 1
ATOM 5049 N N . GLN B 1 287 ? 31.156 45.660 32.377 1.00 48.34 287 GLN B N 1
ATOM 5050 C CA . GLN B 1 287 ? 30.658 45.548 31.004 1.00 49.34 287 GLN B CA 1
ATOM 5051 C C . GLN B 1 287 ? 29.309 44.821 30.936 1.00 49.37 287 GLN B C 1
ATOM 5052 O O . GLN B 1 287 ? 28.360 45.342 30.354 1.00 49.98 287 GLN B O 1
ATOM 5058 N N . ASP B 1 288 ? 29.224 43.633 31.543 1.00 49.30 288 ASP B N 1
ATOM 5059 C CA . ASP B 1 288 ? 27.981 42.840 31.593 1.00 48.80 288 ASP B CA 1
ATOM 5060 C C . ASP B 1 288 ? 26.772 43.660 32.031 1.00 48.22 288 ASP B C 1
ATOM 5061 O O . ASP B 1 288 ? 25.662 43.475 31.529 1.00 48.15 288 ASP B O 1
ATOM 5066 N N . VAL B 1 289 ? 27.007 44.565 32.972 1.00 47.41 289 VAL B N 1
ATOM 5067 C CA . VAL B 1 289 ? 25.952 45.298 33.662 1.00 46.74 289 VAL B CA 1
ATOM 5068 C C . VAL B 1 289 ? 25.642 46.689 33.050 1.00 46.42 289 VAL B C 1
ATOM 5069 O O . VAL B 1 289 ? 24.514 47.193 33.164 1.00 46.16 289 VAL B O 1
ATOM 5073 N N . LEU B 1 290 ? 26.636 47.298 32.405 1.00 45.75 290 LEU B N 1
ATOM 5074 C CA . LEU B 1 290 ? 26.453 48.602 31.771 1.00 45.23 290 LEU B CA 1
ATOM 5075 C C . LEU B 1 290 ? 25.546 48.520 30.542 1.00 44.53 290 LEU B C 1
ATOM 5076 O O . LEU B 1 290 ? 25.697 47.625 29.707 1.00 44.42 290 LEU B O 1
ATOM 5081 N N . PRO B 1 291 ? 24.605 49.466 30.420 1.00 44.08 291 PRO B N 1
ATOM 5082 C CA . PRO B 1 291 ? 23.871 49.532 29.157 1.00 43.75 291 PRO B CA 1
ATOM 5083 C C . PRO B 1 291 ? 24.815 49.928 28.010 1.00 43.27 291 PRO B C 1
ATOM 5084 O O . PRO B 1 291 ? 25.884 50.498 28.239 1.00 42.69 291 PRO B O 1
ATOM 5088 N N . GLU B 1 292 ? 24.433 49.575 26.791 1.00 43.09 292 GLU B N 1
ATOM 5089 C CA . GLU B 1 292 ? 25.130 50.011 25.590 1.00 43.11 292 GLU B CA 1
ATOM 5090 C C . GLU B 1 292 ? 25.261 51.538 25.614 1.00 41.62 292 GLU B C 1
ATOM 5091 O O . GLU B 1 292 ? 24.342 52.244 26.004 1.00 40.91 292 GLU B O 1
ATOM 5097 N N . THR B 1 293 ? 26.429 52.029 25.233 1.00 40.87 293 THR B N 1
ATOM 5098 C CA . THR B 1 293 ? 26.655 53.461 25.071 1.00 40.38 293 THR B CA 1
ATOM 5099 C C . THR B 1 293 ? 25.809 54.026 23.902 1.00 39.34 293 THR B C 1
ATOM 5100 O O . THR B 1 293 ? 25.447 53.289 22.981 1.00 39.12 293 THR B O 1
ATOM 5104 N N . TRP B 1 294 ? 25.462 55.312 23.964 1.00 38.29 294 TRP B N 1
ATOM 5105 C CA . TRP B 1 294 ? 24.727 55.971 22.860 1.00 36.89 294 TRP B CA 1
ATOM 5106 C C . TRP B 1 294 ? 25.633 56.239 21.657 1.00 36.22 294 TRP B C 1
ATOM 5107 O O . TRP B 1 294 ? 25.275 55.960 20.509 1.00 36.33 294 TRP B O 1
ATOM 5118 N N . LEU B 1 295 ? 26.819 56.760 21.936 1.00 35.75 295 LEU B N 1
ATOM 5119 C CA . LEU B 1 295 ? 27.815 57.032 20.919 1.00 35.05 295 LEU B CA 1
ATOM 5120 C C . LEU B 1 295 ? 28.847 55.925 20.952 1.00 35.22 295 LEU B C 1
ATOM 5121 O O . LEU B 1 295 ? 29.703 55.902 21.830 1.00 34.98 295 LEU B O 1
ATOM 5126 N N . ALA B 1 296 ? 28.752 55.006 19.992 1.00 35.64 296 ALA B N 1
ATOM 5127 C CA . ALA B 1 296 ? 29.688 53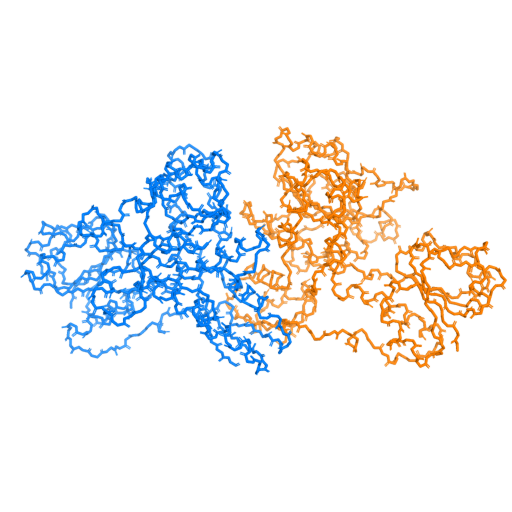.898 19.874 1.00 35.60 296 ALA B CA 1
ATOM 5128 C C . ALA B 1 296 ? 31.080 54.438 19.598 1.00 36.04 296 ALA B C 1
ATOM 5129 O O . ALA B 1 296 ? 32.058 54.098 20.290 1.00 35.95 296 ALA B O 1
ATOM 5131 N N . GLY B 1 297 ? 31.164 55.302 18.591 1.00 35.73 297 GLY B N 1
ATOM 5132 C CA . GLY B 1 297 ? 32.450 55.777 18.167 1.00 35.25 297 GLY B CA 1
ATOM 5133 C C . GLY B 1 297 ? 32.411 56.897 17.168 1.00 35.22 297 GLY B C 1
ATOM 5134 O O . GLY B 1 297 ? 31.354 57.394 16.779 1.00 34.85 297 GLY B O 1
ATOM 5135 N N . LEU B 1 298 ? 33.602 57.265 16.731 1.00 35.09 298 LEU B N 1
ATOM 5136 C CA . LEU B 1 298 ? 33.773 58.414 15.894 1.00 35.25 298 LEU B CA 1
ATOM 5137 C C . LEU B 1 298 ? 34.983 58.164 15.009 1.00 35.00 298 LEU B C 1
ATOM 5138 O O . LEU B 1 298 ? 35.956 57.575 15.457 1.00 34.34 298 LEU B O 1
ATOM 5143 N N . GLN B 1 299 ? 34.899 58.579 13.745 1.00 35.19 299 GLN B N 1
ATOM 5144 C CA . GLN B 1 299 ? 36.021 58.455 12.821 1.00 35.79 299 GLN B CA 1
ATOM 5145 C C . GLN B 1 299 ? 36.591 59.823 12.451 1.00 35.37 299 GLN B C 1
ATOM 5146 O O . GLN B 1 299 ? 35.874 60.702 11.967 1.00 35.18 299 GLN B O 1
ATOM 5152 N N . LEU B 1 300 ? 37.892 59.980 12.669 1.00 35.42 300 LEU B N 1
ATOM 5153 C CA . LEU B 1 300 ? 38.626 61.154 12.217 1.00 35.47 300 LEU B CA 1
ATOM 5154 C C . LEU B 1 300 ? 39.414 60.791 10.969 1.00 35.72 300 LEU B C 1
ATOM 5155 O O . LEU B 1 300 ? 39.935 59.678 10.869 1.00 35.87 300 LEU B O 1
ATOM 5160 N N . ASN B 1 301 ? 39.504 61.726 10.024 1.00 35.62 301 ASN B N 1
ATOM 5161 C CA . ASN B 1 301 ? 40.418 61.580 8.894 1.00 35.93 301 ASN B CA 1
ATOM 5162 C C . ASN B 1 301 ? 41.810 62.053 9.306 1.00 36.13 301 ASN B C 1
ATOM 5163 O O . ASN B 1 301 ? 41.925 62.909 10.181 1.00 37.00 301 ASN B O 1
ATOM 5168 N N . PRO B 1 302 ? 42.876 61.481 8.710 1.00 36.27 302 PRO B N 1
ATOM 5169 C CA . PRO B 1 302 ? 44.245 61.800 9.144 1.00 36.27 302 PRO B CA 1
ATOM 5170 C C . PRO B 1 302 ? 44.692 63.262 8.982 1.00 36.46 302 PRO B C 1
ATOM 5171 O O . PRO B 1 302 ? 45.679 63.670 9.603 1.00 37.44 302 PRO B O 1
ATOM 5175 N N . GLY B 1 303 ? 43.995 64.053 8.170 1.00 35.78 303 GLY B N 1
ATOM 5176 C CA . GLY B 1 303 ? 44.321 65.477 8.073 1.00 34.47 303 GLY B CA 1
ATOM 5177 C C . GLY B 1 303 ? 43.853 66.339 9.240 1.00 33.91 303 GLY B C 1
ATOM 5178 O O . GLY B 1 303 ? 44.235 67.518 9.341 1.00 33.19 303 GLY B O 1
ATOM 5179 N N . CYS B 1 304 ? 43.039 65.749 10.120 1.00 33.16 304 CYS B N 1
ATOM 5180 C CA . CYS B 1 304 ? 42.422 66.456 11.246 1.00 32.77 304 CYS B CA 1
ATOM 5181 C C . CYS B 1 304 ? 43.434 67.119 12.175 1.00 32.64 304 CYS B C 1
ATOM 5182 O O . CYS B 1 304 ? 44.390 66.482 12.633 1.00 32.35 304 CYS B O 1
ATOM 5185 N N . ASP B 1 305 ? 43.221 68.409 12.429 1.00 32.23 305 ASP B N 1
ATOM 5186 C CA . ASP B 1 305 ? 44.000 69.136 13.411 1.00 31.98 305 ASP B CA 1
ATOM 5187 C C . ASP B 1 305 ? 43.836 68.439 14.764 1.00 31.10 305 ASP B C 1
ATOM 5188 O O . ASP B 1 305 ? 42.709 68.158 15.182 1.00 31.10 305 ASP B O 1
ATOM 5193 N N . PRO B 1 306 ? 44.962 68.117 15.422 1.00 30.45 306 PRO B N 1
ATOM 5194 C CA . PRO B 1 306 ? 44.998 67.428 16.725 1.00 29.78 306 PRO B CA 1
ATOM 5195 C C . PRO B 1 306 ? 44.239 68.123 17.864 1.00 29.12 306 PRO B C 1
ATOM 5196 O O . PRO B 1 306 ? 43.550 67.457 18.647 1.00 28.93 306 PRO B O 1
ATOM 5200 N N . ALA B 1 307 ? 44.368 69.444 17.947 1.00 28.13 307 ALA B N 1
ATOM 5201 C CA . ALA B 1 307 ? 43.663 70.249 18.937 1.00 27.36 307 ALA B CA 1
ATOM 5202 C C . ALA B 1 307 ? 42.157 70.248 18.681 1.00 27.04 307 ALA B C 1
ATOM 5203 O O . ALA B 1 307 ? 41.362 70.156 19.621 1.00 27.16 307 ALA B O 1
ATOM 5205 N N . TRP B 1 308 ? 41.775 70.353 17.411 1.00 26.63 308 TRP B N 1
ATOM 5206 C CA . TRP B 1 308 ? 40.378 70.215 16.998 1.00 26.61 308 TRP B CA 1
ATOM 5207 C C . TRP B 1 308 ? 39.816 68.818 17.340 1.00 26.35 308 TRP B C 1
ATOM 5208 O O . TRP B 1 308 ? 38.708 68.698 17.850 1.00 27.05 308 TRP B O 1
ATOM 5219 N N . ALA B 1 309 ? 40.573 67.771 17.050 1.00 26.49 309 ALA B N 1
ATOM 5220 C CA . ALA B 1 309 ? 40.189 66.392 17.436 1.00 26.70 309 ALA B CA 1
ATOM 5221 C C . ALA B 1 309 ? 39.928 66.239 18.942 1.00 26.48 309 ALA B C 1
ATOM 5222 O O . ALA B 1 309 ? 38.874 65.742 19.359 1.00 26.26 309 ALA B O 1
ATOM 5224 N N . LEU B 1 310 ? 40.879 66.703 19.754 1.00 26.75 310 LEU B N 1
ATOM 5225 C CA . LEU B 1 310 ? 40.746 66.695 21.210 1.00 26.52 310 LEU B CA 1
ATOM 5226 C C . LEU B 1 310 ? 39.411 67.284 21.697 1.00 26.28 310 LEU B C 1
ATOM 5227 O O . LEU B 1 310 ? 38.710 66.656 22.491 1.00 26.38 310 LEU B O 1
ATOM 5232 N N . ALA B 1 311 ? 39.076 68.491 21.242 1.00 26.01 311 ALA B N 1
ATOM 5233 C CA . ALA B 1 311 ? 37.865 69.186 21.703 1.00 25.98 311 ALA B CA 1
ATOM 5234 C C . ALA B 1 311 ? 36.630 68.447 21.230 1.00 25.84 311 ALA B C 1
ATOM 5235 O O . ALA B 1 311 ? 35.671 68.262 21.981 1.00 25.88 311 ALA B O 1
ATOM 5237 N N . THR B 1 312 ? 36.682 68.004 19.976 1.00 25.84 312 THR B N 1
ATOM 5238 C CA . THR B 1 312 ? 35.584 67.275 19.362 1.00 25.64 312 THR B CA 1
ATOM 5239 C C . THR B 1 312 ? 35.317 65.963 20.097 1.00 25.18 312 THR B C 1
ATOM 5240 O O . THR B 1 312 ? 34.167 65.659 20.399 1.00 24.90 312 THR B O 1
ATOM 5244 N N . LEU B 1 313 ? 36.380 65.216 20.390 1.00 25.54 313 LEU B N 1
ATOM 5245 C CA . LEU B 1 313 ? 36.279 63.940 21.118 1.00 26.23 313 LEU B CA 1
ATOM 5246 C C . LEU B 1 313 ? 35.655 64.073 22.504 1.00 26.39 313 LEU B C 1
ATOM 5247 O O . LEU B 1 313 ? 34.704 63.371 22.816 1.00 26.31 313 LEU B O 1
ATOM 5252 N N . CYS B 1 314 ? 36.187 64.986 23.321 1.00 26.84 314 CYS B N 1
ATOM 5253 C CA . CYS B 1 314 ? 35.695 65.191 24.692 1.00 26.79 314 CYS B CA 1
ATOM 5254 C C . CYS B 1 314 ? 34.249 65.666 24.732 1.00 27.05 314 CYS B C 1
ATOM 5255 O O . CYS B 1 314 ? 33.449 65.149 25.519 1.00 27.71 314 CYS B O 1
ATOM 5258 N N . ARG B 1 315 ? 33.925 66.671 23.914 1.00 26.84 315 ARG B N 1
ATOM 5259 C CA . ARG B 1 315 ? 32.581 67.271 23.904 1.00 26.70 315 ARG B CA 1
ATOM 5260 C C . ARG B 1 315 ? 31.504 66.345 23.324 1.00 26.81 315 ARG B C 1
ATOM 5261 O O . ARG B 1 315 ? 30.347 66.411 23.737 1.00 26.61 315 ARG B O 1
ATOM 5269 N N . ALA B 1 316 ? 31.882 65.499 22.367 1.00 27.03 316 ALA B N 1
ATOM 5270 C CA . ALA B 1 316 ? 30.975 64.453 21.857 1.00 27.97 316 ALA B CA 1
ATOM 5271 C C . ALA B 1 316 ? 30.467 63.550 22.990 1.00 28.02 316 ALA B C 1
ATOM 5272 O O . ALA B 1 316 ? 29.301 63.154 23.000 1.00 28.05 316 ALA B O 1
ATOM 5274 N N . VAL B 1 317 ? 31.344 63.245 23.946 1.00 28.49 317 VAL B N 1
ATOM 5275 C CA . VAL B 1 317 ? 30.969 62.437 25.125 1.00 28.73 317 VAL B CA 1
ATOM 5276 C C . VAL B 1 317 ? 30.312 63.276 26.229 1.00 28.63 317 VAL B C 1
ATOM 5277 O O . VAL B 1 317 ? 29.253 62.906 26.748 1.00 28.65 317 VAL B O 1
ATOM 5281 N N . TYR B 1 318 ? 30.952 64.392 26.588 1.00 28.58 318 TYR B N 1
ATOM 5282 C CA . TYR B 1 318 ? 30.514 65.226 27.711 1.00 28.51 318 TYR B CA 1
ATOM 5283 C C . TYR B 1 318 ? 31.018 66.673 27.641 1.00 28.33 318 TYR B C 1
ATOM 5284 O O . TYR B 1 318 ? 32.221 66.918 27.621 1.00 27.86 318 TYR B O 1
ATOM 5293 N N . ASP B 1 319 ? 30.081 67.617 27.613 1.00 28.74 319 ASP B N 1
ATOM 5294 C CA . ASP B 1 319 ? 30.392 69.054 27.733 1.00 29.01 319 ASP B CA 1
ATOM 5295 C C . ASP B 1 319 ? 29.668 69.538 28.981 1.00 29.29 319 ASP B C 1
ATOM 5296 O O . ASP B 1 319 ? 28.437 69.522 29.016 1.00 29.48 319 ASP B O 1
ATOM 5301 N N . PRO B 1 320 ? 30.422 69.912 30.033 1.00 29.91 320 PRO B N 1
ATOM 5302 C CA . PRO B 1 320 ? 29.799 70.341 31.300 1.00 30.42 320 PRO B CA 1
ATOM 5303 C C . PRO B 1 320 ? 29.005 71.637 31.187 1.00 30.88 320 PRO B C 1
ATOM 5304 O O . PRO B 1 320 ? 28.258 71.985 32.106 1.00 31.23 320 PRO B O 1
ATOM 5308 N N . ARG B 1 321 ? 29.167 72.350 30.073 1.00 31.26 321 ARG B N 1
ATOM 5309 C CA . ARG B 1 321 ? 28.364 73.546 29.804 1.00 30.89 321 ARG B CA 1
ATOM 5310 C C . ARG B 1 321 ? 26.876 73.237 29.843 1.00 31.11 321 ARG B C 1
ATOM 5311 O O . ARG B 1 321 ? 26.076 74.110 30.180 1.00 30.67 321 ARG B O 1
ATOM 5319 N N . SER B 1 322 ? 26.501 72.003 29.486 1.00 31.36 322 SER B N 1
ATOM 5320 C CA . SER B 1 322 ? 25.095 71.578 29.583 1.00 32.20 322 SER B CA 1
ATOM 5321 C C . SER B 1 322 ? 24.640 71.484 31.033 1.00 32.53 322 SER B C 1
ATOM 5322 O O . SER B 1 322 ? 23.517 71.874 31.360 1.00 33.02 322 SER B O 1
ATOM 5325 N N . ASP B 1 323 ? 25.511 70.976 31.905 1.00 33.25 323 ASP B N 1
ATOM 5326 C CA . ASP B 1 323 ? 25.204 70.907 33.342 1.00 33.25 323 ASP B CA 1
ATOM 5327 C C . ASP B 1 323 ? 25.204 72.309 33.951 1.00 33.39 323 ASP B C 1
ATOM 5328 O O . ASP B 1 323 ? 24.406 72.606 34.842 1.00 33.93 323 ASP B O 1
ATOM 5333 N N . ASP B 1 324 ? 26.096 73.162 33.456 1.00 33.59 324 ASP B N 1
ATOM 5334 C CA . ASP B 1 324 ? 26.167 74.572 33.864 1.00 33.88 324 ASP B CA 1
ATOM 5335 C C . ASP B 1 324 ? 24.846 75.311 33.617 1.00 34.19 324 ASP B C 1
ATOM 5336 O O . ASP B 1 324 ? 24.397 76.075 34.464 1.00 34.11 324 ASP B O 1
ATOM 5341 N N . ALA B 1 325 ? 24.238 75.073 32.454 1.00 34.43 325 ALA B N 1
ATOM 5342 C CA . ALA B 1 325 ? 22.980 75.711 32.064 1.00 34.72 325 ALA B CA 1
ATOM 5343 C C . ALA B 1 325 ? 21.808 75.290 32.958 1.00 35.02 325 ALA B C 1
ATOM 5344 O O . ALA B 1 325 ? 20.969 76.116 33.332 1.00 34.79 325 ALA B O 1
ATOM 5346 N N . ALA B 1 326 ? 21.750 74.000 33.271 1.00 35.47 326 ALA B N 1
ATOM 5347 C CA . ALA B 1 326 ? 20.756 73.452 34.185 1.00 36.46 326 ALA B CA 1
ATOM 5348 C C . ALA B 1 326 ? 20.955 74.002 35.605 1.00 37.33 326 ALA B C 1
ATOM 5349 O O . ALA B 1 326 ? 19.987 74.265 36.319 1.00 37.27 326 ALA B O 1
ATOM 5351 N N . PHE B 1 327 ? 22.214 74.190 36.002 1.00 38.51 327 PHE B N 1
ATOM 5352 C CA . PHE B 1 327 ? 22.520 74.758 37.309 1.00 39.36 327 PHE B CA 1
ATOM 5353 C C . PHE B 1 327 ? 22.094 76.219 37.453 1.00 39.91 327 PHE B C 1
ATOM 5354 O O . PHE B 1 327 ? 21.595 76.600 38.508 1.00 40.15 327 PHE B O 1
ATOM 5362 N N . ARG B 1 328 ? 22.280 77.036 36.413 1.00 40.41 328 ARG B N 1
ATOM 5363 C CA . ARG B 1 328 ? 21.849 78.449 36.467 1.00 40.90 328 ARG B CA 1
ATOM 5364 C C . ARG B 1 328 ? 20.338 78.565 36.711 1.00 41.37 328 ARG B C 1
ATOM 5365 O O . ARG B 1 328 ? 19.894 79.423 37.477 1.00 41.78 328 ARG B O 1
ATOM 5373 N N . ARG B 1 329 ? 19.557 77.705 36.058 1.00 41.68 329 ARG B N 1
ATOM 5374 C CA . ARG B 1 329 ? 18.112 77.669 36.252 1.00 42.36 329 ARG B CA 1
ATOM 5375 C C . ARG B 1 329 ? 17.725 77.267 37.679 1.00 43.43 329 ARG B C 1
ATOM 5376 O O . ARG B 1 329 ? 16.712 77.733 38.197 1.00 43.54 329 ARG B O 1
ATOM 5384 N N . SER B 1 330 ? 18.534 76.410 38.304 1.00 44.60 330 SER B N 1
ATOM 5385 C CA . SER B 1 330 ? 18.290 75.966 39.685 1.00 45.70 330 SER B CA 1
ATOM 5386 C C . SER B 1 330 ? 18.511 77.069 40.718 1.00 46.69 330 SER B C 1
ATOM 5387 O O . SER B 1 330 ? 18.166 76.900 41.887 1.00 47.23 330 SER B O 1
ATOM 5390 N N . LEU B 1 331 ? 19.077 78.192 40.286 1.00 47.94 331 LEU B N 1
ATOM 5391 C CA . LEU B 1 331 ? 19.437 79.279 41.195 1.00 49.06 331 LEU B CA 1
ATOM 5392 C C . LEU B 1 331 ? 18.472 80.469 41.156 1.00 50.16 331 LEU B C 1
ATOM 5393 O O . LEU B 1 331 ? 18.827 81.566 41.599 1.00 50.26 331 LEU B O 1
ATOM 5398 N N . THR B 1 332 ? 17.258 80.260 40.647 1.00 51.62 332 THR B N 1
ATOM 5399 C CA . THR B 1 332 ? 16.306 81.372 40.454 1.00 53.14 332 THR B CA 1
ATOM 5400 C C . THR B 1 332 ? 15.411 81.687 41.663 1.00 54.14 332 THR B C 1
ATOM 5401 O O . THR B 1 332 ? 15.004 82.838 41.848 1.00 54.64 332 THR B O 1
ATOM 5405 N N . GLY B 1 333 ? 15.087 80.675 42.465 1.00 54.90 333 GLY B N 1
ATOM 5406 C CA . GLY B 1 333 ? 14.151 80.862 43.578 1.00 56.10 333 GLY B CA 1
ATOM 5407 C C . GLY B 1 333 ? 14.771 81.368 44.868 1.00 56.80 333 GLY B C 1
ATOM 5408 O O . GLY B 1 333 ? 15.873 81.917 44.864 1.00 56.9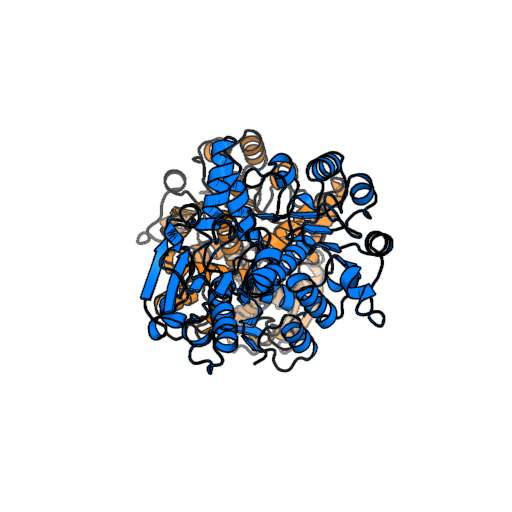0 333 GLY B O 1
ATOM 5409 N N . ASP B 1 334 ? 14.053 81.191 45.976 1.00 57.61 334 ASP B N 1
ATOM 5410 C CA . ASP B 1 334 ? 14.568 81.566 47.300 1.00 58.26 334 ASP B CA 1
ATOM 5411 C C . ASP B 1 334 ? 15.516 80.486 47.829 1.00 58.20 334 ASP B C 1
ATOM 5412 O O . ASP B 1 334 ? 15.590 79.388 47.262 1.00 58.50 334 ASP B O 1
ATOM 5417 N N . SER B 1 335 ? 16.233 80.799 48.908 1.00 58.02 335 SER B N 1
ATOM 5418 C CA . SER B 1 335 ? 17.194 79.870 49.513 1.00 57.69 335 SER B CA 1
ATOM 5419 C C . SER B 1 335 ? 16.675 78.434 49.530 1.00 57.51 335 SER B C 1
ATOM 5420 O O . SER B 1 335 ? 17.362 77.515 49.071 1.00 57.63 335 SER B O 1
ATOM 5423 N N . ALA B 1 336 ? 15.455 78.259 50.033 1.00 57.15 336 ALA B N 1
ATOM 5424 C CA . ALA B 1 336 ? 14.852 76.938 50.202 1.00 56.86 336 ALA B CA 1
ATOM 5425 C C . ALA B 1 336 ? 14.622 76.193 48.890 1.00 56.50 336 ALA B C 1
ATOM 5426 O O . ALA B 1 336 ? 14.761 74.967 48.852 1.00 56.54 336 ALA B O 1
ATOM 5428 N N . THR B 1 337 ? 14.266 76.920 47.827 1.00 55.97 337 THR B N 1
ATOM 5429 C CA . THR B 1 337 ? 14.029 76.278 46.526 1.00 55.67 337 THR B CA 1
ATOM 5430 C C . THR B 1 337 ? 15.342 75.954 45.800 1.00 54.83 337 THR B C 1
ATOM 5431 O O . THR B 1 337 ? 15.470 74.890 45.192 1.00 54.68 337 THR B O 1
ATOM 5435 N N . ARG B 1 338 ? 16.304 76.875 45.875 1.00 53.99 338 ARG B N 1
ATOM 5436 C CA . ARG B 1 338 ? 17.653 76.653 45.348 1.00 53.18 338 ARG B CA 1
ATOM 5437 C C . ARG B 1 338 ? 18.304 75.397 45.936 1.00 53.03 338 ARG B C 1
ATOM 5438 O O . ARG B 1 338 ? 18.915 74.620 45.194 1.00 53.02 338 ARG B O 1
ATOM 5446 N N . ARG B 1 339 ? 18.168 75.204 47.256 1.00 52.32 339 ARG B N 1
ATOM 5447 C CA . ARG B 1 339 ? 18.663 74.003 47.941 1.00 51.92 339 ARG B CA 1
ATOM 5448 C C . ARG B 1 339 ? 18.012 72.736 47.395 1.00 51.30 339 ARG B C 1
ATOM 5449 O O . ARG B 1 339 ? 18.701 71.768 47.070 1.00 51.12 339 ARG B O 1
ATOM 5457 N N . ALA B 1 340 ? 16.684 72.745 47.316 1.00 50.67 340 ALA B N 1
ATOM 5458 C CA . ALA B 1 340 ? 15.933 71.589 46.828 1.00 50.44 340 ALA B CA 1
ATOM 5459 C C . ALA B 1 340 ? 16.251 71.301 45.353 1.00 50.14 340 ALA B C 1
ATOM 5460 O O . ALA B 1 340 ? 16.349 70.136 44.951 1.00 50.15 340 ALA B O 1
ATOM 5462 N N . ALA B 1 341 ? 16.419 72.366 44.564 1.00 49.36 341 ALA B N 1
ATOM 5463 C CA . ALA B 1 341 ? 16.763 72.241 43.146 1.00 48.90 341 ALA B CA 1
ATOM 5464 C C . ALA B 1 341 ? 18.178 71.666 42.939 1.00 48.51 341 ALA B C 1
ATOM 5465 O O . ALA B 1 341 ? 18.385 70.835 42.049 1.00 48.32 341 ALA B O 1
ATOM 5467 N N . PHE B 1 342 ? 19.125 72.106 43.777 1.00 47.98 342 PHE B N 1
ATOM 5468 C CA . PHE B 1 342 ? 20.507 71.595 43.803 1.00 47.27 342 PHE B CA 1
ATOM 5469 C C . PHE B 1 342 ? 20.503 70.074 43.917 1.00 47.51 342 PHE B C 1
ATOM 5470 O O . PHE B 1 342 ? 21.131 69.380 43.106 1.00 47.87 342 PHE B O 1
ATOM 5478 N N . ASP B 1 343 ? 19.783 69.562 44.915 1.00 47.27 343 ASP B N 1
ATOM 5479 C CA . ASP B 1 343 ? 19.709 68.121 45.170 1.00 47.27 343 ASP B CA 1
ATOM 5480 C C . ASP B 1 343 ? 18.939 67.347 44.100 1.00 46.66 343 ASP B C 1
ATOM 5481 O O . ASP B 1 343 ? 19.272 66.191 43.810 1.00 46.83 343 ASP B O 1
ATOM 5486 N N . ALA B 1 344 ? 17.918 67.984 43.525 1.00 46.03 344 ALA B N 1
ATOM 5487 C CA . ALA B 1 344 ? 17.109 67.380 42.457 1.00 45.84 344 ALA B CA 1
ATOM 5488 C C . ALA B 1 344 ? 17.912 67.198 41.166 1.00 45.58 344 ALA B C 1
ATOM 5489 O O . ALA B 1 344 ? 17.736 66.205 40.458 1.00 45.75 344 ALA B O 1
ATOM 5491 N N . LEU B 1 345 ? 18.799 68.151 40.881 1.00 45.36 345 LEU B N 1
ATOM 5492 C CA . LEU B 1 345 ? 19.700 68.063 39.731 1.00 45.44 345 LEU B CA 1
ATOM 5493 C C . LEU B 1 345 ? 20.609 66.855 39.847 1.00 45.54 345 LEU B C 1
ATOM 5494 O O . LEU B 1 345 ? 20.861 66.159 38.866 1.00 45.63 345 LEU B O 1
ATOM 5499 N N . ARG B 1 346 ? 21.069 66.596 41.067 1.00 45.98 346 ARG B N 1
ATOM 5500 C CA . ARG B 1 346 ? 21.939 65.461 41.357 1.00 46.15 346 ARG B CA 1
ATOM 5501 C C . ARG B 1 346 ? 21.172 64.139 41.270 1.00 46.45 346 ARG B C 1
ATOM 5502 O O . ARG B 1 346 ? 21.678 63.153 40.728 1.00 46.52 346 ARG B O 1
ATOM 5510 N N . LYS B 1 347 ? 19.942 64.137 41.782 1.00 46.77 347 LYS B N 1
ATOM 5511 C CA . LYS B 1 347 ? 19.104 62.940 41.783 1.00 47.30 347 LYS B CA 1
ATOM 5512 C C . LYS B 1 347 ? 18.621 62.556 40.381 1.00 47.25 347 LYS B C 1
ATOM 5513 O O . LYS B 1 347 ? 18.502 61.366 40.050 1.00 47.38 347 LYS B O 1
ATOM 5519 N N . HIS B 1 348 ? 18.341 63.564 39.560 1.00 47.01 348 HIS B N 1
ATOM 5520 C CA . HIS B 1 348 ? 17.817 63.325 38.217 1.00 46.61 348 HIS B CA 1
ATOM 5521 C C . HIS B 1 348 ? 18.874 63.513 37.134 1.00 45.59 348 HIS B C 1
ATOM 5522 O O . HIS B 1 348 ? 18.542 63.691 35.956 1.00 45.62 348 HIS B O 1
ATOM 5529 N N . TYR B 1 349 ? 20.144 63.463 37.540 1.00 44.25 349 TYR B N 1
ATOM 5530 C CA . TYR B 1 349 ? 21.263 63.619 36.613 1.00 42.88 349 TYR B CA 1
ATOM 5531 C C . TYR B 1 349 ? 21.120 62.671 35.416 1.00 42.50 349 TYR B C 1
ATOM 5532 O O . TYR B 1 349 ? 20.906 61.471 35.601 1.00 42.50 349 TYR B O 1
ATOM 5541 N N . PRO B 1 350 ? 21.230 63.212 34.181 1.00 42.18 350 PRO B N 1
ATOM 5542 C CA . PRO B 1 350 ? 21.026 62.401 32.974 1.00 41.63 350 PRO B CA 1
ATOM 5543 C C . PRO B 1 350 ? 22.157 61.390 32.726 1.00 41.10 350 PRO B C 1
ATOM 5544 O O . PRO B 1 350 ? 23.251 61.553 33.278 1.00 41.16 350 PRO B O 1
ATOM 5548 N N . PRO B 1 351 ? 21.889 60.336 31.923 1.00 40.53 351 PRO B N 1
ATOM 5549 C CA . PRO B 1 351 ? 22.925 59.366 31.598 1.00 39.81 351 PRO B CA 1
ATOM 5550 C C . PRO B 1 351 ? 24.104 60.023 30.890 1.00 39.33 351 PRO B C 1
ATOM 5551 O O . PRO B 1 351 ? 23.928 60.678 29.863 1.00 39.79 351 PRO B O 1
ATOM 5555 N N . ARG B 1 352 ? 25.292 59.857 31.460 1.00 38.44 352 ARG B N 1
ATOM 5556 C CA . ARG B 1 352 ? 26.501 60.461 30.934 1.00 37.43 352 ARG B CA 1
ATOM 5557 C C . ARG B 1 352 ? 27.597 59.414 30.954 1.00 37.19 352 ARG B C 1
ATOM 5558 O O . ARG B 1 352 ? 27.853 58.796 31.984 1.00 37.50 352 ARG B O 1
ATOM 5566 N N . ARG B 1 353 ? 28.234 59.207 29.810 1.00 36.47 353 ARG B N 1
ATOM 5567 C CA . ARG B 1 353 ? 29.276 58.193 29.692 1.00 35.80 353 ARG B CA 1
ATOM 5568 C C . ARG B 1 353 ? 30.658 58.823 29.865 1.00 34.99 353 ARG B C 1
ATOM 5569 O O . ARG B 1 353 ? 30.770 60.041 30.013 1.00 34.37 353 ARG B O 1
ATOM 5577 N N . GLU B 1 354 ? 31.696 57.986 29.840 1.00 34.22 354 GLU B N 1
ATOM 5578 C CA . GLU B 1 354 ? 33.086 58.421 30.036 1.00 33.99 354 GLU B CA 1
ATOM 5579 C C . GLU B 1 354 ? 33.862 58.351 28.733 1.00 33.80 354 GLU B C 1
ATOM 5580 O O . GLU B 1 354 ? 33.535 57.542 27.864 1.00 34.15 354 GLU B O 1
ATOM 5586 N N . ILE B 1 355 ? 34.888 59.188 28.598 1.00 33.94 355 ILE B N 1
ATOM 5587 C CA . ILE B 1 355 ? 35.648 59.310 27.336 1.00 33.84 355 ILE B CA 1
ATOM 5588 C C . ILE B 1 355 ? 36.429 58.024 27.025 1.00 34.21 355 ILE B C 1
ATOM 5589 O O . ILE B 1 355 ? 36.663 57.679 25.852 1.00 33.75 355 ILE B O 1
ATOM 5594 N N . THR B 1 356 ? 36.799 57.312 28.089 1.00 34.47 356 THR B N 1
ATOM 5595 C CA . THR B 1 356 ? 37.515 56.039 27.981 1.00 34.78 356 THR B CA 1
ATOM 5596 C C . THR B 1 356 ? 36.704 54.974 27.250 1.00 34.88 356 THR B C 1
ATOM 5597 O O . THR B 1 356 ? 37.267 53.999 26.746 1.00 35.43 356 THR B O 1
ATOM 5601 N N . GLY B 1 357 ? 35.390 55.166 27.187 1.00 34.80 357 GLY B N 1
ATOM 5602 C CA . GLY B 1 357 ? 34.513 54.246 26.473 1.00 35.36 357 GLY B CA 1
ATOM 5603 C C . GLY B 1 357 ? 34.350 54.520 24.983 1.00 35.83 357 GLY B C 1
ATOM 5604 O O . GLY B 1 357 ? 33.763 53.702 24.263 1.00 35.90 357 GLY B O 1
ATOM 5605 N N . LEU B 1 358 ? 34.854 55.669 24.516 1.00 36.08 358 LEU B N 1
ATOM 5606 C CA . LEU B 1 358 ? 34.690 56.082 23.113 1.00 35.87 358 LEU B CA 1
ATOM 5607 C C . LEU B 1 358 ? 35.661 55.349 22.213 1.00 35.67 358 LEU B C 1
ATOM 5608 O O . LEU B 1 358 ? 36.857 55.326 22.473 1.00 35.55 358 LEU B O 1
ATOM 5613 N N . ARG B 1 359 ? 35.143 54.789 21.130 1.00 35.54 359 ARG B N 1
ATOM 5614 C CA . ARG B 1 359 ? 35.979 54.183 20.107 1.00 35.98 359 ARG B CA 1
ATOM 5615 C C . ARG B 1 359 ? 36.335 55.195 19.006 1.00 35.43 359 ARG B C 1
ATOM 5616 O O . ARG B 1 359 ? 35.459 55.831 18.428 1.00 35.43 359 ARG B O 1
ATOM 5624 N N . VAL B 1 360 ? 37.623 55.349 18.723 1.00 35.09 360 VAL B N 1
ATOM 5625 C CA . VAL B 1 360 ? 38.072 56.340 17.748 1.00 34.39 360 VAL B CA 1
ATOM 5626 C C . VAL B 1 360 ? 38.980 55.748 16.662 1.00 34.79 360 VAL B C 1
ATOM 5627 O O . VAL B 1 360 ? 40.054 55.215 16.961 1.00 34.43 360 VAL B O 1
ATOM 5631 N N . ALA B 1 361 ? 38.539 55.859 15.409 1.00 35.10 361 ALA B N 1
ATOM 5632 C CA . ALA B 1 361 ? 39.385 55.604 14.252 1.00 35.91 361 ALA B CA 1
ATOM 5633 C C . ALA B 1 361 ? 40.095 56.897 13.873 1.00 36.56 361 ALA B C 1
ATOM 5634 O O . ALA B 1 361 ? 39.495 57.972 13.922 1.00 36.71 361 ALA B O 1
ATOM 5636 N N . THR B 1 362 ? 41.371 56.788 13.513 1.00 37.45 362 THR B N 1
ATOM 5637 C CA . THR B 1 362 ? 42.232 57.942 13.231 1.00 38.53 362 THR B CA 1
ATOM 5638 C C . THR B 1 362 ? 42.877 57.848 11.844 1.00 39.03 362 THR B C 1
ATOM 5639 O O . THR B 1 362 ? 43.636 58.737 11.437 1.00 39.10 362 THR B O 1
ATOM 5643 N N . GLY B 1 363 ? 42.584 56.762 11.130 1.00 39.56 363 GLY B N 1
ATOM 5644 C CA . GLY B 1 363 ? 43.209 56.484 9.834 1.00 40.28 363 GLY B CA 1
ATOM 5645 C C . GLY B 1 363 ? 44.716 56.277 9.895 1.00 40.66 363 GLY B C 1
ATOM 5646 O O . GLY B 1 363 ? 45.410 56.519 8.910 1.00 40.97 363 GLY B O 1
ATOM 5647 N N . GLY B 1 364 ? 45.219 55.836 11.050 1.00 40.92 364 GLY B N 1
ATOM 5648 C CA . GLY B 1 364 ? 46.654 55.602 11.249 1.00 41.30 364 GLY B CA 1
ATOM 5649 C C . GLY B 1 364 ? 47.523 56.813 11.574 1.00 41.53 364 GLY B C 1
ATOM 5650 O O . GLY B 1 364 ? 48.749 56.694 11.662 1.00 41.48 364 GLY B O 1
ATOM 5651 N N . GLN B 1 365 ? 46.903 57.976 11.765 1.00 41.58 365 GLN B N 1
ATOM 5652 C CA . GLN B 1 365 ? 47.648 59.218 11.996 1.00 41.65 365 GLN B CA 1
ATOM 5653 C C . GLN B 1 365 ? 48.226 59.280 13.412 1.00 41.33 365 GLN B C 1
ATOM 5654 O O . GLN B 1 365 ? 47.484 59.187 14.391 1.00 40.96 365 GLN B O 1
ATOM 5660 N N . ALA B 1 366 ? 49.544 59.471 13.497 1.00 40.98 366 ALA B N 1
ATOM 5661 C CA . ALA B 1 366 ? 50.295 59.334 14.747 1.00 41.01 366 ALA B CA 1
ATOM 5662 C C . ALA B 1 366 ? 49.905 60.350 15.819 1.00 40.92 366 ALA B C 1
ATOM 5663 O O . ALA B 1 366 ? 49.643 59.977 16.971 1.00 40.74 366 ALA B O 1
ATOM 5665 N N . GLU B 1 367 ? 49.858 61.624 15.434 1.00 40.64 367 GLU B N 1
ATOM 5666 C CA . GLU B 1 367 ? 49.454 62.705 16.344 1.00 40.55 367 GLU B CA 1
ATOM 5667 C C . GLU B 1 367 ? 48.007 62.570 16.796 1.00 39.71 367 GLU B C 1
ATOM 5668 O O . GLU B 1 367 ? 47.662 62.995 17.894 1.00 39.55 367 GLU B O 1
ATOM 5674 N N . LEU B 1 368 ? 47.162 61.978 15.954 1.00 39.06 368 LEU B N 1
ATOM 5675 C CA . LEU B 1 368 ? 45.781 61.710 16.352 1.00 38.41 368 LEU B CA 1
ATOM 5676 C C . LEU B 1 368 ? 45.717 60.510 17.291 1.00 38.29 368 LEU B C 1
ATOM 5677 O O . LEU B 1 368 ? 44.969 60.525 18.264 1.00 37.81 368 LEU B O 1
ATOM 5682 N N . GLN B 1 369 ? 46.512 59.480 16.994 1.00 38.35 369 GLN B N 1
ATOM 5683 C CA . GLN B 1 369 ? 46.640 58.307 17.872 1.00 38.59 369 GLN B CA 1
ATOM 5684 C C . GLN B 1 369 ? 47.113 58.707 19.270 1.00 38.14 369 GLN B C 1
ATOM 5685 O O . GLN B 1 369 ? 46.550 58.256 20.268 1.00 38.11 369 GLN B O 1
ATOM 5691 N N . ARG B 1 370 ? 48.098 59.601 19.327 1.00 37.95 370 ARG B N 1
ATOM 5692 C CA . ARG B 1 370 ? 48.577 60.160 20.589 1.00 38.30 370 ARG B CA 1
ATOM 5693 C C . ARG B 1 370 ? 47.459 60.810 21.422 1.00 37.91 370 ARG B C 1
ATOM 5694 O O . ARG B 1 370 ? 47.394 60.622 22.639 1.00 38.07 370 ARG B O 1
ATOM 5702 N N . VAL B 1 371 ? 46.583 61.567 20.762 1.00 37.23 371 VAL B N 1
ATOM 5703 C CA . VAL B 1 371 ? 45.441 62.200 21.429 1.00 36.09 371 VAL B CA 1
ATOM 5704 C C . VAL B 1 371 ? 44.475 61.163 22.024 1.00 35.51 371 VAL B C 1
ATOM 5705 O O . VAL B 1 371 ? 44.094 61.265 23.188 1.00 35.08 371 VAL B O 1
ATOM 5709 N N . VAL B 1 372 ? 44.073 60.185 21.216 1.00 35.13 372 VAL B N 1
ATOM 5710 C CA . VAL B 1 372 ? 43.182 59.113 21.671 1.00 35.27 372 VAL B CA 1
ATOM 5711 C C . VAL B 1 372 ? 43.748 58.374 22.896 1.00 35.73 372 VAL B C 1
ATOM 5712 O O . VAL B 1 372 ? 43.044 58.172 23.887 1.00 35.63 372 VAL B O 1
ATOM 5716 N N . ARG B 1 373 ? 45.021 57.991 22.813 1.00 36.51 373 ARG B N 1
ATOM 5717 C CA . ARG B 1 373 ? 45.708 57.269 23.886 1.00 37.81 373 ARG B CA 1
ATOM 5718 C C . ARG B 1 373 ? 45.828 58.092 25.156 1.00 37.31 373 ARG B C 1
ATOM 5719 O O . ARG B 1 373 ? 45.568 57.583 26.241 1.00 37.67 373 ARG B O 1
ATOM 5727 N N . ALA B 1 374 ? 46.204 59.363 25.016 1.00 37.21 374 ALA B N 1
ATOM 5728 C CA . ALA B 1 374 ? 46.335 60.266 26.154 1.00 37.27 374 ALA B CA 1
ATOM 5729 C C . ALA B 1 374 ? 44.994 60.445 26.874 1.00 37.65 374 ALA B C 1
ATOM 5730 O O . ALA B 1 374 ? 44.940 60.489 28.103 1.00 37.35 374 ALA B O 1
ATOM 5732 N N . LEU B 1 375 ? 43.915 60.521 26.099 1.00 37.80 375 LEU B N 1
ATOM 5733 C CA . LEU B 1 375 ? 42.568 60.638 26.650 1.00 37.98 375 LEU B CA 1
ATOM 5734 C C . LEU B 1 375 ? 42.096 59.349 27.316 1.00 38.61 375 LEU B C 1
ATOM 5735 O O . LEU B 1 375 ? 41.194 59.376 28.150 1.00 38.84 375 LEU B O 1
ATOM 5740 N N . GLY B 1 376 ? 42.694 58.223 26.931 1.00 39.13 376 GLY B N 1
ATOM 5741 C CA . GLY B 1 376 ? 42.270 56.915 27.415 1.00 39.90 376 GLY B CA 1
ATOM 5742 C C . GLY B 1 376 ? 41.153 56.286 26.600 1.00 40.44 376 GLY B C 1
ATOM 5743 O O . GLY B 1 376 ? 40.634 55.232 26.966 1.00 40.78 376 GLY B O 1
ATOM 5744 N N . ALA B 1 377 ? 40.767 56.934 25.502 1.00 40.67 377 ALA B N 1
ATOM 5745 C CA . ALA B 1 377 ? 39.776 56.371 24.586 1.00 40.83 377 ALA B CA 1
ATOM 5746 C C . ALA B 1 377 ? 40.370 55.190 23.816 1.00 41.14 377 ALA B C 1
ATOM 5747 O O . ALA B 1 377 ? 41.580 54.968 23.854 1.00 40.45 377 ALA B O 1
ATOM 5749 N N . GLN B 1 378 ? 39.517 54.440 23.119 1.00 41.90 378 GLN B N 1
ATOM 5750 C CA . GLN B 1 378 ? 39.937 53.210 22.433 1.00 43.00 378 GLN B CA 1
ATOM 5751 C C . GLN B 1 378 ? 40.236 53.411 20.942 1.00 43.43 378 GLN B C 1
ATOM 5752 O O . GLN B 1 378 ? 39.363 53.814 20.173 1.00 43.77 378 GLN B O 1
ATOM 5758 N N . LEU B 1 379 ? 41.473 53.132 20.540 1.00 44.06 379 LEU B N 1
ATOM 5759 C CA . LEU B 1 379 ? 41.863 53.145 19.134 1.00 45.11 379 LEU B CA 1
ATOM 5760 C C . LEU B 1 379 ? 41.307 51.934 18.396 1.00 46.02 379 LEU B C 1
ATOM 5761 O O . LEU B 1 379 ? 41.485 50.793 18.837 1.00 46.48 379 LEU B O 1
ATOM 5766 N N . VAL B 1 380 ? 40.660 52.176 17.259 1.00 46.92 380 VAL B N 1
ATOM 5767 C CA . VAL B 1 380 ? 39.984 51.113 16.508 1.00 47.79 380 VAL B CA 1
ATOM 5768 C C . VAL B 1 380 ? 40.276 51.220 15.018 1.00 48.26 380 VAL B C 1
ATOM 5769 O O . VAL B 1 380 ? 40.638 52.292 14.529 1.00 49.01 380 VAL B O 1
#

Radius of gyration: 30.47 Å; Cα contacts (8 Å, |Δi|>4): 1511; chains: 2; bounding box: 64×71×93 Å

Sequence (760 aa):
MRILADENIPVVDAFFADQGSIRRLPGRAIDRAALAEVDVLLVRSVTEVSRAALAGSPVRFVGTCTIGTDHLDLDYFAEAGIAWSSAPGCNARGVVDYVLGCLLAMAEVRGADLAERTYGVVGAGQVGGRLVEVLRGLGWKVLVCDPPRQAREPDGEFVSLERLLAEADVISLHTPLNRDGEHPTRHLLDEPRLAALRPGTWLVNASRGAVVDNQALRRLLEGGADLEVALDVWEGEPQADPELAARCLIATPHIAGYSLEGKLRGTAQIYQAYCAWRGIAERVSLQDVLPETWLAGLQLNPGCDPAWALATLCRAVYDPRSDDAAFRRSLTGDSATRRAAFDALRKHYPPRREITGLRVATGGQAELQRVVRALGAQLVMRILADENIPVVDAFFADQGSIRRLPGRAIDRAALAEVDVLLVRSVTEVSRAALAGSPVRFVGTCTIGTDHLDLDYFAEAGIAWSSAPGCNARGVVDYVLGCLLAMAEVRGADLAERTYGVVGAGQVGGRLVEVLRGLGWKVLVCDPPRQAREPDGEFVSLERLLAEADVISLHTPLNRDGEHPTRHLLDEPRLAALRPGTWLVNASRGAVVDNQALRRLLEGGADLEVALDVWEGEPQADPELAARCLIATPHIAGYSLEGKLRGTAQIYQAYCAWRGIAERVSLQDVLPETWLAGLQLNPGCDPAWALATLCRAVYDPRSDDAAFRRSLTGDSATRRAAFDALRKHYPPRREITGLRVATGGQAELQRVVRALGAQLV

Secondary structure (DSSP, 8-state):
-EEEEETT-TTHHHHHGGGSEEEEE-GGG-STTTTTT-SEEEE-TTS-B-HHHHTTS---EEEE-SS-STTB-HHHHHHHT-EEE--TTTTHHHHHHHHHHHHHHHHHHHT--GGG-EEEEE--SHHHHHHHHHHHHTT-EEEEE-HHHHHHSTTS----HHHHHHH-SEEEE-----SSSSS--TTSB-HHHHHTSPTTEEEEE-S-GGGB-HHHHHHHHHTT--EEEEES--TTTTS--HHHHTT-SEE-SS-TT--HHHHHHHHHHHHHHHHHHHT------GGGTPPPPSEEEEEE-TT--HHHHHHHHHHHH--THHHHHHHHHTTSS-HHHHHHHHHHHHHTPPP---GGG-EEE-TT-HHHHHHHHHHT-EE-/-EEEEETT-TTHHHHHGGGSEEEEE-STT-STTGGGG-SEEE--SSS--SHHHHTTS---EEEESSS-GGGS-HHHHHHHT-EEEE-TTTTHHHHHHHHHHHHHHHHHHHT--GGG-EEEEE--SHHHHHHHHHHHHTT-EEEEE-HHHHHH-SSS----HHHHHHH-SEEEE-----SSSSS--TTSB-HHHHHTSPTTEEEEE-S-GGGB-HHHHHHHHHTT--EEEEES--TTTTS--HHHHTT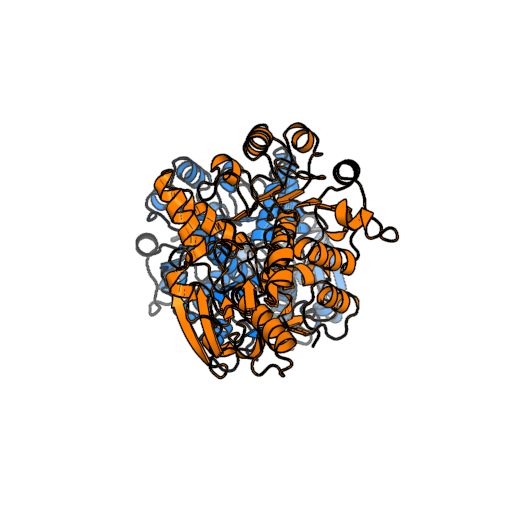-SEE-SS-TT--HHHHHHHHHHHHHHHHHHHT---S--HHHHSPPPSEEEEEE-TTS-HHHHHHHHHHHH--THHHHHHHHHTTSS-HHHHHHHHHHHHHTPPP---GGG-EEE-TT-HHHHHHHHHHTPEE-

Nearest PDB structures (foldseek):
  2o4c-assembly1_B  TM=9.729E-01  e=7.429E-68  Pseudomonas aeruginosa
  3oet-assembly1_H  TM=9.308E-01  e=2.651E-40  Salmonella enterica subsp. enterica serovar Typhimurium str. LT2
  3oet-assembly4_G  TM=9.240E-01  e=2.870E-39  Salmonella enterica subsp. enterica serovar Typhimurium str. LT2
  3oet-assembly5_A  TM=9.212E-01  e=3.029E-39  Salmonella enterica subsp. enterica serovar Typhimurium str. LT2
  3oet-assembly6_B  TM=9.288E-01  e=2.245E-38  Salmonella enterica subsp. enterica serovar Typhimurium str. LT2

B-factor: mean 44.48, std 12.84, range [16.38, 97.09]

CATH classification: 3.40.50.720 (+2 more: 3.40.50.720, 3.30.1370.170)

Solvent-accessible surface area: 32069 Å² total; per-residue (Å²): 80,98,2,3,0,4,93,107,7,33,43,0,73,48,4,0,64,105,23,41,48,37,171,100,54,60,7,187,48,12,71,90,88,30,2,47,131,7,16,0,1,0,0,44,46,77,4,105,1,30,115,86,13,4,50,78,11,45,1,124,2,0,0,1,12,29,64,43,44,111,9,14,43,59,122,21,0,87,116,46,58,12,26,105,11,31,1,87,11,3,37,0,25,0,14,0,0,0,1,5,0,0,3,12,2,0,11,31,64,76,47,30,74,18,54,127,33,21,4,1,1,4,7,4,43,83,32,0,22,79,2,10,125,3,2,115,28,15,50,29,120,24,48,9,4,15,47,59,71,68,84,170,66,106,139,36,146,37,32,63,24,134,110,0,15,38,68,0,29,3,0,4,0,21,18,86,24,63,147,121,63,158,85,58,9,114,39,26,0,38,85,84,92,3,51,80,15,104,114,10,0,0,0,0,0,13,17,64,9,14,0,0,24,1,76,1,0,42,132,36,20,92,71,62,35,66,17,25,0,0,0,1,0,5,46,52,57,42,50,3,21,35,94,0,0,67,92,5,38,1,0,0,2,23,0,2,14,48,0,46,14,0,72,18,48,0,1,7,37,2,3,81,30,0,1,79,95,103,64,69,84,93,162,24,44,41,145,89,33,66,58,143,29,73,10,7,7,5,75,2,19,52,55,5,56,51,67,69,0,9,22,14,0,1,55,11,18,11,19,0,36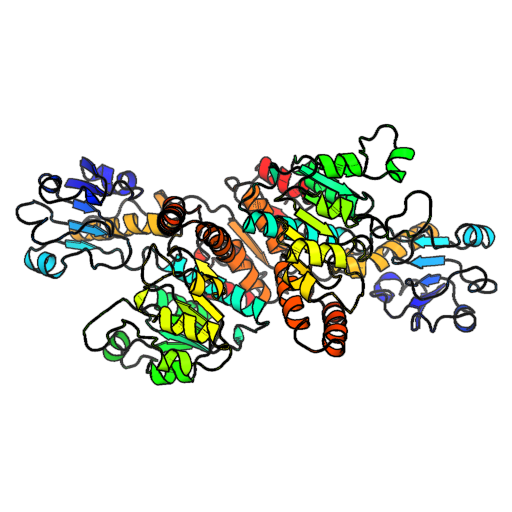,47,14,16,8,27,0,76,115,11,33,117,32,96,51,59,71,41,95,64,27,5,47,46,49,53,153,141,33,77,79,12,36,8,0,42,35,3,118,0,28,3,57,59,59,69,96,0,42,129,10,0,156,11,0,24,8,88,57,84,67,88,5,0,0,4,92,105,13,40,41,0,66,55,2,0,55,102,23,33,74,40,128,102,35,57,10,201,53,9,86,136,90,13,2,64,127,5,20,0,0,2,1,81,74,66,7,116,12,41,112,82,17,2,44,83,29,50,6,121,1,0,0,0,39,75,18,36,75,140,142,12,50,45,117,11,0,71,120,50,53,12,20,98,7,22,5,86,16,9,82,2,22,0,12,0,0,0,1,3,0,0,2,12,4,0,12,31,48,71,50,29,86,18,40,118,37,23,3,1,1,5,7,3,47,77,30,0,23,77,1,15,121,2,1,96,29,20,47,28,101,12,24,6,3,15,49,58,64,77,89,166,60,120,148,38,141,28,17,52,21,117,117,0,30,60,79,3,29,3,0,5,0,19,17,89,55,61,150,115,68,158,78,80,10,116,36,19,0,39,96,78,83,3,54,77,19,117,110,16,4,0,0,0,0,10,17,133,6,12,0,0,25,3,78,16,0,26,159,43,11,71,72,61,39,65,17,23,1,0,0,1,0,6,62,43,61,41,51,3,21,35,96,0,0,70,118,6,46,1,0,0,3,36,1,1,8,51,0,31,9,7,99,23,47,8,3,5,37,5,0,85,34,0,2,83,73,110,68,46,84,91,149,25,45,37,152,94,32,33,69,110,34,66,10,9,2,8,81,0,25,66,60,5,56,54,72,70,0,8,22,15,0,0,60,8,18,13,19,0,36,50,14,18,8,24,0,73,95,12,33,118,32,92,52,56,70,42,96,66,31,4,71,42,48,57,165,129,20,78,72,13,42,2,0,41,43,3,110,0,32,3,59,58,55,66,92,1,42,125,10,0,154,13,0,27,9,88,64,91

Organism: Pseudomonas aeruginosa (strain ATCC 15692 / DSM 22644 / CIP 104116 / JCM 14847 / LMG 12228 / 1C / PRS 101 / PAO1) (NCBI:txid208964)

Foldseek 3Di:
DAEEEAPPQPDCCVLPVVPDHYHYDHQLPQFLVNQQRHQEYEHELSAAPDPRRCPPGNHQEYAYAYADCPSYPVVVCVVVNRHYYNLPLLLQQLLLLAVLLVLLLLCVVVVHDPQPFAEEEEDCGSNNVLNVLLCVLLVHHYAYADVVVCVVVVPDGHDHPVVSQVRGLEYEYADAQACDDPDHQQQCPPLVSLVPHDAQGEYEYLHEARSHPQVSQLVCLVVVGRYEYAYCYHPPPVQHDLSSLVSHSHYALSCSSVAPSSSLSRSQSSSVSVCVVVVHDRDDHSVVVDDDDPAQADEAELPDDLSVLLSCLSVVQDNSVVRRVQLNVLPPDDRVSSNVSSVVCNVCPDHGHGSLNHEYENNPRPSNVSNCVSSNHHYD/DEEEEAQLAPDLCVFCVVVDDYDYDHQQVDFQVNQQAHAEYHHEPRHDDDCNGHPPGNHAEYAYARDDPVRDPVVVCVVVNHHYYNQPCLLQQLLLLAVLLLVLLLCVVVVDDLQAFAEEEEDCGSNNVLNVLLCVLLVHHYAYADVVVCVVDVPDDHDHPVVSLVRGLEYEYADAQACDDDDHQFQCPPLVSLLPRDANREYEYLHEARSHPQVSQLVCVVVPGRYAYAYQHHDDPVQHDLSSLVSHSHYALSCSSVAPSSSNSSSQSRSVSVCVVVVHDRPDHSVNVDDDDPAQEDEDEQVDDLSNLLNCLSVVQDNSVVRRVQLNVLPPDDSVSSNVSSVVCNVCPDHGHGSLNYEYENVPHDSNVSNCVSSNHHYD